Protein AF-A0AAN8YS54-F1 (afdb_monomer_lite)

Organism: Solanum bulbocastanum (NCBI:txid147425)

Foldseek 3Di:
DDDDDPPFKWFWKDADALDTDIDGDDADDAAQQKFKWFWDDFDQDPVNVVCNHPCDDDPFHNPHIAGATALTKGFTQDHHNNHDPDDGGFIWAFDQWDAPCFDPCNQVVNSVPHPPIDGDRGPPHHHDRIRIHMGGPVRIHGDDPPADRNNSSLPVLLVLLLVVCVVLVQAQVAAEEEEDLPSNSLSVLLNSVVRNHPAYEYEDQDPVSQVVSVVSPHQYYDHDDPDLVCLVVSLVVRCVSSVDAHQYYHYPPPDPSSVSNRVSNHDPPHPPDDDVPFDAAWDDWDQDPQGKTFTPHPPDPDTSDIDLQVDEFKDTAQGKAFAPGKYFAAQAPPGRPGHFWIFHCHPLQKTFIFGQQDPDPPDTFDTLDIPPQGDPVDSQSGFGIWHQHLQRWIWTQGNVRDTGTPADPDDPGSVFWGWMWGCYNLRKIFIWIDGPPDPDPDIDTRDIPDLAQLPSGQGQDHLGSQGWQWEWDQDPVSTTFIHHDPQWDFPDNVRRSYYIDGVDDLDPPCVPVDQLVQWKDWDKDWQKDLHNQFPDKDAQADPVRQLVVQSPDSQFQKWKDADNMITGHGPRRHSIYRGPVRRMIIIGMDTPPPDDDPPDDDDDDDDDDDDDPPVVVVVVVVVVVVVVVVVVVVVVVVVVVVVVVVPDPDDDDDDDPDDDDQADEDEPVQQCVQQVNQPAWPDADPQATWGWGFHPPDDRAIKIKGKGDDPPPLNVLLLVQCCVLQSQDDDPQAWHWHYWYDDDRTTMTITHDAPQAFQLCALLPPDHDAPVLLLQQLLSVLVQLCCQQPVGQWRKAQLEQDRNQWGAHPVRRTHGHRSSPMDTHHPPDQFDDDRRGYDPLLAAPVNSVSHTDGSLSVLQSSLSRLLCSQQSDHQADDPPDDDPCGGSLVVLVVCLVVVNLVNRRVPNVNCVVPVVLSNLSSLLSLLSNDNDSVSRDRSVVSSCSNVVVDDRDHDDPDPPPPPPD

InterPro domains:
  IPR000719 Protein kinase domain [PF00069] (678-944)
  IPR000719 Protein kinase domain [PS50011] (676-954)
  IPR000719 Protein kinase domain [SM00220] (676-935)
  IPR000858 S-locus glycoprotein domain [PF00954] (396-489)
  IPR002328 Alcohol dehydrogenase, zinc-type, conserved site [PS00059] (69-83)
  IPR008271 Serine/threonine-protein kinase, active site [PS00108] (796-808)
  IPR011009 Protein kinase-like domain superfamily [SSF56112] (658-947)
  IPR011032 GroES-like superfamily [SSF50129] (9-181)
  IPR013149 Alcohol dehydrogenase-like, C-terminal [PF00107] (183-271)
  IPR013154 Alcohol dehydrogenase-like, N-terminal [PF08240] (31-145)
  IPR017441 Protein kinase, ATP binding site [PS00107] (682-707)
  IPR020843 Enoylreductase domain [SM00829] (16-353)
  IPR036291 NAD(P)-binding domain superfamily [SSF51735] (150-272)
  IPR036426 Bulb-type lectin domain superfamily [SSF51110] (266-328)
  IPR045306 Sorbitol dehydrogenase-like [cd05285] (11-272)
  IPR051343 G-type lectin S-receptor-like kinases and EP1-like glycoproteins [PTHR47976] (268-954)

Secondary structure (DSSP, 8-state):
------PPPEEEEEEETTEEEEEE--PPP--TTEEEEEEEEE---HHHHHHHHHSEETTEE--S-EE---SEEEEEEEE-TT--S--TT-EEEE--EE--S-SHHHHTT-GGG-TT-EETTSTTS--S-BSEEEEEGGGEEEPPTTS-HHHHHTHHHHHHHHHHHHHTT--TT--EEEE--SHHHHHHHHHHHHTT-S-EEEEES-HHHHHHHHHTT-SEEEE--S-GGGHHHHHHHHHHHHTS---EEEE-S--HHHHHHHHHHSPTTS-SS--TT--S-EEEEEE-TTS-EEEEESS-SS-SEEGGGS--SEE-TTEEEETT-EEEEEEETTEEEEEEEEEEE-TTS-EEEEE-SS--TT--SEEEEE-----SS-GGGSEEEEEE-TTS-EEEEETTS-EEE-S-S----TTTEEEEEEE-TTS-EEEEEEESSS---SPEEEEEE-S-HHHH---SSS-TTT-TT-EEEE-TTS-EEEEPPTTEEESSTT-TTS-EEESS---STTTTSS-HHHHEEEEEEESEE-TT-EEEEEET--HHHHHHHHHT-TT-SEEEEETTEEEEE-SSPPS-EE-TTS--EEEEEEES--S---S-PPPPP------TTTHHHHHHHHHHHHHHHHHHHHHHHHHHHHHHHTT--S---------SSSSEEPPHHHHHHHTTTTT-EEEEETTEEEEEEEE-SSS-EEEEEEE--S-TTHHHHHHHHHHHHHTT---TTBPPEEEEEEETTEEEEEEE--TT-BHHHHHSSSSPPPHHHHHHHHHHHHHHHHHHHHTSSSEEE-S--SGGGEEE-TT--EEE--GGG-EEE-TT---B-----S-TTTS-GGGGTTPPB-THHHHHHHHHHHHHHHH---SS--TT--STTSSHHHHHHHHHHTT-GGGGGTT-HHHHHTHHHHHHHHHHHHHHT-SSTTTSPPHHHHHHHHHTSS--PPPPS--------

Structure (mmCIF, N/CA/C/O backbone):
data_AF-A0AAN8YS54-F1
#
_entry.id   AF-A0AAN8YS54-F1
#
loop_
_atom_site.group_PDB
_atom_site.id
_atom_site.type_symbol
_atom_site.label_atom_id
_atom_site.label_alt_id
_atom_site.label_comp_id
_atom_site.label_asym_id
_atom_site.label_entity_id
_atom_site.label_seq_id
_atom_site.pdbx_PDB_ins_code
_atom_site.Cartn_x
_atom_site.Cartn_y
_atom_site.Cartn_z
_atom_site.occupancy
_atom_site.B_iso_or_equiv
_atom_site.auth_seq_id
_atom_site.auth_comp_id
_atom_site.auth_asym_id
_atom_site.auth_atom_id
_atom_site.pdbx_PDB_model_num
ATOM 1 N N . MET A 1 1 ? 1.708 -58.405 5.877 1.00 42.09 1 MET A N 1
ATOM 2 C CA . MET A 1 1 ? 2.830 -58.256 6.828 1.00 42.09 1 MET A CA 1
ATOM 3 C C . MET A 1 1 ? 3.929 -57.475 6.135 1.00 42.09 1 MET A C 1
ATOM 5 O O . MET A 1 1 ? 4.385 -57.906 5.089 1.00 42.09 1 MET A O 1
ATOM 9 N N . GLY A 1 2 ? 4.273 -56.325 6.709 1.00 29.11 2 GLY A N 1
ATOM 10 C CA . GLY A 1 2 ? 5.278 -55.364 6.259 1.00 29.11 2 GLY A CA 1
ATOM 11 C C . GLY A 1 2 ? 5.025 -54.077 7.043 1.00 29.11 2 GLY A C 1
ATOM 12 O O . GLY A 1 2 ? 4.076 -53.364 6.740 1.00 29.11 2 GLY A O 1
ATOM 13 N N . LYS A 1 3 ? 5.754 -53.873 8.145 1.00 41.69 3 LYS A N 1
ATOM 14 C CA . LYS A 1 3 ? 5.662 -52.681 9.002 1.00 41.69 3 LYS A CA 1
ATOM 15 C C . LYS A 1 3 ? 6.261 -51.492 8.234 1.00 41.69 3 LYS A C 1
ATOM 17 O O . LYS A 1 3 ? 7.438 -51.563 7.904 1.00 41.69 3 LYS A O 1
ATOM 22 N N . GLY A 1 4 ? 5.492 -50.437 7.965 1.00 32.38 4 GLY A N 1
ATOM 23 C CA . GLY A 1 4 ? 6.036 -49.134 7.565 1.00 32.38 4 GLY A CA 1
ATOM 24 C C . GLY A 1 4 ? 6.216 -48.288 8.819 1.00 32.38 4 GLY A C 1
ATOM 25 O O . GLY A 1 4 ? 5.224 -47.974 9.473 1.00 32.38 4 GLY A O 1
ATOM 26 N N . GLY A 1 5 ? 7.463 -48.032 9.216 1.00 33.59 5 GLY A N 1
ATOM 27 C CA . GLY A 1 5 ? 7.780 -47.155 10.340 1.00 33.59 5 GLY A CA 1
ATOM 28 C C . GLY A 1 5 ? 7.268 -45.741 10.078 1.00 33.59 5 GLY A C 1
ATOM 29 O O . GLY A 1 5 ? 7.219 -45.298 8.934 1.00 33.59 5 GLY A O 1
ATOM 30 N N . SER A 1 6 ? 6.853 -45.041 11.131 1.00 48.66 6 SER A N 1
ATOM 31 C CA . SER A 1 6 ? 6.715 -43.589 11.081 1.00 48.66 6 SER A CA 1
ATOM 32 C C . SER A 1 6 ? 8.124 -43.012 10.960 1.00 48.66 6 SER A C 1
ATOM 34 O O . SER A 1 6 ? 8.803 -42.853 11.975 1.00 48.66 6 SER A O 1
ATOM 36 N N . ASP A 1 7 ? 8.604 -42.811 9.735 1.00 63.53 7 ASP A N 1
ATOM 37 C CA . ASP A 1 7 ? 9.893 -42.162 9.512 1.00 63.53 7 ASP A CA 1
ATOM 38 C C . ASP A 1 7 ? 9.847 -40.771 10.159 1.00 63.53 7 ASP A C 1
ATOM 40 O O . ASP A 1 7 ? 8.941 -39.974 9.908 1.00 63.53 7 ASP A O 1
ATOM 44 N N . GLU A 1 8 ? 10.790 -40.518 11.063 1.00 87.19 8 GLU A N 1
ATOM 45 C CA . GLU A 1 8 ? 10.964 -39.231 11.728 1.00 87.19 8 GLU A CA 1
ATOM 46 C C . GLU A 1 8 ? 11.217 -38.150 10.660 1.00 87.19 8 GLU A C 1
ATOM 48 O O . GLU A 1 8 ? 12.006 -38.356 9.734 1.00 87.19 8 GLU A O 1
ATOM 53 N N . ASN A 1 9 ? 10.519 -37.011 10.730 1.00 94.50 9 ASN A N 1
ATOM 54 C CA . ASN A 1 9 ? 10.717 -35.931 9.762 1.00 94.50 9 ASN A CA 1
ATOM 55 C C . ASN A 1 9 ? 12.120 -35.339 9.950 1.00 94.50 9 ASN A C 1
ATOM 57 O O . ASN A 1 9 ? 12.436 -34.847 11.029 1.00 94.50 9 ASN A O 1
ATOM 61 N N . MET A 1 10 ? 12.959 -35.380 8.915 1.00 96.88 10 MET A N 1
ATOM 62 C CA . MET A 1 10 ? 14.344 -34.903 8.963 1.00 96.88 10 MET A CA 1
ATOM 63 C C . MET A 1 10 ? 14.496 -33.618 8.151 1.00 96.88 10 MET A C 1
ATOM 65 O O . MET A 1 10 ? 13.849 -33.464 7.115 1.00 96.88 10 MET A O 1
ATOM 69 N N . ALA A 1 11 ? 15.388 -32.728 8.583 1.00 97.00 11 ALA A N 1
ATOM 70 C CA . ALA A 1 11 ? 15.746 -31.511 7.861 1.00 97.00 11 ALA A CA 1
ATOM 71 C C . ALA A 1 11 ? 17.249 -31.237 7.888 1.00 97.00 11 ALA A C 1
ATOM 73 O O . ALA A 1 11 ? 17.978 -31.755 8.735 1.00 97.00 11 ALA A O 1
ATOM 74 N N . ALA A 1 12 ? 17.713 -30.420 6.948 1.00 95.75 12 ALA A N 1
ATOM 75 C CA . ALA A 1 12 ? 19.080 -29.933 6.876 1.00 95.75 12 ALA A CA 1
ATOM 76 C C . ALA A 1 12 ? 19.253 -28.682 7.750 1.00 95.75 12 ALA A C 1
ATOM 78 O O . ALA A 1 12 ? 18.882 -27.575 7.365 1.00 95.75 12 ALA A O 1
ATOM 79 N N . TRP A 1 13 ? 19.845 -28.868 8.926 1.00 96.81 13 TRP A N 1
ATOM 80 C CA . TRP A 1 13 ? 20.103 -27.820 9.904 1.00 96.81 13 TRP A CA 1
ATOM 81 C C . TRP A 1 13 ? 21.465 -27.176 9.687 1.00 96.81 13 TRP A C 1
ATOM 83 O O . TRP A 1 13 ? 22.498 -27.849 9.702 1.00 96.81 13 TRP A O 1
ATOM 93 N N . LEU A 1 14 ? 21.471 -25.856 9.564 1.00 96.38 14 LEU A N 1
ATOM 94 C CA . LEU A 1 14 ? 22.656 -25.026 9.672 1.00 96.38 14 LEU A CA 1
ATOM 95 C C . LEU A 1 14 ? 22.949 -24.772 11.155 1.00 96.38 14 LEU A C 1
ATOM 97 O O . LEU A 1 14 ? 22.177 -24.107 11.841 1.00 96.38 14 LEU A O 1
ATOM 101 N N . LEU A 1 15 ? 24.060 -25.321 11.650 1.00 96.00 15 LEU A N 1
ATOM 102 C CA . LEU A 1 15 ? 24.454 -25.261 13.066 1.00 96.00 15 LEU A CA 1
ATOM 103 C C . LEU A 1 15 ? 25.563 -24.239 13.343 1.00 96.00 15 LEU A C 1
ATOM 105 O O . LEU A 1 15 ? 25.864 -23.940 14.495 1.00 96.00 15 LEU A O 1
ATOM 109 N N . GLY A 1 16 ? 26.212 -23.750 12.292 1.00 93.94 16 GLY A N 1
ATOM 110 C CA . GLY A 1 16 ? 27.372 -22.875 12.362 1.00 93.94 16 GLY A CA 1
ATOM 111 C C . GLY A 1 16 ? 27.997 -22.690 10.984 1.00 93.94 16 GLY A C 1
ATOM 112 O O . GLY A 1 16 ? 27.591 -23.335 10.014 1.00 93.94 16 GLY A O 1
ATOM 113 N N . VAL A 1 17 ? 29.022 -21.840 10.908 1.00 94.94 17 VAL A N 1
ATOM 114 C CA . VAL A 1 17 ? 29.761 -21.586 9.664 1.00 94.94 17 VAL A CA 1
ATOM 115 C C . VAL A 1 17 ? 30.252 -22.906 9.060 1.00 94.94 17 VAL A C 1
ATOM 117 O O . VAL A 1 17 ? 30.889 -23.717 9.735 1.00 94.94 17 VAL A O 1
ATOM 120 N N . ASN A 1 18 ? 29.925 -23.125 7.788 1.00 95.19 18 ASN A N 1
ATOM 121 C CA . ASN A 1 18 ? 30.213 -24.327 7.004 1.00 95.19 18 ASN A CA 1
ATOM 122 C C . ASN A 1 18 ? 29.775 -25.642 7.679 1.00 95.19 18 ASN A C 1
ATOM 124 O O . ASN A 1 18 ? 30.346 -26.698 7.408 1.00 95.19 18 ASN A O 1
ATOM 128 N N . THR A 1 19 ? 28.776 -25.592 8.566 1.00 96.12 19 THR A N 1
ATOM 129 C CA . THR A 1 19 ? 28.345 -26.741 9.370 1.00 96.12 19 THR A CA 1
ATOM 130 C C . THR A 1 19 ? 26.860 -27.017 9.159 1.00 96.12 19 THR A C 1
ATOM 132 O O . THR A 1 19 ? 26.006 -26.461 9.849 1.00 96.12 19 THR A O 1
ATOM 135 N N . LEU A 1 20 ? 26.562 -27.922 8.226 1.00 95.31 20 LEU A N 1
ATOM 136 C CA . LEU A 1 20 ? 25.213 -28.406 7.932 1.00 95.31 20 LEU A CA 1
ATOM 137 C C . LEU A 1 20 ? 25.063 -29.865 8.397 1.00 95.31 20 LEU A C 1
ATOM 139 O O . LEU A 1 20 ? 25.937 -30.690 8.121 1.00 95.31 20 LEU A O 1
ATOM 143 N N . LYS A 1 21 ? 23.976 -30.206 9.098 1.00 96.69 21 LYS A N 1
ATOM 144 C CA . LYS A 1 21 ? 23.676 -31.583 9.530 1.00 96.69 21 LYS A CA 1
ATOM 145 C C . LYS A 1 21 ? 22.219 -31.941 9.286 1.00 96.69 21 LYS A C 1
ATOM 147 O O . LYS A 1 21 ? 21.333 -31.135 9.531 1.00 96.69 21 LYS A O 1
ATOM 152 N N . ILE A 1 22 ? 21.970 -33.181 8.874 1.00 96.31 22 ILE A N 1
ATOM 153 C CA . ILE A 1 22 ? 20.611 -33.721 8.800 1.00 96.31 22 ILE A CA 1
ATOM 154 C C . ILE A 1 22 ? 20.201 -34.165 10.207 1.00 96.31 22 ILE A C 1
ATOM 156 O O . ILE A 1 22 ? 20.857 -35.027 10.793 1.00 96.31 22 ILE A O 1
ATOM 160 N N . GLN A 1 23 ? 19.157 -33.555 10.765 1.00 95.81 23 GLN A N 1
ATOM 161 C CA . GLN A 1 23 ? 18.649 -33.848 12.111 1.00 95.81 23 GLN A CA 1
ATOM 162 C C . GLN A 1 23 ? 17.112 -33.820 12.121 1.00 95.81 23 GLN A C 1
ATOM 164 O O . GLN A 1 23 ? 16.519 -33.259 11.194 1.00 95.81 23 GLN A O 1
ATOM 169 N N . PRO A 1 24 ? 16.460 -34.414 13.139 1.00 96.19 24 PRO A N 1
ATOM 170 C CA . PRO A 1 24 ? 15.007 -34.370 13.265 1.00 96.19 24 PRO A CA 1
ATOM 171 C C . PRO A 1 24 ? 14.460 -32.939 13.242 1.00 96.19 24 PRO A C 1
ATOM 173 O O . PRO A 1 24 ? 15.076 -32.015 13.775 1.00 96.19 24 PRO A O 1
ATOM 176 N N . PHE A 1 25 ? 13.300 -32.756 12.619 1.00 94.88 25 PHE A N 1
ATOM 177 C CA . PHE A 1 25 ? 12.584 -31.491 12.523 1.00 94.88 25 PHE A CA 1
ATOM 178 C C . PHE A 1 25 ? 11.124 -31.684 12.921 1.00 94.88 25 PHE A C 1
ATOM 180 O O . PHE A 1 25 ? 10.340 -32.335 12.225 1.00 94.88 25 PHE A O 1
ATOM 187 N N . ASN A 1 26 ? 10.761 -31.093 14.057 1.00 93.00 26 ASN A N 1
ATOM 188 C CA . ASN A 1 26 ? 9.406 -31.163 14.580 1.00 93.00 26 ASN A CA 1
ATOM 189 C C . ASN A 1 26 ? 8.466 -30.332 13.706 1.00 93.00 26 ASN A C 1
ATOM 191 O O . ASN A 1 26 ? 8.565 -29.106 13.667 1.00 93.00 26 ASN A O 1
ATOM 195 N N . LEU A 1 27 ? 7.541 -31.009 13.027 1.00 91.81 27 LEU A N 1
ATOM 196 C CA . LEU A 1 27 ? 6.512 -30.342 12.242 1.00 91.81 27 LEU A CA 1
ATOM 197 C C . LEU A 1 27 ? 5.527 -29.602 13.156 1.00 91.81 27 LEU A C 1
ATOM 199 O O . LEU A 1 27 ? 5.100 -30.163 14.171 1.00 91.81 27 LEU A O 1
ATOM 203 N N . PRO A 1 28 ? 5.097 -28.390 12.774 1.00 90.62 28 PRO A N 1
ATOM 204 C CA . PRO A 1 28 ? 3.931 -27.757 13.372 1.00 90.62 28 PRO A CA 1
ATOM 205 C C . PRO A 1 28 ? 2.680 -28.640 13.248 1.00 90.62 28 PRO A C 1
ATOM 207 O O . PRO A 1 28 ? 2.575 -29.487 12.355 1.00 90.62 28 PRO A O 1
ATOM 210 N N . ALA A 1 29 ? 1.705 -28.421 14.132 1.00 91.75 29 ALA A N 1
ATOM 211 C CA . ALA A 1 29 ? 0.389 -29.034 13.984 1.00 91.75 29 ALA A CA 1
ATOM 212 C C . ALA A 1 29 ? -0.282 -28.542 12.690 1.00 91.75 29 ALA A C 1
ATOM 214 O O . ALA A 1 29 ? -0.138 -27.380 12.320 1.00 91.75 29 ALA A O 1
ATOM 215 N N . LEU A 1 30 ? -1.023 -29.427 12.019 1.00 95.44 30 LEU A N 1
ATOM 216 C CA . LEU A 1 30 ? -1.762 -29.077 10.809 1.00 95.44 30 LEU A CA 1
ATOM 217 C C . LEU A 1 30 ? -3.017 -28.275 11.190 1.00 95.44 30 LEU A C 1
ATOM 219 O O . LEU A 1 30 ? -3.928 -28.827 11.813 1.00 95.44 30 LEU A O 1
ATOM 223 N N . GLY A 1 31 ? -3.057 -26.984 10.852 1.00 95.00 31 GLY A N 1
ATOM 224 C CA . GLY A 1 31 ? -4.225 -26.131 11.058 1.00 95.00 31 GLY A CA 1
ATOM 225 C C . GLY A 1 31 ? -5.361 -26.402 10.059 1.00 95.00 31 GLY A C 1
ATOM 226 O O . GLY A 1 31 ? -5.180 -27.124 9.077 1.00 95.00 31 GLY A O 1
ATOM 227 N N . PRO A 1 32 ? -6.555 -25.816 10.273 1.00 96.62 32 PRO A N 1
ATOM 228 C CA . PRO A 1 32 ? -7.725 -26.041 9.417 1.00 96.62 32 PRO A CA 1
ATOM 229 C C . PRO A 1 32 ? -7.544 -25.545 7.974 1.00 96.62 32 PRO A C 1
ATOM 231 O O . PRO A 1 32 ? -8.149 -26.119 7.072 1.00 96.62 32 PRO A O 1
ATOM 234 N N . HIS A 1 33 ? -6.698 -24.534 7.750 1.00 96.19 33 HIS A N 1
ATOM 235 C CA . HIS A 1 33 ? -6.403 -23.955 6.431 1.00 96.19 33 HIS A CA 1
ATOM 236 C C . HIS A 1 33 ? -5.002 -24.303 5.905 1.00 96.19 33 HIS A C 1
ATOM 238 O O . HIS A 1 33 ? -4.581 -23.772 4.878 1.00 96.19 33 HIS A O 1
ATOM 244 N N . ASP A 1 34 ? -4.280 -25.186 6.593 1.00 97.44 34 ASP A N 1
ATOM 245 C CA . ASP A 1 34 ? -2.916 -25.556 6.227 1.00 97.44 34 ASP A CA 1
ATOM 246 C C . ASP A 1 34 ? -2.894 -26.844 5.402 1.00 97.44 34 ASP A C 1
ATOM 248 O O . ASP A 1 34 ? -3.836 -27.643 5.398 1.00 97.44 34 ASP A O 1
ATOM 252 N N . VAL A 1 35 ? -1.773 -27.088 4.737 1.00 98.06 35 VAL A N 1
ATOM 253 C CA . VAL A 1 35 ? -1.457 -28.360 4.093 1.00 98.06 35 VAL A CA 1
ATOM 254 C C . VAL A 1 35 ? -0.126 -28.898 4.600 1.00 98.06 35 VAL A C 1
ATOM 256 O O . VAL A 1 35 ? 0.824 -28.148 4.825 1.00 98.06 35 VAL A O 1
ATOM 259 N N . ARG A 1 36 ? -0.037 -30.222 4.757 1.00 98.25 36 ARG A N 1
ATOM 260 C CA . ARG A 1 36 ? 1.244 -30.908 4.932 1.00 98.25 36 ARG A CA 1
ATOM 261 C C . ARG A 1 36 ? 1.762 -31.292 3.560 1.00 98.25 36 ARG A C 1
ATOM 263 O O . ARG A 1 36 ? 1.121 -32.061 2.840 1.00 98.25 36 ARG A O 1
ATOM 270 N N . VAL A 1 37 ? 2.936 -30.783 3.218 1.00 98.25 37 VAL A N 1
ATOM 271 C CA . VAL A 1 37 ? 3.567 -31.012 1.923 1.00 98.25 37 VAL A CA 1
ATOM 272 C C . VAL A 1 37 ? 4.819 -31.848 2.122 1.00 98.25 37 VAL A C 1
ATOM 274 O O . VAL A 1 37 ? 5.708 -31.479 2.887 1.00 98.25 37 VAL A O 1
ATOM 277 N N . ARG A 1 38 ? 4.918 -32.964 1.401 1.00 98.12 38 ARG A N 1
ATOM 278 C CA . ARG A 1 38 ? 6.168 -33.716 1.275 1.00 98.12 38 ARG A CA 1
ATOM 279 C C . ARG A 1 38 ? 7.027 -33.062 0.214 1.00 98.12 38 ARG A C 1
ATOM 281 O O . ARG A 1 38 ? 6.660 -33.060 -0.965 1.00 98.12 38 ARG A O 1
ATOM 288 N N . MET A 1 39 ? 8.163 -32.531 0.637 1.00 97.44 39 MET A N 1
ATOM 289 C CA . MET A 1 39 ? 9.095 -31.850 -0.250 1.00 97.44 39 MET A CA 1
ATOM 290 C C . MET A 1 39 ? 9.721 -32.846 -1.221 1.00 97.44 39 MET A C 1
ATOM 292 O O . MET A 1 39 ? 9.987 -34.006 -0.886 1.00 97.44 39 MET A O 1
ATOM 296 N N . LYS A 1 40 ? 9.899 -32.401 -2.465 1.00 96.94 40 LYS A N 1
ATOM 297 C CA . LYS A 1 40 ? 10.474 -33.212 -3.543 1.00 96.94 40 LYS A CA 1
ATOM 298 C C . LYS A 1 40 ? 11.635 -32.523 -4.231 1.00 96.94 40 LYS A C 1
ATOM 300 O O . LYS A 1 40 ? 12.610 -33.197 -4.544 1.00 96.94 40 LYS A O 1
ATOM 305 N N . ALA A 1 41 ? 11.534 -31.215 -4.421 1.00 96.81 41 ALA A N 1
ATOM 306 C CA . ALA A 1 41 ? 12.600 -30.392 -4.958 1.00 96.81 41 ALA A CA 1
ATOM 307 C C . ALA A 1 41 ? 12.721 -29.126 -4.112 1.00 96.81 41 ALA A C 1
ATOM 309 O O . ALA A 1 41 ? 11.713 -28.488 -3.807 1.00 96.81 41 ALA A O 1
ATOM 310 N N . VAL A 1 42 ? 13.953 -28.793 -3.733 1.00 95.75 42 VAL A N 1
ATOM 311 C CA . VAL A 1 42 ? 14.303 -27.535 -3.074 1.00 95.75 42 VAL A CA 1
ATOM 312 C C . VAL A 1 42 ? 15.567 -27.011 -3.753 1.00 95.75 42 VAL A C 1
ATOM 314 O O . VAL A 1 42 ? 16.560 -27.738 -3.847 1.00 95.75 42 VAL A O 1
ATOM 317 N N . GLY A 1 43 ? 15.498 -25.799 -4.293 1.00 91.69 43 GLY A N 1
ATOM 318 C CA . GLY A 1 43 ? 16.625 -25.083 -4.872 1.00 91.69 43 GLY A CA 1
ATOM 319 C C . GLY A 1 43 ? 17.624 -24.639 -3.805 1.00 91.69 43 GLY A C 1
ATOM 320 O O . GLY A 1 43 ? 17.364 -24.722 -2.607 1.00 91.69 43 GLY A O 1
ATOM 321 N N . ILE A 1 44 ? 18.808 -24.230 -4.259 1.00 89.56 44 ILE A N 1
ATOM 322 C CA . ILE A 1 44 ? 19.814 -23.609 -3.397 1.00 89.56 44 ILE A CA 1
ATOM 323 C C . ILE A 1 44 ? 19.966 -22.166 -3.852 1.00 89.56 44 ILE A C 1
ATOM 325 O O . ILE A 1 44 ? 20.498 -21.912 -4.940 1.00 89.56 44 ILE A O 1
ATOM 329 N N . CYS A 1 45 ? 19.557 -21.242 -2.991 1.00 89.19 45 CYS A N 1
ATOM 330 C CA . CYS A 1 45 ? 19.650 -19.819 -3.254 1.00 89.19 45 CYS A CA 1
ATOM 331 C C . CYS A 1 45 ? 21.052 -19.268 -2.972 1.00 89.19 45 CYS A C 1
ATOM 333 O O . CYS A 1 45 ? 21.855 -19.839 -2.226 1.00 89.19 45 CYS A O 1
ATOM 335 N N . GLY A 1 46 ? 21.331 -18.065 -3.477 1.00 86.44 46 GLY A N 1
ATOM 336 C CA . GLY A 1 46 ? 22.494 -17.287 -3.046 1.00 86.44 46 GLY A CA 1
ATOM 337 C C . GLY A 1 46 ? 22.488 -17.006 -1.537 1.00 86.44 46 GLY A C 1
ATOM 338 O O . GLY A 1 46 ? 23.538 -17.088 -0.897 1.00 86.44 46 GLY A O 1
ATOM 339 N N . SER A 1 47 ? 21.320 -16.735 -0.947 1.00 87.81 47 SER A N 1
ATOM 340 C CA . SER A 1 47 ? 21.182 -16.482 0.494 1.00 87.81 47 SER A CA 1
ATOM 341 C C . SER A 1 47 ? 21.520 -17.713 1.342 1.00 87.81 47 SER A C 1
ATOM 343 O O . SER A 1 47 ? 22.211 -17.566 2.349 1.00 87.81 47 SER A O 1
ATOM 345 N N . ASP A 1 48 ? 21.167 -18.927 0.902 1.00 92.19 48 ASP A N 1
ATOM 346 C CA . ASP A 1 48 ? 21.564 -20.173 1.577 1.00 92.19 48 ASP A CA 1
ATOM 347 C C . ASP A 1 48 ? 23.092 -20.306 1.647 1.00 92.19 48 ASP A C 1
ATOM 349 O O . ASP A 1 48 ? 23.655 -20.672 2.681 1.00 92.19 48 ASP A O 1
ATOM 353 N N . VAL A 1 49 ? 23.787 -19.951 0.559 1.00 91.75 49 VAL A N 1
ATOM 354 C CA . VAL A 1 49 ? 25.257 -19.954 0.509 1.00 91.75 49 VAL A CA 1
ATOM 355 C C . VAL A 1 49 ? 25.847 -18.888 1.436 1.00 91.75 49 VAL A C 1
ATOM 357 O O . VAL A 1 49 ? 26.856 -19.153 2.095 1.00 91.75 49 VAL A O 1
ATOM 360 N N . HIS A 1 50 ? 25.235 -17.703 1.515 1.00 91.44 50 HIS A N 1
ATOM 361 C CA . HIS A 1 50 ? 25.636 -16.670 2.471 1.00 91.44 50 HIS A CA 1
ATOM 362 C C . HIS A 1 50 ? 25.475 -17.161 3.913 1.00 91.44 50 HIS A C 1
ATOM 364 O O . HIS A 1 50 ? 26.451 -17.160 4.661 1.00 91.44 50 HIS A O 1
ATOM 370 N N . TYR A 1 51 ? 24.308 -17.691 4.288 1.00 94.50 51 TYR A N 1
ATOM 371 C CA . TYR A 1 51 ? 24.103 -18.256 5.621 1.00 94.50 51 TYR A CA 1
ATOM 372 C C . TYR A 1 51 ? 25.089 -19.383 5.931 1.00 94.50 51 TYR A C 1
ATOM 374 O O . TYR A 1 51 ? 25.702 -19.371 6.997 1.00 94.50 51 TYR A O 1
ATOM 382 N N . LEU A 1 52 ? 25.334 -20.300 4.992 1.00 94.75 52 LEU A N 1
ATOM 383 C CA . LEU A 1 52 ? 26.311 -21.368 5.184 1.00 94.75 52 LEU A CA 1
ATOM 384 C C . LEU A 1 52 ? 27.721 -20.821 5.451 1.00 94.75 52 LEU A C 1
ATOM 386 O O . LEU A 1 52 ? 28.413 -21.320 6.337 1.00 94.75 52 LEU A O 1
ATOM 390 N N . LYS A 1 53 ? 28.162 -19.800 4.709 1.00 94.88 53 LYS A N 1
ATOM 391 C CA . LYS A 1 53 ? 29.541 -19.290 4.790 1.00 94.88 53 LYS A CA 1
ATOM 392 C C . LYS A 1 53 ? 29.782 -18.301 5.925 1.00 94.88 53 LYS A C 1
ATOM 394 O O . LYS A 1 53 ? 30.904 -18.231 6.420 1.00 94.88 53 LYS A O 1
ATOM 399 N N . THR A 1 54 ? 28.785 -17.511 6.308 1.00 94.38 54 THR A N 1
ATOM 400 C CA . THR A 1 54 ? 28.971 -16.376 7.230 1.00 94.38 54 THR A CA 1
ATOM 401 C C . THR A 1 54 ? 27.947 -16.331 8.358 1.00 94.38 54 THR A C 1
ATOM 403 O O . THR A 1 54 ? 28.035 -15.439 9.199 1.00 94.38 54 THR A O 1
ATOM 406 N N . MET A 1 55 ? 26.976 -17.254 8.395 1.00 93.12 55 MET A N 1
ATOM 407 C CA . MET A 1 55 ? 25.810 -17.204 9.294 1.00 93.12 55 MET A CA 1
ATOM 408 C C . MET A 1 55 ? 25.012 -15.896 9.161 1.00 93.12 55 MET A C 1
ATOM 410 O O . MET A 1 55 ? 24.286 -15.503 10.075 1.00 93.12 55 MET A O 1
ATOM 414 N N . ARG A 1 56 ? 25.150 -15.198 8.026 1.00 91.31 56 ARG A N 1
ATOM 415 C CA . ARG A 1 56 ? 24.570 -13.874 7.806 1.00 91.31 56 ARG A CA 1
ATOM 416 C C . ARG A 1 56 ? 24.266 -13.633 6.329 1.00 91.31 56 ARG A C 1
ATOM 418 O O . ARG A 1 56 ? 25.135 -13.819 5.484 1.00 91.31 56 ARG A O 1
ATOM 425 N N . CYS A 1 57 ? 23.083 -13.106 6.037 1.00 87.12 57 CYS A N 1
ATOM 426 C CA . CYS A 1 57 ? 22.718 -12.577 4.724 1.00 87.12 57 CYS A CA 1
ATOM 427 C C . CYS A 1 57 ? 22.121 -11.180 4.915 1.00 87.12 57 CYS A C 1
ATOM 429 O O . CYS A 1 57 ? 21.120 -11.040 5.611 1.00 87.12 57 CYS A O 1
ATOM 431 N N . ALA A 1 58 ? 22.749 -10.146 4.343 1.00 84.12 58 ALA A N 1
ATOM 432 C CA . ALA A 1 58 ? 22.414 -8.743 4.618 1.00 84.12 58 ALA A CA 1
ATOM 433 C C . ALA A 1 58 ? 22.341 -8.465 6.136 1.00 84.12 58 ALA A C 1
ATOM 435 O O . ALA A 1 58 ? 23.333 -8.702 6.826 1.00 84.12 58 ALA A O 1
ATOM 436 N N . ASP A 1 59 ? 21.209 -7.999 6.662 1.00 83.44 59 ASP A N 1
ATOM 437 C CA . ASP A 1 59 ? 21.013 -7.722 8.095 1.00 83.44 59 ASP A CA 1
ATOM 438 C C . ASP A 1 59 ? 20.486 -8.925 8.893 1.00 83.44 59 ASP A C 1
ATOM 440 O O . ASP A 1 59 ? 20.419 -8.891 10.123 1.00 83.44 59 ASP A O 1
ATOM 444 N N . PHE A 1 60 ? 20.174 -10.031 8.217 1.00 89.31 60 PHE A N 1
ATOM 445 C CA . PHE A 1 60 ? 19.683 -11.246 8.851 1.00 89.31 60 PHE A CA 1
ATOM 446 C C . PHE A 1 60 ? 20.849 -12.095 9.352 1.00 89.31 60 PHE A C 1
ATOM 448 O O . PHE A 1 60 ? 21.653 -12.600 8.565 1.00 89.31 60 PHE A O 1
ATOM 455 N N . VAL A 1 61 ? 20.928 -12.279 10.670 1.00 92.88 61 VAL A N 1
ATOM 456 C CA . VAL A 1 61 ? 21.972 -13.067 11.339 1.00 92.88 61 VAL A CA 1
ATOM 457 C C . VAL A 1 61 ? 21.355 -14.314 11.962 1.00 92.88 61 VAL A C 1
ATOM 459 O O . VAL A 1 61 ? 20.439 -14.221 12.780 1.00 92.88 61 VAL A O 1
ATOM 462 N N . VAL A 1 62 ? 21.886 -15.482 11.609 1.00 92.94 62 VAL A N 1
ATOM 463 C CA . VAL A 1 62 ? 21.493 -16.775 12.176 1.00 92.94 62 VAL A CA 1
ATOM 464 C C . VAL A 1 62 ? 22.133 -16.900 13.561 1.00 92.94 62 VAL A C 1
ATOM 466 O O . VAL A 1 62 ? 23.333 -17.140 13.682 1.00 92.94 62 VAL A O 1
ATOM 469 N N . LYS A 1 63 ? 21.338 -16.686 14.613 1.00 92.88 63 LYS A N 1
ATOM 470 C CA . LYS A 1 63 ? 21.792 -16.764 16.017 1.00 92.88 63 LYS A CA 1
ATOM 471 C C . LYS A 1 63 ? 21.588 -18.143 16.645 1.00 92.88 63 LYS A C 1
ATOM 473 O O . LYS A 1 63 ? 22.264 -18.478 17.611 1.00 92.88 63 LYS A O 1
ATOM 478 N N . GLU A 1 64 ? 20.677 -18.930 16.087 1.00 94.06 64 GLU A N 1
ATOM 479 C CA . GLU A 1 64 ? 20.303 -20.266 16.548 1.00 94.06 64 GLU A CA 1
ATOM 480 C C . GLU A 1 64 ? 20.269 -21.234 15.355 1.00 94.06 64 GLU A C 1
ATOM 482 O O . GLU A 1 64 ? 20.129 -20.771 14.219 1.00 94.06 64 GLU A O 1
ATOM 487 N N . PRO A 1 65 ? 20.401 -22.558 15.578 1.00 94.75 65 PRO A N 1
ATOM 488 C CA . PRO A 1 65 ? 20.252 -23.558 14.526 1.00 94.75 65 PRO A CA 1
ATOM 489 C C . PRO A 1 65 ? 19.009 -23.337 13.659 1.00 94.75 65 PRO A C 1
ATOM 491 O O . PRO A 1 65 ? 17.909 -23.156 14.177 1.00 94.75 65 PRO A O 1
ATOM 494 N N . MET A 1 66 ? 19.169 -23.387 12.337 1.00 95.75 66 MET A N 1
ATOM 495 C CA . MET A 1 66 ? 18.090 -23.064 11.400 1.00 95.75 66 MET A CA 1
ATOM 496 C C . MET A 1 66 ? 18.078 -24.021 10.208 1.00 95.75 66 MET A C 1
ATOM 498 O O . MET A 1 66 ? 19.129 -24.339 9.658 1.00 95.75 66 MET A O 1
ATOM 502 N N . VAL A 1 67 ? 16.895 -24.460 9.776 1.00 96.06 67 VAL A N 1
ATOM 503 C CA . VAL A 1 67 ? 16.725 -25.155 8.488 1.00 96.06 67 VAL A CA 1
ATOM 504 C C . VAL A 1 67 ? 16.795 -24.136 7.346 1.00 96.06 67 VAL A C 1
ATOM 506 O O . VAL A 1 67 ? 16.193 -23.071 7.452 1.00 96.06 67 VAL A O 1
ATOM 509 N N . ILE A 1 68 ? 17.516 -24.445 6.270 1.00 94.19 68 ILE A N 1
ATOM 510 C CA . ILE A 1 68 ? 17.698 -23.553 5.103 1.00 94.19 68 ILE A CA 1
ATOM 511 C C . ILE A 1 68 ? 16.754 -23.910 3.933 1.00 94.19 68 ILE A C 1
ATOM 513 O O . ILE A 1 68 ? 15.970 -24.854 4.048 1.00 94.19 68 ILE A O 1
ATOM 517 N N . GLY A 1 69 ? 16.821 -23.170 2.820 1.00 93.44 69 GLY A N 1
ATOM 518 C CA . GLY A 1 69 ? 16.074 -23.419 1.578 1.00 93.44 69 GLY A CA 1
ATOM 519 C C . GLY A 1 69 ? 14.669 -22.806 1.529 1.00 93.44 69 GLY A C 1
ATOM 520 O O . GLY A 1 69 ? 13.895 -22.907 2.483 1.00 93.44 69 GLY A O 1
ATOM 521 N N . HIS A 1 70 ? 14.303 -22.205 0.398 1.00 94.50 70 HIS A N 1
ATOM 522 C CA . HIS A 1 70 ? 12.982 -21.585 0.193 1.00 94.50 70 HIS A CA 1
ATOM 523 C C . HIS A 1 70 ? 12.433 -21.717 -1.234 1.00 94.50 70 HIS A C 1
ATOM 525 O O . HIS A 1 70 ? 11.225 -21.573 -1.413 1.00 94.50 70 HIS A O 1
ATOM 531 N N . GLU A 1 71 ? 13.247 -22.076 -2.230 1.00 93.88 71 GLU A N 1
ATOM 532 C CA . GLU A 1 71 ? 12.749 -22.367 -3.579 1.00 93.88 71 GLU A CA 1
ATOM 533 C C . GLU A 1 71 ? 12.226 -23.807 -3.648 1.00 93.88 71 GLU A C 1
ATOM 535 O O . GLU A 1 71 ? 12.980 -24.725 -3.956 1.00 93.88 71 GLU A O 1
ATOM 540 N N . CYS A 1 72 ? 10.961 -24.054 -3.302 1.00 96.56 72 CYS A N 1
ATOM 541 C CA . CYS A 1 72 ? 10.496 -25.419 -3.040 1.00 96.56 72 CYS A CA 1
ATOM 542 C C . CYS A 1 72 ? 9.215 -25.831 -3.774 1.00 96.56 72 CYS A C 1
ATOM 544 O O . CYS A 1 72 ? 8.299 -25.047 -4.029 1.00 96.56 72 CYS A O 1
ATOM 546 N N . ALA A 1 73 ? 9.152 -27.128 -4.076 1.00 98.19 73 ALA A N 1
ATOM 547 C CA . ALA A 1 73 ? 7.976 -27.801 -4.598 1.00 98.19 73 ALA A CA 1
ATOM 548 C C . ALA A 1 73 ? 7.847 -29.217 -4.027 1.00 98.19 73 ALA A C 1
ATOM 550 O O . ALA A 1 73 ? 8.824 -29.906 -3.699 1.00 98.19 73 ALA A O 1
ATOM 551 N N . GLY A 1 74 ? 6.607 -29.680 -3.921 1.00 98.06 74 GLY A N 1
ATOM 552 C CA . GLY A 1 74 ? 6.300 -30.950 -3.287 1.00 98.06 74 GLY A CA 1
ATOM 553 C C . GLY A 1 74 ? 4.941 -31.513 -3.656 1.00 98.06 74 GLY A C 1
ATOM 554 O O . GLY A 1 74 ? 4.288 -31.081 -4.604 1.00 98.06 74 GLY A O 1
ATOM 555 N N . ILE A 1 75 ? 4.543 -32.533 -2.904 1.00 98.50 75 ILE A N 1
ATOM 556 C CA . ILE A 1 75 ? 3.267 -33.224 -3.070 1.00 98.50 75 ILE A CA 1
ATOM 557 C C . ILE A 1 75 ? 2.476 -33.082 -1.775 1.00 98.50 75 ILE A C 1
ATOM 559 O O . ILE A 1 75 ? 3.001 -33.399 -0.705 1.00 98.50 75 ILE A O 1
ATOM 563 N N . ILE A 1 76 ? 1.222 -32.646 -1.873 1.00 98.44 76 ILE A N 1
ATOM 564 C CA . ILE A 1 76 ? 0.305 -32.579 -0.733 1.00 98.44 76 ILE A CA 1
ATOM 565 C C . ILE A 1 76 ? 0.093 -33.991 -0.178 1.00 98.44 76 ILE A C 1
ATOM 567 O O . ILE A 1 76 ? -0.278 -34.906 -0.913 1.00 98.44 76 ILE A O 1
ATOM 571 N N . GLU A 1 77 ? 0.321 -34.185 1.116 1.00 97.50 77 GLU A N 1
ATOM 572 C CA . GLU A 1 77 ? 0.045 -35.453 1.803 1.00 97.50 77 GLU A CA 1
ATOM 573 C C . GLU A 1 77 ? -1.223 -35.398 2.641 1.00 97.50 77 GLU A C 1
ATOM 575 O O . GLU A 1 77 ? -1.974 -36.370 2.684 1.00 97.50 77 GLU A O 1
ATOM 580 N N . GLU A 1 78 ? -1.464 -34.264 3.290 1.00 97.81 78 GLU A N 1
ATOM 581 C CA . GLU A 1 78 ? -2.608 -34.049 4.168 1.00 97.81 78 GLU A CA 1
ATOM 582 C C . GLU A 1 78 ? -3.085 -32.600 4.035 1.00 97.81 78 GLU A C 1
ATOM 584 O O . GLU A 1 78 ? -2.278 -31.697 3.803 1.00 97.81 78 GLU A O 1
ATOM 589 N N . VAL A 1 79 ? -4.391 -32.381 4.174 1.00 97.88 79 VAL A N 1
ATOM 590 C CA . VAL A 1 79 ? -5.020 -31.058 4.095 1.00 97.88 79 VAL A CA 1
ATOM 591 C C . VAL A 1 79 ? -5.849 -30.804 5.349 1.00 97.88 79 VAL A C 1
ATOM 593 O O . VAL A 1 79 ? -6.475 -31.725 5.878 1.00 97.88 79 VAL A O 1
ATOM 596 N N . GLY A 1 80 ? -5.849 -29.561 5.822 1.00 96.94 80 GLY A N 1
ATOM 597 C CA . GLY A 1 80 ? -6.710 -29.114 6.907 1.00 96.94 80 GLY A CA 1
ATOM 598 C C . GLY A 1 80 ? -8.195 -29.208 6.541 1.00 96.94 80 GLY A C 1
ATOM 599 O O . GLY A 1 80 ? -8.573 -29.186 5.369 1.00 96.94 80 GLY A O 1
ATOM 600 N N . GLY A 1 81 ? -9.058 -29.308 7.556 1.00 95.25 81 GLY A N 1
ATOM 601 C CA . GLY A 1 81 ? -10.496 -29.551 7.371 1.00 95.25 81 GLY A CA 1
ATOM 602 C C . GLY A 1 81 ? -11.265 -28.458 6.615 1.00 95.25 81 GLY A C 1
ATOM 603 O O . GLY A 1 81 ? -12.373 -28.716 6.148 1.00 95.25 81 GLY A O 1
ATOM 604 N N . GLU A 1 82 ? -10.696 -27.259 6.471 1.00 96.06 82 GLU A N 1
ATOM 605 C CA . GLU A 1 82 ? -11.298 -26.129 5.755 1.00 96.06 82 GLU A CA 1
ATOM 606 C C . GLU A 1 82 ? -10.648 -25.853 4.387 1.00 96.06 82 GLU A C 1
ATOM 608 O O . GLU A 1 82 ? -11.092 -24.963 3.656 1.00 96.06 82 GLU A O 1
ATOM 613 N N . VAL A 1 83 ? -9.642 -26.638 3.989 1.00 96.12 83 VAL A N 1
ATOM 614 C CA . VAL A 1 83 ? -9.010 -26.539 2.667 1.00 96.12 83 VAL A CA 1
ATOM 615 C C . VAL A 1 83 ? -9.927 -27.151 1.603 1.00 96.12 83 VAL A C 1
ATOM 617 O O . VAL A 1 83 ? -10.248 -28.336 1.640 1.00 96.12 83 VAL A O 1
ATOM 620 N N . LYS A 1 84 ? -10.350 -26.338 0.625 1.00 92.88 84 LYS A N 1
ATOM 621 C CA . LYS A 1 84 ? -11.273 -26.755 -0.457 1.00 92.88 84 LYS A CA 1
ATOM 622 C C . LYS A 1 84 ? -10.636 -26.796 -1.847 1.00 92.88 84 LYS A C 1
ATOM 624 O O . LYS A 1 84 ? -11.241 -27.317 -2.778 1.00 92.88 84 LYS A O 1
ATOM 629 N N . THR A 1 85 ? -9.458 -26.198 -2.003 1.00 91.75 85 THR A N 1
ATOM 630 C CA . THR A 1 85 ? -8.811 -25.946 -3.301 1.00 91.75 85 THR A CA 1
ATOM 631 C C . THR A 1 85 ? -7.744 -26.974 -3.668 1.00 91.75 85 THR A C 1
ATOM 633 O O . THR A 1 85 ? -7.432 -27.114 -4.848 1.00 91.75 85 THR A O 1
ATOM 636 N N . LEU A 1 86 ? -7.205 -27.694 -2.683 1.00 97.31 86 LEU A N 1
ATOM 637 C CA . LEU A 1 86 ? -6.127 -28.671 -2.838 1.00 97.31 86 LEU A CA 1
ATOM 638 C C . LEU A 1 86 ? -6.531 -30.005 -2.216 1.00 97.31 86 LEU A C 1
ATOM 640 O O . LEU A 1 86 ? -7.279 -30.039 -1.238 1.00 97.31 86 LEU A O 1
ATOM 644 N N . VAL A 1 87 ? -6.010 -31.101 -2.765 1.00 97.19 87 VAL A N 1
ATOM 645 C CA . VAL A 1 87 ? -6.227 -32.456 -2.239 1.00 97.19 87 VAL A CA 1
ATOM 646 C C . VAL A 1 87 ? -4.909 -33.225 -2.103 1.00 97.19 87 VAL A C 1
ATOM 648 O O . VAL A 1 87 ? -3.952 -32.937 -2.828 1.00 97.19 87 VAL A O 1
ATOM 651 N N . PRO A 1 88 ? -4.833 -34.234 -1.212 1.00 98.25 88 PRO A N 1
ATOM 652 C CA . PRO A 1 88 ? -3.690 -35.139 -1.162 1.00 98.25 88 PRO A CA 1
ATOM 653 C C . PRO A 1 88 ? -3.359 -35.734 -2.536 1.00 98.25 88 PRO A C 1
ATOM 655 O O . PRO A 1 88 ? -4.240 -36.209 -3.251 1.00 98.25 88 PRO A O 1
ATOM 658 N N . GLY A 1 89 ? -2.076 -35.719 -2.894 1.00 97.31 89 GLY A N 1
ATOM 659 C CA . GLY A 1 89 ? -1.560 -36.131 -4.199 1.00 97.31 89 GLY A CA 1
ATOM 660 C C . GLY A 1 89 ? -1.303 -34.979 -5.171 1.00 97.31 89 GLY A C 1
ATOM 661 O O . GLY A 1 89 ? -0.558 -35.178 -6.132 1.00 97.31 89 GLY A O 1
ATOM 662 N N . ASP A 1 90 ? -1.841 -33.782 -4.919 1.00 98.12 90 ASP A N 1
ATOM 663 C CA . ASP A 1 90 ? -1.562 -32.615 -5.756 1.00 98.12 90 ASP A CA 1
ATOM 664 C C . ASP A 1 90 ? -0.079 -32.228 -5.697 1.00 98.12 90 ASP A C 1
ATOM 666 O O . ASP A 1 90 ? 0.526 -32.169 -4.626 1.00 98.12 90 ASP A O 1
ATOM 670 N N . ARG A 1 91 ? 0.506 -31.953 -6.868 1.00 98.38 91 ARG A N 1
ATOM 671 C CA . ARG A 1 91 ? 1.841 -31.356 -6.998 1.00 98.38 91 ARG A CA 1
ATOM 672 C C . ARG A 1 91 ? 1.719 -29.849 -6.832 1.00 98.38 91 ARG A C 1
ATOM 674 O O . ARG A 1 91 ? 0.888 -29.246 -7.506 1.00 98.38 91 ARG A O 1
ATOM 681 N N . VAL A 1 92 ? 2.540 -29.250 -5.978 1.00 98.25 92 VAL A N 1
ATOM 682 C CA . VAL A 1 92 ? 2.481 -27.816 -5.672 1.00 98.25 92 VAL A CA 1
ATOM 683 C C . VAL A 1 92 ? 3.866 -27.175 -5.656 1.00 98.25 92 VAL A C 1
ATOM 685 O O . VAL A 1 92 ? 4.828 -27.801 -5.211 1.00 98.25 92 VAL A O 1
ATOM 688 N N . ALA A 1 93 ? 3.949 -25.927 -6.110 1.00 97.81 93 ALA A N 1
ATOM 689 C CA . ALA A 1 93 ? 5.022 -24.995 -5.765 1.00 97.81 93 ALA A CA 1
ATOM 690 C C . ALA A 1 93 ? 4.550 -24.105 -4.610 1.00 97.81 93 ALA A C 1
ATOM 692 O O . ALA A 1 93 ? 3.362 -23.786 -4.528 1.00 97.81 93 ALA A O 1
ATOM 693 N N . LEU A 1 94 ? 5.450 -23.739 -3.702 1.00 97.12 94 LEU A N 1
ATOM 694 C CA . LEU A 1 94 ? 5.100 -22.967 -2.510 1.00 97.12 94 LEU A CA 1
ATOM 695 C C . LEU A 1 94 ? 5.588 -21.525 -2.661 1.00 97.12 94 LEU A C 1
ATOM 697 O O . LEU A 1 94 ? 6.715 -21.295 -3.088 1.00 97.12 94 LEU A O 1
ATOM 701 N N . GLU A 1 95 ? 4.750 -20.566 -2.273 1.00 95.00 95 GLU A N 1
ATOM 702 C CA . GLU A 1 95 ? 5.174 -19.192 -1.989 1.00 95.00 95 GLU A CA 1
ATOM 703 C C . GLU A 1 95 ? 5.850 -19.176 -0.608 1.00 95.00 95 GLU A C 1
ATOM 705 O O . GLU A 1 95 ? 5.172 -19.434 0.391 1.00 95.00 95 GLU A O 1
ATOM 710 N N . PRO A 1 96 ? 7.170 -18.932 -0.517 1.00 93.88 96 PRO A N 1
ATOM 711 C CA . PRO A 1 96 ? 7.898 -18.991 0.752 1.00 93.88 96 PRO A CA 1
ATOM 712 C C . PRO A 1 96 ? 7.554 -17.854 1.721 1.00 93.88 96 PRO A C 1
ATOM 714 O O . PRO A 1 96 ? 7.848 -17.974 2.915 1.00 93.88 96 PRO A O 1
ATOM 717 N N . GLY A 1 97 ? 6.972 -16.753 1.232 1.00 93.56 97 GLY A N 1
ATOM 718 C CA . GLY A 1 97 ? 6.581 -15.599 2.033 1.00 93.56 97 GLY A CA 1
ATOM 719 C C . GLY A 1 97 ? 5.163 -15.705 2.592 1.00 93.56 97 GLY A C 1
ATOM 720 O O . GLY A 1 97 ? 4.177 -15.546 1.877 1.00 93.56 97 GLY A O 1
ATOM 721 N N . ILE A 1 98 ? 5.046 -15.881 3.906 1.00 94.12 98 ILE A N 1
ATOM 722 C CA . ILE A 1 98 ? 3.779 -15.811 4.635 1.00 94.12 98 ILE A CA 1
ATOM 723 C C . ILE A 1 98 ? 3.585 -14.382 5.148 1.00 94.12 98 ILE A C 1
ATOM 725 O O . ILE A 1 98 ? 4.184 -13.958 6.141 1.00 94.12 98 ILE A O 1
ATOM 729 N N . SER A 1 99 ? 2.727 -13.637 4.457 1.00 90.88 99 SER A N 1
ATOM 730 C CA . SER A 1 99 ? 2.347 -12.279 4.847 1.00 90.88 99 SER A CA 1
ATOM 731 C C . SER A 1 99 ? 1.321 -12.272 5.991 1.00 90.88 99 SER A C 1
ATOM 733 O O . SER A 1 99 ? 0.684 -13.282 6.289 1.00 90.88 99 SER A O 1
ATOM 735 N N . CYS A 1 100 ? 1.130 -11.125 6.652 1.00 85.25 100 CYS A N 1
ATOM 736 C CA . CYS A 1 100 ? 0.149 -11.015 7.736 1.00 85.25 100 CYS A CA 1
ATOM 737 C C . CYS A 1 100 ? -1.296 -10.826 7.254 1.00 85.25 100 CYS A C 1
ATOM 739 O O . CYS A 1 100 ? -2.203 -10.839 8.086 1.00 85.25 100 CYS A O 1
ATOM 741 N N . TRP A 1 101 ? -1.499 -10.569 5.956 1.00 82.50 101 TRP A N 1
ATOM 742 C CA . TRP A 1 101 ? -2.788 -10.278 5.312 1.00 82.50 101 TRP A CA 1
ATOM 743 C C . TRP A 1 101 ? -3.583 -9.081 5.866 1.00 82.50 101 TRP A C 1
ATOM 745 O O . TRP A 1 101 ? -4.652 -8.763 5.356 1.00 82.50 101 TRP A O 1
ATOM 755 N N . ARG A 1 102 ? -3.060 -8.374 6.875 1.00 81.19 102 ARG A N 1
ATOM 756 C CA . ARG A 1 102 ? -3.774 -7.317 7.614 1.00 81.19 102 ARG A CA 1
ATOM 757 C C . ARG A 1 102 ? -3.142 -5.927 7.528 1.00 81.19 102 ARG A C 1
ATOM 759 O O . ARG A 1 102 ? -3.818 -4.960 7.872 1.00 81.19 102 ARG A O 1
ATOM 766 N N . CYS A 1 103 ? -1.874 -5.810 7.127 1.00 69.38 103 CYS A N 1
ATOM 767 C CA . CYS A 1 103 ? -1.225 -4.506 6.951 1.00 69.38 103 CYS A CA 1
ATOM 768 C C . CYS A 1 103 ? -1.648 -3.846 5.633 1.00 69.38 103 CYS A C 1
ATOM 770 O O . CYS A 1 103 ? -2.131 -4.525 4.726 1.00 69.38 103 CYS A O 1
ATOM 772 N N . ASP A 1 104 ? -1.419 -2.541 5.511 1.00 72.94 104 ASP A N 1
ATOM 773 C CA . ASP A 1 104 ? -1.877 -1.755 4.358 1.00 72.94 104 ASP A CA 1
ATOM 774 C C . ASP A 1 104 ? -1.242 -2.246 3.054 1.00 72.94 104 ASP A C 1
ATOM 776 O O . ASP A 1 104 ? -1.948 -2.487 2.081 1.00 72.94 104 ASP A O 1
ATOM 780 N N . LEU A 1 105 ? 0.046 -2.605 3.083 1.00 67.31 105 LEU A N 1
ATOM 781 C CA . LEU A 1 105 ? 0.732 -3.220 1.940 1.00 67.31 105 LEU A CA 1
ATOM 782 C C . LEU A 1 105 ? 0.088 -4.551 1.510 1.00 67.31 105 LEU A C 1
ATOM 784 O O . LEU A 1 105 ? -0.077 -4.791 0.318 1.00 67.31 105 LEU A O 1
ATOM 788 N N . CYS A 1 106 ? -0.339 -5.406 2.449 1.00 70.38 106 CYS A N 1
ATOM 789 C CA . CYS A 1 106 ? -1.080 -6.626 2.103 1.00 70.38 106 CYS A CA 1
ATOM 790 C C . CYS A 1 106 ? -2.453 -6.306 1.503 1.00 70.38 106 CYS A C 1
ATOM 792 O O . CYS A 1 106 ? -2.842 -6.921 0.512 1.00 70.38 106 CYS A O 1
ATOM 794 N N . LYS A 1 107 ? -3.172 -5.338 2.082 1.00 64.56 107 LYS A N 1
ATOM 795 C CA . LYS A 1 107 ? -4.504 -4.917 1.621 1.00 64.56 107 LYS A CA 1
ATOM 796 C C . LYS A 1 107 ? -4.469 -4.272 0.234 1.00 64.56 107 LYS A C 1
ATOM 798 O O . LYS A 1 107 ? -5.399 -4.459 -0.542 1.00 64.56 107 LYS A O 1
ATOM 803 N N . GLU A 1 108 ? -3.383 -3.579 -0.101 1.00 71.50 108 GLU A N 1
ATOM 804 C CA . GLU A 1 108 ? -3.106 -3.014 -1.429 1.00 71.50 108 GLU A CA 1
ATOM 805 C C . GLU A 1 108 ? -2.717 -4.075 -2.477 1.00 71.50 108 GLU A C 1
ATOM 807 O O . GLU A 1 108 ? -2.459 -3.742 -3.635 1.00 71.50 108 GLU A O 1
ATOM 812 N N . GLY A 1 109 ? -2.624 -5.354 -2.093 1.00 71.94 109 GLY A N 1
ATOM 813 C CA . GLY A 1 109 ? -2.151 -6.434 -2.963 1.00 71.94 109 GLY A CA 1
ATOM 814 C C . GLY A 1 109 ? -0.627 -6.496 -3.106 1.00 71.94 109 GLY A C 1
ATOM 815 O O . GLY A 1 109 ? -0.113 -7.310 -3.870 1.00 71.94 109 GLY A O 1
ATOM 816 N N . ARG A 1 110 ? 0.114 -5.683 -2.345 1.00 78.44 110 ARG A N 1
ATOM 817 C CA . ARG A 1 110 ? 1.584 -5.669 -2.260 1.00 78.44 110 ARG A CA 1
ATOM 818 C C . ARG A 1 110 ? 2.066 -6.489 -1.062 1.00 78.44 110 ARG A C 1
ATOM 820 O O . ARG A 1 110 ? 2.914 -6.051 -0.283 1.00 78.44 110 ARG A O 1
ATOM 827 N N . TYR A 1 111 ? 1.501 -7.684 -0.884 1.00 85.94 111 TYR A N 1
ATOM 828 C CA . TYR A 1 111 ? 1.769 -8.543 0.276 1.00 85.94 111 TYR A CA 1
ATOM 829 C C . TYR A 1 111 ? 3.248 -8.926 0.408 1.00 85.94 111 TYR A C 1
ATOM 831 O O . TYR A 1 111 ? 3.730 -9.135 1.518 1.00 85.94 111 TYR A O 1
ATOM 839 N N . ASN A 1 112 ? 3.987 -8.950 -0.704 1.00 82.19 112 ASN A N 1
ATOM 840 C CA . ASN A 1 112 ? 5.429 -9.175 -0.746 1.00 82.19 112 ASN A CA 1
ATOM 841 C C . ASN A 1 112 ? 6.236 -8.103 0.017 1.00 82.19 112 ASN A C 1
ATOM 843 O O . ASN A 1 112 ? 7.394 -8.335 0.343 1.00 82.19 112 ASN A O 1
ATOM 847 N N . LEU A 1 113 ? 5.634 -6.947 0.316 1.00 83.38 113 LEU A N 1
ATOM 848 C CA . LEU A 1 113 ? 6.226 -5.864 1.107 1.00 83.38 113 LEU A CA 1
ATOM 849 C C . LEU A 1 113 ? 5.740 -5.861 2.567 1.00 83.38 113 LEU A C 1
ATOM 851 O O . LEU A 1 113 ? 5.957 -4.897 3.296 1.00 83.38 113 LEU A O 1
ATOM 855 N N . CYS A 1 114 ? 5.047 -6.913 3.005 1.00 86.25 114 CYS A N 1
ATOM 856 C CA . CYS A 1 114 ? 4.518 -7.011 4.359 1.00 86.25 114 CYS A CA 1
ATOM 857 C C . CYS A 1 114 ? 5.624 -6.804 5.418 1.00 86.25 114 CYS A C 1
ATOM 859 O O . CYS A 1 114 ? 6.604 -7.547 5.413 1.00 86.25 114 CYS A O 1
ATOM 861 N N . PRO A 1 115 ? 5.459 -5.876 6.383 1.00 81.44 115 PRO A N 1
ATOM 862 C CA . PRO A 1 115 ? 6.454 -5.656 7.434 1.00 81.44 115 PRO A CA 1
ATOM 863 C C . PRO A 1 115 ? 6.547 -6.844 8.405 1.00 81.44 115 PRO A C 1
ATOM 865 O O . PRO A 1 115 ? 7.581 -7.071 9.015 1.00 81.44 115 PRO A O 1
ATOM 868 N N . GLU A 1 116 ? 5.475 -7.632 8.503 1.00 87.56 116 GLU A N 1
ATOM 869 C CA . GLU A 1 116 ? 5.367 -8.840 9.331 1.00 87.56 116 GLU A CA 1
ATOM 870 C C . GLU A 1 116 ? 5.610 -10.123 8.510 1.00 87.56 116 GLU A C 1
ATOM 872 O O . GLU A 1 116 ? 5.070 -11.185 8.824 1.00 87.56 116 GLU A O 1
ATOM 877 N N . MET A 1 117 ? 6.337 -10.020 7.392 1.00 91.62 117 MET A N 1
ATOM 878 C CA . MET A 1 117 ? 6.609 -11.154 6.508 1.00 91.62 117 MET A CA 1
ATOM 879 C C . MET A 1 117 ? 7.386 -12.247 7.249 1.00 91.62 117 MET A C 1
ATOM 881 O O . MET A 1 117 ? 8.497 -12.022 7.729 1.00 91.62 117 MET A O 1
ATOM 885 N N . LYS A 1 118 ? 6.832 -13.461 7.279 1.00 93.56 118 LYS A N 1
ATOM 886 C CA . LYS A 1 118 ? 7.567 -14.668 7.668 1.00 93.56 118 LYS A CA 1
ATOM 887 C C . LYS A 1 118 ? 8.024 -15.367 6.403 1.00 93.56 118 LYS A C 1
ATOM 889 O O . LYS A 1 118 ? 7.192 -15.823 5.632 1.00 93.56 118 LYS A O 1
ATOM 894 N N . PHE A 1 119 ? 9.327 -15.456 6.194 1.00 93.81 119 PHE A N 1
ATOM 895 C CA . PHE A 1 119 ? 9.884 -15.985 4.954 1.00 93.81 119 PHE A CA 1
ATOM 896 C C . PHE A 1 119 ? 10.728 -17.224 5.245 1.00 93.81 119 PHE A C 1
ATOM 898 O O . PHE A 1 119 ? 11.539 -17.205 6.174 1.00 93.81 119 PHE A O 1
ATOM 905 N N . PHE A 1 120 ? 10.541 -18.301 4.481 1.00 95.12 120 PHE A N 1
ATOM 906 C CA . PHE A 1 120 ? 11.360 -19.506 4.633 1.00 95.12 120 PHE A CA 1
ATOM 907 C C . PHE A 1 120 ? 12.860 -19.194 4.581 1.00 95.12 120 PHE A C 1
ATOM 909 O O . PHE A 1 120 ? 13.324 -18.434 3.739 1.00 95.12 120 PHE A O 1
ATOM 916 N N . ALA A 1 121 ? 13.620 -19.813 5.486 1.00 92.62 121 ALA A N 1
ATOM 917 C CA . ALA A 1 121 ? 15.067 -19.632 5.626 1.00 92.62 121 ALA A CA 1
ATOM 918 C C . ALA A 1 121 ? 15.525 -18.196 5.970 1.00 92.62 121 ALA A C 1
ATOM 920 O O . ALA A 1 121 ? 16.705 -17.886 5.820 1.00 92.62 121 ALA A O 1
ATOM 921 N N . THR A 1 122 ? 14.633 -17.348 6.495 1.00 92.75 122 THR A N 1
ATOM 922 C CA . THR A 1 122 ? 14.980 -16.040 7.072 1.00 92.75 122 THR A CA 1
ATOM 923 C C . THR A 1 122 ? 14.823 -16.092 8.594 1.00 92.75 122 THR A C 1
ATOM 925 O O . THR A 1 122 ? 13.698 -16.247 9.071 1.00 92.75 122 THR A O 1
ATOM 928 N N . PRO A 1 123 ? 15.899 -15.931 9.392 1.00 89.44 123 PRO A N 1
ATOM 929 C CA . PRO A 1 123 ? 15.829 -15.989 10.851 1.00 89.44 123 PRO A CA 1
ATOM 930 C C . PRO A 1 123 ? 14.731 -15.083 11.434 1.00 89.44 123 PRO A C 1
ATOM 932 O O . PRO A 1 123 ? 14.663 -13.911 11.058 1.00 89.44 123 PRO A O 1
ATOM 935 N N . PRO A 1 124 ? 13.902 -15.576 12.376 1.00 90.50 124 PRO A N 1
ATOM 936 C CA . PRO A 1 124 ? 13.981 -16.878 13.057 1.00 90.50 124 PRO A CA 1
ATOM 937 C C . PRO A 1 124 ? 13.219 -18.027 12.359 1.00 90.50 124 PRO A C 1
ATOM 939 O O . PRO A 1 124 ? 13.039 -19.091 12.945 1.00 90.50 124 PRO A O 1
ATOM 942 N N . VAL A 1 125 ? 12.721 -17.827 11.140 1.00 93.56 125 VAL A N 1
ATOM 943 C CA . VAL A 1 125 ? 11.850 -18.774 10.435 1.00 93.56 125 VAL A CA 1
ATOM 944 C C . VAL A 1 125 ? 12.674 -19.862 9.741 1.00 93.56 125 VAL A C 1
ATOM 946 O O . VAL A 1 125 ? 13.613 -19.593 8.994 1.00 93.56 125 VAL A O 1
ATOM 949 N N . HIS A 1 126 ? 12.304 -21.118 9.980 1.00 95.88 126 HIS A N 1
ATOM 950 C CA . HIS A 1 126 ? 12.912 -22.274 9.330 1.00 95.88 126 HIS A CA 1
ATOM 951 C C . HIS A 1 126 ? 12.535 -22.364 7.847 1.00 95.88 126 HIS A C 1
ATOM 953 O O . HIS A 1 126 ? 11.442 -21.979 7.439 1.00 95.88 126 HIS A O 1
ATOM 959 N N . GLY A 1 127 ? 13.466 -22.861 7.042 1.00 95.44 127 GLY A N 1
ATOM 960 C CA . GLY A 1 127 ? 13.283 -23.134 5.626 1.00 95.44 127 GLY A CA 1
ATOM 961 C C . GLY A 1 127 ? 12.614 -24.473 5.330 1.00 95.44 127 GLY A C 1
ATOM 962 O O . GLY A 1 127 ? 12.066 -25.150 6.200 1.00 95.44 127 GLY A O 1
ATOM 963 N N . SER A 1 128 ? 12.693 -24.845 4.061 1.00 96.06 128 SER A N 1
ATOM 964 C CA . SER A 1 128 ? 11.969 -25.950 3.435 1.00 96.06 128 SER A CA 1
ATOM 965 C C . SER A 1 128 ? 12.852 -27.140 3.062 1.00 96.06 128 SER A C 1
ATOM 967 O O . SER A 1 128 ? 12.335 -28.132 2.551 1.00 96.06 128 SER A O 1
ATOM 969 N N . LEU A 1 129 ? 14.163 -27.099 3.339 1.00 96.06 129 LEU A N 1
ATOM 970 C CA . LEU A 1 129 ? 15.084 -28.218 3.104 1.00 96.06 129 LEU A CA 1
ATOM 971 C C . LEU A 1 129 ? 14.885 -29.337 4.153 1.00 96.06 129 LEU A C 1
ATOM 973 O O . LEU A 1 129 ? 15.761 -29.641 4.967 1.00 96.06 129 LEU A O 1
ATOM 977 N N . ALA A 1 130 ? 13.691 -29.929 4.133 1.00 95.88 130 ALA A N 1
ATOM 978 C CA . ALA A 1 130 ? 13.165 -30.950 5.033 1.00 95.88 130 ALA A CA 1
ATOM 979 C C . ALA A 1 130 ? 12.367 -32.008 4.255 1.00 95.88 130 ALA A C 1
ATOM 981 O O . ALA A 1 130 ? 11.956 -31.762 3.127 1.00 95.88 130 ALA A O 1
ATOM 982 N N . ASN A 1 131 ? 12.108 -33.181 4.844 1.00 96.44 131 ASN A N 1
ATOM 983 C CA . ASN A 1 131 ? 11.273 -34.208 4.200 1.00 96.44 131 ASN A CA 1
ATOM 984 C C . ASN A 1 131 ? 9.822 -33.727 4.020 1.00 96.44 131 ASN A C 1
ATOM 986 O O . ASN A 1 131 ? 9.181 -34.009 3.003 1.00 96.44 131 ASN A O 1
ATOM 990 N N . GLN A 1 132 ? 9.302 -33.007 5.014 1.00 97.06 132 GLN A N 1
ATOM 991 C CA . GLN A 1 132 ? 7.956 -32.452 5.044 1.00 97.06 132 GLN A CA 1
ATOM 992 C C . GLN A 1 132 ? 7.969 -31.037 5.631 1.00 97.06 132 GLN A C 1
ATOM 994 O O . GLN A 1 132 ? 8.810 -30.708 6.472 1.00 97.06 132 GLN A O 1
ATOM 999 N N . VAL A 1 133 ? 6.981 -30.236 5.233 1.00 97.31 133 VAL A N 1
ATOM 1000 C CA . VAL A 1 133 ? 6.654 -28.930 5.823 1.00 97.31 133 VAL A CA 1
ATOM 1001 C C . VAL A 1 133 ? 5.140 -28.790 5.988 1.00 97.31 133 VAL A C 1
ATOM 1003 O O . VAL A 1 133 ? 4.367 -29.485 5.324 1.00 97.31 133 VAL A O 1
ATOM 1006 N N . VAL A 1 134 ? 4.714 -27.894 6.877 1.00 97.00 134 VAL A N 1
ATOM 1007 C CA . VAL A 1 134 ? 3.319 -27.444 6.982 1.00 97.00 134 VAL A CA 1
ATOM 1008 C C . VAL A 1 134 ? 3.267 -26.003 6.498 1.00 97.00 134 VAL A C 1
ATOM 1010 O O . VAL A 1 134 ? 4.058 -25.186 6.967 1.00 97.00 134 VAL A O 1
ATOM 1013 N N . HIS A 1 135 ? 2.376 -25.713 5.552 1.00 97.19 135 HIS A N 1
ATOM 1014 C CA . HIS A 1 135 ? 2.276 -24.402 4.907 1.00 97.19 135 HIS A CA 1
ATOM 1015 C C . HIS A 1 135 ? 0.812 -24.018 4.656 1.00 97.19 135 HIS A C 1
ATOM 1017 O O . HIS A 1 135 ? 0.002 -24.923 4.438 1.00 97.19 135 HIS A O 1
ATOM 1023 N N . PRO A 1 136 ? 0.447 -22.723 4.650 1.00 96.75 136 PRO A N 1
ATOM 1024 C CA . PRO A 1 136 ? -0.905 -22.295 4.301 1.00 96.75 136 PRO A CA 1
ATOM 1025 C C . PRO A 1 136 ? -1.313 -22.758 2.896 1.00 96.75 136 PRO A C 1
ATOM 1027 O O . PRO A 1 136 ? -0.535 -22.676 1.940 1.00 96.75 136 PRO A O 1
ATOM 1030 N N . ALA A 1 137 ? -2.539 -23.269 2.762 1.00 97.31 137 ALA A N 1
ATOM 1031 C CA . ALA A 1 137 ? -3.025 -23.845 1.508 1.00 97.31 137 ALA A CA 1
ATOM 1032 C C . ALA A 1 137 ? -3.138 -22.817 0.370 1.00 97.31 137 ALA A C 1
ATOM 1034 O O . ALA A 1 137 ? -2.955 -23.159 -0.795 1.00 97.31 137 ALA A O 1
ATOM 1035 N N . ASP A 1 138 ? -3.449 -21.566 0.701 1.00 93.94 138 ASP A N 1
ATOM 1036 C CA . ASP A 1 138 ? -3.572 -20.439 -0.228 1.00 93.94 138 ASP A CA 1
ATOM 1037 C C . ASP A 1 138 ? -2.224 -19.953 -0.783 1.00 93.94 138 ASP A C 1
ATOM 1039 O O . ASP A 1 138 ? -2.190 -19.308 -1.830 1.00 93.94 138 ASP A O 1
ATOM 1043 N N . LEU A 1 139 ? -1.120 -20.329 -0.134 1.00 95.19 139 LEU A N 1
ATOM 1044 C CA . LEU A 1 139 ? 0.254 -20.091 -0.579 1.00 95.19 139 LEU A CA 1
ATOM 1045 C C . LEU A 1 139 ? 0.871 -21.312 -1.289 1.00 95.19 139 LEU A C 1
ATOM 1047 O O . LEU A 1 139 ? 2.066 -21.325 -1.586 1.00 95.19 139 LEU A O 1
ATOM 1051 N N . CYS A 1 140 ? 0.073 -22.348 -1.568 1.00 97.25 140 CYS A N 1
ATOM 1052 C CA . CYS A 1 140 ? 0.484 -23.536 -2.315 1.00 97.25 140 CYS A CA 1
ATOM 1053 C C . CYS A 1 140 ? -0.185 -23.562 -3.699 1.00 97.25 140 CYS A C 1
ATOM 1055 O O . CYS A 1 140 ? -1.391 -23.768 -3.834 1.00 97.25 140 CYS A O 1
ATOM 1057 N N . PHE A 1 141 ? 0.608 -23.408 -4.755 1.00 97.00 141 PHE A N 1
ATOM 1058 C CA . PHE A 1 141 ? 0.126 -23.306 -6.130 1.00 97.00 141 PHE A CA 1
ATOM 1059 C C . PHE A 1 141 ? 0.216 -24.651 -6.841 1.00 97.00 141 PHE A C 1
ATOM 1061 O O . PHE A 1 141 ? 1.306 -25.178 -7.067 1.00 97.00 141 PHE A O 1
ATOM 1068 N N . LYS A 1 142 ? -0.939 -25.207 -7.223 1.00 97.50 142 LYS A N 1
ATOM 1069 C CA . LYS A 1 142 ? -1.020 -26.478 -7.952 1.00 97.50 142 LYS A CA 1
ATOM 1070 C C . LYS A 1 142 ? -0.321 -26.391 -9.309 1.00 97.50 142 LYS A C 1
ATOM 1072 O O . LYS A 1 142 ? -0.640 -25.535 -10.132 1.00 97.50 142 LYS A O 1
ATOM 1077 N N . LEU A 1 143 ? 0.599 -27.321 -9.547 1.00 96.88 143 LEU A N 1
ATOM 1078 C CA . LEU A 1 143 ? 1.369 -27.418 -10.781 1.00 96.88 143 LEU A CA 1
ATOM 1079 C C . LEU A 1 143 ? 0.571 -28.158 -11.871 1.00 96.88 143 LEU A C 1
ATOM 1081 O O . LEU A 1 143 ? -0.022 -29.205 -11.587 1.00 96.88 143 LEU A O 1
ATOM 1085 N N . PRO A 1 144 ? 0.568 -27.654 -13.120 1.00 94.94 144 PRO A N 1
ATOM 1086 C CA . PRO A 1 144 ? 0.059 -28.374 -14.282 1.00 94.94 144 PRO A CA 1
ATOM 1087 C C . PRO A 1 144 ? 0.785 -29.696 -14.521 1.00 94.94 144 PRO A C 1
ATOM 1089 O O . PRO A 1 144 ? 1.939 -29.876 -14.125 1.00 94.94 144 PRO A O 1
ATOM 1092 N N . ASP A 1 145 ? 0.138 -30.614 -15.243 1.00 90.50 145 ASP A N 1
ATOM 1093 C CA . ASP A 1 145 ? 0.673 -31.967 -15.345 1.00 90.50 145 ASP A CA 1
ATOM 1094 C C . ASP A 1 145 ? 2.022 -32.069 -16.064 1.00 90.50 145 ASP A C 1
ATOM 1096 O O . ASP A 1 145 ? 2.822 -32.961 -15.763 1.00 90.50 145 ASP A O 1
ATOM 1100 N N . ASN A 1 146 ? 2.262 -31.135 -16.980 1.00 94.12 146 ASN A N 1
ATOM 1101 C CA . ASN A 1 146 ? 3.462 -31.019 -17.795 1.00 94.12 146 ASN A CA 1
ATOM 1102 C C . ASN A 1 146 ? 4.613 -30.262 -17.115 1.00 94.12 146 ASN A C 1
ATOM 1104 O O . ASN A 1 146 ? 5.642 -30.108 -17.761 1.00 94.12 146 ASN A O 1
ATOM 1108 N N . ILE A 1 147 ? 4.442 -29.785 -15.876 1.00 95.06 147 ILE A N 1
ATOM 1109 C CA . ILE A 1 147 ? 5.500 -29.112 -15.111 1.00 95.06 147 ILE A CA 1
ATOM 1110 C C . ILE A 1 147 ? 6.079 -30.095 -14.086 1.00 95.06 147 ILE A C 1
ATOM 1112 O O . ILE A 1 147 ? 5.345 -30.717 -13.303 1.00 95.06 147 ILE A O 1
ATOM 1116 N N . SER A 1 148 ? 7.400 -30.285 -14.115 1.00 96.88 148 SER A N 1
ATOM 1117 C CA . SER A 1 148 ? 8.114 -31.127 -13.150 1.00 96.88 148 SER A CA 1
ATOM 1118 C C . SER A 1 148 ? 8.167 -30.464 -11.766 1.00 96.88 148 SER A C 1
ATOM 1120 O O . SER A 1 148 ? 7.881 -29.280 -11.606 1.00 96.88 148 SER A O 1
ATOM 1122 N N . LEU A 1 149 ? 8.515 -31.222 -10.725 1.00 96.88 149 LEU A N 1
ATOM 1123 C CA . LEU A 1 149 ? 8.659 -30.645 -9.382 1.00 96.88 149 LEU A CA 1
ATOM 1124 C C . LEU A 1 149 ? 9.892 -29.735 -9.299 1.00 96.88 149 LEU A C 1
ATOM 1126 O O . LEU A 1 149 ? 9.856 -28.720 -8.618 1.00 96.88 149 LEU A O 1
ATOM 1130 N N . GLU A 1 150 ? 10.952 -30.047 -10.036 1.00 95.56 150 GLU A N 1
ATOM 1131 C CA . GLU A 1 150 ? 12.139 -29.202 -10.173 1.00 95.56 150 GLU A CA 1
ATOM 1132 C C . GLU A 1 150 ? 11.808 -27.887 -10.891 1.00 95.56 150 GLU A C 1
ATOM 1134 O O . GLU A 1 150 ? 12.204 -26.823 -10.424 1.00 95.56 150 GLU A O 1
ATOM 1139 N N . GLU A 1 151 ? 11.026 -27.931 -11.975 1.00 93.81 151 GLU A N 1
ATOM 1140 C CA . GLU A 1 151 ? 10.512 -26.721 -12.631 1.00 93.81 151 GLU A CA 1
ATOM 1141 C C . GLU A 1 151 ? 9.574 -25.933 -11.705 1.00 93.81 151 GLU A C 1
ATOM 1143 O O . GLU A 1 151 ? 9.619 -24.706 -11.679 1.00 93.81 151 GLU A O 1
ATOM 1148 N N . GLY A 1 152 ? 8.773 -26.628 -10.894 1.00 95.50 152 GLY A N 1
ATOM 1149 C CA . GLY A 1 152 ? 7.938 -26.017 -9.863 1.00 95.50 152 GLY A CA 1
ATOM 1150 C C . GLY A 1 152 ? 8.745 -25.276 -8.795 1.00 95.50 152 GLY A C 1
ATOM 1151 O O . GLY A 1 152 ? 8.375 -24.170 -8.413 1.00 95.50 152 GLY A O 1
ATOM 1152 N N . ALA A 1 153 ? 9.870 -25.840 -8.348 1.00 95.25 153 ALA A N 1
ATOM 1153 C CA . ALA A 1 153 ? 10.773 -25.175 -7.408 1.00 95.25 153 ALA A CA 1
ATOM 1154 C C . ALA A 1 153 ? 11.390 -23.898 -8.012 1.00 95.25 153 ALA A C 1
ATOM 1156 O O . ALA A 1 153 ? 11.655 -22.942 -7.292 1.00 95.25 153 ALA A O 1
ATOM 1157 N N . MET A 1 154 ? 11.539 -23.837 -9.341 1.00 93.31 154 MET A N 1
ATOM 1158 C CA . MET A 1 154 ? 12.012 -22.648 -10.059 1.00 93.31 154 MET A CA 1
ATOM 1159 C C . MET A 1 154 ? 10.953 -21.541 -10.211 1.00 93.31 154 MET A C 1
ATOM 1161 O O . MET A 1 154 ? 11.293 -20.455 -10.684 1.00 93.31 154 MET A O 1
ATOM 1165 N N . CYS A 1 155 ? 9.690 -21.764 -9.822 1.00 92.75 155 CYS A N 1
ATOM 1166 C CA . CYS A 1 155 ? 8.637 -20.747 -9.925 1.00 92.75 155 CYS A CA 1
ATOM 1167 C C . CYS A 1 155 ? 8.941 -19.490 -9.099 1.00 92.75 155 CYS A C 1
ATOM 1169 O O . CYS A 1 155 ? 8.690 -18.386 -9.579 1.00 92.75 155 CYS A O 1
ATOM 1171 N N . GLU A 1 156 ? 9.494 -19.646 -7.893 1.00 90.38 156 GLU A N 1
ATOM 1172 C CA . GLU A 1 156 ? 9.870 -18.524 -7.024 1.00 90.38 156 GLU A CA 1
ATOM 1173 C C . GLU A 1 156 ? 10.925 -17.624 -7.692 1.00 90.38 156 GLU A C 1
ATOM 1175 O O . GLU A 1 156 ? 10.599 -16.465 -7.973 1.00 90.38 156 GLU A O 1
ATOM 1180 N N . PRO A 1 157 ? 12.107 -18.119 -8.108 1.00 90.69 157 PRO A N 1
ATOM 1181 C CA . PRO A 1 157 ? 13.107 -17.248 -8.716 1.00 90.69 157 PRO A CA 1
ATOM 1182 C C . PRO A 1 157 ? 12.643 -16.721 -10.080 1.00 90.69 157 PRO A C 1
ATOM 1184 O O . PRO A 1 157 ? 12.944 -15.584 -10.448 1.00 90.69 157 PRO A O 1
ATOM 1187 N N . LEU A 1 158 ? 11.856 -17.499 -10.836 1.00 93.31 158 LEU A N 1
ATOM 1188 C CA . LEU A 1 158 ? 11.258 -17.036 -12.090 1.00 93.31 158 LEU A CA 1
ATOM 1189 C C . LEU A 1 158 ? 10.301 -15.857 -11.872 1.00 93.31 158 LEU A C 1
ATOM 1191 O O . LEU A 1 158 ? 10.266 -14.940 -12.697 1.00 93.31 158 LEU A O 1
ATOM 1195 N N . SER A 1 159 ? 9.548 -15.852 -10.769 1.00 91.81 159 SER A N 1
ATOM 1196 C CA . SER A 1 159 ? 8.624 -14.765 -10.438 1.00 91.81 159 SER A CA 1
ATOM 1197 C C . SER A 1 159 ? 9.346 -13.420 -10.295 1.00 91.81 159 SER A C 1
ATOM 1199 O O . SER A 1 159 ? 8.817 -12.403 -10.751 1.00 91.81 159 SER A O 1
ATOM 1201 N N . VAL A 1 160 ? 10.591 -13.418 -9.796 1.00 89.50 160 VAL A N 1
ATOM 1202 C CA . VAL A 1 160 ? 11.457 -12.230 -9.715 1.00 89.50 160 VAL A CA 1
ATOM 1203 C C . VAL A 1 160 ? 11.763 -11.684 -11.111 1.00 89.50 160 VAL A C 1
ATOM 1205 O O . VAL A 1 160 ? 11.554 -10.497 -11.369 1.00 89.50 160 VAL A O 1
ATOM 1208 N N . GLY A 1 161 ? 12.187 -12.547 -12.043 1.00 90.88 161 GLY A N 1
ATOM 1209 C CA . GLY A 1 161 ? 12.470 -12.155 -13.430 1.00 90.88 161 GLY A CA 1
ATOM 1210 C C . GLY A 1 161 ? 11.228 -11.632 -14.164 1.00 90.88 161 GLY A C 1
ATOM 1211 O O . GLY A 1 161 ? 11.288 -10.615 -14.859 1.00 90.88 161 GLY A O 1
ATOM 1212 N N . VAL A 1 162 ? 10.073 -12.275 -13.959 1.00 91.69 162 VAL A N 1
ATOM 1213 C CA . VAL A 1 162 ? 8.779 -11.827 -14.506 1.00 91.69 162 VAL A CA 1
ATOM 1214 C C . VAL A 1 162 ? 8.375 -10.471 -13.927 1.00 91.69 162 VAL A C 1
ATOM 1216 O O . VAL A 1 162 ? 7.945 -9.586 -14.670 1.00 91.69 162 VAL A O 1
ATOM 1219 N N . HIS A 1 163 ? 8.519 -10.282 -12.615 1.00 87.19 163 HIS A N 1
ATOM 1220 C CA . HIS A 1 163 ? 8.207 -9.022 -11.948 1.00 87.19 163 HIS A CA 1
ATOM 1221 C C . HIS A 1 163 ? 9.106 -7.882 -12.447 1.00 87.19 163 HIS A C 1
ATOM 1223 O O . HIS A 1 163 ? 8.601 -6.803 -12.767 1.00 87.19 163 HIS A O 1
ATOM 1229 N N . ALA A 1 164 ? 10.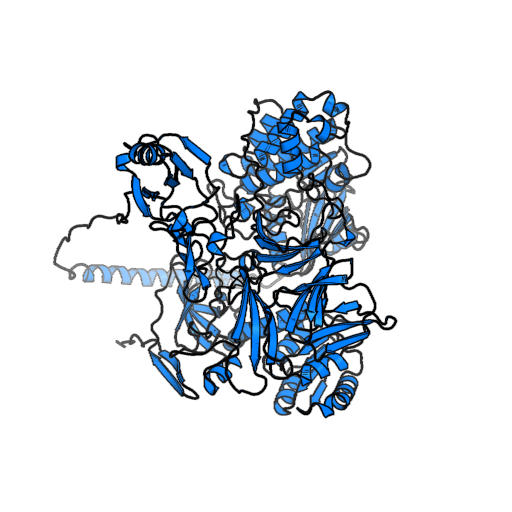411 -8.131 -12.594 1.00 85.19 164 ALA A N 1
ATOM 1230 C CA . ALA A 1 164 ? 11.364 -7.168 -13.139 1.00 85.19 164 ALA A CA 1
ATOM 1231 C C . ALA A 1 164 ? 11.000 -6.750 -14.576 1.00 85.19 164 ALA A C 1
ATOM 1233 O O . ALA A 1 164 ? 10.908 -5.555 -14.862 1.00 85.19 164 ALA A O 1
ATOM 1234 N N . CYS A 1 165 ? 10.693 -7.713 -15.454 1.00 88.56 165 CYS A N 1
ATOM 1235 C CA . CYS A 1 165 ? 10.280 -7.434 -16.834 1.00 88.56 165 CYS A CA 1
ATOM 1236 C C . CYS A 1 165 ? 8.981 -6.618 -16.912 1.00 88.56 165 CYS A C 1
ATOM 1238 O O . CYS A 1 165 ? 8.889 -5.692 -17.717 1.00 88.56 165 CYS A O 1
ATOM 1240 N N . ARG A 1 166 ? 7.994 -6.906 -16.048 1.00 83.12 166 ARG A N 1
ATOM 1241 C CA . ARG A 1 166 ? 6.752 -6.116 -15.961 1.00 83.12 166 ARG A CA 1
ATOM 1242 C C . ARG A 1 166 ? 7.021 -4.678 -15.541 1.00 83.12 166 ARG A C 1
ATOM 1244 O O . ARG A 1 166 ? 6.495 -3.760 -16.159 1.00 83.12 166 ARG A O 1
ATOM 1251 N N . ARG A 1 167 ? 7.844 -4.478 -14.509 1.00 80.00 167 ARG A N 1
ATOM 1252 C CA . ARG A 1 167 ? 8.189 -3.136 -14.017 1.00 80.00 167 ARG A CA 1
ATOM 1253 C C . ARG A 1 167 ? 8.938 -2.306 -15.052 1.00 80.00 167 ARG A C 1
ATOM 1255 O O . ARG A 1 167 ? 8.728 -1.101 -15.112 1.00 80.00 167 ARG A O 1
ATOM 1262 N N . ALA A 1 168 ? 9.775 -2.949 -15.859 1.00 81.25 168 ALA A N 1
ATOM 1263 C CA . ALA A 1 168 ? 10.504 -2.301 -16.942 1.00 81.25 168 ALA A CA 1
ATOM 1264 C C . ALA A 1 168 ? 9.700 -2.187 -18.253 1.00 81.25 168 ALA A C 1
ATOM 1266 O O . ALA A 1 168 ? 10.242 -1.723 -19.250 1.00 81.25 168 ALA A O 1
ATOM 1267 N N . ASN A 1 169 ? 8.427 -2.609 -18.266 1.00 81.44 169 ASN A N 1
ATOM 1268 C CA . ASN A 1 169 ? 7.557 -2.603 -19.445 1.00 81.44 169 ASN A CA 1
ATOM 1269 C C . ASN A 1 169 ? 8.195 -3.276 -20.679 1.00 81.44 169 ASN A C 1
ATOM 1271 O O . ASN A 1 169 ? 8.147 -2.752 -21.792 1.00 81.44 169 ASN A O 1
ATOM 1275 N N . VAL A 1 170 ? 8.832 -4.432 -20.469 1.00 87.50 170 VAL A N 1
ATOM 1276 C CA . VAL A 1 170 ? 9.486 -5.189 -21.542 1.00 87.50 170 VAL A CA 1
ATOM 1277 C C . VAL A 1 170 ? 8.461 -5.669 -22.571 1.00 87.50 170 VAL A C 1
ATOM 1279 O O . VAL A 1 170 ? 7.450 -6.274 -22.210 1.00 87.50 170 VAL A O 1
ATOM 1282 N N . GLY A 1 171 ? 8.762 -5.465 -23.854 1.00 87.94 171 GLY A N 1
ATOM 1283 C CA . GLY A 1 171 ? 7.952 -5.947 -24.969 1.00 87.94 171 GLY A CA 1
ATOM 1284 C C . GLY A 1 171 ? 8.727 -6.086 -26.289 1.00 87.94 171 GLY A C 1
ATOM 1285 O O . GLY A 1 171 ? 9.959 -6.036 -26.296 1.00 87.94 171 GLY A O 1
ATOM 1286 N N . PRO A 1 172 ? 8.014 -6.231 -27.426 1.00 89.06 172 PRO A N 1
ATOM 1287 C CA . PRO A 1 172 ? 8.600 -6.438 -28.760 1.00 89.06 172 PRO A CA 1
ATOM 1288 C C . PRO A 1 172 ? 9.547 -5.349 -29.280 1.00 89.06 172 PRO A C 1
ATOM 1290 O O . PRO A 1 172 ? 10.264 -5.586 -30.245 1.00 89.06 172 PRO A O 1
ATOM 1293 N N . GLU A 1 173 ? 9.571 -4.180 -28.643 1.00 85.88 173 GLU A N 1
ATOM 1294 C CA . GLU A 1 173 ? 10.386 -3.022 -29.041 1.00 85.88 173 GLU A CA 1
ATOM 1295 C C . GLU A 1 173 ? 11.557 -2.755 -28.076 1.00 85.88 173 GLU A C 1
ATOM 1297 O O . GLU A 1 173 ? 12.230 -1.728 -28.189 1.00 85.88 173 GLU A O 1
ATOM 1302 N N . THR A 1 174 ? 11.770 -3.643 -27.096 1.00 90.06 174 THR A N 1
ATOM 1303 C CA . THR A 1 174 ? 12.680 -3.423 -25.964 1.00 90.06 174 THR A CA 1
ATOM 1304 C C . THR A 1 174 ? 13.934 -4.291 -26.076 1.00 90.06 174 THR A C 1
ATOM 1306 O O . THR A 1 174 ? 13.891 -5.489 -25.792 1.00 90.06 174 THR A O 1
ATOM 1309 N N . ASN A 1 175 ? 15.072 -3.700 -26.438 1.00 94.75 175 ASN A N 1
ATOM 1310 C CA . ASN A 1 175 ? 16.367 -4.385 -26.393 1.00 94.75 175 ASN A CA 1
ATOM 1311 C C . ASN A 1 175 ? 16.928 -4.399 -24.967 1.00 94.75 175 ASN A C 1
ATOM 1313 O O . ASN A 1 175 ? 16.930 -3.369 -24.287 1.00 94.75 175 ASN A O 1
ATOM 1317 N N . ILE A 1 176 ? 17.439 -5.547 -24.520 1.00 95.62 176 ILE A N 1
ATOM 1318 C CA . ILE A 1 176 ? 17.733 -5.778 -23.101 1.00 95.62 176 ILE A CA 1
ATOM 1319 C C . ILE A 1 176 ? 19.192 -6.142 -22.873 1.00 95.62 176 ILE A C 1
ATOM 1321 O O . ILE A 1 176 ? 19.728 -7.050 -23.508 1.00 95.62 176 ILE A O 1
ATOM 1325 N N . LEU A 1 177 ? 19.803 -5.478 -21.897 1.00 96.94 177 LEU A N 1
ATOM 1326 C CA . LEU A 1 177 ? 21.066 -5.873 -21.293 1.00 96.94 177 LEU A CA 1
ATOM 1327 C C . LEU A 1 177 ? 20.804 -6.530 -19.932 1.00 96.94 177 LEU A C 1
ATOM 1329 O O . LEU A 1 177 ? 20.125 -5.964 -19.081 1.00 96.94 177 LEU A O 1
ATOM 1333 N N . VAL A 1 178 ? 21.373 -7.708 -19.692 1.00 97.25 178 VAL A N 1
ATOM 1334 C CA . VAL A 1 178 ? 21.362 -8.359 -18.374 1.00 97.25 178 VAL A CA 1
ATOM 1335 C C . VAL A 1 178 ? 22.789 -8.403 -17.835 1.00 97.25 178 VAL A C 1
ATOM 1337 O O . VAL A 1 178 ? 23.682 -8.961 -18.472 1.00 97.25 178 VAL A O 1
ATOM 1340 N N . LEU A 1 179 ? 23.018 -7.819 -16.660 1.00 94.94 179 LEU A N 1
ATOM 1341 C CA . LEU A 1 179 ? 24.312 -7.841 -15.987 1.00 94.94 179 LEU A CA 1
ATOM 1342 C C . LEU A 1 179 ? 24.319 -8.911 -14.899 1.00 94.94 179 LEU A C 1
ATOM 1344 O O . LEU A 1 179 ? 23.619 -8.801 -13.898 1.00 94.94 179 LEU A O 1
ATOM 1348 N N . GLY A 1 180 ? 25.129 -9.945 -15.106 1.00 94.56 180 GLY A N 1
ATOM 1349 C CA . GLY A 1 180 ? 25.200 -11.144 -14.281 1.00 94.56 180 GLY A CA 1
ATOM 1350 C C . GLY A 1 180 ? 24.412 -12.299 -14.897 1.00 94.56 180 GLY A C 1
ATOM 1351 O O . GLY A 1 180 ? 23.193 -12.246 -15.007 1.00 94.56 180 GLY A O 1
ATOM 1352 N N . ALA A 1 181 ? 25.099 -13.389 -15.228 1.00 95.81 181 ALA A N 1
ATOM 1353 C CA . ALA A 1 181 ? 24.541 -14.650 -15.719 1.00 95.81 181 ALA A CA 1
ATOM 1354 C C . ALA A 1 181 ? 24.372 -15.690 -14.590 1.00 95.81 181 ALA A C 1
ATOM 1356 O O . ALA A 1 181 ? 24.512 -16.898 -14.795 1.00 95.81 181 ALA A O 1
ATOM 1357 N N . GLY A 1 182 ? 24.083 -15.222 -13.371 1.00 92.19 182 GLY A N 1
ATOM 1358 C CA . GLY A 1 182 ? 23.639 -16.067 -12.258 1.00 92.19 182 GLY A CA 1
ATOM 1359 C C . GLY A 1 182 ? 22.171 -16.499 -12.402 1.00 92.19 182 GLY A C 1
ATOM 1360 O O . GLY A 1 182 ? 21.508 -16.080 -13.350 1.00 92.19 182 GLY A O 1
ATOM 1361 N N . PRO A 1 183 ? 21.623 -17.288 -11.457 1.00 90.44 183 PRO A N 1
ATOM 1362 C CA . PRO A 1 183 ? 20.250 -17.798 -11.537 1.00 90.44 183 PRO A CA 1
ATOM 1363 C C . PRO A 1 183 ? 19.202 -16.720 -11.852 1.00 90.44 183 PRO A C 1
ATOM 1365 O O . PRO A 1 183 ? 18.442 -16.887 -12.802 1.00 90.44 183 PRO A O 1
ATOM 1368 N N . ILE A 1 184 ? 19.236 -15.581 -11.145 1.00 92.31 184 ILE A N 1
ATOM 1369 C CA . ILE A 1 184 ? 18.321 -14.446 -11.367 1.00 92.31 184 ILE A CA 1
ATOM 1370 C C . ILE A 1 184 ? 18.491 -13.827 -12.760 1.00 92.31 184 ILE A C 1
ATOM 1372 O O . ILE A 1 184 ? 17.506 -13.536 -13.436 1.00 92.31 184 ILE A O 1
ATOM 1376 N N . GLY A 1 185 ? 19.726 -13.674 -13.237 1.00 95.06 185 GLY A N 1
ATOM 1377 C CA . GLY A 1 185 ? 19.985 -13.165 -14.584 1.00 95.06 185 GLY A CA 1
ATOM 1378 C C . GLY A 1 185 ? 19.490 -14.108 -15.679 1.00 95.06 185 GLY A C 1
ATOM 1379 O O . GLY A 1 185 ? 18.898 -13.666 -16.661 1.00 95.06 185 GLY A O 1
ATOM 1380 N N . LEU A 1 186 ? 19.650 -15.420 -15.487 1.00 95.81 186 LEU A N 1
ATOM 1381 C CA . LEU A 1 186 ? 19.174 -16.429 -16.434 1.00 95.81 186 LEU A CA 1
ATOM 1382 C C . LEU A 1 186 ? 17.641 -16.503 -16.483 1.00 95.81 186 LEU A C 1
ATOM 1384 O O . LEU A 1 186 ? 17.076 -16.571 -17.572 1.00 95.81 186 LEU A O 1
ATOM 1388 N N . VAL A 1 187 ? 16.945 -16.446 -15.343 1.00 94.94 187 VAL A N 1
ATOM 1389 C CA . VAL A 1 187 ? 15.469 -16.395 -15.352 1.00 94.94 187 VAL A CA 1
ATOM 1390 C C . VAL A 1 187 ? 14.945 -15.053 -15.867 1.00 94.94 187 VAL A C 1
ATOM 1392 O O . VAL A 1 187 ? 13.905 -15.029 -16.519 1.00 94.94 187 VAL A O 1
ATOM 1395 N N . THR A 1 188 ? 15.682 -13.954 -15.669 1.00 96.50 188 THR A N 1
ATOM 1396 C CA . THR A 1 188 ? 15.364 -12.648 -16.271 1.00 96.50 188 THR A CA 1
ATOM 1397 C C . THR A 1 188 ? 15.509 -12.690 -17.791 1.00 96.50 188 THR A C 1
ATOM 1399 O O . THR A 1 188 ? 14.623 -12.207 -18.486 1.00 96.50 188 THR A O 1
ATOM 1402 N N . LEU A 1 189 ? 16.552 -13.341 -18.325 1.00 97.12 189 LEU A N 1
ATOM 1403 C CA . LEU A 1 189 ? 16.708 -13.620 -19.760 1.00 97.12 189 LEU A CA 1
ATOM 1404 C C . LEU A 1 189 ? 15.508 -14.408 -20.317 1.00 97.12 189 LEU A C 1
ATOM 1406 O O . LEU A 1 189 ? 14.944 -14.030 -21.346 1.00 97.12 189 LEU A O 1
ATOM 1410 N N . LEU A 1 190 ? 15.108 -15.492 -19.643 1.00 96.50 190 LEU A N 1
ATOM 1411 C CA . LEU A 1 190 ? 13.973 -16.322 -20.065 1.00 96.50 190 LEU A CA 1
ATOM 1412 C C . LEU A 1 190 ? 12.651 -15.543 -20.023 1.00 96.50 190 LEU A C 1
ATOM 1414 O O . LEU A 1 190 ? 11.870 -15.610 -20.974 1.00 96.50 190 LEU A O 1
ATOM 1418 N N . ALA A 1 191 ? 12.422 -14.773 -18.956 1.00 96.50 191 ALA A N 1
ATOM 1419 C CA . ALA A 1 191 ? 11.259 -13.905 -18.829 1.00 96.50 191 ALA A CA 1
ATOM 1420 C C . ALA A 1 191 ? 11.249 -12.858 -19.949 1.00 96.50 191 ALA A C 1
ATOM 1422 O O . ALA A 1 191 ? 10.313 -12.830 -20.738 1.00 96.50 191 ALA A O 1
ATOM 1423 N N . ALA A 1 192 ? 12.317 -12.077 -20.105 1.00 95.12 192 ALA A N 1
ATOM 1424 C CA . ALA A 1 192 ? 12.466 -11.082 -21.163 1.00 95.12 192 ALA A CA 1
ATOM 1425 C C . ALA A 1 192 ? 12.128 -11.640 -22.555 1.00 95.12 192 ALA A C 1
ATOM 1427 O O . ALA A 1 192 ? 11.364 -11.029 -23.308 1.00 95.12 192 ALA A O 1
ATOM 1428 N N . ARG A 1 193 ? 12.630 -12.839 -22.876 1.00 95.00 193 ARG A N 1
ATOM 1429 C CA . ARG A 1 193 ? 12.320 -13.506 -24.143 1.00 95.00 193 ARG A CA 1
ATOM 1430 C C . ARG A 1 193 ? 10.835 -13.846 -24.268 1.00 95.00 193 ARG A C 1
ATOM 1432 O O . ARG A 1 193 ? 10.255 -13.622 -25.326 1.00 95.00 193 ARG A O 1
ATOM 1439 N N . ALA A 1 194 ? 10.212 -14.351 -23.204 1.00 93.94 194 ALA A N 1
ATOM 1440 C CA . ALA A 1 194 ? 8.782 -14.657 -23.177 1.00 93.94 194 ALA A CA 1
ATOM 1441 C C . ALA A 1 194 ? 7.892 -13.404 -23.302 1.00 93.94 194 ALA A C 1
ATOM 1443 O O . ALA A 1 194 ? 6.821 -13.480 -23.901 1.00 93.94 194 ALA A O 1
ATOM 1444 N N . PHE A 1 195 ? 8.345 -12.248 -22.802 1.00 91.56 195 PHE A N 1
ATOM 1445 C CA . PHE A 1 195 ? 7.690 -10.946 -23.010 1.00 91.56 195 PHE A CA 1
ATOM 1446 C C . PHE A 1 195 ? 7.867 -10.398 -24.440 1.00 91.56 195 PHE A C 1
ATOM 1448 O O . PHE A 1 195 ? 7.237 -9.408 -24.807 1.00 91.56 195 PHE A O 1
ATOM 1455 N N . GLY A 1 196 ? 8.670 -11.064 -25.274 1.00 91.38 196 GLY A N 1
ATOM 1456 C CA . GLY A 1 196 ? 8.838 -10.738 -26.687 1.00 91.38 196 GLY A CA 1
ATOM 1457 C C . GLY A 1 196 ? 10.042 -9.858 -26.996 1.00 91.38 196 GLY A C 1
ATOM 1458 O O . GLY A 1 196 ? 10.120 -9.370 -28.118 1.00 91.38 196 GLY A O 1
ATOM 1459 N N . ALA A 1 197 ? 10.978 -9.669 -26.057 1.00 94.94 197 ALA A N 1
ATOM 1460 C CA . ALA A 1 197 ? 12.169 -8.860 -26.295 1.00 94.94 197 ALA A CA 1
ATOM 1461 C C . ALA A 1 197 ? 12.923 -9.339 -27.559 1.00 94.94 197 ALA A C 1
ATOM 1463 O O . ALA A 1 197 ? 13.313 -10.517 -27.638 1.00 94.94 197 ALA A O 1
ATOM 1464 N N . PRO A 1 198 ? 13.133 -8.456 -28.555 1.00 93.06 198 PRO A N 1
ATOM 1465 C CA . PRO A 1 198 ? 13.704 -8.833 -29.843 1.00 93.06 198 PRO A CA 1
ATOM 1466 C C . PRO A 1 198 ? 15.189 -9.175 -29.728 1.00 93.06 198 PRO A C 1
ATOM 1468 O O . PRO A 1 198 ? 15.664 -10.065 -30.435 1.00 93.06 198 PRO A O 1
ATOM 1471 N N . ARG A 1 199 ? 15.916 -8.513 -28.817 1.00 96.50 199 ARG A N 1
ATOM 1472 C CA . ARG A 1 199 ? 17.342 -8.748 -28.601 1.00 96.50 199 ARG A CA 1
ATOM 1473 C C . ARG A 1 199 ? 17.734 -8.678 -27.130 1.00 96.50 199 ARG A C 1
ATOM 1475 O O . ARG A 1 199 ? 17.377 -7.730 -26.436 1.00 96.50 199 ARG A O 1
ATOM 1482 N N . ILE A 1 200 ? 18.493 -9.672 -26.672 1.00 97.94 200 ILE A N 1
ATOM 1483 C CA . ILE A 1 200 ? 18.960 -9.796 -25.291 1.00 97.94 200 ILE A CA 1
ATOM 1484 C C . ILE A 1 200 ? 20.455 -10.124 -25.278 1.00 97.94 200 ILE A C 1
ATOM 1486 O O . ILE A 1 200 ? 20.875 -11.178 -25.765 1.00 97.94 200 ILE A O 1
ATOM 1490 N N . VAL A 1 201 ? 21.251 -9.230 -24.692 1.00 98.31 201 VAL A N 1
ATOM 1491 C CA . VAL A 1 201 ? 22.683 -9.425 -24.426 1.00 98.31 201 VAL A CA 1
ATOM 1492 C C . VAL A 1 201 ? 22.879 -9.624 -22.932 1.00 98.31 201 VAL A C 1
ATOM 1494 O O . VAL A 1 201 ? 22.281 -8.918 -22.124 1.00 98.31 201 VAL A O 1
ATOM 1497 N N . ILE A 1 202 ? 23.724 -10.579 -22.554 1.00 98.19 202 ILE A N 1
ATOM 1498 C CA . ILE A 1 202 ? 24.023 -10.870 -21.149 1.00 98.19 202 ILE A CA 1
ATOM 1499 C C . ILE A 1 202 ? 25.523 -10.862 -20.890 1.00 98.19 202 ILE A C 1
ATOM 1501 O O . ILE A 1 202 ? 26.312 -11.321 -21.720 1.00 98.19 202 ILE A O 1
ATOM 1505 N N . VAL A 1 203 ? 25.915 -10.329 -19.735 1.00 97.19 203 VAL A N 1
ATOM 1506 C CA . VAL A 1 203 ? 27.322 -10.179 -19.356 1.00 97.19 203 VAL A CA 1
ATOM 1507 C C . VAL A 1 203 ? 27.631 -10.836 -18.025 1.00 97.19 203 VAL A C 1
ATOM 1509 O O . VAL A 1 203 ? 26.795 -10.865 -17.128 1.00 97.19 203 VAL A O 1
ATOM 1512 N N . ASP A 1 204 ? 28.837 -11.375 -17.892 1.00 97.25 204 ASP A N 1
ATOM 1513 C CA . ASP A 1 204 ? 29.346 -11.994 -16.667 1.00 97.25 204 ASP A CA 1
ATOM 1514 C C . ASP A 1 204 ? 30.880 -12.067 -16.751 1.00 97.25 204 ASP A C 1
ATOM 1516 O O . ASP A 1 204 ? 31.477 -11.878 -17.812 1.00 97.25 204 ASP A O 1
ATOM 1520 N N . VAL A 1 205 ? 31.525 -12.331 -15.622 1.00 95.31 205 VAL A N 1
ATOM 1521 C CA . VAL A 1 205 ? 32.974 -12.555 -15.536 1.00 95.31 205 VAL A CA 1
ATOM 1522 C C . VAL A 1 205 ? 33.339 -14.018 -15.819 1.00 95.31 205 VAL A C 1
ATOM 1524 O O . VAL A 1 205 ? 34.486 -14.322 -16.155 1.00 95.31 205 VAL A O 1
ATOM 1527 N N . ASP A 1 206 ? 32.368 -14.926 -15.679 1.00 96.06 206 ASP A N 1
ATOM 1528 C CA . ASP A 1 206 ? 32.536 -16.372 -15.792 1.00 96.06 206 ASP A CA 1
ATOM 1529 C C . ASP A 1 206 ? 32.066 -16.917 -17.157 1.00 96.06 206 ASP A C 1
ATOM 1531 O O . ASP A 1 206 ? 30.894 -16.823 -17.533 1.00 96.06 206 ASP A O 1
ATOM 1535 N N . ASP A 1 207 ? 32.988 -17.547 -17.893 1.00 96.12 207 ASP A N 1
ATOM 1536 C CA . ASP A 1 207 ? 32.720 -18.091 -19.233 1.00 96.12 207 ASP A CA 1
ATOM 1537 C C . ASP A 1 207 ? 31.698 -19.234 -19.223 1.00 96.12 207 ASP A C 1
ATOM 1539 O O . ASP A 1 207 ? 30.936 -19.408 -20.179 1.00 96.12 207 ASP A O 1
ATOM 1543 N N . TYR A 1 208 ? 31.666 -20.034 -18.154 1.00 96.38 208 TYR A N 1
ATOM 1544 C CA . TYR A 1 208 ? 30.732 -21.147 -18.057 1.00 96.38 208 TYR A CA 1
ATOM 1545 C C . TYR A 1 208 ? 29.300 -20.626 -17.925 1.00 96.38 208 TYR A C 1
ATOM 1547 O O . TYR A 1 208 ? 28.426 -21.071 -18.675 1.00 96.38 208 TYR A O 1
ATOM 1555 N N . ARG A 1 209 ? 29.063 -19.630 -17.064 1.00 96.50 209 ARG A N 1
ATOM 1556 C CA . ARG A 1 209 ? 27.755 -18.967 -16.931 1.00 96.50 209 ARG A CA 1
ATOM 1557 C C . ARG A 1 209 ? 27.296 -18.326 -18.237 1.00 96.50 209 ARG A C 1
ATOM 1559 O O . ARG A 1 209 ? 26.150 -18.527 -18.641 1.00 96.50 209 ARG A O 1
ATOM 1566 N N . LEU A 1 210 ? 28.196 -17.649 -18.949 1.00 97.81 210 LEU A N 1
ATOM 1567 C CA . LEU A 1 210 ? 27.896 -17.094 -20.273 1.00 97.81 210 LEU A CA 1
ATOM 1568 C C . LEU A 1 210 ? 27.519 -18.188 -21.279 1.00 97.81 210 LEU A C 1
ATOM 1570 O O . LEU A 1 210 ? 26.548 -18.045 -22.022 1.00 97.81 210 LEU A O 1
ATOM 1574 N N . SER A 1 211 ? 28.221 -19.324 -21.266 1.00 97.50 211 SER A N 1
ATOM 1575 C CA . SER A 1 211 ? 27.890 -20.456 -22.140 1.00 97.50 211 SER A CA 1
ATOM 1576 C C . SER A 1 211 ? 26.494 -21.030 -21.863 1.00 97.50 211 SER A C 1
ATOM 1578 O O . SER A 1 211 ? 25.798 -21.442 -22.795 1.00 97.50 211 SER A O 1
ATOM 1580 N N . VAL A 1 212 ? 26.056 -21.034 -20.598 1.00 97.38 212 VAL A N 1
ATOM 1581 C CA . VAL A 1 212 ? 24.701 -21.443 -20.205 1.00 97.38 212 VAL A CA 1
ATOM 1582 C C . VAL A 1 212 ? 23.681 -20.429 -20.711 1.00 97.38 212 VAL A C 1
ATOM 1584 O O . VAL A 1 212 ? 22.700 -20.822 -21.338 1.00 97.38 212 VAL A O 1
ATOM 1587 N N . ALA A 1 213 ? 23.938 -19.134 -20.528 1.00 97.69 213 ALA A N 1
ATOM 1588 C CA . ALA A 1 213 ? 23.048 -18.086 -21.009 1.00 97.69 213 ALA A CA 1
ATOM 1589 C C . ALA A 1 213 ? 22.858 -18.134 -22.536 1.00 97.69 213 ALA A C 1
ATOM 1591 O O . ALA A 1 213 ? 21.738 -18.021 -23.034 1.00 97.69 213 ALA A O 1
ATOM 1592 N N . LYS A 1 214 ? 23.932 -18.417 -23.287 1.00 97.38 214 LYS A N 1
ATOM 1593 C CA . LYS A 1 214 ? 23.859 -18.627 -24.739 1.00 97.38 214 LYS A CA 1
ATOM 1594 C C . LYS A 1 214 ? 22.963 -19.813 -25.108 1.00 97.38 214 LYS A C 1
ATOM 1596 O O . LYS A 1 214 ? 22.143 -19.696 -26.014 1.00 97.38 214 LYS A O 1
ATOM 1601 N N . LYS A 1 215 ? 23.075 -20.941 -24.395 1.00 97.19 215 LYS A N 1
ATOM 1602 C CA . LYS A 1 215 ? 22.213 -22.124 -24.603 1.00 97.19 215 LYS A CA 1
ATOM 1603 C C . LYS A 1 215 ? 20.742 -21.849 -24.285 1.00 97.19 215 LYS A C 1
ATOM 1605 O O . LYS A 1 215 ? 19.878 -22.433 -24.927 1.00 97.19 215 LYS A O 1
ATOM 1610 N N . LEU A 1 216 ? 20.470 -20.967 -23.322 1.00 95.50 216 LEU A N 1
ATOM 1611 C CA . LEU A 1 216 ? 19.119 -20.548 -22.932 1.00 95.50 216 LEU A CA 1
ATOM 1612 C C . LEU A 1 216 ? 18.517 -19.471 -23.849 1.00 95.50 216 LEU A C 1
ATOM 1614 O O . LEU A 1 216 ? 17.378 -19.063 -23.643 1.00 95.50 216 LEU A O 1
ATOM 1618 N N . GLY A 1 217 ? 19.247 -19.042 -24.882 1.00 93.88 217 GLY A N 1
ATOM 1619 C CA . GLY A 1 217 ? 18.722 -18.159 -25.918 1.00 93.88 217 GLY A CA 1
ATOM 1620 C C . GLY A 1 217 ? 19.104 -16.689 -25.768 1.00 93.88 217 GLY A C 1
ATOM 1621 O O . GLY A 1 217 ? 18.384 -15.843 -26.291 1.00 93.88 217 GLY A O 1
ATOM 1622 N N . ALA A 1 218 ? 20.208 -16.358 -25.091 1.00 97.62 218 ALA A N 1
ATOM 1623 C CA . ALA A 1 218 ? 20.820 -15.034 -25.230 1.00 97.62 218 ALA A CA 1
ATOM 1624 C C . ALA A 1 218 ? 21.331 -14.824 -26.668 1.00 97.62 218 ALA A C 1
ATOM 1626 O O . ALA A 1 218 ? 21.993 -15.701 -27.236 1.00 97.62 218 ALA A O 1
ATOM 1627 N N . ASP A 1 219 ? 21.053 -13.661 -27.261 1.00 97.94 219 ASP A N 1
ATOM 1628 C CA . ASP A 1 219 ? 21.486 -13.356 -28.630 1.00 97.94 219 ASP A CA 1
ATOM 1629 C C . ASP A 1 219 ? 22.987 -13.130 -28.698 1.00 97.94 219 ASP A C 1
ATOM 1631 O O . ASP A 1 219 ? 23.632 -13.567 -29.653 1.00 97.94 219 ASP A O 1
ATOM 1635 N N . ASP A 1 220 ? 23.555 -12.522 -27.660 1.00 98.12 220 ASP A N 1
ATOM 1636 C CA . ASP A 1 220 ? 24.994 -12.375 -27.499 1.00 98.12 220 ASP A CA 1
ATOM 1637 C C . ASP A 1 220 ? 25.428 -12.424 -26.031 1.00 98.12 220 ASP A C 1
ATOM 1639 O O . ASP A 1 220 ? 24.619 -12.256 -25.115 1.00 98.12 220 ASP A O 1
ATOM 1643 N N . ILE A 1 221 ? 26.715 -12.698 -25.829 1.00 98.12 221 ILE A N 1
ATOM 1644 C CA . ILE A 1 221 ? 27.346 -12.824 -24.517 1.00 98.12 221 ILE A CA 1
ATOM 1645 C C . ILE A 1 221 ? 28.632 -12.003 -24.482 1.00 98.12 221 ILE A C 1
ATOM 1647 O O . ILE A 1 221 ? 29.434 -12.073 -25.411 1.00 98.12 221 ILE A O 1
ATOM 1651 N N . VAL A 1 222 ? 28.856 -11.249 -23.406 1.00 97.69 222 VAL A N 1
ATOM 1652 C CA . VAL A 1 222 ? 30.091 -10.465 -23.243 1.00 97.69 222 VAL A CA 1
ATOM 1653 C C . VAL A 1 222 ? 30.766 -10.821 -21.931 1.00 97.69 222 VAL A C 1
ATOM 1655 O O . VAL A 1 222 ? 30.164 -10.744 -20.860 1.00 97.69 222 VAL A O 1
ATOM 1658 N N . LYS A 1 223 ? 32.041 -11.203 -22.024 1.00 97.12 223 LYS A N 1
ATOM 1659 C CA . LYS A 1 223 ? 32.892 -11.375 -20.853 1.00 97.12 223 LYS A CA 1
ATOM 1660 C C . LYS A 1 223 ? 33.372 -10.012 -20.378 1.00 97.12 223 LYS A C 1
ATOM 1662 O O . LYS A 1 223 ? 34.015 -9.298 -21.142 1.00 97.12 223 LYS A O 1
ATOM 1667 N N . VAL A 1 224 ? 33.086 -9.691 -19.123 1.00 94.50 224 VAL A N 1
ATOM 1668 C CA . VAL A 1 224 ? 33.507 -8.442 -18.470 1.00 94.50 224 VAL A CA 1
ATOM 1669 C C . VAL A 1 224 ? 34.511 -8.728 -17.354 1.00 94.50 224 VAL A C 1
ATOM 1671 O O . VAL A 1 224 ? 34.714 -9.881 -16.964 1.00 94.50 224 VAL A O 1
ATOM 1674 N N . SER A 1 225 ? 35.166 -7.692 -16.831 1.00 88.44 225 SER A N 1
ATOM 1675 C CA . SER A 1 225 ? 36.081 -7.818 -15.686 1.00 88.44 225 SER A CA 1
ATOM 1676 C C . SER A 1 225 ? 35.437 -7.337 -14.377 1.00 88.44 225 SER A C 1
ATOM 1678 O O . SER A 1 225 ? 34.395 -6.685 -14.384 1.00 88.44 225 SER A O 1
ATOM 1680 N N . ILE A 1 226 ? 36.081 -7.584 -13.232 1.00 85.50 226 ILE A N 1
ATOM 1681 C CA . ILE A 1 226 ? 35.695 -6.966 -11.946 1.00 85.50 226 ILE A CA 1
ATOM 1682 C C . ILE A 1 226 ? 36.342 -5.589 -11.714 1.00 85.50 226 ILE A C 1
ATOM 1684 O O . ILE A 1 226 ? 35.992 -4.901 -10.758 1.00 85.50 226 ILE A O 1
ATOM 1688 N N . ASN A 1 227 ? 37.296 -5.175 -12.554 1.00 84.38 227 ASN A N 1
ATOM 1689 C CA . ASN A 1 227 ? 38.058 -3.943 -12.358 1.00 84.38 227 ASN A CA 1
ATOM 1690 C C . ASN A 1 227 ? 37.251 -2.721 -12.822 1.00 84.38 227 ASN A C 1
ATOM 1692 O O . ASN A 1 227 ? 36.812 -2.666 -13.971 1.00 84.38 227 ASN A O 1
ATOM 1696 N N . LEU A 1 228 ? 37.078 -1.733 -11.940 1.00 79.44 228 LEU A N 1
ATOM 1697 C CA . LEU A 1 228 ? 36.341 -0.494 -12.218 1.00 79.44 228 LEU A CA 1
ATOM 1698 C C . LEU A 1 228 ? 36.939 0.325 -13.371 1.00 79.44 228 LEU A C 1
ATOM 1700 O O . LEU A 1 228 ? 36.204 1.035 -14.048 1.00 79.44 228 LEU A O 1
ATOM 1704 N N . GLN A 1 229 ? 38.244 0.210 -13.630 1.00 81.19 229 GLN A N 1
ATOM 1705 C CA . GLN A 1 229 ? 38.891 0.934 -14.732 1.00 81.19 229 GLN A CA 1
ATOM 1706 C C . GLN A 1 229 ? 38.446 0.440 -16.117 1.00 81.19 229 GLN A C 1
ATOM 1708 O O . GLN A 1 229 ? 38.537 1.186 -17.087 1.00 81.19 229 GLN A O 1
ATOM 1713 N N . ASP A 1 230 ? 37.908 -0.780 -16.207 1.00 87.19 230 ASP A N 1
ATOM 1714 C CA . ASP A 1 230 ? 37.522 -1.389 -17.482 1.00 87.19 230 ASP A CA 1
ATOM 1715 C C . ASP A 1 230 ? 36.085 -1.036 -17.904 1.00 87.19 230 ASP A C 1
ATOM 1717 O O . ASP A 1 230 ? 35.641 -1.489 -18.953 1.00 87.19 230 ASP A O 1
ATOM 1721 N N . VAL A 1 231 ? 35.346 -0.232 -17.123 1.00 86.00 231 VAL A N 1
ATOM 1722 C CA . VAL A 1 231 ? 33.934 0.108 -17.406 1.00 86.00 231 VAL A CA 1
ATOM 1723 C C . VAL A 1 231 ? 33.753 0.678 -18.814 1.00 86.00 231 VAL A C 1
ATOM 1725 O O . VAL A 1 231 ? 32.853 0.246 -19.525 1.00 86.00 231 VAL A O 1
ATOM 1728 N N . ALA A 1 232 ? 34.618 1.601 -19.245 1.00 84.75 232 ALA A N 1
ATOM 1729 C CA . ALA A 1 232 ? 34.525 2.198 -20.579 1.00 84.75 232 ALA A CA 1
ATOM 1730 C C . ALA A 1 232 ? 34.686 1.148 -21.694 1.00 84.75 232 ALA A C 1
ATOM 1732 O O . ALA A 1 232 ? 33.887 1.099 -22.627 1.00 84.75 232 ALA A O 1
ATOM 1733 N N . THR A 1 233 ? 35.679 0.268 -21.556 1.00 92.00 233 THR A N 1
ATOM 1734 C CA . THR A 1 233 ? 35.945 -0.824 -22.502 1.00 92.00 233 THR A CA 1
ATOM 1735 C C . THR A 1 233 ? 34.809 -1.850 -22.513 1.00 92.00 233 THR A C 1
ATOM 1737 O O . THR A 1 233 ? 34.400 -2.322 -23.573 1.00 92.00 233 THR A O 1
ATOM 1740 N N . ASP A 1 234 ? 34.273 -2.194 -21.340 1.00 92.38 234 ASP A N 1
ATOM 1741 C CA . ASP A 1 234 ? 33.151 -3.124 -21.210 1.00 92.38 234 ASP A CA 1
ATOM 1742 C C . ASP A 1 234 ? 31.888 -2.558 -21.874 1.00 92.38 234 ASP A C 1
ATOM 1744 O O . ASP A 1 234 ? 31.215 -3.282 -22.606 1.00 92.38 234 ASP A O 1
ATOM 1748 N N . ILE A 1 235 ? 31.601 -1.263 -21.696 1.00 92.12 235 ILE A N 1
ATOM 1749 C CA . ILE A 1 235 ? 30.485 -0.577 -22.365 1.00 92.12 235 ILE A CA 1
ATOM 1750 C C . ILE A 1 235 ? 30.635 -0.648 -23.888 1.00 92.12 235 ILE A C 1
ATOM 1752 O O . ILE A 1 235 ? 29.676 -1.008 -24.570 1.00 92.12 235 ILE A O 1
ATOM 1756 N N . GLU A 1 236 ? 31.824 -0.366 -24.428 1.00 91.94 236 GLU A N 1
ATOM 1757 C CA . GLU A 1 236 ? 32.072 -0.433 -25.874 1.00 91.94 236 GLU A CA 1
ATOM 1758 C C . GLU A 1 236 ? 31.819 -1.849 -26.421 1.00 91.94 236 GLU A C 1
ATOM 1760 O O . GLU A 1 236 ? 31.124 -2.033 -27.426 1.00 91.94 236 GLU A O 1
ATOM 1765 N N . ASN A 1 237 ? 32.313 -2.872 -25.718 1.00 95.00 237 ASN A N 1
ATOM 1766 C CA . ASN A 1 237 ? 32.092 -4.270 -26.084 1.00 95.00 237 ASN A CA 1
ATOM 1767 C C . ASN A 1 237 ? 30.608 -4.660 -26.018 1.00 95.00 237 ASN A C 1
ATOM 1769 O O . ASN A 1 237 ? 30.113 -5.358 -26.906 1.00 95.00 237 ASN A O 1
ATOM 1773 N N . ILE A 1 238 ? 29.889 -4.192 -24.996 1.00 96.25 238 ILE A N 1
ATOM 1774 C CA . ILE A 1 238 ? 28.452 -4.424 -24.818 1.00 96.25 238 ILE A CA 1
ATOM 1775 C C . ILE A 1 238 ? 27.644 -3.771 -25.937 1.00 96.25 238 ILE A C 1
ATOM 1777 O O . ILE A 1 238 ? 26.795 -4.426 -26.539 1.00 96.25 238 ILE A O 1
ATOM 1781 N N . GLN A 1 239 ? 27.922 -2.509 -26.256 1.00 92.94 239 GLN A N 1
ATOM 1782 C CA . GLN A 1 239 ? 27.241 -1.785 -27.330 1.00 92.94 239 GLN A CA 1
ATOM 1783 C C . GLN A 1 239 ? 27.494 -2.446 -28.687 1.00 92.94 239 GLN A C 1
ATOM 1785 O O . GLN A 1 239 ? 26.570 -2.606 -29.489 1.00 92.94 239 GLN A O 1
ATOM 1790 N N . LYS A 1 240 ? 28.723 -2.918 -28.920 1.00 94.31 240 LYS A N 1
ATOM 1791 C CA . LYS A 1 240 ? 29.073 -3.679 -30.120 1.00 94.31 240 LYS A CA 1
ATOM 1792 C C . LYS A 1 240 ? 28.321 -5.008 -30.208 1.00 94.31 240 LYS A C 1
ATOM 1794 O O . LYS A 1 240 ? 27.813 -5.334 -31.277 1.00 94.31 240 LYS A O 1
ATOM 1799 N N . ALA A 1 241 ? 28.226 -5.754 -29.108 1.00 95.81 241 ALA A N 1
ATOM 1800 C CA . ALA A 1 241 ? 27.467 -7.004 -29.046 1.00 95.81 241 ALA A CA 1
ATOM 1801 C C . ALA A 1 241 ? 25.955 -6.767 -29.209 1.00 95.81 241 ALA A C 1
ATOM 1803 O O . ALA A 1 241 ? 25.261 -7.544 -29.867 1.00 95.81 241 ALA A O 1
ATOM 1804 N N . MET A 1 242 ? 25.431 -5.664 -28.669 1.00 95.06 242 MET A N 1
ATOM 1805 C CA . MET A 1 242 ? 24.038 -5.277 -28.870 1.00 95.06 242 MET A CA 1
ATOM 1806 C C . MET A 1 242 ? 23.771 -4.907 -30.330 1.00 95.06 242 MET A C 1
ATOM 1808 O O . MET A 1 242 ? 22.728 -5.276 -30.861 1.00 95.06 242 MET A O 1
ATOM 1812 N N . GLY A 1 243 ? 24.696 -4.223 -31.007 1.00 89.31 243 GLY A N 1
ATOM 1813 C CA . GLY A 1 243 ? 24.522 -3.821 -32.408 1.00 89.31 243 GLY A CA 1
ATOM 1814 C C . GLY A 1 243 ? 23.342 -2.861 -32.629 1.00 89.31 243 GLY A C 1
ATOM 1815 O O . GLY A 1 243 ? 22.848 -2.738 -33.747 1.00 89.31 243 GLY A O 1
ATOM 1816 N N . GLY A 1 244 ? 22.874 -2.209 -31.563 1.00 84.50 244 GLY A N 1
ATOM 1817 C CA . GLY A 1 244 ? 21.700 -1.343 -31.526 1.00 84.50 244 GLY A CA 1
ATOM 1818 C C . GLY A 1 244 ? 21.548 -0.679 -30.155 1.00 84.50 244 GLY A C 1
ATOM 1819 O O . GLY A 1 244 ? 22.404 -0.837 -29.284 1.00 84.50 244 GLY A O 1
ATOM 1820 N N . ARG A 1 245 ? 20.458 0.072 -29.961 1.00 87.00 245 ARG A N 1
ATOM 1821 C CA . ARG A 1 245 ? 20.161 0.717 -28.672 1.00 87.00 245 ARG A CA 1
ATOM 1822 C C . ARG A 1 245 ? 19.885 -0.323 -27.582 1.00 87.00 245 ARG A C 1
ATOM 1824 O O . ARG A 1 245 ? 19.319 -1.372 -27.882 1.00 87.00 245 ARG A O 1
ATOM 1831 N N . ILE A 1 246 ? 20.243 -0.003 -26.341 1.00 92.00 246 ILE A N 1
ATOM 1832 C CA . ILE A 1 246 ? 19.879 -0.764 -25.139 1.00 92.00 246 ILE A CA 1
ATOM 1833 C C . ILE A 1 246 ? 18.768 0.016 -24.441 1.00 92.00 246 ILE A C 1
ATOM 1835 O O . ILE A 1 246 ? 19.006 1.126 -23.966 1.00 92.00 246 ILE A O 1
ATOM 1839 N N . ASP A 1 247 ? 17.559 -0.542 -24.420 1.00 89.75 247 ASP A N 1
ATOM 1840 C CA . ASP A 1 247 ? 16.376 0.129 -23.877 1.00 89.75 247 ASP A CA 1
ATOM 1841 C C . ASP A 1 247 ? 16.240 -0.090 -22.369 1.00 89.75 247 ASP A C 1
ATOM 1843 O O . ASP A 1 247 ? 15.876 0.829 -21.639 1.00 89.75 247 ASP A O 1
ATOM 1847 N N . VAL A 1 248 ? 16.564 -1.299 -21.901 1.00 91.31 248 VAL A N 1
ATOM 1848 C CA . VAL A 1 248 ? 16.474 -1.693 -20.490 1.00 91.31 248 VAL A CA 1
ATOM 1849 C C . VAL A 1 248 ? 17.726 -2.462 -20.081 1.00 91.31 248 VAL A C 1
ATOM 1851 O O . VAL A 1 248 ? 18.150 -3.384 -20.779 1.00 91.31 248 VAL A O 1
ATOM 1854 N N . SER A 1 249 ? 18.273 -2.125 -18.912 1.00 93.25 249 SER A N 1
ATOM 1855 C CA . SER A 1 249 ? 19.361 -2.868 -18.272 1.00 93.25 249 SER A CA 1
ATOM 1856 C C . SER A 1 249 ? 18.908 -3.449 -16.933 1.00 93.25 249 SER A C 1
ATOM 1858 O O . SER A 1 249 ? 18.416 -2.717 -16.076 1.00 93.25 249 SER A O 1
ATOM 1860 N N . PHE A 1 250 ? 19.100 -4.753 -16.729 1.00 93.25 250 PHE A N 1
ATOM 1861 C CA . PHE A 1 250 ? 18.841 -5.433 -15.457 1.00 93.25 250 PHE A CA 1
ATOM 1862 C C . PHE A 1 250 ? 20.155 -5.760 -14.749 1.00 93.25 250 PHE A C 1
ATOM 1864 O O . PHE A 1 250 ? 20.907 -6.615 -15.217 1.00 93.25 250 PHE A O 1
ATOM 1871 N N . ASP A 1 251 ? 20.416 -5.134 -13.600 1.00 92.44 251 ASP A N 1
ATOM 1872 C CA . ASP A 1 251 ? 21.516 -5.546 -12.724 1.00 92.44 251 ASP A CA 1
ATOM 1873 C C . ASP A 1 251 ? 21.074 -6.719 -11.840 1.00 92.44 251 ASP A C 1
ATOM 1875 O O . ASP A 1 251 ? 20.266 -6.568 -10.925 1.00 92.44 251 ASP A O 1
ATOM 1879 N N . CYS A 1 252 ? 21.605 -7.901 -12.145 1.00 91.50 252 CYS A N 1
ATOM 1880 C CA . CYS A 1 252 ? 21.351 -9.154 -11.438 1.00 91.50 252 CYS A CA 1
ATOM 1881 C C . CYS A 1 252 ? 22.579 -9.628 -10.639 1.00 91.50 252 CYS A C 1
ATOM 1883 O O . CYS A 1 252 ? 22.593 -10.762 -10.154 1.00 91.50 252 CYS A O 1
ATOM 1885 N N . ALA A 1 253 ? 23.622 -8.798 -10.536 1.00 86.62 253 ALA A N 1
ATOM 1886 C CA . ALA A 1 253 ? 24.866 -9.114 -9.842 1.00 86.62 253 ALA A CA 1
ATOM 1887 C C . ALA A 1 253 ? 25.038 -8.293 -8.555 1.00 86.62 253 ALA A C 1
ATOM 1889 O O . ALA A 1 253 ? 25.592 -8.808 -7.585 1.00 86.62 253 ALA A O 1
ATOM 1890 N N . GLY A 1 254 ? 24.549 -7.046 -8.537 1.00 75.38 254 GLY A N 1
ATOM 1891 C CA . GLY A 1 254 ? 24.531 -6.195 -7.344 1.00 75.38 254 GLY A CA 1
ATOM 1892 C C . GLY A 1 254 ? 25.904 -5.654 -6.931 1.00 75.38 254 GLY A C 1
ATOM 1893 O O . GLY A 1 254 ? 26.152 -5.466 -5.742 1.00 75.38 254 GLY A O 1
ATOM 1894 N N . PHE A 1 255 ? 26.809 -5.418 -7.889 1.00 77.12 255 PHE A N 1
ATOM 1895 C CA . PHE A 1 255 ? 28.124 -4.817 -7.639 1.00 77.12 255 PHE A CA 1
ATOM 1896 C C . PHE A 1 255 ? 28.165 -3.351 -8.092 1.00 77.12 255 PHE A C 1
ATOM 1898 O O . PHE A 1 255 ? 27.555 -2.971 -9.085 1.00 77.12 255 PHE A O 1
ATOM 1905 N N . ASN A 1 256 ? 28.983 -2.515 -7.443 1.00 73.50 256 ASN A N 1
ATOM 1906 C CA . ASN A 1 256 ? 29.117 -1.101 -7.836 1.00 73.50 256 ASN A CA 1
ATOM 1907 C C . ASN A 1 256 ? 29.480 -0.932 -9.323 1.00 73.50 256 ASN A C 1
ATOM 1909 O O . ASN A 1 256 ? 28.935 -0.069 -10.006 1.00 73.50 256 ASN A O 1
ATOM 1913 N N . LYS A 1 257 ? 30.364 -1.795 -9.846 1.00 83.88 257 LYS A N 1
ATOM 1914 C CA . LYS A 1 257 ? 30.767 -1.760 -11.257 1.00 83.88 257 LYS A CA 1
ATOM 1915 C C . LYS A 1 257 ? 29.604 -2.064 -12.208 1.00 83.88 257 LYS A C 1
ATOM 1917 O O . LYS A 1 257 ? 29.521 -1.440 -13.267 1.00 83.88 257 LYS A O 1
ATOM 1922 N N . THR A 1 258 ? 28.731 -3.017 -11.871 1.00 83.44 258 THR A N 1
ATOM 1923 C CA . THR A 1 258 ? 27.611 -3.389 -12.749 1.00 83.44 258 THR A CA 1
ATOM 1924 C C . THR A 1 258 ? 26.616 -2.246 -12.861 1.00 83.44 258 THR A C 1
ATOM 1926 O O . THR A 1 258 ? 26.186 -1.950 -13.970 1.00 83.44 258 THR A O 1
ATOM 1929 N N . MET A 1 259 ? 26.391 -1.491 -11.783 1.00 80.75 259 MET A N 1
ATOM 1930 C CA . MET A 1 259 ? 25.587 -0.269 -11.839 1.00 80.75 259 MET A CA 1
ATOM 1931 C C . MET A 1 259 ? 26.191 0.787 -12.779 1.00 80.75 259 MET A C 1
ATOM 1933 O O . MET A 1 259 ? 25.503 1.280 -13.670 1.00 80.75 259 MET A O 1
ATOM 1937 N N . SER A 1 260 ? 27.490 1.097 -12.654 1.00 81.56 260 SER A N 1
ATOM 1938 C CA . SER A 1 260 ? 28.166 2.050 -13.556 1.00 81.56 260 SER A CA 1
ATOM 1939 C C . SER A 1 260 ? 28.136 1.599 -15.020 1.00 81.56 260 SER A C 1
ATOM 1941 O O . SER A 1 260 ? 27.942 2.411 -15.921 1.00 81.56 260 SER A O 1
ATOM 1943 N N . THR A 1 261 ? 28.297 0.296 -15.256 1.00 85.31 261 THR A N 1
ATOM 1944 C CA . THR A 1 261 ? 28.251 -0.292 -16.601 1.00 85.31 261 THR A CA 1
ATOM 1945 C C . THR A 1 261 ? 26.838 -0.214 -17.181 1.00 85.31 261 THR A C 1
ATOM 1947 O O . THR A 1 261 ? 26.677 0.175 -18.332 1.00 85.31 261 THR A O 1
ATOM 1950 N N . ALA A 1 262 ? 25.809 -0.523 -16.386 1.00 86.19 262 ALA A N 1
ATOM 1951 C CA . ALA A 1 262 ? 24.409 -0.418 -16.790 1.00 86.19 262 ALA A CA 1
ATOM 1952 C C . ALA A 1 262 ? 24.036 1.028 -17.149 1.00 86.19 262 ALA A C 1
ATOM 1954 O O . ALA A 1 262 ? 23.449 1.262 -18.205 1.00 86.19 262 ALA A O 1
ATOM 1955 N N . LEU A 1 263 ? 24.428 1.991 -16.310 1.00 81.50 263 LEU A N 1
ATOM 1956 C CA . LEU A 1 263 ? 24.227 3.425 -16.538 1.00 81.50 263 LEU A CA 1
ATOM 1957 C C . LEU A 1 263 ? 24.866 3.890 -17.850 1.00 81.50 263 LEU A C 1
ATOM 1959 O O . LEU A 1 263 ? 24.210 4.553 -18.645 1.00 81.50 263 LEU A O 1
ATOM 1963 N N . GLY A 1 264 ? 26.127 3.522 -18.092 1.00 82.56 264 GLY A N 1
ATOM 1964 C CA . GLY A 1 264 ? 26.853 3.959 -19.286 1.00 82.56 264 GLY A CA 1
ATOM 1965 C C . GLY A 1 264 ? 26.479 3.213 -20.573 1.00 82.56 264 GLY A C 1
ATOM 1966 O O . GLY A 1 264 ? 26.646 3.756 -21.662 1.00 82.56 264 GLY A O 1
ATOM 1967 N N . ALA A 1 265 ? 25.974 1.980 -20.475 1.00 84.88 265 ALA A N 1
ATOM 1968 C CA . ALA A 1 265 ? 25.565 1.191 -21.637 1.00 84.88 265 ALA A CA 1
ATOM 1969 C C . ALA A 1 265 ? 24.128 1.491 -22.099 1.00 84.88 265 ALA A C 1
ATOM 1971 O O . ALA A 1 265 ? 23.835 1.354 -23.288 1.00 84.88 265 ALA A O 1
ATOM 1972 N N . THR A 1 266 ? 23.233 1.882 -21.186 1.00 85.31 266 THR A N 1
ATOM 1973 C CA . THR A 1 266 ? 21.820 2.148 -21.505 1.00 85.31 266 THR A CA 1
ATOM 1974 C C . THR A 1 266 ? 21.681 3.414 -22.350 1.00 85.31 266 THR A C 1
ATOM 1976 O O . THR A 1 266 ? 22.362 4.409 -22.116 1.00 85.31 266 THR A O 1
ATOM 1979 N N . HIS A 1 267 ? 20.800 3.388 -23.353 1.00 76.69 267 HIS A N 1
ATOM 1980 C CA . HIS A 1 267 ? 20.629 4.516 -24.266 1.00 76.69 267 HIS A CA 1
ATOM 1981 C C . HIS A 1 267 ? 20.117 5.779 -23.531 1.00 76.69 267 HIS A C 1
ATOM 1983 O O . HIS A 1 267 ? 19.168 5.677 -22.747 1.00 76.69 267 HIS A O 1
ATOM 1989 N N . PRO A 1 268 ? 20.667 6.979 -23.818 1.00 58.78 268 PRO A N 1
ATOM 1990 C CA . PRO A 1 268 ? 20.188 8.244 -23.254 1.00 58.78 268 PRO A CA 1
ATOM 1991 C C . PRO A 1 268 ? 18.697 8.509 -23.530 1.00 58.78 268 PRO A C 1
ATOM 1993 O O . PRO A 1 268 ? 18.194 8.198 -24.610 1.00 58.78 268 PRO A O 1
ATOM 1996 N N . GLY A 1 269 ? 17.982 9.109 -22.575 1.00 48.66 269 GLY A N 1
ATOM 1997 C CA . GLY A 1 269 ? 16.559 9.461 -22.713 1.00 48.66 269 GLY A CA 1
ATOM 1998 C C . GLY A 1 269 ? 15.559 8.391 -22.252 1.00 48.66 269 GLY A C 1
ATOM 1999 O O . GLY A 1 269 ? 14.362 8.667 -22.226 1.00 48.66 269 GLY A O 1
ATOM 2000 N N . ASN A 1 270 ? 16.025 7.208 -21.838 1.00 45.56 270 ASN A N 1
ATOM 2001 C CA . ASN A 1 270 ? 15.191 6.209 -21.166 1.00 45.56 270 ASN A CA 1
ATOM 2002 C C . ASN A 1 270 ? 15.269 6.343 -19.638 1.00 45.56 270 ASN A C 1
ATOM 2004 O O . ASN A 1 270 ? 16.286 6.733 -19.063 1.00 45.56 270 ASN A O 1
ATOM 2008 N N . THR A 1 271 ? 14.162 6.023 -18.970 1.00 43.41 271 THR A N 1
ATOM 2009 C CA . THR A 1 271 ? 13.998 6.185 -17.523 1.00 43.41 271 THR A CA 1
ATOM 2010 C C . THR A 1 271 ? 14.737 5.090 -16.752 1.00 43.41 271 THR A C 1
ATOM 2012 O O . THR A 1 271 ? 14.293 3.947 -16.713 1.00 43.41 271 THR A O 1
ATOM 2015 N N . LEU A 1 272 ? 15.838 5.452 -16.093 1.00 49.16 272 LEU A N 1
ATOM 2016 C CA . LEU A 1 272 ? 16.595 4.556 -15.206 1.00 49.16 272 LEU A CA 1
ATOM 2017 C C . LEU A 1 272 ? 16.068 4.585 -13.757 1.00 49.16 272 LEU A C 1
ATOM 2019 O O . LEU A 1 272 ? 16.123 3.596 -13.031 1.00 49.16 272 LEU A O 1
ATOM 2023 N N . TRP A 1 273 ? 15.505 5.729 -13.370 1.00 42.44 273 TRP A N 1
ATOM 2024 C CA . TRP A 1 273 ? 14.796 6.008 -12.125 1.00 42.44 273 TRP A CA 1
ATOM 2025 C C . TRP A 1 273 ? 13.855 7.197 -12.380 1.00 42.44 273 TRP A C 1
ATOM 2027 O O . TRP A 1 273 ? 14.192 8.080 -13.170 1.00 42.44 273 TRP A O 1
ATOM 2037 N N . ARG A 1 274 ? 12.671 7.222 -11.758 1.00 42.34 274 ARG A N 1
ATOM 2038 C CA . ARG A 1 274 ? 11.704 8.325 -11.872 1.00 42.34 274 ARG A CA 1
ATOM 2039 C C . ARG A 1 274 ? 11.348 8.814 -10.475 1.00 42.34 274 ARG A C 1
ATOM 2041 O O . ARG A 1 274 ? 10.765 8.068 -9.696 1.00 42.34 274 ARG A O 1
ATOM 2048 N N . SER A 1 275 ? 11.690 10.063 -10.189 1.00 42.00 275 SER A N 1
ATOM 2049 C CA . SER A 1 275 ? 10.993 10.871 -9.193 1.00 42.00 275 SER A CA 1
ATOM 2050 C C . SER A 1 275 ? 9.880 11.583 -9.948 1.00 42.00 275 SER A C 1
ATOM 2052 O O . SER A 1 275 ? 10.147 12.245 -10.949 1.00 42.00 275 SER A O 1
ATOM 2054 N N . ASP A 1 276 ? 8.633 11.437 -9.513 1.00 41.25 276 ASP A N 1
ATOM 2055 C CA . ASP A 1 276 ? 7.478 12.073 -10.161 1.00 41.25 276 ASP A CA 1
ATOM 2056 C C . ASP A 1 276 ? 7.481 13.618 -10.063 1.00 41.25 276 ASP A C 1
ATOM 2058 O O . ASP A 1 276 ? 6.508 14.254 -10.455 1.00 41.25 276 ASP A O 1
ATOM 2062 N N . LEU A 1 277 ? 8.566 14.230 -9.563 1.00 43.97 277 LEU A N 1
ATOM 2063 C CA . LEU A 1 277 ? 8.634 15.630 -9.134 1.00 43.97 277 LEU A CA 1
ATOM 2064 C C . LEU A 1 277 ? 9.694 16.497 -9.845 1.00 43.97 277 LEU A C 1
ATOM 2066 O O . LEU A 1 277 ? 9.812 17.672 -9.507 1.00 43.97 277 LEU A O 1
ATOM 2070 N N . VAL A 1 278 ? 10.474 15.983 -10.806 1.00 51.22 278 VAL A N 1
ATOM 2071 C CA . VAL A 1 278 ? 11.532 16.788 -11.462 1.00 51.22 278 VAL A CA 1
ATOM 2072 C C . VAL A 1 278 ? 11.097 17.274 -12.848 1.00 51.22 278 VAL A C 1
ATOM 2074 O O . VAL A 1 278 ? 10.861 16.474 -13.752 1.00 51.22 278 VAL A O 1
ATOM 2077 N N . PHE A 1 279 ? 11.036 18.598 -13.028 1.00 50.66 279 PHE A N 1
ATOM 2078 C CA . PHE A 1 279 ? 10.792 19.265 -14.311 1.00 50.66 279 PHE A CA 1
ATOM 2079 C C . PHE A 1 279 ? 12.129 19.699 -14.941 1.00 50.66 279 PHE A C 1
ATOM 2081 O O . PHE A 1 279 ? 12.822 20.543 -14.380 1.00 50.66 279 PHE A O 1
ATOM 2088 N N . GLY A 1 280 ? 12.496 19.151 -16.106 1.00 60.00 280 GLY A N 1
ATOM 2089 C CA . GLY A 1 280 ? 13.687 19.567 -16.871 1.00 60.00 280 GLY A CA 1
ATOM 2090 C C . GLY A 1 280 ? 14.457 18.410 -17.520 1.00 60.00 280 GLY A C 1
ATOM 2091 O O . GLY A 1 280 ? 14.231 17.245 -17.197 1.00 60.00 280 GLY A O 1
ATOM 2092 N N . ASN A 1 281 ? 15.373 18.728 -18.444 1.00 64.25 281 ASN A N 1
ATOM 2093 C CA . ASN A 1 281 ? 16.283 17.747 -19.047 1.00 64.25 281 ASN A CA 1
ATOM 2094 C C . ASN A 1 281 ? 17.461 17.481 -18.102 1.00 64.25 281 ASN A C 1
ATOM 2096 O O . ASN A 1 281 ? 18.252 18.383 -17.830 1.00 64.25 281 ASN A O 1
ATOM 2100 N N . ILE A 1 282 ? 17.566 16.245 -17.614 1.00 69.56 282 ILE A N 1
ATOM 2101 C CA . ILE A 1 282 ? 18.641 15.789 -16.724 1.00 69.56 282 ILE A CA 1
ATOM 2102 C C . ILE A 1 282 ? 19.893 15.471 -17.552 1.00 69.56 282 ILE A C 1
ATOM 2104 O O . ILE A 1 282 ? 19.788 14.785 -18.567 1.00 69.56 282 ILE A O 1
ATOM 2108 N N . ASP A 1 283 ? 21.058 15.927 -17.091 1.00 76.19 283 ASP A N 1
ATOM 2109 C CA . ASP A 1 283 ? 22.363 15.669 -17.716 1.00 76.19 283 ASP A CA 1
ATOM 2110 C C . ASP A 1 283 ? 23.173 14.629 -16.919 1.00 76.19 283 ASP A C 1
ATOM 2112 O O . ASP A 1 283 ? 23.493 13.551 -17.421 1.00 76.19 283 ASP A O 1
ATOM 2116 N N . TYR A 1 284 ? 23.428 14.890 -15.631 1.00 71.19 284 TYR A N 1
ATOM 2117 C CA . TYR A 1 284 ? 24.150 13.969 -14.746 1.00 71.19 284 TYR A CA 1
ATOM 2118 C C . TYR A 1 284 ? 23.692 14.074 -13.287 1.00 71.19 284 TYR A C 1
ATOM 2120 O O . TYR A 1 284 ? 23.081 15.056 -12.868 1.00 71.19 284 TYR A O 1
ATOM 2128 N N . GLY A 1 285 ? 24.009 13.050 -12.494 1.00 80.00 285 GLY A N 1
ATOM 2129 C CA . GLY A 1 285 ? 23.865 13.063 -11.039 1.00 80.00 285 GLY A CA 1
ATOM 2130 C C . GLY A 1 285 ? 25.196 12.753 -10.360 1.00 80.00 285 GLY A C 1
ATOM 2131 O O . GLY A 1 285 ? 26.001 11.994 -10.902 1.00 80.00 285 GLY A O 1
ATOM 2132 N N . LEU A 1 286 ? 25.444 13.335 -9.189 1.00 81.81 286 LEU A N 1
ATOM 2133 C CA . LEU A 1 286 ? 26.667 13.113 -8.418 1.00 81.81 286 LEU A CA 1
ATOM 2134 C C . LEU A 1 286 ? 26.398 13.098 -6.913 1.00 81.81 286 LEU A C 1
ATOM 2136 O O . LEU A 1 286 ? 25.435 13.688 -6.431 1.00 81.81 286 LEU A O 1
ATOM 2140 N N . MET A 1 287 ? 27.258 12.394 -6.181 1.00 84.31 287 MET A N 1
ATOM 2141 C CA . MET A 1 287 ? 27.265 12.354 -4.722 1.00 84.31 287 MET A CA 1
ATOM 2142 C C . MET A 1 287 ? 28.430 13.212 -4.227 1.00 84.31 287 MET A C 1
ATOM 2144 O O . MET A 1 287 ? 29.581 12.893 -4.526 1.00 84.31 287 MET A O 1
ATOM 2148 N N . ASN A 1 288 ? 28.139 14.289 -3.502 1.00 81.69 288 ASN A N 1
ATOM 2149 C CA . ASN A 1 288 ? 29.155 15.167 -2.924 1.00 81.69 288 ASN A CA 1
ATOM 2150 C C . ASN A 1 288 ? 29.803 14.550 -1.674 1.00 81.69 288 ASN A C 1
ATOM 2152 O O . ASN A 1 288 ? 29.193 13.740 -0.973 1.00 81.69 288 ASN A O 1
ATOM 2156 N N . ASP A 1 289 ? 31.014 15.007 -1.343 1.00 80.00 289 ASP A N 1
ATOM 2157 C CA . ASP A 1 289 ? 31.747 14.593 -0.134 1.00 80.00 289 ASP A CA 1
ATOM 2158 C C . ASP A 1 289 ? 31.047 15.006 1.176 1.00 80.00 289 ASP A C 1
ATOM 2160 O O . ASP A 1 289 ? 31.310 14.425 2.230 1.00 80.00 289 ASP A O 1
ATOM 2164 N N . ASP A 1 290 ? 30.148 15.994 1.126 1.00 80.19 290 ASP A N 1
ATOM 2165 C CA . ASP A 1 290 ? 29.303 16.398 2.257 1.00 80.19 290 ASP A CA 1
ATOM 2166 C C . ASP A 1 290 ? 28.066 15.500 2.441 1.00 80.19 290 ASP A C 1
ATOM 2168 O O . ASP A 1 290 ? 27.351 15.624 3.435 1.00 80.19 290 ASP A O 1
ATOM 2172 N N . GLY A 1 291 ? 27.848 14.544 1.534 1.00 83.38 291 GLY A N 1
ATOM 2173 C CA . GLY A 1 291 ? 26.729 13.611 1.570 1.00 83.38 291 GLY A CA 1
ATOM 2174 C C . GLY A 1 291 ? 25.519 14.047 0.745 1.00 83.38 291 GLY A C 1
ATOM 2175 O O . GLY A 1 291 ? 24.529 13.315 0.720 1.00 83.38 291 GLY A O 1
ATOM 2176 N N . ASN A 1 292 ? 25.572 15.200 0.070 1.00 87.81 292 ASN A N 1
ATOM 2177 C CA . ASN A 1 292 ? 24.474 15.664 -0.769 1.00 87.81 292 ASN A CA 1
ATOM 2178 C C . ASN A 1 292 ? 24.475 14.950 -2.133 1.00 87.81 292 ASN A C 1
ATOM 2180 O O . ASN A 1 292 ? 25.409 15.094 -2.923 1.00 87.81 292 ASN A O 1
ATOM 2184 N N . PHE A 1 293 ? 23.415 14.200 -2.431 1.00 87.25 293 PHE A N 1
ATOM 2185 C CA . PHE A 1 293 ? 23.159 13.680 -3.773 1.00 87.25 293 PHE A CA 1
ATOM 2186 C C . PHE A 1 293 ? 22.454 14.739 -4.623 1.00 87.25 293 PHE A C 1
ATOM 2188 O O . PHE A 1 293 ? 21.379 15.211 -4.253 1.00 87.25 293 PHE A O 1
ATOM 2195 N N . VAL A 1 294 ? 23.047 15.092 -5.761 1.00 86.75 294 VAL A N 1
ATOM 2196 C CA . VAL A 1 294 ? 22.634 16.216 -6.607 1.00 86.75 294 VAL A CA 1
ATOM 2197 C C . VAL A 1 294 ? 22.378 15.746 -8.035 1.00 86.75 294 VAL A C 1
ATOM 2199 O O . VAL A 1 294 ? 23.165 14.983 -8.592 1.00 86.75 294 VAL A O 1
ATOM 2202 N N . VAL A 1 295 ? 21.297 16.233 -8.642 1.00 83.62 295 VAL A N 1
ATOM 2203 C CA . VAL A 1 295 ? 20.919 16.002 -10.042 1.00 83.62 295 VAL A CA 1
ATOM 2204 C C . VAL A 1 295 ? 20.984 17.327 -10.801 1.00 83.62 295 VAL A C 1
ATOM 2206 O O . VAL A 1 295 ? 20.331 18.296 -10.414 1.00 83.62 295 VAL A O 1
ATOM 2209 N N . MET A 1 296 ? 21.753 17.367 -11.889 1.00 81.94 296 MET A N 1
ATOM 2210 C CA . MET A 1 296 ? 22.043 18.567 -12.681 1.00 81.94 296 MET A CA 1
ATOM 2211 C C . MET A 1 296 ? 21.390 18.505 -14.065 1.00 81.94 296 MET A C 1
ATOM 2213 O O . MET A 1 296 ? 21.222 17.427 -14.641 1.00 81.94 296 MET A O 1
ATOM 2217 N N . GLY A 1 297 ? 21.027 19.674 -14.596 1.00 79.62 297 GLY A N 1
ATOM 2218 C CA . GLY A 1 297 ? 20.560 19.846 -15.972 1.00 79.62 297 GLY A CA 1
ATOM 2219 C C . GLY A 1 297 ? 21.660 20.385 -16.882 1.00 79.62 297 GLY A C 1
ATOM 2220 O O . GLY A 1 297 ? 22.669 20.894 -16.402 1.00 79.62 297 GLY A O 1
ATOM 2221 N N . SER A 1 298 ? 21.449 20.306 -18.196 1.00 69.88 298 SER A N 1
ATOM 2222 C CA . SER A 1 298 ? 22.452 20.699 -19.199 1.00 69.88 298 SER A CA 1
ATOM 2223 C C . SER A 1 298 ? 22.746 22.207 -19.234 1.00 69.88 298 SER A C 1
ATOM 2225 O O . SER A 1 298 ? 23.831 22.615 -19.647 1.00 69.88 298 SER A O 1
ATOM 2227 N N . ASP A 1 299 ? 21.789 23.033 -18.792 1.00 66.56 299 ASP A N 1
ATOM 2228 C CA . ASP A 1 299 ? 21.777 24.479 -19.062 1.00 66.56 299 ASP A CA 1
ATOM 2229 C C . ASP A 1 299 ? 21.717 25.349 -17.784 1.00 66.56 299 ASP A C 1
ATOM 2231 O O . ASP A 1 299 ? 21.649 26.576 -17.886 1.00 66.56 299 ASP A O 1
ATOM 2235 N N . SER A 1 300 ? 21.737 24.763 -16.576 1.00 61.03 300 SER A N 1
ATOM 2236 C CA . SER A 1 300 ? 21.636 25.509 -15.308 1.00 61.03 300 SER A CA 1
ATOM 2237 C C . SER A 1 300 ? 22.802 25.247 -14.356 1.00 61.03 300 SER A C 1
ATOM 2239 O O . SER A 1 300 ? 23.240 24.117 -14.164 1.00 61.03 300 SER A O 1
ATOM 2241 N N . SER A 1 301 ? 23.278 26.312 -13.701 1.00 70.31 301 SER A N 1
ATOM 2242 C CA . SER A 1 301 ? 24.205 26.211 -12.565 1.00 70.31 301 SER A CA 1
ATOM 2243 C C . SER A 1 301 ? 23.529 25.688 -11.296 1.00 70.31 301 SER A C 1
ATOM 2245 O O . SER A 1 301 ? 24.214 25.181 -10.412 1.00 70.31 301 SER A O 1
ATOM 2247 N N . ASP A 1 302 ? 22.204 25.825 -11.203 1.00 77.81 302 ASP A N 1
ATOM 2248 C CA . ASP A 1 302 ? 21.417 25.316 -10.086 1.00 77.81 302 ASP A CA 1
ATOM 2249 C C . ASP A 1 302 ? 21.001 23.859 -10.328 1.00 77.81 302 ASP A C 1
ATOM 2251 O O . ASP A 1 302 ? 20.625 23.510 -11.456 1.00 77.81 302 ASP A O 1
ATOM 2255 N N . PRO A 1 303 ? 21.031 23.013 -9.284 1.00 82.50 303 PRO A N 1
ATOM 2256 C CA . PRO A 1 303 ? 20.604 21.629 -9.390 1.00 82.50 303 PRO A CA 1
ATOM 2257 C C . PRO A 1 303 ? 19.100 21.519 -9.643 1.00 82.50 303 PRO A C 1
ATOM 2259 O O . PRO A 1 303 ? 18.298 22.219 -9.024 1.00 82.50 303 PRO A O 1
ATOM 2262 N N . LEU A 1 304 ? 18.717 20.589 -10.521 1.00 81.62 304 LEU A N 1
ATOM 2263 C CA . LEU A 1 304 ? 17.316 20.241 -10.788 1.00 81.62 304 LEU A CA 1
ATOM 2264 C C . LEU A 1 304 ? 16.662 19.587 -9.566 1.00 81.62 304 LEU A C 1
ATOM 2266 O O . LEU A 1 304 ? 15.464 19.742 -9.337 1.00 81.62 304 LEU A O 1
ATOM 2270 N N . TRP A 1 305 ? 17.447 18.838 -8.791 1.00 85.50 305 TRP A N 1
ATOM 2271 C CA . TRP A 1 305 ? 17.034 18.225 -7.533 1.00 85.50 305 TRP A CA 1
ATOM 2272 C C . TRP A 1 305 ? 18.263 17.949 -6.664 1.00 85.50 305 TRP A C 1
ATOM 2274 O O . TRP A 1 305 ? 19.320 17.594 -7.182 1.00 85.50 305 TRP A O 1
ATOM 2284 N N . GLU A 1 306 ? 18.129 18.060 -5.344 1.00 86.31 306 GLU A N 1
ATOM 2285 C CA . GLU A 1 306 ? 19.171 17.633 -4.410 1.00 86.31 306 GLU A CA 1
ATOM 2286 C C . GLU A 1 306 ? 18.588 17.060 -3.116 1.00 86.31 306 GLU A C 1
ATOM 2288 O O . GLU A 1 306 ? 17.530 17.492 -2.642 1.00 86.31 306 GLU A O 1
ATOM 2293 N N . SER A 1 307 ? 19.298 16.096 -2.529 1.00 87.00 307 SER A N 1
ATOM 2294 C CA . SER A 1 307 ? 18.879 15.411 -1.302 1.00 87.00 307 SER A CA 1
ATOM 2295 C C . SER A 1 307 ? 18.796 16.355 -0.104 1.00 87.00 307 SER A C 1
ATOM 2297 O O . SER A 1 307 ? 17.929 16.194 0.749 1.00 87.00 307 SER A O 1
ATOM 2299 N N . PHE A 1 308 ? 19.636 17.392 -0.062 1.00 90.50 308 PHE A N 1
ATOM 2300 C CA . PHE A 1 308 ? 19.646 18.344 1.045 1.00 90.50 308 PHE A CA 1
ATOM 2301 C C . PHE A 1 308 ? 18.398 19.238 1.081 1.00 90.50 308 PHE A C 1
ATOM 2303 O O . PHE A 1 308 ? 17.954 19.588 2.174 1.00 90.50 308 PHE A O 1
ATOM 2310 N N . ARG A 1 309 ? 17.786 19.529 -0.080 1.00 85.56 309 ARG A N 1
ATOM 2311 C CA . ARG A 1 309 ? 16.483 20.220 -0.196 1.00 85.56 309 ARG A CA 1
ATOM 2312 C C . ARG A 1 309 ? 15.283 19.298 0.022 1.00 85.56 309 ARG A C 1
ATOM 2314 O O . ARG A 1 309 ? 14.159 19.779 0.093 1.00 85.56 309 ARG A O 1
ATOM 2321 N N . ASN A 1 310 ? 15.511 17.988 0.120 1.00 84.88 310 ASN A N 1
ATOM 2322 C CA . ASN A 1 310 ? 14.475 16.974 0.313 1.00 84.88 310 ASN A CA 1
ATOM 2323 C C . ASN A 1 310 ? 14.841 16.058 1.495 1.00 84.88 310 ASN A C 1
ATOM 2325 O O . ASN A 1 310 ? 15.030 14.852 1.308 1.00 84.88 310 ASN A O 1
ATOM 2329 N N . PRO A 1 311 ? 15.016 16.622 2.704 1.00 84.19 311 PRO A N 1
ATOM 2330 C CA . PRO A 1 311 ? 15.526 15.869 3.837 1.00 84.19 311 PRO A CA 1
ATOM 2331 C C . PRO A 1 311 ? 14.511 14.850 4.371 1.00 84.19 311 PRO A C 1
ATOM 2333 O O . PRO A 1 311 ? 13.301 15.014 4.237 1.00 84.19 311 PRO A O 1
ATOM 2336 N N . THR A 1 312 ? 15.015 13.801 5.025 1.00 86.62 312 THR A N 1
ATOM 2337 C CA . THR A 1 312 ? 14.196 12.798 5.722 1.00 86.62 312 THR A CA 1
ATOM 2338 C C . THR A 1 312 ? 14.128 13.103 7.223 1.00 86.62 312 THR A C 1
ATOM 2340 O O . THR A 1 312 ? 13.491 14.067 7.636 1.00 86.62 312 THR A O 1
ATOM 2343 N N . ASN A 1 313 ? 14.801 12.310 8.058 1.00 92.38 313 ASN A N 1
ATOM 2344 C CA . ASN A 1 313 ? 14.848 12.455 9.510 1.00 92.38 313 ASN A CA 1
ATOM 2345 C C . ASN A 1 313 ? 16.194 12.997 10.018 1.00 92.38 313 ASN A C 1
ATOM 2347 O O . ASN A 1 313 ? 16.352 13.204 11.222 1.00 92.38 313 ASN A O 1
ATOM 2351 N N . THR A 1 314 ? 17.173 13.204 9.135 1.00 93.62 314 THR A N 1
ATOM 2352 C CA . THR A 1 314 ? 18.550 13.564 9.496 1.00 93.62 314 THR A CA 1
ATOM 2353 C C . THR A 1 314 ? 19.017 14.801 8.733 1.00 93.62 314 THR A C 1
ATOM 2355 O O . THR A 1 314 ? 18.820 14.891 7.525 1.00 93.62 314 THR A O 1
ATOM 2358 N N . LEU A 1 315 ? 19.681 15.715 9.445 1.00 94.56 315 LEU A N 1
ATOM 2359 C CA . LEU A 1 315 ? 20.466 16.811 8.884 1.00 94.56 315 LEU A CA 1
ATOM 2360 C C . LEU A 1 315 ? 21.959 16.491 8.974 1.00 94.56 315 LEU A C 1
ATOM 2362 O O . LEU A 1 315 ? 22.448 16.026 10.015 1.00 94.56 315 LEU A O 1
ATOM 2366 N N . LEU A 1 316 ? 22.679 16.789 7.898 1.00 93.62 316 LEU A N 1
ATOM 2367 C CA . LEU A 1 316 ? 24.135 16.696 7.820 1.00 93.62 316 LEU A CA 1
ATOM 2368 C C . LEU A 1 316 ? 24.784 18.089 7.844 1.00 93.62 316 LEU A C 1
ATOM 2370 O O . LEU A 1 316 ? 24.123 19.081 7.536 1.00 93.62 316 LEU A O 1
ATOM 2374 N N . PRO A 1 317 ? 26.062 18.199 8.250 1.00 91.94 317 PRO A N 1
ATOM 2375 C CA . PRO A 1 317 ? 26.767 19.473 8.215 1.00 91.94 317 PRO A CA 1
ATOM 2376 C C . PRO A 1 317 ? 26.743 20.068 6.801 1.00 91.94 317 PRO A C 1
ATOM 2378 O O . PRO A 1 317 ? 26.836 19.326 5.828 1.00 91.94 317 PRO A O 1
ATOM 2381 N N . ASN A 1 318 ? 26.659 21.396 6.704 1.00 90.62 318 ASN A N 1
ATOM 2382 C CA . ASN A 1 318 ? 26.433 22.176 5.476 1.00 90.62 318 ASN A CA 1
ATOM 2383 C C . ASN A 1 318 ? 24.982 22.183 4.949 1.00 90.62 318 ASN A C 1
ATOM 2385 O O . ASN A 1 318 ? 24.707 22.809 3.928 1.00 90.62 318 ASN A O 1
ATOM 2389 N N . GLN A 1 319 ? 24.041 21.531 5.633 1.00 93.56 319 GLN A N 1
ATOM 2390 C CA . GLN A 1 319 ? 22.634 21.517 5.237 1.00 93.56 319 GLN A CA 1
ATOM 2391 C C . GLN A 1 319 ? 21.832 22.643 5.907 1.00 93.56 319 GLN A C 1
ATOM 2393 O O . GLN A 1 319 ? 22.023 22.954 7.089 1.00 93.56 319 GLN A O 1
ATOM 2398 N N . THR A 1 320 ? 20.889 23.227 5.164 1.00 94.56 320 THR A N 1
ATOM 2399 C CA . THR A 1 320 ? 19.909 24.193 5.679 1.00 94.56 320 THR A CA 1
ATOM 2400 C C . THR A 1 320 ? 18.489 23.650 5.566 1.00 94.56 320 THR A C 1
ATOM 2402 O O . THR A 1 320 ? 18.175 22.872 4.668 1.00 94.56 320 THR A O 1
ATOM 2405 N N . LEU A 1 321 ? 17.623 24.065 6.490 1.00 94.75 321 LEU A N 1
ATOM 2406 C CA . LEU A 1 321 ? 16.183 23.829 6.433 1.00 94.75 321 LEU A CA 1
ATOM 2407 C C . LEU A 1 321 ? 15.490 25.189 6.301 1.00 94.75 321 LEU A C 1
ATOM 2409 O O . LEU A 1 321 ? 15.475 25.989 7.243 1.00 94.75 321 LEU A O 1
ATOM 2413 N N . GLU A 1 322 ? 14.987 25.463 5.101 1.00 93.81 322 GLU A N 1
ATOM 2414 C CA . GLU A 1 322 ? 14.313 26.714 4.745 1.00 93.81 322 GLU A CA 1
ATOM 2415 C C . GLU A 1 322 ? 12.905 26.786 5.358 1.00 93.81 322 GLU A C 1
ATOM 2417 O O . GLU A 1 322 ? 12.343 25.769 5.772 1.00 93.81 322 GLU A O 1
ATOM 2422 N N . ARG A 1 323 ? 12.298 27.981 5.393 1.00 92.62 323 ARG A N 1
ATOM 2423 C CA . ARG A 1 323 ? 10.887 28.116 5.803 1.00 92.62 323 ARG A CA 1
ATOM 2424 C C . ARG A 1 323 ? 9.968 27.217 4.979 1.00 92.62 323 ARG A C 1
ATOM 2426 O O . ARG A 1 323 ? 10.195 27.008 3.788 1.00 92.62 323 ARG A O 1
ATOM 2433 N N . GLY A 1 324 ? 8.955 26.673 5.638 1.00 86.81 324 GLY A N 1
ATOM 2434 C CA . GLY A 1 324 ? 8.024 25.701 5.080 1.00 86.81 324 GLY A CA 1
ATOM 2435 C C . GLY A 1 324 ? 8.590 24.279 5.011 1.00 86.81 324 GLY A C 1
ATOM 2436 O O . GLY A 1 324 ? 7.814 23.336 4.888 1.00 86.81 324 GLY A O 1
ATOM 2437 N N . SER A 1 325 ? 9.906 24.083 5.165 1.00 89.94 325 SER A N 1
ATOM 2438 C CA . SER A 1 325 ? 10.548 22.763 5.079 1.00 89.94 325 SER A CA 1
ATOM 2439 C C . SER A 1 325 ? 10.642 22.077 6.441 1.00 89.94 325 SER A C 1
ATOM 2441 O O . SER A 1 325 ? 10.859 22.726 7.467 1.00 89.94 325 SER A O 1
ATOM 2443 N N . PHE A 1 326 ? 10.535 20.748 6.457 1.00 91.75 326 PHE A N 1
ATOM 2444 C CA . PHE A 1 326 ? 10.527 19.945 7.681 1.00 91.75 326 PHE A CA 1
ATOM 2445 C C . PHE A 1 326 ? 11.394 18.685 7.581 1.00 91.75 326 PHE A C 1
ATOM 2447 O O . PHE A 1 326 ? 11.639 18.167 6.496 1.00 91.75 326 PHE A O 1
ATOM 2454 N N . LEU A 1 327 ? 11.815 18.173 8.739 1.00 93.44 327 LEU A N 1
ATOM 2455 C CA . LEU A 1 327 ? 12.207 16.774 8.911 1.00 93.44 327 LEU A CA 1
ATOM 2456 C C . LEU A 1 327 ? 11.023 15.986 9.450 1.00 93.44 327 LEU A C 1
ATOM 2458 O O . LEU A 1 327 ? 10.269 16.502 10.275 1.00 93.44 327 LEU A O 1
ATOM 2462 N N . VAL A 1 328 ? 10.937 14.714 9.080 1.00 91.88 328 VAL A N 1
ATOM 2463 C CA . VAL A 1 328 ? 9.957 13.769 9.624 1.00 91.88 328 VAL A CA 1
ATOM 2464 C C . VAL A 1 328 ? 10.683 12.593 10.257 1.00 91.88 328 VAL A C 1
ATOM 2466 O O . VAL A 1 328 ? 11.618 12.050 9.675 1.00 91.88 328 VAL A O 1
ATOM 2469 N N . SER A 1 329 ? 10.286 12.196 11.465 1.00 92.00 329 SER A N 1
ATOM 2470 C CA . SER A 1 329 ? 10.854 11.022 12.122 1.00 92.00 329 SER A CA 1
ATOM 2471 C C . SER A 1 329 ? 10.536 9.757 11.330 1.00 92.00 329 SER A C 1
ATOM 2473 O O . SER A 1 329 ? 9.551 9.690 10.604 1.00 92.00 329 SER A O 1
ATOM 2475 N N . GLN A 1 330 ? 11.312 8.697 11.527 1.00 88.56 330 GLN A N 1
ATOM 2476 C CA . GLN A 1 330 ? 10.892 7.357 11.106 1.00 88.56 330 GLN A CA 1
ATOM 2477 C C . GLN A 1 330 ? 9.819 6.791 12.065 1.00 88.56 330 GLN A C 1
ATOM 2479 O O . GLN A 1 330 ? 9.658 7.293 13.182 1.00 88.56 330 GLN A O 1
ATOM 2484 N N . LYS A 1 331 ? 9.079 5.755 11.655 1.00 82.56 331 LYS A N 1
ATOM 2485 C CA . LYS A 1 331 ? 7.973 5.173 12.442 1.00 82.56 331 LYS A CA 1
ATOM 2486 C C . LYS A 1 331 ? 8.442 4.355 13.649 1.00 82.56 331 LYS A C 1
ATOM 2488 O O . LYS A 1 331 ? 7.805 4.388 14.696 1.00 82.56 331 LYS A O 1
ATOM 2493 N N . SER A 1 332 ? 9.541 3.615 13.517 1.00 81.75 332 SER A N 1
ATOM 2494 C CA . SER A 1 332 ? 10.203 2.912 14.629 1.00 81.75 332 SER A CA 1
ATOM 2495 C C . SER A 1 332 ? 11.690 2.718 14.334 1.00 81.75 332 SER A C 1
ATOM 2497 O O . SER A 1 332 ? 12.157 3.077 13.257 1.00 81.75 332 SER A O 1
ATOM 2499 N N . GLN A 1 333 ? 12.466 2.130 15.249 1.00 78.50 333 GLN A N 1
ATOM 2500 C CA . GLN A 1 333 ? 13.892 1.864 15.011 1.00 78.50 333 GLN A CA 1
ATOM 2501 C C . GLN A 1 333 ? 14.166 1.011 13.753 1.00 78.50 333 GLN A C 1
ATOM 2503 O O . GLN A 1 333 ? 15.188 1.213 13.105 1.00 78.50 333 GLN A O 1
ATOM 2508 N N . ALA A 1 334 ? 13.262 0.088 13.410 1.00 71.62 334 ALA A N 1
ATOM 2509 C CA . ALA A 1 334 ? 13.401 -0.836 12.279 1.00 71.62 334 ALA A CA 1
ATOM 2510 C C . ALA A 1 334 ? 12.473 -0.502 11.095 1.00 71.62 334 ALA A C 1
ATOM 2512 O O . ALA A 1 334 ? 12.508 -1.190 10.078 1.00 71.62 334 ALA A O 1
ATOM 2513 N N . ASN A 1 335 ? 11.630 0.527 11.223 1.00 71.44 335 ASN A N 1
ATOM 2514 C CA . ASN A 1 335 ? 10.676 0.922 10.194 1.00 71.44 335 ASN A CA 1
ATOM 2515 C C . ASN A 1 335 ? 10.937 2.363 9.734 1.00 71.44 335 ASN A C 1
ATOM 2517 O O . ASN A 1 335 ? 10.618 3.316 10.448 1.00 71.44 335 ASN A O 1
ATOM 2521 N N . PHE A 1 336 ? 11.485 2.489 8.523 1.00 75.94 336 PHE A N 1
ATOM 2522 C CA . PHE A 1 336 ? 11.885 3.748 7.887 1.00 75.94 336 PHE A CA 1
ATOM 2523 C C . PHE A 1 336 ? 10.743 4.489 7.174 1.00 75.94 336 PHE A C 1
ATOM 2525 O O . PHE A 1 336 ? 10.991 5.509 6.535 1.00 75.94 336 PHE A O 1
ATOM 2532 N N . THR A 1 337 ? 9.495 4.012 7.262 1.00 76.94 337 THR A N 1
ATOM 2533 C CA . THR A 1 337 ? 8.343 4.812 6.819 1.00 76.94 337 THR A CA 1
ATOM 2534 C C . THR A 1 337 ? 8.204 6.067 7.678 1.00 76.94 337 THR A C 1
ATOM 2536 O O . THR A 1 337 ? 8.674 6.094 8.818 1.00 76.94 337 THR A O 1
ATOM 2539 N N . GLN A 1 338 ? 7.497 7.076 7.165 1.00 80.81 338 GLN A N 1
ATOM 2540 C CA . GLN A 1 338 ? 7.200 8.299 7.910 1.00 80.81 338 GLN A CA 1
ATOM 2541 C C . GLN A 1 338 ? 6.541 7.982 9.263 1.00 80.81 338 GLN A C 1
ATOM 2543 O O . GLN A 1 338 ? 5.631 7.154 9.365 1.00 80.81 338 GLN A O 1
ATOM 2548 N N . GLY A 1 339 ? 7.082 8.592 10.311 1.00 85.56 339 GLY A N 1
ATOM 2549 C CA . GLY A 1 339 ? 6.571 8.577 11.673 1.00 85.56 339 GLY A CA 1
ATOM 2550 C C . GLY A 1 339 ? 5.689 9.792 11.953 1.00 85.56 339 GLY A C 1
ATOM 2551 O O . GLY A 1 339 ? 5.188 10.438 11.039 1.00 85.56 339 GLY A O 1
ATOM 2552 N N . ARG A 1 340 ? 5.487 10.086 13.241 1.00 86.19 340 ARG A N 1
ATOM 2553 C CA . ARG A 1 340 ? 4.526 11.101 13.712 1.00 86.19 340 ARG A CA 1
ATOM 2554 C C . ARG A 1 340 ? 5.154 12.381 14.260 1.00 86.19 340 ARG A C 1
ATOM 2556 O O . ARG A 1 340 ? 4.426 13.252 14.719 1.00 86.19 340 ARG A O 1
ATOM 2563 N N . PHE A 1 341 ? 6.480 12.477 14.292 1.00 91.50 341 PHE A N 1
ATOM 2564 C CA . PHE A 1 341 ? 7.173 13.638 14.845 1.00 91.50 341 PHE A CA 1
ATOM 2565 C C . PHE A 1 341 ? 7.830 14.429 13.728 1.00 91.50 341 PHE A C 1
ATOM 2567 O O . PHE A 1 341 ? 8.460 13.841 12.847 1.00 91.50 341 PHE A O 1
ATOM 2574 N N . TYR A 1 342 ? 7.721 15.750 13.799 1.00 92.56 342 TYR A N 1
ATOM 2575 C CA . TYR A 1 342 ? 8.279 16.654 12.804 1.00 92.56 342 TYR A CA 1
ATOM 2576 C C . TYR A 1 342 ? 9.146 17.716 13.468 1.00 92.56 342 TYR A C 1
ATOM 2578 O O . TYR A 1 342 ? 8.808 18.220 14.536 1.00 92.56 342 TYR A O 1
ATOM 2586 N N . LEU A 1 343 ? 10.248 18.070 12.809 1.00 95.38 343 LEU A N 1
ATOM 2587 C CA . LEU A 1 343 ? 10.996 19.298 13.069 1.00 95.38 343 LEU A CA 1
ATOM 2588 C C . LEU A 1 343 ? 10.683 20.241 11.920 1.00 95.38 343 LEU A C 1
ATOM 2590 O O . LEU A 1 343 ? 11.092 19.966 10.796 1.00 95.38 343 LEU A O 1
ATOM 2594 N N . TRP A 1 344 ? 9.981 21.333 12.189 1.00 93.25 344 TRP A N 1
ATOM 2595 C CA . TRP A 1 344 ? 9.468 22.199 11.139 1.00 93.25 344 TRP A CA 1
ATOM 2596 C C . TRP A 1 344 ? 9.951 23.632 11.299 1.00 93.25 344 TRP A C 1
ATOM 2598 O O . TRP A 1 344 ? 9.797 24.234 12.361 1.00 93.25 344 TRP A O 1
ATOM 2608 N N . MET A 1 345 ? 10.526 24.185 10.233 1.00 94.88 345 MET A N 1
ATOM 2609 C CA . MET A 1 345 ? 10.777 25.615 10.122 1.00 94.88 345 MET A CA 1
ATOM 2610 C C . MET A 1 345 ? 9.520 26.302 9.569 1.00 94.88 345 MET A C 1
ATOM 2612 O O . MET A 1 345 ? 9.304 26.329 8.361 1.00 94.88 345 MET A O 1
ATOM 2616 N N . LEU A 1 346 ? 8.671 26.837 10.445 1.00 91.81 346 LEU A N 1
ATOM 2617 C CA . LEU A 1 346 ? 7.407 27.475 10.067 1.00 91.81 346 LEU A CA 1
ATOM 2618 C C . LEU A 1 346 ? 7.627 28.760 9.253 1.00 91.81 346 LEU A C 1
ATOM 2620 O O . LEU A 1 346 ? 8.611 29.482 9.440 1.00 91.81 346 LEU A O 1
ATOM 2624 N N . ASP A 1 347 ? 6.650 29.120 8.418 1.00 90.81 347 ASP A N 1
ATOM 2625 C CA . ASP A 1 347 ? 6.694 30.348 7.605 1.00 90.81 347 ASP A CA 1
ATOM 2626 C C . ASP A 1 347 ? 6.726 31.641 8.432 1.00 90.81 347 ASP A C 1
ATOM 2628 O O . ASP A 1 347 ? 7.284 32.663 8.011 1.00 90.81 347 ASP A O 1
ATOM 2632 N N . ASN A 1 348 ? 6.185 31.597 9.652 1.00 89.94 348 ASN A N 1
ATOM 2633 C CA . ASN A 1 348 ? 6.274 32.705 10.602 1.00 89.94 348 ASN A CA 1
ATOM 2634 C C . ASN A 1 348 ? 7.708 32.918 11.137 1.00 89.94 348 ASN A C 1
ATOM 2636 O O . ASN A 1 348 ? 8.010 33.992 11.647 1.00 89.94 348 ASN A O 1
ATOM 2640 N N . GLY A 1 349 ? 8.614 31.952 10.963 1.00 92.25 349 GLY A N 1
ATOM 2641 C CA . GLY A 1 349 ? 10.004 32.027 11.400 1.00 92.25 349 GLY A CA 1
ATOM 2642 C C . GLY A 1 349 ? 10.305 31.318 12.721 1.00 92.25 349 GLY A C 1
ATOM 2643 O O . GLY A 1 349 ? 11.422 31.454 13.216 1.00 92.25 349 GLY A O 1
ATOM 2644 N N . ASN A 1 350 ? 9.362 30.575 13.306 1.00 94.62 350 ASN A N 1
ATOM 2645 C CA . ASN A 1 350 ? 9.636 29.653 14.413 1.00 94.62 350 ASN A CA 1
ATOM 2646 C C . ASN A 1 350 ? 10.154 28.308 13.897 1.00 94.62 350 ASN A C 1
ATOM 2648 O O . ASN A 1 350 ? 9.609 27.756 12.946 1.00 94.62 350 ASN A O 1
ATOM 2652 N N . LEU A 1 351 ? 11.158 27.749 14.572 1.00 96.00 351 LEU A N 1
ATOM 2653 C CA . LEU A 1 351 ? 11.509 26.339 14.443 1.00 96.00 351 LEU A CA 1
ATOM 2654 C C . LEU A 1 351 ? 10.810 25.573 15.568 1.00 96.00 351 LEU A C 1
ATOM 2656 O O . LEU A 1 351 ? 11.005 25.890 16.746 1.00 96.00 351 LEU A O 1
ATOM 2660 N N . VAL A 1 352 ? 10.008 24.574 15.211 1.00 94.38 352 VAL A N 1
ATOM 2661 C CA . VAL A 1 352 ? 9.173 23.830 16.160 1.00 94.38 352 VAL A CA 1
ATOM 2662 C C . VAL A 1 352 ? 9.392 22.327 16.060 1.00 94.38 352 VAL A C 1
ATOM 2664 O O . VAL A 1 352 ? 9.671 21.808 14.980 1.00 94.38 352 VAL A O 1
ATOM 2667 N N . LEU A 1 353 ? 9.249 21.622 17.185 1.00 94.44 353 LEU A N 1
ATOM 2668 C CA . LEU A 1 353 ? 8.995 20.182 17.170 1.00 94.44 353 LEU A CA 1
ATOM 2669 C C . LEU A 1 353 ? 7.514 19.943 17.447 1.00 94.44 353 LEU A C 1
ATOM 2671 O O . LEU A 1 353 ? 6.983 20.452 18.437 1.00 94.44 353 LEU A O 1
ATOM 2675 N N . VAL A 1 354 ? 6.870 19.172 16.578 1.00 90.00 354 VAL A N 1
ATOM 2676 C CA . VAL A 1 354 ? 5.424 18.931 16.621 1.00 90.00 354 VAL A CA 1
ATOM 2677 C C . VAL A 1 354 ? 5.092 17.456 16.462 1.00 90.00 354 VAL A C 1
ATOM 2679 O O . VAL A 1 354 ? 5.833 16.693 15.834 1.00 90.00 354 VAL A O 1
ATOM 2682 N N . THR A 1 355 ? 3.965 17.049 17.041 1.00 86.94 355 THR A N 1
ATOM 2683 C CA . THR A 1 355 ? 3.342 15.749 16.771 1.00 86.94 355 THR A CA 1
ATOM 2684 C C . THR A 1 355 ? 2.239 15.883 15.731 1.00 86.94 355 THR A C 1
ATOM 2686 O O . THR A 1 355 ? 1.480 16.849 15.763 1.00 86.94 355 THR A O 1
ATOM 2689 N N . GLN A 1 356 ? 2.116 14.889 14.855 1.00 75.81 356 GLN A N 1
ATOM 2690 C CA . GLN A 1 356 ? 1.046 14.810 13.867 1.00 75.81 356 GLN A CA 1
ATOM 2691 C C . GLN A 1 356 ? 0.384 13.423 13.910 1.00 75.81 356 GLN A C 1
ATOM 2693 O O . GLN A 1 356 ? 1.026 12.403 13.650 1.00 75.81 356 GLN A O 1
ATOM 2698 N N . SER A 1 357 ? -0.895 13.382 14.274 1.00 60.44 357 SER A N 1
ATOM 2699 C CA . SER A 1 357 ? -1.712 12.173 14.430 1.00 60.44 357 SER A CA 1
ATOM 2700 C C . SER A 1 357 ? -2.211 11.605 13.099 1.00 60.44 357 SER A C 1
ATOM 2702 O O . SER A 1 357 ? -2.451 10.401 13.010 1.00 60.44 357 SER A O 1
ATOM 2704 N N . VAL A 1 358 ? -2.315 12.447 12.062 1.00 47.84 358 VAL A N 1
ATOM 2705 C CA . VAL A 1 358 ? -2.793 12.100 10.715 1.00 47.84 358 VAL A CA 1
ATOM 2706 C C . VAL A 1 358 ? -1.968 12.866 9.670 1.00 47.84 358 VAL A C 1
ATOM 2708 O O . VAL A 1 358 ? -1.790 14.070 9.834 1.00 47.84 358 VAL A O 1
ATOM 2711 N N . PRO A 1 359 ? -1.493 12.244 8.575 1.00 38.41 359 PRO A N 1
ATOM 2712 C CA . PRO A 1 359 ? -0.796 12.938 7.487 1.00 38.41 359 PRO A CA 1
ATOM 2713 C C . PRO A 1 359 ? -1.753 13.796 6.624 1.00 38.41 359 PRO A C 1
ATOM 2715 O O . PRO A 1 359 ? -1.792 13.676 5.403 1.00 38.41 359 PRO A O 1
ATOM 2718 N N . SER A 1 360 ? -2.563 14.654 7.251 1.00 38.25 360 SER A N 1
ATOM 2719 C CA . SER A 1 360 ? -3.311 15.734 6.603 1.00 38.25 360 SER A CA 1
ATOM 2720 C C . SER A 1 360 ? -2.522 17.036 6.733 1.00 38.25 360 SER A C 1
ATOM 2722 O O . SER A 1 360 ? -2.166 17.441 7.837 1.00 38.25 360 SER A O 1
ATOM 2724 N N . ASN A 1 361 ? -2.265 17.701 5.609 1.00 40.91 361 ASN A N 1
ATOM 2725 C CA . ASN A 1 361 ? -1.281 18.780 5.459 1.00 40.91 361 ASN A CA 1
ATOM 2726 C C . ASN A 1 361 ? -1.531 20.105 6.219 1.00 40.91 361 ASN A C 1
ATOM 2728 O O . ASN A 1 361 ? -0.823 21.059 5.912 1.00 40.91 361 ASN A O 1
ATOM 2732 N N . MET A 1 362 ? -2.480 20.238 7.162 1.00 44.28 362 MET A N 1
ATOM 2733 C CA . MET A 1 362 ? -2.746 21.557 7.782 1.00 44.28 362 MET A CA 1
ATOM 2734 C C . MET A 1 362 ? -3.140 21.627 9.269 1.00 44.28 362 MET A C 1
ATOM 2736 O O . MET A 1 362 ? -3.335 22.738 9.744 1.00 44.28 362 MET A O 1
ATOM 2740 N N . ASP A 1 363 ? -3.161 20.534 10.037 1.00 49.41 363 ASP A N 1
ATOM 2741 C CA . ASP A 1 363 ? -3.314 20.623 11.503 1.00 49.41 363 ASP A CA 1
ATOM 2742 C C . ASP A 1 363 ? -2.296 19.703 12.188 1.00 49.41 363 ASP A C 1
ATOM 2744 O O . ASP A 1 363 ? -2.358 18.478 12.079 1.00 49.41 363 ASP A O 1
ATOM 2748 N N . TYR A 1 364 ? -1.315 20.306 12.857 1.00 62.94 364 TYR A N 1
ATOM 2749 C CA . TYR A 1 364 ? -0.393 19.602 13.747 1.00 62.94 364 TYR A CA 1
ATOM 2750 C C . TYR A 1 364 ? -1.020 19.642 15.121 1.00 62.94 364 TYR A C 1
ATOM 2752 O O . TYR A 1 364 ? -1.482 20.702 15.541 1.00 62.94 364 TYR A O 1
ATOM 2760 N N . ASP A 1 365 ? -1.052 18.498 15.801 1.00 60.53 365 ASP A N 1
ATOM 2761 C CA . ASP A 1 365 ? -1.816 18.402 17.036 1.00 60.53 365 ASP A CA 1
ATOM 2762 C C . ASP A 1 365 ? -1.243 19.372 18.067 1.00 60.53 365 ASP A C 1
ATOM 2764 O O . ASP A 1 365 ? -2.010 20.144 18.635 1.00 60.53 365 ASP A O 1
ATOM 2768 N N . ASP A 1 366 ? 0.090 19.360 18.273 1.00 72.12 366 ASP A N 1
ATOM 2769 C CA . ASP A 1 366 ? 0.742 20.072 19.378 1.00 72.12 366 ASP A CA 1
ATOM 2770 C C . ASP A 1 366 ? 2.238 20.376 19.150 1.00 72.12 366 ASP A C 1
ATOM 2772 O O . ASP A 1 366 ? 3.027 19.491 18.802 1.00 72.12 366 ASP A O 1
ATOM 2776 N N . GLU A 1 367 ? 2.646 21.620 19.434 1.00 87.81 367 GLU A N 1
ATOM 2777 C CA . GLU A 1 367 ? 4.047 22.055 19.544 1.00 87.81 367 GLU A CA 1
ATOM 2778 C C . GLU A 1 367 ? 4.611 21.696 20.929 1.00 87.81 367 GLU A C 1
ATOM 2780 O O . GLU A 1 367 ? 4.157 22.219 21.945 1.00 87.81 367 GLU A O 1
ATOM 2785 N N . TYR A 1 368 ? 5.631 20.833 20.983 1.00 91.00 368 TYR A N 1
ATOM 2786 C CA . TYR A 1 368 ? 6.321 20.458 22.233 1.00 91.00 368 TYR A CA 1
ATOM 2787 C C . TYR A 1 368 ? 7.735 21.048 22.350 1.00 91.00 368 TYR A C 1
ATOM 2789 O O . TYR A 1 368 ? 8.456 20.803 23.317 1.00 91.00 368 TYR A O 1
ATOM 2797 N N . TYR A 1 369 ? 8.150 21.833 21.359 1.00 93.69 369 TYR A N 1
ATOM 2798 C CA . TYR A 1 369 ? 9.328 22.692 21.409 1.00 93.69 369 TYR A CA 1
ATOM 2799 C C . TYR A 1 369 ? 9.159 23.834 20.412 1.00 93.69 369 TYR A C 1
ATOM 2801 O O . TYR A 1 369 ? 8.693 23.601 19.300 1.00 93.69 369 TYR A O 1
ATOM 2809 N N . ASN A 1 370 ? 9.576 25.044 20.784 1.00 93.38 370 ASN A N 1
ATOM 2810 C CA . ASN A 1 370 ? 9.522 26.220 19.921 1.00 93.38 370 ASN A CA 1
ATOM 2811 C C . ASN A 1 370 ? 10.698 27.153 20.247 1.00 93.38 370 ASN A C 1
ATOM 2813 O O . ASN A 1 370 ? 10.933 27.481 21.412 1.00 93.38 370 ASN A O 1
ATOM 2817 N N . THR A 1 371 ? 11.440 27.589 19.228 1.00 94.31 371 THR A N 1
ATOM 2818 C CA . THR A 1 371 ? 12.588 28.499 19.393 1.00 94.31 371 THR A CA 1
ATOM 2819 C C . THR A 1 371 ? 12.207 29.930 19.769 1.00 94.31 371 T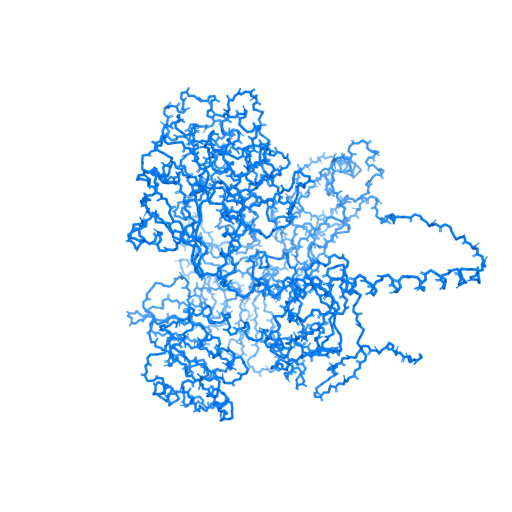HR A C 1
ATOM 2821 O O . THR A 1 371 ? 13.092 30.699 20.144 1.00 94.31 371 THR A O 1
ATOM 2824 N N . GLN A 1 372 ? 10.923 30.292 19.673 1.00 93.81 372 GLN A N 1
ATOM 2825 C CA . GLN A 1 372 ? 10.381 31.638 19.901 1.00 93.81 372 GLN A CA 1
ATOM 2826 C C . GLN A 1 372 ? 11.102 32.698 19.064 1.00 93.81 372 GLN A C 1
ATOM 2828 O O . GLN A 1 372 ? 11.378 33.812 19.505 1.00 93.81 372 GLN A O 1
ATOM 2833 N N . THR A 1 373 ? 11.450 32.320 17.838 1.00 94.56 373 THR A N 1
ATOM 2834 C CA . THR A 1 373 ? 12.156 33.181 16.897 1.00 94.56 373 THR A CA 1
ATOM 2835 C C . THR A 1 373 ? 11.217 34.069 16.103 1.00 94.56 373 THR A C 1
ATOM 2837 O O . THR A 1 373 ? 11.724 34.937 15.419 1.00 94.56 373 THR A O 1
ATOM 2840 N N . PHE A 1 374 ? 9.897 33.893 16.165 1.00 93.12 374 PHE A N 1
ATOM 2841 C CA . PHE A 1 374 ? 8.908 34.768 15.534 1.00 93.12 374 PHE A CA 1
ATOM 2842 C C . PHE A 1 374 ? 8.701 36.057 16.343 1.00 93.12 374 PHE A C 1
ATOM 2844 O O . PHE A 1 374 ? 8.436 36.016 17.543 1.00 93.12 374 PHE A O 1
ATOM 2851 N N . ASP A 1 375 ? 8.767 37.204 15.667 1.00 91.62 375 ASP A N 1
ATOM 2852 C CA . ASP A 1 375 ? 8.526 38.527 16.248 1.00 91.62 375 ASP A CA 1
ATOM 2853 C C . ASP A 1 375 ? 7.309 39.166 15.565 1.00 91.62 375 ASP A C 1
ATOM 2855 O O . ASP A 1 375 ? 7.355 39.550 14.393 1.00 91.62 375 ASP A O 1
ATOM 2859 N N . THR A 1 376 ? 6.210 39.294 16.315 1.00 88.06 376 THR A N 1
ATOM 2860 C CA . THR A 1 376 ? 4.947 39.883 15.841 1.00 88.06 376 THR A CA 1
ATOM 2861 C C . THR A 1 376 ? 5.039 41.387 15.580 1.00 88.06 376 THR A C 1
ATOM 2863 O O . THR A 1 376 ? 4.184 41.941 14.894 1.00 88.06 376 THR A O 1
ATOM 2866 N N . THR A 1 377 ? 6.028 42.069 16.162 1.00 89.62 377 THR A N 1
ATOM 2867 C CA . THR A 1 377 ? 6.200 43.526 16.060 1.00 89.62 377 THR A CA 1
ATOM 2868 C C . THR A 1 377 ? 7.135 43.916 14.926 1.00 89.62 377 THR A C 1
ATOM 2870 O O . THR A 1 377 ? 6.927 44.945 14.284 1.00 89.62 377 THR A O 1
ATOM 2873 N N . ASN A 1 378 ? 8.138 43.082 14.645 1.00 88.25 378 ASN A N 1
ATOM 2874 C CA . ASN A 1 378 ? 9.069 43.300 13.555 1.00 88.25 378 ASN A CA 1
ATOM 2875 C C . ASN A 1 378 ? 9.455 41.986 12.869 1.00 88.25 378 ASN A C 1
ATOM 2877 O O . ASN A 1 378 ? 10.323 41.240 13.323 1.00 88.25 378 ASN A O 1
ATOM 2881 N N . ALA A 1 379 ? 8.886 41.769 11.685 1.00 86.44 379 ALA A N 1
ATOM 2882 C CA . ALA A 1 379 ? 9.140 40.582 10.884 1.00 86.44 379 ALA A CA 1
ATOM 2883 C C . ALA A 1 379 ? 10.629 40.371 10.536 1.00 86.44 379 ALA A C 1
ATOM 2885 O O . ALA A 1 379 ? 11.010 39.232 10.267 1.00 86.44 379 ALA A O 1
ATOM 2886 N N . THR A 1 380 ? 11.489 41.402 10.548 1.00 89.31 380 THR A N 1
ATOM 2887 C CA . THR A 1 380 ? 12.934 41.229 10.284 1.00 89.31 380 THR A CA 1
ATOM 2888 C C . THR A 1 380 ? 13.672 40.539 11.428 1.00 89.31 380 THR A C 1
ATOM 2890 O O . THR A 1 380 ? 14.723 39.952 11.209 1.00 89.31 380 THR A O 1
ATOM 2893 N N . ASN A 1 381 ? 13.132 40.576 12.645 1.00 91.00 381 ASN A N 1
ATOM 2894 C CA . ASN A 1 381 ? 13.694 39.854 13.787 1.00 91.00 381 ASN A CA 1
ATOM 2895 C C . ASN A 1 381 ? 13.256 38.383 13.811 1.00 91.00 381 ASN A C 1
ATOM 2897 O O . ASN A 1 381 ? 13.688 37.632 14.688 1.00 91.00 381 ASN A O 1
ATOM 2901 N N . SER A 1 382 ? 12.393 37.984 12.867 1.00 94.56 382 SER A N 1
ATOM 2902 C CA . SER A 1 382 ? 11.894 36.619 12.779 1.00 94.56 382 SER A CA 1
ATOM 2903 C C . SER A 1 382 ? 12.928 35.660 12.184 1.00 94.56 382 SER A C 1
ATOM 2905 O O . SER A 1 382 ? 13.781 36.078 11.394 1.00 94.56 382 SER A O 1
ATOM 2907 N N . GLY A 1 383 ? 12.844 34.374 12.530 1.00 95.88 383 GLY A N 1
ATOM 2908 C CA . GLY A 1 383 ? 13.674 33.333 11.920 1.00 95.88 383 GLY A CA 1
ATOM 2909 C C . GLY A 1 383 ? 13.477 33.227 10.401 1.00 95.88 383 GLY A C 1
ATOM 2910 O O . GLY A 1 383 ? 12.381 33.415 9.869 1.00 95.88 383 GLY A O 1
ATOM 2911 N N . ASP A 1 384 ? 14.566 32.941 9.699 1.00 95.25 384 ASP A N 1
ATOM 2912 C CA . ASP A 1 384 ? 14.631 32.764 8.249 1.00 95.25 384 ASP A CA 1
ATOM 2913 C C . ASP A 1 384 ? 14.859 31.296 7.892 1.00 95.25 384 ASP A C 1
ATOM 2915 O O . ASP A 1 384 ? 14.078 30.729 7.143 1.00 95.25 384 ASP A O 1
ATOM 2919 N N . LYS A 1 385 ? 15.863 30.651 8.489 1.00 96.19 385 LYS A N 1
ATOM 2920 C CA . LYS A 1 385 ? 16.166 29.233 8.253 1.00 96.19 385 LYS A CA 1
ATOM 2921 C C . LYS A 1 385 ? 16.947 28.611 9.399 1.00 96.19 385 LYS A C 1
ATOM 2923 O O . LYS A 1 385 ? 17.624 29.317 10.150 1.00 96.19 385 LYS A O 1
ATOM 2928 N N . LEU A 1 386 ? 16.886 27.289 9.508 1.00 97.31 386 LEU A N 1
ATOM 2929 C CA . LEU A 1 386 ? 17.785 26.510 10.356 1.00 97.31 386 LEU A CA 1
ATOM 2930 C C . LEU A 1 386 ? 19.047 26.169 9.559 1.00 97.31 386 LEU A C 1
ATOM 2932 O O . LEU A 1 386 ? 18.963 25.673 8.438 1.00 97.31 386 LEU A O 1
ATOM 2936 N N . VAL A 1 387 ? 20.213 26.418 10.146 1.00 96.75 387 VAL A N 1
ATOM 2937 C CA . VAL A 1 387 ? 21.519 26.134 9.545 1.00 96.75 387 VAL A CA 1
ATOM 2938 C C . VAL A 1 387 ? 22.257 25.134 10.421 1.00 96.75 387 VAL A C 1
ATOM 2940 O O . VAL A 1 387 ? 22.382 25.350 11.630 1.00 96.75 387 VAL A O 1
ATOM 2943 N N . PHE A 1 388 ? 22.765 24.058 9.815 1.00 95.44 388 PHE A N 1
ATOM 2944 C CA . PHE A 1 388 ? 23.704 23.146 10.456 1.00 95.44 388 PHE A CA 1
ATOM 2945 C C . PHE A 1 388 ? 25.076 23.274 9.791 1.00 95.44 388 PHE A C 1
ATOM 2947 O O . PHE A 1 388 ? 25.313 22.772 8.697 1.00 95.44 388 PHE A O 1
ATOM 2954 N N . GLU A 1 389 ? 25.985 24.004 10.432 1.00 93.00 389 GLU A N 1
ATOM 2955 C CA . GLU A 1 389 ? 27.287 24.334 9.860 1.00 93.00 389 GLU A CA 1
ATOM 2956 C C . GLU A 1 389 ? 28.271 23.160 9.857 1.00 93.00 389 GLU A C 1
ATOM 2958 O O . GLU A 1 389 ? 28.191 22.226 10.655 1.00 93.00 389 GLU A O 1
ATOM 2963 N N . VAL A 1 390 ? 29.279 23.263 8.985 1.00 90.12 390 VAL A N 1
ATOM 2964 C CA . VAL A 1 390 ? 30.376 22.290 8.833 1.00 90.12 390 VAL A CA 1
ATOM 2965 C C . VAL A 1 390 ? 31.139 22.051 10.142 1.00 90.12 390 VAL A C 1
ATOM 2967 O O . VAL A 1 390 ? 31.630 20.952 10.382 1.00 90.12 390 VAL A O 1
ATOM 2970 N N . ASN A 1 391 ? 31.223 23.061 11.012 1.00 89.88 391 ASN A N 1
ATOM 2971 C CA . ASN A 1 391 ? 31.863 22.968 12.329 1.00 89.88 391 ASN A CA 1
ATOM 2972 C C . ASN A 1 391 ? 31.003 22.238 13.388 1.00 89.88 391 ASN A C 1
ATOM 2974 O O . ASN A 1 391 ? 31.444 22.101 14.527 1.00 89.88 391 ASN A O 1
ATOM 2978 N N . GLY A 1 392 ? 29.794 21.787 13.034 1.00 90.38 392 GLY A N 1
ATOM 2979 C CA . GLY A 1 392 ? 28.849 21.132 13.935 1.00 90.38 392 GLY A CA 1
ATOM 2980 C C . GLY A 1 392 ? 27.955 22.093 14.731 1.00 90.38 392 GLY A C 1
ATOM 2981 O O . GLY A 1 392 ? 27.158 21.639 15.550 1.00 90.38 392 GLY A O 1
ATOM 2982 N N . VAL A 1 393 ? 28.045 23.409 14.533 1.00 94.31 393 VAL A N 1
ATOM 2983 C CA . VAL A 1 393 ? 27.152 24.378 15.185 1.00 94.31 393 VAL A CA 1
ATOM 2984 C C . VAL A 1 393 ? 25.808 24.401 14.457 1.00 94.31 393 VAL A C 1
ATOM 2986 O O . VAL A 1 393 ? 25.752 24.468 13.232 1.00 94.31 393 VAL A O 1
ATOM 2989 N N . MET A 1 394 ? 24.712 24.371 15.215 1.00 95.31 394 MET A N 1
ATOM 2990 C CA . MET A 1 394 ? 23.352 24.482 14.682 1.00 95.31 394 MET A CA 1
ATOM 2991 C C . MET A 1 394 ? 22.672 25.722 15.256 1.00 95.31 394 MET A C 1
ATOM 2993 O O . MET A 1 394 ? 22.698 25.937 16.472 1.00 95.31 394 MET A O 1
ATOM 2997 N N . TYR A 1 395 ? 22.069 26.537 14.393 1.00 96.31 395 TYR A N 1
ATOM 2998 C CA . TYR A 1 395 ? 21.405 27.781 14.781 1.00 96.31 395 TYR A CA 1
ATOM 2999 C C . TYR A 1 395 ? 20.244 28.132 13.852 1.00 96.31 395 TYR A C 1
ATOM 3001 O O . TYR A 1 395 ? 20.220 27.741 12.688 1.00 96.31 395 TYR A O 1
ATOM 3009 N N . VAL A 1 396 ? 19.299 28.923 14.360 1.00 97.62 396 VAL A N 1
ATOM 3010 C CA . VAL A 1 396 ? 18.324 29.622 13.515 1.00 97.62 396 VAL A CA 1
ATOM 3011 C C . VAL A 1 396 ? 18.931 30.958 13.094 1.00 97.62 396 VAL A C 1
ATOM 3013 O O . VAL A 1 396 ? 19.305 31.766 13.947 1.00 97.62 396 VAL A O 1
ATOM 3016 N N . LEU A 1 397 ? 19.049 31.190 11.788 1.00 97.50 397 LEU A N 1
ATOM 3017 C CA . LEU A 1 397 ? 19.416 32.490 11.229 1.00 97.50 397 LEU A CA 1
ATOM 3018 C C . LEU A 1 397 ? 18.158 33.353 11.148 1.00 97.50 397 LEU A C 1
ATOM 3020 O O . LEU A 1 397 ? 17.159 32.915 10.582 1.00 97.50 397 LEU A O 1
ATOM 3024 N N . LYS A 1 398 ? 18.185 34.561 11.709 1.00 95.88 398 LYS A N 1
ATOM 3025 C CA . LYS A 1 398 ? 17.097 35.542 11.609 1.00 95.88 398 LYS A CA 1
ATOM 3026 C C . LYS A 1 398 ? 17.243 36.397 10.352 1.00 95.88 398 LYS A C 1
ATOM 3028 O O . LYS A 1 398 ? 18.343 36.568 9.830 1.00 95.88 398 LYS A O 1
ATOM 3033 N N . ARG A 1 399 ? 16.144 37.003 9.891 1.00 94.12 399 ARG A N 1
ATOM 3034 C CA . ARG A 1 399 ? 16.124 37.855 8.680 1.00 94.12 399 ARG A CA 1
ATOM 3035 C C . ARG A 1 399 ? 16.967 39.136 8.810 1.00 94.12 399 ARG A C 1
ATOM 3037 O O . ARG A 1 399 ? 17.298 39.756 7.805 1.00 94.12 399 ARG A O 1
ATOM 3044 N N . ASN A 1 400 ? 17.325 39.534 10.030 1.00 93.75 400 ASN A N 1
ATOM 3045 C CA . ASN A 1 400 ? 18.245 40.633 10.337 1.00 93.75 400 ASN A CA 1
ATOM 3046 C C . ASN A 1 400 ? 19.726 40.186 10.406 1.00 93.75 400 ASN A C 1
ATOM 3048 O O . ASN A 1 400 ? 20.572 40.978 10.813 1.00 93.75 400 ASN A O 1
ATOM 3052 N N . ASN A 1 401 ? 20.036 38.943 10.011 1.00 93.94 401 ASN A N 1
ATOM 3053 C CA . ASN A 1 401 ? 21.343 38.277 10.099 1.00 93.94 401 ASN A CA 1
ATOM 3054 C C . ASN A 1 401 ? 21.857 37.984 11.521 1.00 93.94 401 ASN A C 1
ATOM 3056 O O . ASN A 1 401 ? 23.000 37.554 11.676 1.00 93.94 401 ASN A O 1
ATOM 3060 N N . GLU A 1 402 ? 21.046 38.167 12.564 1.00 95.25 402 GLU A N 1
ATOM 3061 C CA . GLU A 1 402 ? 21.380 37.656 13.896 1.00 95.25 402 GLU A CA 1
ATOM 3062 C C . GLU A 1 402 ? 21.178 36.136 13.955 1.00 95.25 402 GLU A C 1
ATOM 3064 O O . GLU A 1 402 ? 20.298 35.578 13.299 1.00 95.25 402 GLU A O 1
ATOM 3069 N N . THR A 1 403 ? 21.973 35.447 14.772 1.00 95.44 403 THR A N 1
ATOM 3070 C CA . THR A 1 403 ? 21.888 33.991 14.934 1.00 95.44 403 THR A CA 1
ATOM 3071 C C . THR A 1 403 ? 21.412 33.620 16.333 1.00 95.44 403 THR A C 1
ATOM 3073 O O . THR A 1 403 ? 21.848 34.182 17.338 1.00 95.44 403 THR A O 1
ATOM 3076 N N . GLN A 1 404 ? 20.516 32.637 16.412 1.00 95.69 404 GLN A N 1
ATOM 3077 C CA . GLN A 1 404 ? 20.111 32.003 17.663 1.00 95.69 404 GLN A CA 1
ATOM 3078 C C . GLN A 1 404 ? 20.682 30.589 17.713 1.00 95.69 404 GLN A C 1
ATOM 3080 O O . GLN A 1 404 ? 20.164 29.671 17.077 1.00 95.69 404 GLN A O 1
ATOM 3085 N N . ILE A 1 405 ? 21.777 30.429 18.455 1.00 95.75 405 ILE A N 1
ATOM 3086 C CA . ILE A 1 405 ? 22.494 29.157 18.592 1.00 95.75 405 ILE A CA 1
ATOM 3087 C C . ILE A 1 405 ? 21.646 28.159 19.388 1.00 95.75 405 ILE A C 1
ATOM 3089 O O . ILE A 1 405 ? 21.178 28.475 20.480 1.00 95.75 405 ILE A O 1
ATOM 3093 N N . LEU A 1 406 ? 21.482 26.953 18.840 1.00 94.38 406 LEU A N 1
ATOM 3094 C CA . LEU A 1 406 ? 20.745 25.844 19.458 1.00 94.38 406 LEU A CA 1
ATOM 3095 C C . LEU A 1 406 ? 21.677 24.811 20.106 1.00 94.38 406 LEU A C 1
ATOM 3097 O O . LEU A 1 406 ? 21.273 24.077 21.002 1.00 94.38 406 LEU A O 1
ATOM 3101 N N . THR A 1 407 ? 22.933 24.739 19.665 1.00 93.19 407 THR A N 1
ATOM 3102 C CA . THR A 1 407 ? 23.933 23.814 20.213 1.00 93.19 407 THR A CA 1
ATOM 3103 C C . THR A 1 407 ? 24.571 24.323 21.515 1.00 93.19 407 THR A C 1
ATOM 3105 O O . THR A 1 407 ? 24.679 25.535 21.719 1.00 93.19 407 THR A O 1
ATOM 3108 N N . PRO A 1 408 ? 25.100 23.428 22.374 1.00 90.69 408 PRO A N 1
ATOM 3109 C CA . PRO A 1 408 ? 25.921 23.805 23.523 1.00 90.69 408 PRO A CA 1
ATOM 3110 C C . PRO A 1 408 ? 27.144 24.648 23.133 1.00 90.69 408 PRO A C 1
ATOM 3112 O O . PRO A 1 408 ? 27.644 24.567 22.014 1.00 90.69 408 PRO A O 1
ATOM 3115 N N . ARG A 1 409 ? 27.688 25.411 24.093 1.00 83.75 409 ARG A N 1
ATOM 3116 C CA . ARG A 1 409 ? 28.877 26.266 23.878 1.00 83.75 409 ARG A CA 1
ATOM 3117 C C . ARG A 1 409 ? 30.158 25.497 23.524 1.00 83.75 409 ARG A C 1
ATOM 3119 O O . ARG A 1 409 ? 31.073 26.095 22.975 1.00 83.75 409 ARG A O 1
ATOM 3126 N N . SER A 1 410 ? 30.247 24.217 23.886 1.00 87.69 410 SER A N 1
ATOM 3127 C CA . SER A 1 410 ? 31.404 23.354 23.627 1.00 87.69 410 SER A CA 1
ATOM 3128 C C . SER A 1 410 ? 30.960 22.155 22.795 1.00 87.69 410 SER A C 1
ATOM 3130 O O . SER A 1 410 ? 30.060 21.425 23.214 1.00 87.69 410 SER A O 1
ATOM 3132 N N . ILE A 1 411 ? 31.572 21.971 21.625 1.00 90.88 411 ILE A N 1
ATOM 3133 C CA . ILE A 1 411 ? 31.238 20.933 20.641 1.00 90.88 411 ILE A CA 1
ATOM 3134 C C . ILE A 1 411 ? 32.543 20.221 20.245 1.00 90.88 411 ILE A C 1
ATOM 3136 O O . ILE A 1 411 ? 33.562 20.899 20.081 1.00 90.88 411 ILE A O 1
ATOM 3140 N N . PRO A 1 412 ? 32.554 18.881 20.104 1.00 90.50 412 PRO A N 1
ATOM 3141 C CA . PRO A 1 412 ? 33.692 18.155 19.545 1.00 90.50 412 PRO A CA 1
ATOM 3142 C C . PRO A 1 412 ? 34.112 18.723 18.184 1.00 90.50 412 PRO A C 1
ATOM 3144 O O . PRO A 1 412 ? 33.262 19.108 17.390 1.00 90.50 412 PRO A O 1
ATOM 3147 N N . SER A 1 413 ? 35.419 18.778 17.908 1.00 87.94 413 SER A N 1
ATOM 3148 C CA . SER A 1 413 ? 35.908 19.341 16.645 1.00 87.94 413 SER A CA 1
ATOM 3149 C C . SER A 1 413 ? 35.422 18.519 15.451 1.00 87.94 413 SER A C 1
ATOM 3151 O O . SER A 1 413 ? 35.660 17.307 15.398 1.00 87.94 413 SER A O 1
ATOM 3153 N N . ALA A 1 414 ? 34.841 19.192 14.456 1.00 86.69 414 ALA A N 1
ATOM 3154 C CA . ALA A 1 414 ? 34.440 18.582 13.190 1.00 86.69 414 ALA A CA 1
ATOM 3155 C C . ALA A 1 414 ? 35.629 18.071 12.347 1.00 86.69 414 ALA A C 1
ATOM 3157 O O . ALA A 1 414 ? 35.431 17.263 11.438 1.00 86.69 414 ALA A O 1
ATOM 3158 N N . SER A 1 415 ? 36.866 18.495 12.655 1.00 86.38 415 SER A N 1
ATOM 3159 C CA . SER A 1 415 ? 38.083 17.926 12.049 1.00 86.38 415 SER A CA 1
ATOM 3160 C C . SER A 1 415 ? 38.306 16.472 12.455 1.00 86.38 415 SER A C 1
ATOM 3162 O O . SER A 1 415 ? 38.773 15.671 11.650 1.00 86.38 415 SER A O 1
ATOM 3164 N N . ASP A 1 416 ? 37.939 16.135 13.692 1.00 89.31 416 ASP A N 1
ATOM 3165 C CA . ASP A 1 416 ? 38.256 14.854 14.324 1.00 89.31 416 ASP A CA 1
ATOM 3166 C C . ASP A 1 416 ? 37.011 13.973 14.459 1.00 89.31 416 ASP A C 1
ATOM 3168 O O . ASP A 1 416 ? 37.116 12.801 14.821 1.00 89.31 416 ASP A O 1
ATOM 3172 N N . ASN A 1 417 ? 35.825 14.526 14.180 1.00 90.50 417 ASN A N 1
ATOM 3173 C CA . ASN A 1 417 ? 34.541 13.860 14.353 1.00 90.50 417 ASN A CA 1
ATOM 3174 C C . ASN A 1 417 ? 33.620 14.092 13.145 1.00 90.50 417 ASN A C 1
ATOM 3176 O O . ASN A 1 417 ? 33.650 15.136 12.494 1.00 90.50 417 ASN A O 1
ATOM 3180 N N . TYR A 1 418 ? 32.799 13.099 12.828 1.00 90.69 418 TYR A N 1
ATOM 3181 C CA . TYR A 1 418 ? 31.604 13.255 12.010 1.00 90.69 418 TYR A CA 1
ATOM 3182 C C . TYR A 1 418 ? 30.457 13.730 12.892 1.00 90.69 418 TYR A C 1
ATOM 3184 O O . TYR A 1 418 ? 30.336 13.275 14.027 1.00 90.69 418 TYR A O 1
ATOM 3192 N N . HIS A 1 419 ? 29.607 14.606 12.363 1.00 93.12 419 HIS A N 1
ATOM 3193 C CA . HIS A 1 419 ? 28.449 15.154 13.062 1.00 93.12 419 HIS A CA 1
ATOM 3194 C C . HIS A 1 419 ? 27.175 14.871 12.270 1.00 93.12 419 HIS A C 1
ATOM 3196 O O . HIS A 1 419 ? 27.201 14.860 11.042 1.00 93.12 419 HIS A O 1
ATOM 3202 N N . ARG A 1 420 ? 26.062 14.646 12.969 1.00 94.00 420 ARG A N 1
ATOM 3203 C CA . ARG A 1 420 ? 24.721 14.587 12.371 1.00 94.00 420 ARG A CA 1
ATOM 3204 C C . ARG A 1 420 ? 23.663 14.984 13.388 1.00 94.00 420 ARG A C 1
ATOM 3206 O O . ARG A 1 420 ? 23.800 14.668 14.568 1.00 94.00 420 ARG A O 1
ATOM 3213 N N . VAL A 1 421 ? 22.577 15.596 12.940 1.00 96.38 421 VAL A N 1
ATOM 3214 C CA . VAL A 1 421 ? 21.395 15.852 13.773 1.00 96.38 421 VAL A CA 1
ATOM 3215 C C . VAL A 1 421 ? 20.271 14.960 13.277 1.00 96.38 421 VAL A C 1
ATOM 3217 O O . VAL A 1 421 ? 20.060 14.848 12.079 1.00 96.38 421 VAL A O 1
ATOM 3220 N N . THR A 1 422 ? 19.584 14.244 14.160 1.00 96.12 422 THR A N 1
ATOM 3221 C CA . THR A 1 422 ? 18.533 13.296 13.764 1.00 96.12 422 THR A CA 1
ATOM 3222 C C . THR A 1 422 ? 17.305 13.454 14.639 1.00 96.12 422 THR A C 1
ATOM 3224 O O . THR A 1 422 ? 17.404 13.425 15.867 1.00 96.12 422 THR A O 1
ATOM 3227 N N . LEU A 1 423 ? 16.147 13.599 13.998 1.00 96.81 423 LEU A N 1
ATOM 3228 C CA . LEU A 1 423 ? 14.848 13.464 14.632 1.00 96.81 423 LEU A CA 1
ATOM 3229 C C . LEU A 1 423 ? 14.538 11.972 14.758 1.00 96.81 423 LEU A C 1
ATOM 3231 O O . LEU A 1 423 ? 14.272 11.276 13.776 1.00 96.81 423 LEU A O 1
ATOM 3235 N N . ASN A 1 424 ? 14.657 11.455 15.975 1.00 94.75 424 ASN A N 1
ATOM 3236 C CA . ASN A 1 424 ? 14.490 10.031 16.218 1.00 94.75 424 ASN A CA 1
ATOM 3237 C C . ASN A 1 424 ? 13.014 9.617 16.181 1.00 94.75 424 ASN A C 1
ATOM 3239 O O . ASN A 1 424 ? 12.117 10.441 16.339 1.00 94.75 424 ASN A O 1
ATOM 3243 N N . PHE A 1 425 ? 12.770 8.314 16.018 1.00 91.88 425 PHE A N 1
ATOM 3244 C CA . PHE A 1 425 ? 11.419 7.743 15.935 1.00 91.88 425 PHE A CA 1
ATOM 3245 C C . PHE A 1 425 ? 10.550 7.986 17.174 1.00 91.88 425 PHE A C 1
ATOM 3247 O O . PHE A 1 425 ? 9.333 7.874 17.106 1.00 91.88 425 PHE A O 1
ATOM 3254 N N . ASP A 1 426 ? 11.175 8.287 18.306 1.00 92.56 426 ASP A N 1
ATOM 3255 C CA . ASP A 1 426 ? 10.523 8.569 19.579 1.00 92.56 426 ASP A CA 1
ATOM 3256 C C . ASP A 1 426 ? 10.303 10.071 19.823 1.00 92.56 426 ASP A C 1
ATOM 3258 O O . ASP A 1 426 ? 9.913 10.453 20.921 1.00 92.56 426 ASP A O 1
ATOM 3262 N N . GLY A 1 427 ? 10.556 10.913 18.814 1.00 93.19 427 GLY A N 1
ATOM 3263 C CA . GLY A 1 427 ? 10.281 12.351 18.820 1.00 93.19 427 GLY A CA 1
ATOM 3264 C C . GLY A 1 427 ? 11.382 13.226 19.408 1.00 93.19 427 GLY A C 1
ATOM 3265 O O . GLY A 1 427 ? 11.273 14.453 19.372 1.00 93.19 427 GLY A O 1
ATOM 3266 N N . VAL A 1 428 ? 12.461 12.627 19.914 1.00 95.38 428 VAL A N 1
ATOM 3267 C CA . VAL A 1 428 ? 13.586 13.373 20.481 1.00 95.38 428 VAL A CA 1
ATOM 3268 C C . VAL A 1 428 ? 14.584 13.722 19.375 1.00 95.38 428 VAL A C 1
ATOM 3270 O O . VAL A 1 428 ? 15.201 12.839 18.767 1.00 95.38 428 VAL A O 1
ATOM 3273 N N . LEU A 1 429 ? 14.788 15.017 19.130 1.00 96.81 429 LEU A N 1
ATOM 3274 C CA . LEU A 1 429 ? 15.853 15.517 18.262 1.00 96.81 429 LEU A CA 1
ATOM 3275 C C . LEU A 1 429 ? 17.195 15.311 18.966 1.00 96.81 429 LEU A C 1
ATOM 3277 O O . LEU A 1 429 ? 17.327 15.620 20.146 1.00 96.81 429 LEU A O 1
ATOM 3281 N N . SER A 1 430 ? 18.195 14.753 18.290 1.00 96.12 430 SER A N 1
ATOM 3282 C CA . SER A 1 430 ? 19.504 14.487 18.901 1.00 96.12 430 SER A CA 1
ATOM 3283 C C . SER A 1 430 ? 20.644 14.830 17.955 1.00 96.12 430 SER A C 1
ATOM 3285 O O . SER A 1 430 ? 20.648 14.408 16.799 1.00 96.12 430 SER A O 1
ATOM 3287 N N . HIS A 1 431 ? 21.630 15.569 18.460 1.00 95.81 431 HIS A N 1
ATOM 3288 C CA . HIS A 1 431 ? 22.886 15.811 17.760 1.00 95.81 431 HIS A CA 1
ATOM 3289 C C . HIS A 1 431 ? 23.883 14.722 18.160 1.00 95.81 431 HIS A C 1
ATOM 3291 O O . HIS A 1 431 ? 24.275 14.621 19.322 1.00 95.81 431 HIS A O 1
ATOM 3297 N N . TYR A 1 432 ? 24.293 13.911 17.190 1.00 94.94 432 TYR A N 1
ATOM 3298 C CA . TYR A 1 432 ? 25.291 12.865 17.343 1.00 94.94 432 TYR A CA 1
ATOM 3299 C C . TYR A 1 432 ? 26.656 13.272 16.793 1.00 94.94 432 TYR A C 1
ATOM 3301 O O . TYR A 1 432 ? 26.744 13.949 15.768 1.00 94.94 432 TYR A O 1
ATOM 3309 N N . TYR A 1 433 ? 27.715 12.757 17.414 1.00 93.25 433 TYR A N 1
ATOM 3310 C CA . TYR A 1 433 ? 29.068 12.806 16.875 1.00 93.25 433 TYR A CA 1
ATOM 3311 C C . TYR A 1 433 ? 29.747 11.433 16.919 1.00 93.25 433 TYR A C 1
ATOM 3313 O O . TYR A 1 433 ? 29.448 10.596 17.775 1.00 93.25 433 TYR A O 1
ATOM 3321 N N . HIS A 1 434 ? 30.658 11.187 15.985 1.00 91.19 434 HIS A N 1
ATOM 3322 C CA . HIS A 1 434 ? 31.423 9.947 15.890 1.00 91.19 434 HIS A CA 1
ATOM 3323 C C . HIS A 1 434 ? 32.874 10.249 15.528 1.00 91.19 434 HIS A C 1
ATOM 3325 O O . HIS A 1 434 ? 33.119 11.045 14.627 1.00 91.19 434 HIS A O 1
ATOM 3331 N N . SER A 1 435 ? 33.837 9.639 16.219 1.00 89.19 435 SER A N 1
ATOM 3332 C CA . SER A 1 435 ? 35.253 9.927 15.974 1.00 89.19 435 SER A CA 1
ATOM 3333 C C . SER A 1 435 ? 35.692 9.426 14.601 1.00 89.19 435 SER A C 1
ATOM 3335 O O . SER A 1 435 ? 35.347 8.324 14.192 1.00 89.19 435 SER A O 1
ATOM 3337 N N . ARG A 1 436 ? 36.504 10.224 13.905 1.00 85.88 436 ARG A N 1
ATOM 3338 C CA . ARG A 1 436 ? 37.193 9.829 12.667 1.00 85.88 436 ARG A CA 1
ATOM 3339 C C . ARG A 1 436 ? 38.468 9.028 12.938 1.00 85.88 436 ARG A C 1
ATOM 3341 O O . ARG A 1 436 ? 39.023 8.438 12.018 1.00 85.88 436 ARG A O 1
ATOM 3348 N N . ILE A 1 437 ? 38.974 9.079 14.172 1.00 81.94 437 ILE A N 1
ATOM 3349 C CA . ILE A 1 437 ? 40.318 8.613 14.542 1.00 81.94 437 ILE A CA 1
ATOM 3350 C C . ILE A 1 437 ? 40.248 7.296 15.321 1.00 81.94 437 ILE A C 1
ATOM 3352 O O . ILE A 1 437 ? 41.117 6.439 15.156 1.00 81.94 437 ILE A O 1
ATOM 3356 N N . SER A 1 438 ? 39.240 7.118 16.180 1.00 74.25 438 SER A N 1
ATOM 3357 C CA . SER A 1 438 ? 39.059 5.868 16.917 1.00 74.25 438 SER A CA 1
ATOM 3358 C C . SER A 1 438 ? 38.192 4.878 16.137 1.00 74.25 438 SER A C 1
ATOM 3360 O O . SER A 1 438 ? 37.144 5.231 15.612 1.00 74.25 438 SER A O 1
ATOM 3362 N N . ASN A 1 439 ? 38.587 3.601 16.140 1.00 65.00 439 ASN A N 1
ATOM 3363 C CA . ASN A 1 439 ? 37.765 2.483 15.648 1.00 65.00 439 ASN A CA 1
ATOM 3364 C C . ASN A 1 439 ? 36.631 2.116 16.628 1.00 65.00 439 ASN A C 1
ATOM 3366 O O . ASN A 1 439 ? 36.243 0.949 16.722 1.00 65.00 439 ASN A O 1
ATOM 3370 N N . ASP A 1 440 ? 36.158 3.073 17.425 1.00 66.00 440 ASP A N 1
ATOM 3371 C CA . ASP A 1 440 ? 35.066 2.807 18.352 1.00 66.00 440 ASP A CA 1
ATOM 3372 C C . ASP A 1 440 ? 33.771 2.579 17.563 1.00 66.00 440 ASP A C 1
ATOM 3374 O O . ASP A 1 440 ? 33.577 3.135 16.487 1.00 66.00 440 ASP A O 1
ATOM 3378 N N . SER A 1 441 ? 32.890 1.715 18.052 1.00 61.81 441 SER A N 1
ATOM 3379 C CA . SER A 1 441 ? 31.851 1.102 17.204 1.00 61.81 441 SER A CA 1
ATOM 3380 C C . SER A 1 441 ? 30.528 1.882 17.109 1.00 61.81 441 SER A C 1
ATOM 3382 O O . SER A 1 441 ? 29.584 1.387 16.490 1.00 61.81 441 SER A O 1
ATOM 3384 N N . GLY A 1 442 ? 30.418 3.088 17.692 1.00 80.06 442 GLY A N 1
ATOM 3385 C CA . GLY A 1 442 ? 29.124 3.774 17.833 1.00 80.06 442 GLY A CA 1
ATOM 3386 C C . GLY A 1 442 ? 29.137 5.307 17.829 1.00 80.06 442 GLY A C 1
ATOM 3387 O O . GLY A 1 442 ? 30.160 5.957 18.034 1.00 80.06 442 GLY A O 1
ATOM 3388 N N . TRP A 1 443 ? 27.959 5.891 17.584 1.00 90.31 443 TRP A N 1
ATOM 3389 C CA . TRP A 1 443 ? 27.697 7.333 17.660 1.00 90.31 443 TRP A CA 1
ATOM 3390 C C . TRP A 1 443 ? 27.415 7.765 19.105 1.00 90.31 443 TRP A C 1
ATOM 3392 O O . TRP A 1 443 ? 26.654 7.104 19.808 1.00 90.31 443 TRP A O 1
ATOM 3402 N N . ASN A 1 444 ? 27.957 8.910 19.519 1.00 91.25 444 ASN A N 1
ATOM 3403 C CA . ASN A 1 444 ? 27.723 9.513 20.832 1.00 91.25 444 ASN A CA 1
ATOM 3404 C C . ASN A 1 444 ? 26.723 10.668 20.727 1.00 91.25 444 ASN A C 1
ATOM 3406 O O . ASN A 1 444 ? 26.748 11.407 19.746 1.00 91.25 444 ASN A O 1
ATOM 3410 N N . ILE A 1 445 ? 25.860 10.845 21.730 1.00 91.56 445 ILE A N 1
ATOM 3411 C CA . ILE A 1 445 ? 24.908 11.965 21.795 1.00 91.56 445 ILE A CA 1
ATOM 3412 C C . ILE A 1 445 ? 25.604 13.165 22.442 1.00 91.56 445 ILE A C 1
ATOM 3414 O O . ILE A 1 445 ? 26.098 13.059 23.561 1.00 91.56 445 ILE A O 1
ATOM 3418 N N . LEU A 1 446 ? 25.626 14.305 21.750 1.00 92.56 446 LEU A N 1
ATOM 3419 C CA . LEU A 1 446 ? 26.123 15.574 22.281 1.00 92.56 446 LEU A CA 1
ATOM 3420 C C . LEU A 1 446 ? 25.051 16.304 23.097 1.00 92.56 446 LEU A C 1
ATOM 3422 O O . LEU A 1 446 ? 25.324 16.781 24.194 1.00 92.56 446 LEU A O 1
ATOM 3426 N N . TRP A 1 447 ? 23.845 16.416 22.541 1.00 93.44 447 TRP A N 1
ATOM 3427 C CA . TRP A 1 447 ? 22.673 16.995 23.196 1.00 93.44 447 TRP A CA 1
ATOM 3428 C C . TRP A 1 447 ? 21.392 16.523 22.504 1.00 93.44 447 TRP A C 1
ATOM 3430 O O . TRP A 1 447 ? 21.426 16.022 21.372 1.00 93.44 447 TRP A O 1
ATOM 3440 N N . SER A 1 448 ? 20.265 16.696 23.188 1.00 94.50 448 SER A N 1
ATOM 3441 C CA . SER A 1 448 ? 18.940 16.327 22.700 1.00 94.50 448 SER A CA 1
ATOM 3442 C C . SER A 1 448 ? 17.879 17.346 23.100 1.00 94.50 448 SER A C 1
ATOM 3444 O O . SER A 1 448 ? 18.060 18.059 24.079 1.00 94.50 448 SER A O 1
ATOM 3446 N N . GLN A 1 449 ? 16.773 17.387 22.361 1.00 94.19 449 GLN A N 1
ATOM 3447 C CA . GLN A 1 449 ? 15.598 18.192 22.683 1.00 94.19 449 GLN A CA 1
ATOM 3448 C C . GLN A 1 449 ? 14.315 17.393 22.389 1.00 94.19 449 GLN A C 1
ATOM 3450 O O . GLN A 1 449 ? 14.222 16.793 21.313 1.00 94.19 449 GLN A O 1
ATOM 3455 N N . PRO A 1 450 ? 13.306 17.419 23.279 1.00 93.38 450 PRO A N 1
ATOM 3456 C CA . PRO A 1 450 ? 13.342 17.951 24.648 1.00 93.38 450 PRO A CA 1
ATOM 3457 C C . PRO A 1 450 ? 14.061 17.032 25.646 1.00 93.38 450 PRO A C 1
ATOM 3459 O O . PRO A 1 450 ? 14.331 15.873 25.340 1.00 93.38 450 PRO A O 1
ATOM 3462 N N . ASP A 1 451 ? 14.324 17.544 26.853 1.00 90.38 451 ASP A N 1
ATOM 3463 C CA . ASP A 1 451 ? 14.908 16.766 27.960 1.00 90.38 451 ASP A CA 1
ATOM 3464 C C . ASP A 1 451 ? 13.951 15.681 28.484 1.00 90.38 451 ASP A C 1
ATOM 3466 O O . ASP A 1 451 ? 14.379 14.574 28.811 1.00 90.38 451 ASP A O 1
ATOM 3470 N N . ASN A 1 452 ? 12.647 15.984 28.554 1.00 92.31 452 ASN A N 1
ATOM 3471 C CA . ASN A 1 452 ? 11.609 15.035 28.955 1.00 92.31 452 ASN A CA 1
ATOM 3472 C C . ASN A 1 452 ? 10.383 15.120 28.042 1.00 92.31 452 ASN A C 1
ATOM 3474 O O . ASN A 1 452 ? 9.397 15.800 28.326 1.00 92.31 452 ASN A O 1
ATOM 3478 N N . ILE A 1 453 ? 10.414 14.364 26.949 1.00 92.56 453 ILE A N 1
ATOM 3479 C CA . ILE A 1 453 ? 9.324 14.369 25.970 1.00 92.56 453 ILE A CA 1
ATOM 3480 C C . ILE A 1 453 ? 7.962 13.942 26.548 1.00 92.56 453 ILE A C 1
ATOM 3482 O O . ILE A 1 453 ? 6.928 14.393 26.061 1.00 92.56 453 ILE A O 1
ATOM 3486 N N . CYS A 1 454 ? 7.934 13.124 27.610 1.00 91.75 454 CYS A N 1
ATOM 3487 C CA . CYS A 1 454 ? 6.681 12.678 28.223 1.00 91.75 454 CYS A CA 1
ATOM 3488 C C . CYS A 1 454 ? 5.880 13.834 28.844 1.00 91.75 454 CYS A C 1
ATOM 3490 O O . CYS A 1 454 ? 4.653 13.756 28.910 1.00 91.75 454 CYS A O 1
ATOM 3492 N N . THR A 1 455 ? 6.550 14.889 29.319 1.00 90.50 455 THR A N 1
ATOM 3493 C CA . THR A 1 455 ? 5.901 16.042 29.965 1.00 90.50 455 THR A CA 1
ATOM 3494 C C . THR A 1 455 ? 5.726 17.235 29.031 1.00 90.50 455 THR A C 1
ATOM 3496 O O . THR A 1 455 ? 4.762 17.979 29.210 1.00 90.50 455 THR A O 1
ATOM 3499 N N . GLU A 1 456 ? 6.592 17.388 28.024 1.00 90.81 456 GLU A N 1
ATOM 3500 C CA . GLU A 1 456 ? 6.530 18.511 27.074 1.00 90.81 456 GLU A CA 1
ATOM 3501 C C . GLU A 1 456 ? 5.367 18.406 26.078 1.00 90.81 456 GLU A C 1
ATOM 3503 O O . GLU A 1 456 ? 4.777 19.420 25.708 1.00 90.81 456 GLU A O 1
ATOM 3508 N N . ILE A 1 457 ? 4.974 17.192 25.671 1.00 88.25 457 ILE A N 1
ATOM 3509 C CA . ILE A 1 457 ? 3.790 17.029 24.816 1.00 88.25 457 ILE A CA 1
ATOM 3510 C C . ILE A 1 457 ? 2.540 17.235 25.680 1.00 88.25 457 ILE A C 1
ATOM 3512 O O . ILE A 1 457 ? 2.186 16.397 26.513 1.00 88.25 457 ILE A O 1
ATOM 3516 N N . THR A 1 458 ? 1.886 18.384 25.510 1.00 77.12 458 THR A N 1
ATOM 3517 C CA . THR A 1 458 ? 0.782 18.858 26.367 1.00 77.12 458 THR A CA 1
ATOM 3518 C C . THR A 1 458 ? -0.539 18.953 25.627 1.00 77.12 458 THR A C 1
ATOM 3520 O O . THR A 1 458 ? -1.387 19.781 25.938 1.00 77.12 458 THR A O 1
ATOM 3523 N N . GLY A 1 459 ? -0.719 18.080 24.653 1.00 72.56 459 GLY A N 1
ATOM 3524 C CA . GLY A 1 459 ? -1.787 18.226 23.705 1.00 72.56 459 GLY A CA 1
ATOM 3525 C C . GLY A 1 459 ? -3.194 17.895 24.111 1.00 72.56 459 GLY A C 1
ATOM 3526 O O . GLY A 1 459 ? -3.413 17.161 25.076 1.00 72.56 459 GLY A O 1
ATOM 3527 N N . ARG A 1 460 ? -4.167 18.378 23.330 1.00 68.88 460 ARG A N 1
ATOM 3528 C CA . ARG A 1 460 ? -5.575 18.019 23.562 1.00 68.88 460 ARG A CA 1
ATOM 3529 C C . ARG A 1 460 ? -5.964 16.703 22.884 1.00 68.88 460 ARG A C 1
ATOM 3531 O O . ARG A 1 460 ? -6.593 15.870 23.531 1.00 68.88 460 ARG A O 1
ATOM 3538 N N . ASN A 1 461 ? -5.584 16.504 21.618 1.00 66.38 461 ASN A N 1
ATOM 3539 C CA . ASN A 1 461 ? -6.137 15.426 20.782 1.00 66.38 461 ASN A CA 1
ATOM 3540 C C . ASN A 1 461 ? -5.093 14.451 20.187 1.00 66.38 461 ASN A C 1
ATOM 3542 O O . ASN A 1 461 ? -5.483 13.454 19.578 1.00 66.38 461 ASN A O 1
ATOM 3546 N N . GLY A 1 462 ? -3.794 14.666 20.418 1.00 74.31 462 GLY A N 1
ATOM 3547 C CA . GLY A 1 462 ? -2.731 13.825 19.858 1.00 74.31 462 GLY A CA 1
ATOM 3548 C C . GLY A 1 462 ? -2.438 12.513 20.620 1.00 74.31 462 GLY A C 1
ATOM 3549 O O . GLY A 1 462 ? -2.703 12.402 21.821 1.00 74.31 462 GLY A O 1
ATOM 3550 N N . PRO A 1 463 ? -1.818 11.516 19.956 1.00 79.12 463 PRO A N 1
ATOM 3551 C CA . PRO A 1 463 ? -1.391 10.245 20.561 1.00 79.12 463 PRO A CA 1
ATOM 3552 C C . PRO A 1 463 ? -0.233 10.392 21.566 1.00 79.12 463 PRO A C 1
ATOM 3554 O O . PRO A 1 463 ? 0.152 9.427 22.227 1.00 79.12 463 PRO A O 1
ATOM 3557 N N . GLY A 1 464 ? 0.363 11.579 21.682 1.00 84.81 464 GLY A N 1
ATOM 3558 C CA . GLY A 1 464 ? 1.520 11.825 22.535 1.00 84.81 464 GLY A CA 1
ATOM 3559 C C . GLY A 1 464 ? 2.770 11.046 22.125 1.00 84.81 464 GLY A C 1
ATOM 3560 O O . GLY A 1 464 ? 2.891 10.524 21.015 1.00 84.81 464 GLY A O 1
ATOM 3561 N N . SER A 1 465 ? 3.725 10.938 23.054 1.00 89.00 465 SER A N 1
ATOM 3562 C CA . SER A 1 465 ? 4.979 10.212 22.806 1.00 89.00 465 SER A CA 1
ATOM 3563 C C . SER A 1 465 ? 4.770 8.700 22.629 1.00 89.00 465 SER A C 1
ATOM 3565 O O . SER A 1 465 ? 5.547 8.066 21.917 1.00 89.00 465 SER A O 1
ATOM 3567 N N . CYS A 1 466 ? 3.706 8.129 23.209 1.00 90.88 466 CYS A N 1
ATOM 3568 C CA . CYS A 1 466 ? 3.526 6.680 23.352 1.00 90.88 466 CYS A CA 1
ATOM 3569 C C . CYS A 1 466 ? 2.311 6.067 22.646 1.00 90.88 466 CYS A C 1
ATOM 3571 O O . CYS A 1 466 ? 2.128 4.862 22.767 1.00 90.88 466 CYS A O 1
ATOM 3573 N N . GLY A 1 467 ? 1.501 6.829 21.909 1.00 89.31 467 GLY A N 1
ATOM 3574 C CA . GLY A 1 467 ? 0.249 6.306 21.351 1.00 89.31 467 GLY A CA 1
ATOM 3575 C C . GLY A 1 467 ? -0.944 6.468 22.299 1.00 89.31 467 GLY A C 1
ATOM 3576 O O . GLY A 1 467 ? -0.797 6.721 23.499 1.00 89.31 467 GLY A O 1
ATOM 3577 N N . TYR A 1 468 ? -2.149 6.299 21.760 1.00 90.62 468 TYR A N 1
ATOM 3578 C CA . TYR A 1 468 ? -3.392 6.385 22.519 1.00 90.62 468 TYR A CA 1
ATOM 3579 C C . TYR A 1 468 ? -3.494 5.276 23.569 1.00 90.62 468 TYR A C 1
ATOM 3581 O O . TYR A 1 468 ? -3.076 4.138 23.356 1.00 90.62 468 TYR A O 1
ATOM 3589 N N . ASN A 1 469 ? -4.095 5.595 24.716 1.00 92.44 469 ASN A N 1
ATOM 3590 C CA . ASN A 1 469 ? -4.281 4.693 25.861 1.00 92.44 469 ASN A CA 1
ATOM 3591 C C . ASN A 1 469 ? -2.979 4.127 26.462 1.00 92.44 469 ASN A C 1
ATOM 3593 O O . ASN A 1 469 ? -3.042 3.250 27.322 1.00 92.44 469 ASN A O 1
ATOM 3597 N N . ASN A 1 470 ? -1.815 4.615 26.034 1.00 93.12 470 ASN A N 1
ATOM 3598 C CA . ASN A 1 470 ? -0.500 4.217 26.525 1.00 93.12 470 ASN A CA 1
ATOM 3599 C C . ASN A 1 470 ? 0.024 5.254 27.536 1.00 93.12 470 ASN A C 1
ATOM 3601 O O . ASN A 1 470 ? -0.479 6.379 27.586 1.00 93.12 470 ASN A O 1
ATOM 3605 N N . VAL A 1 471 ? 1.006 4.883 28.362 1.00 93.88 471 VAL A N 1
ATOM 3606 C CA . VAL A 1 471 ? 1.606 5.758 29.380 1.00 93.88 471 VAL A CA 1
ATOM 3607 C C . VAL A 1 471 ? 3.101 5.926 29.128 1.00 93.88 471 VAL A C 1
ATOM 3609 O O . VAL A 1 471 ? 3.857 4.955 29.119 1.00 93.88 471 VAL A O 1
ATOM 3612 N N . CYS A 1 472 ? 3.526 7.179 28.981 1.00 94.69 472 CYS A N 1
ATOM 3613 C CA . CYS A 1 472 ? 4.916 7.587 28.838 1.00 94.69 472 CYS A CA 1
ATOM 3614 C C . CYS A 1 472 ? 5.600 7.760 30.194 1.00 94.69 472 CYS A C 1
ATOM 3616 O O . CYS A 1 472 ? 5.077 8.406 31.105 1.00 94.69 472 CYS A O 1
ATOM 3618 N N . SER A 1 473 ? 6.809 7.225 30.304 1.00 93.75 473 SER A N 1
ATOM 3619 C CA . SER A 1 473 ? 7.726 7.440 31.421 1.00 93.75 473 SER A CA 1
ATOM 3620 C C . SER A 1 473 ? 9.127 7.741 30.896 1.00 93.75 473 SER A C 1
ATOM 3622 O O . SER A 1 473 ? 9.495 7.265 29.825 1.00 93.75 473 SER A O 1
ATOM 3624 N N . LEU A 1 474 ? 9.913 8.539 31.617 1.00 93.56 474 LEU A N 1
ATOM 3625 C CA . LEU A 1 474 ? 11.274 8.860 31.194 1.00 93.56 474 LEU A CA 1
ATOM 3626 C C . LEU A 1 474 ? 12.242 7.749 31.630 1.00 93.56 474 LEU A C 1
ATOM 3628 O O . LEU A 1 474 ? 12.351 7.441 32.817 1.00 93.56 474 LEU A O 1
ATOM 3632 N N . GLY A 1 475 ? 12.934 7.139 30.667 1.00 89.56 475 GLY A N 1
ATOM 3633 C CA . GLY A 1 475 ? 13.969 6.134 30.901 1.00 89.56 475 GLY A CA 1
ATOM 3634 C C . GLY A 1 475 ? 15.289 6.731 31.401 1.00 89.56 475 GLY A C 1
ATOM 3635 O O . GLY A 1 475 ? 15.507 7.940 31.368 1.00 89.56 475 GLY A O 1
ATOM 3636 N N . THR A 1 476 ? 16.222 5.872 31.819 1.00 86.19 476 THR A N 1
ATOM 3637 C CA . THR A 1 476 ? 17.540 6.278 32.358 1.00 86.19 476 THR A CA 1
ATOM 3638 C C . THR A 1 476 ? 18.455 6.963 31.340 1.00 86.19 476 THR A C 1
ATOM 3640 O O . THR A 1 476 ? 19.427 7.608 31.719 1.00 86.19 476 THR A O 1
ATOM 3643 N N . ASN A 1 477 ? 18.157 6.819 30.051 1.00 84.56 477 ASN A N 1
ATOM 3644 C CA . ASN A 1 477 ? 18.847 7.450 28.929 1.00 84.56 477 ASN A CA 1
ATOM 3645 C C . ASN A 1 477 ? 18.146 8.733 28.440 1.00 84.56 477 ASN A C 1
ATOM 3647 O O . ASN A 1 477 ? 18.428 9.180 27.331 1.00 84.56 477 ASN A O 1
ATOM 3651 N N . ASN A 1 478 ? 17.217 9.292 29.228 1.00 87.44 478 ASN A N 1
ATOM 3652 C CA . ASN A 1 478 ? 16.362 10.427 28.860 1.00 87.44 478 ASN A CA 1
ATOM 3653 C C . ASN A 1 478 ? 15.520 10.178 27.594 1.00 87.44 478 ASN A C 1
ATOM 3655 O O . ASN A 1 478 ? 15.194 11.103 26.853 1.00 87.44 478 ASN A O 1
ATOM 3659 N N . ARG A 1 479 ? 15.167 8.916 27.324 1.00 92.44 479 ARG A N 1
ATOM 3660 C CA . ARG A 1 479 ? 14.275 8.529 26.221 1.00 92.44 479 ARG A CA 1
ATOM 3661 C C . ARG A 1 479 ? 12.932 8.060 26.769 1.00 92.44 479 ARG A C 1
ATOM 3663 O O . ARG A 1 479 ? 12.894 7.514 27.874 1.00 92.44 479 ARG A O 1
ATOM 3670 N N . PRO A 1 480 ? 11.829 8.256 26.034 1.00 93.88 480 PRO A N 1
ATOM 3671 C CA . PRO A 1 480 ? 10.524 7.789 26.475 1.00 93.88 480 PRO A CA 1
ATOM 3672 C C . PRO A 1 480 ? 10.471 6.258 26.509 1.00 93.88 480 PRO A C 1
ATOM 3674 O O . PRO A 1 480 ? 10.947 5.572 25.602 1.00 93.88 480 PRO A O 1
ATOM 3677 N N . VAL A 1 481 ? 9.854 5.734 27.560 1.00 94.62 481 VAL A N 1
ATOM 3678 C CA . VAL A 1 481 ? 9.507 4.328 27.752 1.00 94.62 481 VAL A CA 1
ATOM 3679 C C . VAL A 1 481 ? 7.993 4.249 27.887 1.00 94.62 481 VAL A C 1
ATOM 3681 O O . VAL A 1 481 ? 7.409 4.848 28.794 1.00 94.62 481 VAL A O 1
ATOM 3684 N N . CYS A 1 482 ? 7.375 3.503 26.979 1.00 94.62 482 CYS A N 1
ATOM 3685 C CA . CYS A 1 482 ? 5.930 3.402 26.835 1.00 94.62 482 CYS A CA 1
ATOM 3686 C C . CYS A 1 482 ? 5.424 2.077 27.398 1.00 94.62 482 CYS A C 1
ATOM 3688 O O . CYS A 1 482 ? 5.929 1.018 27.025 1.00 94.62 482 CYS A O 1
ATOM 3690 N N . ASN A 1 483 ? 4.440 2.133 28.295 1.00 94.19 483 ASN A N 1
ATOM 3691 C CA . ASN A 1 483 ? 3.821 0.950 28.885 1.00 94.19 483 ASN A CA 1
ATOM 3692 C C . ASN A 1 483 ? 2.299 1.102 28.963 1.00 94.19 483 ASN A C 1
ATOM 3694 O O . ASN A 1 483 ? 1.792 2.076 29.527 1.00 94.19 483 ASN A O 1
ATOM 3698 N N . CYS A 1 484 ? 1.566 0.096 28.476 1.00 93.94 484 CYS A N 1
ATOM 3699 C CA . CYS A 1 484 ? 0.118 0.064 28.639 1.00 93.94 484 CYS A CA 1
ATOM 3700 C C . CYS A 1 484 ? -0.264 0.004 30.128 1.00 93.94 484 CYS A C 1
ATOM 3702 O O . CYS A 1 484 ? 0.362 -0.732 30.902 1.00 93.94 484 CYS A O 1
ATOM 3704 N N . PRO A 1 485 ? -1.305 0.740 30.551 1.00 91.44 485 PRO A N 1
ATOM 3705 C CA . PRO A 1 485 ? -1.822 0.626 31.904 1.00 91.44 485 PRO A CA 1
ATOM 3706 C C . PRO A 1 485 ? -2.414 -0.770 32.140 1.00 91.44 485 PRO A C 1
ATOM 3708 O O . PRO A 1 485 ? -2.800 -1.483 31.216 1.00 91.44 485 PRO A O 1
ATOM 3711 N N . LYS A 1 486 ? -2.516 -1.178 33.406 1.00 87.31 486 LYS A N 1
ATOM 3712 C CA . LYS A 1 486 ? -3.048 -2.500 33.764 1.00 87.31 486 LYS A CA 1
ATOM 3713 C C . LYS A 1 486 ? -4.468 -2.703 33.210 1.00 87.31 486 LYS A C 1
ATOM 3715 O O . LYS A 1 486 ? -5.329 -1.856 33.429 1.00 87.31 486 LYS A O 1
ATOM 3720 N N . GLY A 1 487 ? -4.711 -3.851 32.570 1.00 86.44 487 GLY A N 1
ATOM 3721 C CA . GLY A 1 487 ? -5.981 -4.186 31.905 1.00 86.44 487 GLY A CA 1
ATOM 3722 C C . GLY A 1 487 ? -6.104 -3.645 30.476 1.00 86.44 487 GLY A C 1
ATOM 3723 O O . GLY A 1 487 ? -7.194 -3.685 29.901 1.00 86.44 487 GLY A O 1
ATOM 3724 N N . TYR A 1 488 ? -5.003 -3.116 29.937 1.00 91.88 488 TYR A N 1
ATOM 3725 C CA . TYR A 1 488 ? -4.840 -2.737 28.546 1.00 91.88 488 TYR A CA 1
ATOM 3726 C C . TYR A 1 488 ? -3.637 -3.483 27.963 1.00 91.88 488 TYR A C 1
ATOM 3728 O O . TYR A 1 488 ? -2.606 -3.631 28.623 1.00 91.88 488 TYR A O 1
ATOM 3736 N N . SER A 1 489 ? -3.751 -3.875 26.698 1.00 93.00 489 SER A N 1
ATOM 3737 C CA . SER A 1 489 ? -2.681 -4.495 25.915 1.00 93.00 489 SER A CA 1
ATOM 3738 C C . SER A 1 489 ? -2.375 -3.666 24.677 1.00 93.00 489 SER A C 1
ATOM 3740 O O . SER A 1 489 ? -3.248 -2.967 24.160 1.00 93.00 489 SER A O 1
ATOM 3742 N N . LEU A 1 490 ? -1.147 -3.769 24.166 1.00 89.31 490 LEU A N 1
ATOM 3743 C CA . LEU A 1 490 ? -0.779 -3.149 22.894 1.00 89.31 490 LEU A CA 1
ATOM 3744 C C . LEU A 1 490 ? -1.706 -3.649 21.776 1.00 89.31 490 LEU A C 1
ATOM 3746 O O . LEU A 1 490 ? -2.008 -4.844 21.683 1.00 89.31 490 LEU A O 1
ATOM 3750 N N . VAL A 1 491 ? -2.160 -2.733 20.919 1.00 83.56 491 VAL A N 1
ATOM 3751 C CA . VAL A 1 491 ? -2.897 -3.074 19.693 1.00 83.56 491 VAL A CA 1
ATOM 3752 C C . VAL A 1 491 ? -1.997 -3.890 18.767 1.00 83.56 491 VAL A C 1
ATOM 3754 O O . VAL A 1 491 ? -2.431 -4.910 18.227 1.00 83.56 491 VAL A O 1
ATOM 3757 N N . ASP A 1 492 ? -0.738 -3.468 18.655 1.00 79.25 492 ASP A N 1
ATOM 3758 C CA . ASP A 1 492 ? 0.340 -4.190 17.993 1.00 79.25 492 ASP A CA 1
ATOM 3759 C C . ASP A 1 492 ? 1.421 -4.575 19.022 1.00 79.25 492 ASP A C 1
ATOM 3761 O O . ASP A 1 492 ? 2.156 -3.700 19.488 1.00 79.25 492 ASP A O 1
ATOM 3765 N N . PRO A 1 493 ? 1.553 -5.868 19.377 1.00 82.38 493 PRO A N 1
ATOM 3766 C CA . PRO A 1 493 ? 2.559 -6.342 20.327 1.00 82.38 493 PRO A CA 1
ATOM 3767 C C . PRO A 1 493 ? 4.009 -5.995 19.957 1.00 82.38 493 PRO A C 1
ATOM 3769 O O . PRO A 1 493 ? 4.858 -5.964 20.845 1.00 82.38 493 PRO A O 1
ATOM 3772 N N . ASN A 1 494 ? 4.296 -5.727 18.677 1.00 78.56 494 ASN A N 1
ATOM 3773 C CA . ASN A 1 494 ? 5.637 -5.389 18.194 1.00 78.56 494 ASN A CA 1
ATOM 3774 C C . ASN A 1 494 ? 5.932 -3.880 18.238 1.00 78.56 494 ASN A C 1
ATOM 3776 O O . ASN A 1 494 ? 7.064 -3.466 17.983 1.00 78.56 494 ASN A O 1
ATOM 3780 N N . ASN A 1 495 ? 4.945 -3.044 18.574 1.00 80.88 495 ASN A N 1
ATOM 3781 C CA . ASN A 1 495 ? 5.087 -1.593 18.612 1.00 80.88 495 ASN A CA 1
ATOM 3782 C C . ASN A 1 495 ? 4.849 -1.044 20.023 1.00 80.88 495 ASN A C 1
ATOM 3784 O O . ASN A 1 495 ? 3.764 -0.567 20.346 1.00 80.88 495 ASN A O 1
ATOM 3788 N N . ALA A 1 496 ? 5.892 -1.054 20.856 1.00 86.25 496 ALA A N 1
ATOM 3789 C CA . ALA A 1 496 ? 5.822 -0.538 22.227 1.00 86.25 496 ALA A CA 1
ATOM 3790 C C . ALA A 1 496 ? 5.414 0.950 22.315 1.00 86.25 496 ALA A C 1
ATOM 3792 O O . ALA A 1 496 ? 4.815 1.359 23.306 1.00 86.25 496 ALA A O 1
ATOM 3793 N N . TYR A 1 497 ? 5.703 1.741 21.274 1.00 88.38 497 TYR A N 1
ATOM 3794 C CA . TYR A 1 497 ? 5.360 3.167 21.156 1.00 88.38 497 TYR A CA 1
ATOM 3795 C C . TYR A 1 497 ? 4.000 3.398 20.463 1.00 88.38 497 TYR A C 1
ATOM 3797 O O . TYR A 1 497 ? 3.683 4.524 20.061 1.00 88.38 497 TYR A O 1
ATOM 3805 N N . GLY A 1 498 ? 3.228 2.328 20.253 1.00 86.69 498 GLY A N 1
ATOM 3806 C CA . GLY A 1 498 ? 1.913 2.337 19.624 1.00 86.69 498 GLY A CA 1
ATOM 3807 C C . GLY A 1 498 ? 0.759 2.342 20.622 1.00 86.69 498 GLY A C 1
ATOM 3808 O O . GLY A 1 498 ? 0.942 2.370 21.838 1.00 86.69 498 GLY A O 1
ATOM 3809 N N . ASP A 1 499 ? -0.454 2.299 20.082 1.00 91.31 499 ASP A N 1
ATOM 3810 C CA . ASP A 1 499 ? -1.674 2.406 20.874 1.00 91.31 499 ASP A CA 1
ATOM 3811 C C . ASP A 1 499 ? -1.917 1.164 21.739 1.00 91.31 499 ASP A C 1
ATOM 3813 O O . ASP A 1 499 ? -1.639 0.026 21.346 1.00 91.31 499 ASP A O 1
ATOM 3817 N N . CYS A 1 500 ? -2.524 1.380 22.902 1.00 93.69 500 CYS A N 1
ATOM 3818 C CA . CYS A 1 500 ? -3.078 0.323 23.736 1.00 93.69 500 CYS A CA 1
ATOM 3819 C C . CYS A 1 500 ? -4.596 0.222 23.536 1.00 93.69 500 CYS A C 1
ATOM 3821 O O . CYS A 1 500 ? -5.275 1.191 23.193 1.00 93.69 500 CYS A O 1
ATOM 3823 N N . LYS A 1 501 ? -5.161 -0.952 23.804 1.00 91.94 501 LYS A N 1
ATOM 3824 C CA . LYS A 1 501 ? -6.607 -1.196 23.855 1.00 91.94 501 LYS A CA 1
ATOM 3825 C C . LYS A 1 501 ? -6.975 -1.868 25.176 1.00 91.94 501 LYS A C 1
ATOM 3827 O O . LYS A 1 501 ? -6.157 -2.627 25.693 1.00 91.94 501 LYS A O 1
ATOM 3832 N N . PRO A 1 502 ? -8.175 -1.629 25.724 1.00 89.44 502 PRO A N 1
ATOM 3833 C CA . PRO A 1 502 ? -8.641 -2.385 26.879 1.00 89.44 502 PRO A CA 1
ATOM 3834 C C . PRO A 1 502 ? -8.765 -3.874 26.524 1.00 89.44 502 PRO A C 1
ATOM 3836 O O . PRO A 1 502 ? -9.198 -4.228 25.427 1.00 89.44 502 PRO A O 1
ATOM 3839 N N . ASP A 1 503 ? -8.437 -4.754 27.470 1.00 85.00 503 ASP A N 1
ATOM 3840 C CA . ASP A 1 503 ? -8.541 -6.217 27.308 1.00 85.00 503 ASP A CA 1
ATOM 3841 C C . ASP A 1 503 ? -9.994 -6.732 27.365 1.00 85.00 503 ASP A C 1
ATOM 3843 O O . ASP A 1 503 ? -10.259 -7.934 27.340 1.00 85.00 503 ASP A O 1
ATOM 3847 N N . PHE A 1 504 ? -10.954 -5.817 27.469 1.00 78.00 504 PHE A N 1
ATOM 3848 C CA . PHE A 1 504 ? -12.379 -6.071 27.611 1.00 78.00 504 PHE A CA 1
ATOM 3849 C C . PHE A 1 504 ? -13.173 -5.063 26.775 1.00 78.00 504 PHE A C 1
ATOM 3851 O O . PHE A 1 504 ? -12.731 -3.942 26.526 1.00 78.00 504 PHE A O 1
ATOM 3858 N N . SER A 1 505 ? -14.380 -5.443 26.361 1.00 65.50 505 SER A N 1
ATOM 3859 C CA . SER A 1 505 ? -15.292 -4.534 25.669 1.00 65.50 505 SER A CA 1
ATOM 3860 C C . SER A 1 505 ? -15.946 -3.570 26.661 1.00 65.50 505 SER A C 1
ATOM 3862 O O . SER A 1 505 ? -16.628 -4.002 27.596 1.00 65.50 505 SER A O 1
ATOM 3864 N N . ILE A 1 506 ? -15.791 -2.269 26.427 1.00 64.94 506 ILE A N 1
ATOM 3865 C CA . ILE A 1 506 ? -16.623 -1.238 27.051 1.00 64.94 506 ILE A CA 1
ATOM 3866 C C . ILE A 1 506 ? -17.874 -1.102 26.174 1.00 64.94 506 ILE A C 1
ATOM 3868 O O . ILE A 1 506 ? -17.790 -0.572 25.072 1.00 64.94 506 ILE A O 1
ATOM 3872 N N . SER A 1 507 ? -19.014 -1.636 26.621 1.00 57.25 507 SER A N 1
ATOM 3873 C CA . SER A 1 507 ? -20.309 -1.493 25.937 1.00 57.25 507 SER A CA 1
ATOM 3874 C C . SER A 1 507 ? -21.360 -0.973 26.918 1.00 57.25 507 SER A C 1
ATOM 3876 O O . SER A 1 507 ? -21.434 -1.430 28.060 1.00 57.25 507 SER A O 1
ATOM 3878 N N . CYS A 1 508 ? -22.174 -0.020 26.456 1.00 62.12 508 CYS A N 1
ATOM 3879 C CA . CYS A 1 508 ? -23.346 0.476 27.178 1.00 62.12 508 CYS A CA 1
ATOM 3880 C C . CYS A 1 508 ? -24.610 -0.372 26.885 1.00 62.12 508 CYS A C 1
ATOM 3882 O O . CYS A 1 508 ? -25.689 -0.024 27.353 1.00 62.12 508 CYS A O 1
ATOM 3884 N N . ASP A 1 509 ? -24.499 -1.495 26.161 1.00 54.03 509 ASP A N 1
ATOM 3885 C CA . ASP A 1 509 ? -25.630 -2.383 25.830 1.00 54.03 509 ASP A CA 1
ATOM 3886 C C . ASP A 1 509 ? -26.046 -3.290 27.006 1.00 54.03 509 ASP A C 1
ATOM 3888 O O . ASP A 1 509 ? -27.089 -3.940 26.966 1.00 54.03 509 ASP A O 1
ATOM 3892 N N . GLU A 1 510 ? -25.246 -3.343 28.080 1.00 52.97 510 GLU A N 1
ATOM 3893 C CA . GLU A 1 510 ? -25.515 -4.152 29.282 1.00 52.97 510 GLU A CA 1
ATOM 3894 C C . GLU A 1 510 ? -26.316 -3.401 30.373 1.00 52.97 510 GLU A C 1
ATOM 3896 O O . GLU A 1 510 ? -26.392 -3.857 31.521 1.00 52.97 510 GLU A O 1
ATOM 3901 N N . VAL A 1 511 ? -26.943 -2.261 30.047 1.00 43.38 511 VAL A N 1
ATOM 3902 C CA . VAL A 1 511 ? -27.809 -1.517 30.982 1.00 43.38 511 VAL A CA 1
ATOM 3903 C C . VAL A 1 511 ? -28.999 -2.400 31.387 1.00 43.38 511 VAL A C 1
ATOM 3905 O O . VAL A 1 511 ? -29.946 -2.591 30.630 1.00 43.38 511 VAL A O 1
ATOM 3908 N N . GLY A 1 512 ? -28.925 -2.969 32.597 1.00 50.22 512 GLY A N 1
ATOM 3909 C CA . GLY A 1 512 ? -29.959 -3.830 33.186 1.00 50.22 512 GLY A CA 1
ATOM 3910 C C . GLY A 1 512 ? -29.479 -5.163 33.782 1.00 50.22 512 GLY A C 1
ATOM 3911 O O . GLY A 1 512 ? -30.300 -5.878 34.352 1.00 50.22 512 GLY A O 1
ATOM 3912 N N . ARG A 1 513 ? -28.185 -5.524 33.686 1.00 49.66 513 ARG A N 1
ATOM 3913 C CA . ARG A 1 513 ? -27.654 -6.818 34.185 1.00 49.66 513 ARG A CA 1
ATOM 3914 C C . ARG A 1 513 ? -27.061 -6.835 35.608 1.00 49.66 513 ARG A C 1
ATOM 3916 O O . ARG A 1 513 ? -26.615 -7.895 36.038 1.00 49.66 513 ARG A O 1
ATOM 3923 N N . GLY A 1 514 ? -27.086 -5.733 36.359 1.00 58.22 514 GLY A N 1
ATOM 3924 C CA . GLY A 1 514 ? -26.606 -5.687 37.752 1.00 58.22 514 GLY A CA 1
ATOM 3925 C C . GLY A 1 514 ? -26.233 -4.278 38.219 1.00 58.22 514 GLY A C 1
ATOM 3926 O O . GLY A 1 514 ? -26.372 -3.323 37.453 1.00 58.22 514 GLY A O 1
ATOM 3927 N N . SER A 1 515 ? -25.762 -4.142 39.465 1.00 60.97 515 SER A N 1
ATOM 3928 C CA . SER A 1 515 ? -25.150 -2.893 39.940 1.00 60.97 515 SER A CA 1
ATOM 3929 C C . SER A 1 515 ? -23.815 -2.662 39.212 1.00 60.97 515 SER A C 1
ATOM 3931 O O . SER A 1 515 ? -23.075 -3.627 39.005 1.00 60.97 515 SER A O 1
ATOM 3933 N N . PRO A 1 516 ? -23.440 -1.420 38.849 1.00 65.12 516 PRO A N 1
ATOM 3934 C CA . PRO A 1 516 ? -22.108 -1.110 38.319 1.00 65.12 516 PRO A CA 1
ATOM 3935 C C . PRO A 1 516 ? -20.961 -1.629 39.202 1.00 65.12 516 PRO A C 1
ATOM 3937 O O . PRO A 1 516 ? -19.917 -2.031 38.680 1.00 65.12 516 PRO A O 1
ATOM 3940 N N . ASP A 1 517 ? -21.185 -1.701 40.518 1.00 65.94 517 ASP A N 1
ATOM 3941 C CA . ASP A 1 517 ? -20.239 -2.257 41.489 1.00 65.94 517 ASP A CA 1
ATOM 3942 C C . ASP A 1 517 ? -20.034 -3.768 41.339 1.00 65.94 517 ASP A C 1
ATOM 3944 O O . ASP A 1 517 ? -18.995 -4.282 41.747 1.00 65.94 517 ASP A O 1
ATOM 3948 N N . ASP A 1 518 ? -20.976 -4.503 40.746 1.00 69.50 518 ASP A N 1
ATOM 3949 C CA . ASP A 1 518 ? -20.849 -5.948 40.524 1.00 69.50 518 ASP A CA 1
ATOM 3950 C C . ASP A 1 518 ? -20.006 -6.258 39.278 1.00 69.50 518 ASP A C 1
ATOM 3952 O O . ASP A 1 518 ? -19.323 -7.281 39.225 1.00 69.50 518 ASP A O 1
ATOM 3956 N N . LEU A 1 519 ? -20.011 -5.354 38.293 1.00 71.31 519 LEU A N 1
ATOM 3957 C CA . LEU A 1 519 ? -19.406 -5.563 36.973 1.00 71.31 519 LEU A CA 1
ATOM 3958 C C . LEU A 1 519 ? -17.991 -4.987 36.857 1.00 71.31 519 LEU A C 1
ATOM 3960 O O . LEU A 1 519 ? -17.149 -5.546 36.146 1.00 71.31 519 LEU A O 1
ATOM 3964 N N . TYR A 1 520 ? -17.708 -3.887 37.557 1.00 82.50 520 TYR A N 1
ATOM 3965 C CA . TYR A 1 520 ? -16.460 -3.142 37.408 1.00 82.50 520 TYR A CA 1
ATOM 3966 C C . TYR A 1 520 ? -15.692 -3.010 38.725 1.00 82.50 520 TYR A C 1
ATOM 3968 O O . TYR A 1 520 ? -16.250 -3.023 39.820 1.00 82.50 520 TYR A O 1
ATOM 3976 N N . SER A 1 521 ? -14.372 -2.898 38.620 1.00 86.00 521 SER A N 1
ATOM 3977 C CA . SER A 1 521 ? -13.477 -2.497 39.703 1.00 86.00 521 SER A CA 1
ATOM 3978 C C . SER A 1 521 ? -12.632 -1.304 39.259 1.00 86.00 521 SER A C 1
ATOM 3980 O O . SER A 1 521 ? -12.379 -1.123 38.068 1.00 86.00 521 SER A O 1
ATOM 3982 N N . LEU A 1 522 ? -12.214 -0.472 40.213 1.00 90.00 522 LEU A N 1
ATOM 3983 C CA . LEU A 1 522 ? -11.276 0.619 39.966 1.00 90.00 522 LEU A CA 1
ATOM 3984 C C . LEU A 1 522 ? -9.894 0.219 40.468 1.00 90.00 522 LEU A C 1
ATOM 3986 O O . LEU A 1 522 ? -9.741 -0.203 41.616 1.00 90.00 522 LEU A O 1
ATOM 3990 N N . ILE A 1 523 ? -8.883 0.391 39.621 1.00 91.12 523 ILE A N 1
ATOM 3991 C CA . ILE A 1 523 ? -7.486 0.342 40.041 1.00 91.12 523 ILE A CA 1
ATOM 3992 C C . ILE A 1 523 ? -6.997 1.764 40.255 1.00 91.12 523 ILE A C 1
ATOM 3994 O O . ILE A 1 523 ? -7.100 2.604 39.365 1.00 91.12 523 ILE A O 1
ATOM 3998 N N . THR A 1 524 ? -6.431 2.007 41.432 1.00 92.62 524 THR A N 1
ATOM 3999 C CA . THR A 1 524 ? -5.808 3.285 41.770 1.00 92.62 524 THR A CA 1
ATOM 4000 C C . THR A 1 524 ? -4.327 3.248 41.429 1.00 92.62 524 THR A C 1
ATOM 4002 O O . THR A 1 524 ? -3.591 2.418 41.965 1.00 92.62 524 THR A O 1
ATOM 4005 N N . ILE A 1 525 ? -3.880 4.181 40.594 1.00 90.12 525 ILE A N 1
ATOM 4006 C CA . ILE A 1 525 ? -2.463 4.422 40.310 1.00 90.12 525 ILE A CA 1
ATOM 4007 C C . ILE A 1 525 ? -2.143 5.878 40.654 1.00 90.12 525 ILE A C 1
ATOM 4009 O O . ILE A 1 525 ? -2.961 6.766 40.423 1.00 90.12 525 ILE A O 1
ATOM 4013 N N . ARG A 1 526 ? -0.990 6.126 41.278 1.00 91.50 526 ARG A N 1
ATOM 4014 C CA . ARG A 1 526 ? -0.547 7.484 41.623 1.00 91.50 526 ARG A CA 1
ATOM 4015 C C . ARG A 1 526 ? 0.293 8.071 40.501 1.00 91.50 526 ARG A C 1
ATOM 4017 O O . ARG A 1 526 ? 0.939 7.321 39.777 1.00 91.50 526 ARG A O 1
ATOM 4024 N N . ASP A 1 527 ? 0.279 9.395 40.414 1.00 89.69 527 ASP A N 1
ATOM 4025 C CA . ASP A 1 527 ? 1.174 10.183 39.566 1.00 89.69 527 ASP A CA 1
ATOM 4026 C C . ASP A 1 527 ? 1.045 9.858 38.071 1.00 89.69 527 ASP A C 1
ATOM 4028 O O . ASP A 1 527 ? 1.992 10.025 37.315 1.00 89.69 527 ASP A O 1
ATOM 4032 N N . ILE A 1 528 ? -0.135 9.398 37.640 1.00 91.00 528 ILE A N 1
ATOM 4033 C CA . ILE A 1 528 ? -0.489 9.190 36.231 1.00 91.00 528 ILE A CA 1
ATOM 4034 C C . ILE A 1 528 ? -1.640 10.124 35.858 1.00 91.00 528 ILE A C 1
ATOM 4036 O O . ILE A 1 528 ? -2.615 10.240 36.602 1.00 91.00 528 ILE A O 1
ATOM 4040 N N . ASP A 1 529 ? -1.544 10.750 34.687 1.00 90.88 529 ASP A N 1
ATOM 4041 C CA . ASP A 1 529 ? -2.606 11.561 34.082 1.00 90.88 529 ASP A CA 1
ATOM 4042 C C . ASP A 1 529 ? -2.605 11.374 32.552 1.00 90.88 529 ASP A C 1
ATOM 4044 O O . ASP A 1 529 ? -1.604 10.984 31.952 1.00 90.88 529 ASP A O 1
ATOM 4048 N N . TRP A 1 530 ? -3.744 11.678 31.936 1.00 91.19 530 TRP A N 1
ATOM 4049 C CA . TRP A 1 530 ? -3.941 11.826 30.489 1.00 91.19 530 TRP A CA 1
ATOM 4050 C C . TRP A 1 530 ? -4.456 13.249 30.239 1.00 91.19 530 TRP A C 1
ATOM 4052 O O . TRP A 1 530 ? -5.654 13.442 30.017 1.00 91.19 530 TRP A O 1
ATOM 4062 N N . PRO A 1 531 ? -3.615 14.273 30.428 1.00 85.62 531 PRO A N 1
ATOM 4063 C CA . PRO A 1 531 ? -4.032 15.669 30.532 1.00 85.62 531 PRO A CA 1
ATOM 4064 C C . PRO A 1 531 ? -4.885 16.112 29.337 1.00 85.62 531 PRO A C 1
ATOM 4066 O O . PRO A 1 531 ? -4.726 15.611 28.230 1.00 85.62 531 PRO A O 1
ATOM 4069 N N . LEU A 1 532 ? -5.798 17.058 29.577 1.00 79.62 532 LEU A N 1
ATOM 4070 C CA . LEU A 1 532 ? -6.639 17.718 28.565 1.00 79.62 532 LEU A CA 1
ATOM 4071 C C . LEU A 1 532 ? -7.612 16.816 27.776 1.00 79.62 532 LEU A C 1
ATOM 4073 O O . LEU A 1 532 ? -8.443 17.350 27.047 1.00 79.62 532 LEU A O 1
ATOM 4077 N N . SER A 1 533 ? -7.603 15.495 27.984 1.00 76.06 533 SER A N 1
ATOM 4078 C CA . SER A 1 533 ? -8.596 14.541 27.444 1.00 76.06 533 SER A CA 1
ATOM 4079 C C . SER A 1 533 ? -9.860 14.401 28.319 1.00 76.06 533 SER A C 1
ATOM 4081 O O . SER A 1 533 ? -10.548 13.375 28.332 1.00 76.06 533 SER A O 1
ATOM 4083 N N . ASP A 1 534 ? -10.169 15.441 29.092 1.00 87.56 534 ASP A N 1
ATOM 4084 C CA . ASP A 1 534 ? -11.275 15.461 30.047 1.00 87.56 534 ASP A CA 1
ATOM 4085 C C . ASP A 1 534 ? -12.588 15.813 29.346 1.00 87.56 534 ASP A C 1
ATOM 4087 O O . ASP A 1 534 ? -12.714 16.888 28.763 1.00 87.56 534 ASP A O 1
ATOM 4091 N N . TYR A 1 535 ? -13.602 14.949 29.442 1.00 88.81 535 TYR A N 1
ATOM 4092 C CA . TYR A 1 535 ? -14.939 15.280 28.924 1.00 88.81 535 TYR A CA 1
ATOM 4093 C C . TYR A 1 535 ? -15.859 15.866 30.000 1.00 88.81 535 TYR A C 1
ATOM 4095 O O . TYR A 1 535 ? -16.886 16.462 29.678 1.00 88.81 535 TYR A O 1
ATOM 4103 N N . GLN A 1 536 ? -15.518 15.694 31.282 1.00 90.44 536 GLN A N 1
ATOM 4104 C CA . GLN A 1 536 ? -16.286 16.247 32.392 1.00 90.44 536 GLN A CA 1
ATOM 4105 C C . GLN A 1 536 ? -15.398 16.495 33.616 1.00 90.44 536 GLN A C 1
ATOM 4107 O O . GLN A 1 536 ? -14.652 15.613 34.041 1.00 90.44 536 GLN A O 1
ATOM 4112 N N . GLN A 1 537 ? -15.543 17.672 34.230 1.00 92.00 537 GLN A N 1
ATOM 4113 C CA . GLN A 1 537 ? -14.924 18.021 35.509 1.00 92.00 537 GLN A CA 1
ATOM 4114 C C . GLN A 1 537 ? -15.993 18.174 36.597 1.00 92.00 537 GLN A C 1
ATOM 4116 O O . GLN A 1 537 ? -17.011 18.835 36.394 1.00 92.00 537 GLN A O 1
ATOM 4121 N N . ILE A 1 538 ? -15.739 17.598 37.771 1.00 90.62 538 ILE A N 1
ATOM 4122 C CA . ILE A 1 538 ? -16.567 17.738 38.970 1.00 90.62 538 ILE A CA 1
ATOM 4123 C C . ILE A 1 538 ? -15.744 18.497 40.011 1.00 90.62 538 ILE A C 1
ATOM 4125 O O . ILE A 1 538 ? -14.756 17.989 40.541 1.00 90.62 538 ILE A O 1
ATOM 4129 N N . ASN A 1 539 ? -16.144 19.736 40.282 1.00 88.19 539 ASN A N 1
ATOM 4130 C CA . ASN A 1 539 ? -15.493 20.588 41.273 1.00 88.19 539 ASN A CA 1
ATOM 4131 C C . ASN A 1 539 ? -15.992 20.251 42.683 1.00 88.19 539 ASN A C 1
ATOM 4133 O O . ASN A 1 539 ? -17.182 20.000 42.867 1.00 88.19 539 ASN A O 1
ATOM 4137 N N . ARG A 1 540 ? -15.107 20.344 43.686 1.00 86.69 540 ARG A N 1
ATOM 4138 C CA . ARG A 1 540 ? -15.427 20.099 45.109 1.00 86.69 540 ARG A CA 1
ATOM 4139 C C . ARG A 1 540 ? -15.943 18.679 45.379 1.00 86.69 540 ARG A C 1
ATOM 4141 O O . ARG A 1 540 ? -16.879 18.496 46.151 1.00 86.69 540 ARG A O 1
ATOM 4148 N N . SER A 1 541 ? -15.331 17.685 44.748 1.00 89.12 541 SER A N 1
ATOM 4149 C CA . SER A 1 541 ? -15.619 16.265 44.969 1.00 89.12 541 SER A CA 1
ATOM 4150 C C . SER A 1 541 ? -14.672 15.673 46.010 1.00 89.12 541 SER A C 1
ATOM 4152 O O . SER A 1 541 ? -13.504 16.061 46.065 1.00 89.12 541 SER A O 1
ATOM 4154 N N . THR A 1 542 ? -15.130 14.689 46.781 1.00 93.38 542 THR A N 1
ATOM 4155 C CA . THR A 1 542 ? -14.229 13.797 47.524 1.00 93.38 542 THR A CA 1
ATOM 4156 C C . THR A 1 542 ? -13.639 12.724 46.603 1.00 93.38 542 THR A C 1
ATOM 4158 O O . THR A 1 542 ? -14.083 12.531 45.468 1.00 93.38 542 THR A O 1
ATOM 4161 N N . GLU A 1 543 ? -12.638 11.991 47.094 1.00 93.06 543 GLU A N 1
ATOM 4162 C CA . GLU A 1 543 ? -12.075 10.836 46.385 1.00 93.06 543 GLU A CA 1
ATOM 4163 C C . GLU A 1 543 ? -13.155 9.790 46.055 1.00 93.06 543 GLU A C 1
ATOM 4165 O O . GLU A 1 543 ? -13.201 9.279 44.936 1.00 93.06 543 GLU A O 1
ATOM 4170 N N . GLN A 1 544 ? -14.068 9.535 47.000 1.00 92.50 544 GLN A N 1
ATOM 4171 C CA . GLN A 1 544 ? -15.161 8.579 46.830 1.00 92.50 544 GLN A CA 1
ATOM 4172 C C . GLN A 1 544 ? -16.174 9.047 45.782 1.00 92.50 544 GLN A C 1
ATOM 4174 O O . GLN A 1 544 ? -16.626 8.247 44.963 1.00 92.50 544 GLN A O 1
ATOM 4179 N N . ASP A 1 545 ? -16.497 10.343 45.766 1.00 91.69 545 ASP A N 1
ATOM 4180 C CA . ASP A 1 545 ? -17.403 10.908 44.761 1.00 91.69 545 ASP A CA 1
ATOM 4181 C C . ASP A 1 545 ? -16.826 10.734 43.353 1.00 91.69 545 ASP A C 1
ATOM 4183 O O . ASP A 1 545 ? -17.552 10.386 42.425 1.00 91.69 545 ASP A O 1
ATOM 4187 N N . CYS A 1 546 ? -15.510 10.916 43.199 1.00 94.06 546 CYS A N 1
ATOM 4188 C CA . CYS A 1 546 ? -14.825 10.750 41.919 1.00 94.06 546 CYS A CA 1
ATOM 4189 C C . CYS A 1 546 ? -14.850 9.296 41.424 1.00 94.06 546 CYS A C 1
ATOM 4191 O O . CYS A 1 546 ? -15.164 9.034 40.261 1.00 94.06 546 CYS A O 1
ATOM 4193 N N . GLN A 1 547 ? -14.581 8.344 42.324 1.00 93.69 547 GLN A N 1
ATOM 4194 C CA . GLN A 1 547 ? -14.672 6.913 42.031 1.00 93.69 547 GLN A CA 1
ATOM 4195 C C . GLN A 1 547 ? -16.091 6.523 41.595 1.00 93.69 547 GLN A C 1
ATOM 4197 O O . GLN A 1 547 ? -16.278 5.940 40.523 1.00 93.69 547 GLN A O 1
ATOM 4202 N N . ASN A 1 548 ? -17.098 6.918 42.377 1.00 90.62 548 ASN A N 1
ATOM 4203 C CA . ASN A 1 548 ? -18.500 6.619 42.093 1.00 90.62 548 ASN A CA 1
ATOM 4204 C C . ASN A 1 548 ? -18.966 7.270 40.781 1.00 90.62 548 ASN A C 1
ATOM 4206 O O . ASN A 1 548 ? -19.697 6.648 40.011 1.00 90.62 548 ASN A O 1
ATOM 4210 N N . ALA A 1 549 ? -18.526 8.496 40.486 1.00 90.56 549 ALA A N 1
ATOM 4211 C CA . ALA A 1 549 ? -18.882 9.195 39.254 1.00 90.56 549 ALA A CA 1
ATOM 4212 C C . ALA A 1 549 ? -18.331 8.515 37.989 1.00 90.56 549 ALA A C 1
ATOM 4214 O O . ALA A 1 549 ? -18.941 8.638 36.926 1.00 90.56 549 ALA A O 1
ATOM 4215 N N . CYS A 1 550 ? -17.203 7.803 38.084 1.00 91.50 550 CYS A N 1
ATOM 4216 C CA . CYS A 1 550 ? -16.658 7.020 36.972 1.00 91.50 550 CYS A CA 1
ATOM 4217 C C . CYS A 1 550 ? -17.268 5.615 36.879 1.00 91.50 550 CYS A C 1
ATOM 4219 O O . CYS A 1 550 ? -17.584 5.135 35.789 1.00 91.50 550 CYS A O 1
ATOM 4221 N N . LEU A 1 551 ? -17.485 4.948 38.018 1.00 88.06 551 LEU A N 1
ATOM 4222 C CA . LEU A 1 551 ? -18.119 3.625 38.053 1.00 88.06 551 LEU A CA 1
ATOM 4223 C C . LEU A 1 551 ? -19.523 3.649 37.442 1.00 88.06 551 LEU A C 1
ATOM 4225 O O . LEU A 1 551 ? -19.847 2.778 36.633 1.00 88.06 551 LEU A O 1
ATOM 4229 N N . ASN A 1 552 ? -20.304 4.685 37.749 1.00 84.00 552 ASN A N 1
ATOM 4230 C CA . ASN A 1 552 ? -21.682 4.828 37.278 1.00 84.00 552 ASN A CA 1
ATOM 4231 C C . ASN A 1 552 ? -21.819 5.415 35.862 1.00 84.00 552 ASN A C 1
ATOM 4233 O O . ASN A 1 552 ? -22.928 5.480 35.342 1.00 84.00 552 ASN A O 1
ATOM 4237 N N . ASP A 1 553 ? -20.723 5.832 35.223 1.00 85.00 553 ASP A N 1
ATOM 4238 C CA . ASP A 1 553 ? -20.741 6.349 33.853 1.00 85.00 553 ASP A CA 1
ATOM 4239 C C . ASP A 1 553 ? -20.182 5.304 32.878 1.00 85.00 553 ASP A C 1
ATOM 4241 O O . ASP A 1 553 ? -19.042 4.851 33.025 1.00 85.00 553 ASP A O 1
ATOM 4245 N N . CYS A 1 554 ? -20.979 4.898 31.884 1.00 81.69 554 CYS A N 1
ATOM 4246 C CA . CYS A 1 554 ? -20.572 3.872 30.923 1.00 81.69 554 CYS A CA 1
ATOM 4247 C C . CYS A 1 554 ? -19.460 4.341 29.966 1.00 81.69 554 CYS A C 1
ATOM 4249 O O . CYS A 1 554 ? -18.702 3.509 29.474 1.00 81.69 554 CYS A O 1
ATOM 4251 N N . PHE A 1 555 ? -19.293 5.653 29.772 1.00 84.75 555 PHE A N 1
ATOM 4252 C CA . PHE A 1 555 ? -18.239 6.240 28.942 1.00 84.75 555 PHE A CA 1
ATOM 4253 C C . PHE A 1 555 ? -16.954 6.552 29.720 1.00 84.75 555 PHE A C 1
ATOM 4255 O O . PHE A 1 555 ? -15.923 6.837 29.109 1.00 84.75 555 PHE A O 1
ATOM 4262 N N . CYS A 1 556 ? -16.978 6.525 31.059 1.00 90.38 556 CYS A N 1
ATOM 4263 C CA . CYS A 1 556 ? -15.783 6.787 31.859 1.00 90.38 556 CYS A CA 1
ATOM 4264 C C . CYS A 1 556 ? -14.827 5.588 31.848 1.00 90.38 556 CYS A C 1
ATOM 4266 O O . CYS A 1 556 ? -15.139 4.530 32.394 1.00 90.38 556 CYS A O 1
ATOM 4268 N N . ALA A 1 557 ? -13.642 5.781 31.270 1.00 91.38 557 ALA A N 1
ATOM 4269 C CA . ALA A 1 557 ? -12.553 4.806 31.296 1.00 91.38 557 ALA A CA 1
ATOM 4270 C C . ALA A 1 557 ? -11.576 5.080 32.450 1.00 91.38 557 ALA A C 1
ATOM 4272 O O . ALA A 1 557 ? -11.118 4.152 33.121 1.00 91.38 557 ALA A O 1
ATOM 4273 N N . VAL A 1 558 ? -11.278 6.360 32.696 1.00 93.81 558 VAL A N 1
ATOM 4274 C CA . VAL A 1 558 ? -10.372 6.815 33.757 1.00 93.81 558 VAL A CA 1
ATOM 4275 C C . VAL A 1 558 ? -10.956 8.053 34.426 1.00 93.81 558 VAL A C 1
ATOM 4277 O O . VAL A 1 558 ? -11.486 8.934 33.750 1.00 93.81 558 VAL A O 1
ATOM 4280 N N . ALA A 1 559 ? -10.826 8.150 35.746 1.00 95.00 559 ALA A N 1
ATOM 4281 C CA . ALA A 1 559 ? -11.064 9.387 36.479 1.00 95.00 559 ALA A CA 1
ATOM 4282 C C . ALA A 1 559 ? -9.821 9.804 37.263 1.00 95.00 559 ALA A C 1
ATOM 4284 O O . ALA A 1 559 ? -9.225 8.994 37.966 1.00 95.00 559 ALA A O 1
ATOM 4285 N N . ILE A 1 560 ? -9.431 11.068 37.147 1.00 94.75 560 ILE A N 1
ATOM 4286 C CA . ILE A 1 560 ? -8.285 11.637 37.854 1.00 94.75 560 ILE A CA 1
ATOM 4287 C C . ILE A 1 560 ? -8.791 12.454 39.028 1.00 94.75 560 ILE A C 1
ATOM 4289 O O . ILE A 1 560 ? -9.698 13.267 38.874 1.00 94.75 560 ILE A O 1
ATOM 4293 N N . TYR A 1 561 ? -8.186 12.264 40.194 1.00 94.38 561 TYR A N 1
ATOM 4294 C CA . TYR A 1 561 ? -8.467 13.033 41.395 1.00 94.38 561 TYR A CA 1
ATOM 4295 C C . TYR A 1 561 ? -7.221 13.779 41.864 1.00 94.38 561 TYR A C 1
ATOM 4297 O O . TYR A 1 561 ? -6.193 13.171 42.170 1.00 94.38 561 TYR A O 1
ATOM 4305 N N . ARG A 1 562 ? -7.330 15.107 41.936 1.00 92.19 562 ARG A N 1
ATOM 4306 C CA . ARG A 1 562 ? -6.333 16.027 42.508 1.00 92.19 562 ARG A CA 1
ATOM 4307 C C . ARG A 1 562 ? -7.030 17.301 42.991 1.00 92.19 562 ARG A C 1
ATOM 4309 O O . ARG A 1 562 ? -8.070 17.682 42.463 1.00 92.19 562 ARG A O 1
ATOM 4316 N N . SER A 1 563 ? -6.482 17.967 44.004 1.00 90.06 563 SER A N 1
ATOM 4317 C CA . SER A 1 563 ? -6.962 19.285 44.468 1.00 90.06 563 SER A CA 1
ATOM 4318 C C . SER A 1 563 ? -8.488 19.386 44.689 1.00 90.06 563 SER A C 1
ATOM 4320 O O . SER A 1 563 ? -9.124 20.343 44.247 1.00 90.06 563 SER A O 1
ATOM 4322 N N . ASN A 1 564 ? -9.092 18.391 45.355 1.00 90.69 564 ASN A N 1
ATOM 4323 C CA . ASN A 1 564 ? -10.540 18.306 45.629 1.00 90.69 564 ASN A CA 1
ATOM 4324 C C . ASN A 1 564 ? -11.436 18.404 44.379 1.00 90.69 564 ASN A C 1
ATOM 4326 O O . ASN A 1 564 ? -12.549 18.933 44.439 1.00 90.69 564 ASN A O 1
ATOM 4330 N N . SER A 1 565 ? -10.946 17.939 43.233 1.00 92.81 565 SER A N 1
ATOM 4331 C CA . SER A 1 565 ? -11.698 17.903 41.980 1.00 92.81 565 SER A CA 1
ATOM 4332 C C . SER A 1 565 ? -11.472 16.574 41.264 1.00 92.81 565 SER A C 1
ATOM 4334 O O . SER A 1 565 ? -10.449 15.912 41.458 1.00 92.81 565 SER A O 1
ATOM 4336 N N . CYS A 1 566 ? -12.456 16.181 40.461 1.00 94.69 566 CYS A N 1
ATOM 4337 C CA . CYS A 1 566 ? -12.450 14.958 39.672 1.00 94.69 566 CYS A CA 1
ATOM 4338 C C . CYS A 1 566 ? -12.518 15.297 38.185 1.00 94.69 566 CYS A C 1
ATOM 4340 O O . CYS A 1 566 ? -13.372 16.087 37.780 1.00 94.69 566 CYS A O 1
ATOM 4342 N N . TRP A 1 567 ? -11.679 14.667 37.373 1.00 94.38 567 TRP A N 1
ATOM 4343 C CA . TRP A 1 567 ? -11.698 14.801 35.920 1.00 94.38 567 TRP A CA 1
ATOM 4344 C C . TRP A 1 567 ? -11.940 13.442 35.281 1.00 94.38 567 TRP A C 1
ATOM 4346 O O . TRP A 1 567 ? -11.139 12.522 35.443 1.00 94.38 567 TRP A O 1
ATOM 4356 N N . LYS A 1 568 ? -13.066 13.302 34.585 1.00 93.94 568 LYS A N 1
ATOM 4357 C CA . LYS A 1 568 ? -13.472 12.064 33.919 1.00 93.94 568 LYS A CA 1
ATOM 4358 C C . LYS A 1 568 ? -13.007 12.071 32.469 1.00 93.94 568 LYS A C 1
ATOM 4360 O O . LYS A 1 568 ? -13.193 13.055 31.750 1.00 93.94 568 LYS A O 1
ATOM 4365 N N . LYS A 1 569 ? -12.464 10.934 32.041 1.00 92.69 569 LYS A N 1
ATOM 4366 C CA . LYS A 1 569 ? -11.879 10.715 30.717 1.00 92.69 569 LYS A CA 1
ATOM 4367 C C . LYS A 1 569 ? -12.523 9.510 30.041 1.00 92.69 569 LYS A C 1
ATOM 4369 O O . LYS A 1 569 ? -12.887 8.530 30.703 1.00 92.69 569 LYS A O 1
ATOM 4374 N N . LYS A 1 570 ? -12.686 9.599 28.723 1.00 91.00 570 LYS A N 1
ATOM 4375 C CA . LYS A 1 570 ? -13.262 8.555 27.863 1.00 91.00 570 LYS A CA 1
ATOM 4376 C C . LYS A 1 570 ? -12.223 8.105 26.841 1.00 91.00 570 LYS A C 1
ATOM 4378 O O . LYS A 1 570 ? -11.294 8.854 26.563 1.00 91.00 570 LYS A O 1
ATOM 4383 N N . LEU A 1 571 ? -12.373 6.896 26.303 1.00 88.00 571 LEU A N 1
ATOM 4384 C CA . LEU A 1 571 ? -11.503 6.425 25.222 1.00 88.00 571 LEU A CA 1
ATOM 4385 C C . LEU A 1 571 ? -11.741 7.234 23.926 1.00 88.00 571 LEU A C 1
ATOM 4387 O O . LEU A 1 571 ? -12.887 7.623 23.677 1.00 88.00 571 LEU A O 1
ATOM 4391 N N . PRO A 1 572 ? -10.705 7.416 23.082 1.00 89.75 572 PRO A N 1
ATOM 4392 C CA . PRO A 1 572 ? -9.294 7.123 23.360 1.00 89.75 572 PRO A CA 1
ATOM 4393 C C . PRO A 1 572 ? -8.683 8.133 24.350 1.00 89.75 572 PRO A C 1
ATOM 4395 O O . PRO A 1 572 ? -9.006 9.316 24.327 1.00 89.75 572 PRO A O 1
ATOM 4398 N N . LEU A 1 573 ? -7.797 7.662 25.230 1.00 89.06 573 LEU A N 1
ATOM 4399 C CA . LEU A 1 573 ? -7.068 8.493 26.188 1.00 89.06 573 LEU A CA 1
ATOM 4400 C C . LEU A 1 573 ? -5.793 9.042 25.534 1.00 89.06 573 LEU A C 1
ATOM 4402 O O . LEU A 1 573 ? -4.941 8.270 25.088 1.00 89.06 573 LEU A O 1
ATOM 4406 N N . SER A 1 574 ? -5.635 10.362 25.535 1.00 89.06 574 SER A N 1
ATOM 4407 C CA . SER A 1 574 ? -4.512 11.065 24.898 1.00 89.06 574 SER A CA 1
ATOM 4408 C C . SER A 1 574 ? -3.434 11.477 25.903 1.00 89.06 574 SER A C 1
ATOM 4410 O O . SER A 1 574 ? -3.742 11.803 27.050 1.00 89.06 574 SER A O 1
ATOM 4412 N N . ASN A 1 575 ? -2.169 11.488 25.470 1.00 87.94 575 ASN A N 1
ATOM 4413 C CA . ASN A 1 575 ? -1.028 12.021 26.233 1.00 87.94 575 ASN A CA 1
ATOM 4414 C C . ASN A 1 575 ? -0.783 11.382 27.613 1.00 87.94 575 ASN A C 1
ATOM 4416 O O . ASN A 1 575 ? -0.377 12.059 28.557 1.00 87.94 575 ASN A O 1
ATOM 4420 N N . GLY A 1 576 ? -1.006 10.071 27.742 1.00 91.62 576 GLY A N 1
ATOM 4421 C CA . GLY A 1 576 ? -0.784 9.368 29.006 1.00 91.62 576 GLY A CA 1
ATOM 4422 C C . GLY A 1 576 ? 0.657 9.469 29.473 1.00 91.62 576 GLY A C 1
ATOM 4423 O O . GLY A 1 576 ? 1.583 9.177 28.715 1.00 91.62 576 GLY A O 1
ATOM 4424 N N . ARG A 1 577 ? 0.858 9.866 30.730 1.00 92.50 577 ARG A N 1
ATOM 4425 C CA . ARG A 1 577 ? 2.196 10.079 31.290 1.00 92.50 577 ARG A CA 1
ATOM 4426 C C . ARG A 1 577 ? 2.259 9.859 32.790 1.00 92.50 577 ARG A C 1
ATOM 4428 O O . ARG A 1 577 ? 1.269 10.054 33.495 1.00 92.50 577 ARG A O 1
ATOM 4435 N N . ILE A 1 578 ? 3.451 9.500 33.258 1.00 91.19 578 ILE A N 1
ATOM 4436 C CA . ILE A 1 578 ? 3.820 9.577 34.670 1.00 91.19 578 ILE A CA 1
ATOM 4437 C C . ILE A 1 578 ? 4.351 10.986 34.954 1.00 91.19 578 ILE A C 1
ATOM 4439 O O . ILE A 1 578 ? 5.339 11.407 34.356 1.00 91.19 578 ILE A O 1
ATOM 4443 N N . ASP A 1 579 ? 3.711 11.697 35.879 1.00 87.31 579 ASP A N 1
ATOM 4444 C CA . ASP A 1 579 ? 4.108 13.028 36.331 1.00 87.31 579 ASP A CA 1
ATOM 4445 C C . ASP A 1 579 ? 3.940 13.151 37.853 1.00 87.31 579 ASP A C 1
ATOM 4447 O O . ASP A 1 579 ? 2.848 13.368 38.388 1.00 87.31 579 ASP A O 1
ATOM 4451 N N . THR A 1 580 ? 5.065 13.031 38.560 1.00 84.31 580 THR A N 1
ATOM 4452 C CA . THR A 1 580 ? 5.133 13.098 40.025 1.00 84.31 580 THR A CA 1
ATOM 4453 C C . THR A 1 580 ? 4.884 14.497 40.586 1.00 84.31 580 THR A C 1
ATOM 4455 O O . THR A 1 580 ? 4.700 14.641 41.792 1.00 84.31 580 THR A O 1
ATOM 4458 N N . SER A 1 581 ? 4.884 15.543 39.751 1.00 83.88 581 SER A N 1
ATOM 4459 C CA . SER A 1 581 ? 4.613 16.913 40.204 1.00 83.88 581 SER A CA 1
ATOM 4460 C C . SER A 1 581 ? 3.127 17.154 40.494 1.00 83.88 581 SER A C 1
ATOM 4462 O O . SER A 1 581 ? 2.783 18.033 41.286 1.00 83.88 581 SER A O 1
ATOM 4464 N N . LEU A 1 582 ? 2.238 16.349 39.898 1.00 79.38 582 LEU A N 1
ATOM 4465 C CA . LEU A 1 582 ? 0.789 16.542 39.973 1.00 79.38 582 LEU A CA 1
ATOM 4466 C C . LEU A 1 582 ? 0.165 16.025 41.275 1.00 79.38 582 LEU A C 1
ATOM 4468 O O . LEU A 1 582 ? -0.931 16.471 41.623 1.00 79.38 582 LEU A O 1
ATOM 4472 N N . ASN A 1 583 ? 0.820 15.082 41.970 1.00 85.88 583 ASN A N 1
ATOM 4473 C CA . ASN A 1 583 ? 0.285 14.376 43.144 1.00 85.88 583 ASN A CA 1
ATOM 4474 C C . ASN A 1 583 ? -1.174 13.912 42.926 1.00 85.88 583 ASN A C 1
ATOM 4476 O O . ASN A 1 583 ? -2.066 14.140 43.751 1.00 85.88 583 ASN A O 1
ATOM 4480 N N . ALA A 1 584 ? -1.428 13.329 41.752 1.00 89.38 584 ALA A N 1
ATOM 4481 C CA . ALA A 1 584 ? -2.753 12.929 41.296 1.00 89.38 584 ALA A CA 1
ATOM 4482 C C . ALA A 1 584 ? -2.988 11.428 41.511 1.00 89.38 584 ALA A C 1
ATOM 4484 O O . ALA A 1 584 ? -2.059 10.620 41.492 1.00 89.38 584 ALA A O 1
ATOM 4485 N N . LYS A 1 585 ? -4.251 11.038 41.695 1.00 93.94 585 LYS A N 1
ATOM 4486 C CA . LYS A 1 585 ? -4.677 9.632 41.706 1.00 93.94 585 LYS A CA 1
ATOM 4487 C C . LYS A 1 585 ? -5.519 9.346 40.471 1.00 93.94 585 LYS A C 1
ATOM 4489 O O . LYS A 1 585 ? -6.566 9.963 40.299 1.00 93.94 585 LYS A O 1
ATOM 4494 N N . ALA A 1 586 ? -5.088 8.398 39.651 1.00 94.25 586 ALA A N 1
ATOM 4495 C CA . ALA A 1 586 ? -5.855 7.870 38.536 1.00 94.25 586 ALA A CA 1
ATOM 4496 C C . ALA A 1 586 ? -6.650 6.637 38.972 1.00 94.25 586 ALA A C 1
ATOM 4498 O O . ALA A 1 586 ? -6.078 5.671 39.474 1.00 94.25 586 ALA A O 1
ATOM 4499 N N . PHE A 1 587 ? -7.960 6.662 38.750 1.00 94.81 587 PHE A N 1
ATOM 4500 C CA . PHE A 1 587 ? -8.869 5.537 38.924 1.00 94.81 587 PHE A CA 1
ATOM 4501 C C . PHE A 1 587 ? -9.194 4.945 37.558 1.00 94.81 587 PHE A C 1
ATOM 4503 O O . PHE A 1 587 ? -9.985 5.511 36.805 1.00 94.81 587 PHE A O 1
ATOM 4510 N N . ILE A 1 588 ? -8.570 3.816 37.232 1.00 92.94 588 ILE A N 1
ATOM 4511 C CA . ILE A 1 588 ? -8.766 3.111 35.963 1.00 92.94 588 ILE A CA 1
ATOM 4512 C C . ILE A 1 588 ? -9.878 2.082 36.138 1.00 92.94 588 ILE A C 1
ATOM 4514 O O . ILE A 1 588 ? -9.774 1.193 36.987 1.00 92.94 588 ILE A O 1
ATOM 4518 N N . LYS A 1 589 ? -10.937 2.200 35.336 1.00 90.38 589 LYS A N 1
ATOM 4519 C CA . LYS A 1 589 ? -12.085 1.292 35.354 1.00 90.38 589 LYS A CA 1
ATOM 4520 C C . LYS A 1 589 ? -11.768 0.018 34.586 1.00 90.38 589 LYS A C 1
ATOM 4522 O O . LYS A 1 589 ? -11.462 0.072 33.401 1.00 90.38 589 LYS A O 1
ATOM 4527 N N . LEU A 1 590 ? -11.875 -1.123 35.261 1.00 87.12 590 LEU A N 1
ATOM 4528 C CA . LEU A 1 590 ? -11.669 -2.459 34.702 1.00 87.12 590 LEU A CA 1
ATOM 4529 C C . LEU A 1 590 ? -12.884 -3.343 34.960 1.00 87.12 590 LEU A C 1
ATOM 4531 O O . LEU A 1 590 ? -13.545 -3.212 35.988 1.00 87.12 590 LEU A O 1
ATOM 4535 N N . ARG A 1 591 ? -13.168 -4.288 34.063 1.00 81.19 591 ARG A N 1
ATOM 4536 C CA . ARG A 1 591 ? -14.197 -5.311 34.302 1.00 81.19 591 ARG A CA 1
ATOM 4537 C C . ARG A 1 591 ? -13.686 -6.326 35.335 1.00 81.19 591 ARG A C 1
ATOM 4539 O O . ARG A 1 591 ? -12.531 -6.740 35.271 1.00 81.19 591 ARG A O 1
ATOM 4546 N N . LYS A 1 592 ? -14.528 -6.730 36.293 1.00 75.94 592 LYS A N 1
ATOM 4547 C CA . LYS A 1 592 ? -14.190 -7.772 37.288 1.00 75.94 592 LYS A CA 1
ATOM 4548 C C . LYS A 1 592 ? -14.063 -9.167 36.664 1.00 75.94 592 LYS A C 1
ATOM 4550 O O . LYS A 1 592 ? -13.362 -10.014 37.215 1.00 75.94 592 LYS A O 1
ATOM 4555 N N . ASP A 1 593 ? -14.687 -9.390 35.506 1.00 62.62 593 ASP A N 1
ATOM 4556 C CA . ASP A 1 593 ? -14.583 -10.632 34.735 1.00 62.62 593 ASP A CA 1
ATOM 4557 C C . ASP A 1 593 ? -13.216 -10.747 34.047 1.00 62.62 593 ASP A C 1
ATOM 4559 O O . ASP A 1 593 ? -13.068 -10.531 32.847 1.00 62.62 593 ASP A O 1
ATOM 4563 N N . GLY A 1 594 ? -12.201 -11.083 34.835 1.00 51.94 594 GLY A N 1
ATOM 4564 C CA . GLY A 1 594 ? -10.841 -11.350 34.386 1.00 51.94 594 GLY A CA 1
ATOM 4565 C C . GLY A 1 594 ? -10.408 -12.791 34.641 1.00 51.94 594 GLY A C 1
ATOM 4566 O O . GLY A 1 594 ? -9.351 -12.984 35.223 1.00 51.94 594 GLY A O 1
ATOM 4567 N N . VAL A 1 595 ? -11.204 -13.794 34.242 1.00 37.34 595 VAL A N 1
ATOM 4568 C CA . VAL A 1 595 ? -10.734 -15.160 33.923 1.00 37.34 595 VAL A CA 1
ATOM 4569 C C . VAL A 1 595 ? -11.675 -15.740 32.864 1.00 37.34 595 VAL A C 1
ATOM 4571 O O . VAL A 1 595 ? -12.879 -15.843 33.093 1.00 37.34 595 VAL A O 1
ATOM 4574 N N . LEU A 1 596 ? -11.130 -16.133 31.710 1.00 38.12 596 LEU A N 1
ATOM 4575 C CA . LEU A 1 596 ? -11.785 -17.003 30.729 1.00 38.12 596 LEU A CA 1
ATOM 4576 C C . LEU A 1 596 ? -12.587 -18.106 31.440 1.00 38.12 596 LEU A C 1
ATOM 4578 O O . LEU A 1 596 ? -12.001 -18.988 32.064 1.00 38.12 596 LEU A O 1
ATOM 4582 N N . ARG A 1 597 ? -13.920 -18.103 31.325 1.00 28.52 597 ARG A N 1
ATOM 4583 C CA . ARG A 1 597 ? -14.683 -19.338 31.532 1.00 28.52 597 ARG A CA 1
ATOM 4584 C C . ARG A 1 597 ? -14.378 -20.249 30.339 1.00 28.52 597 ARG A C 1
ATOM 4586 O O . ARG A 1 597 ? -14.685 -19.854 29.214 1.00 28.52 597 ARG A O 1
ATOM 4593 N N . PRO A 1 598 ? -13.828 -21.457 30.542 1.00 33.31 598 PRO A N 1
ATOM 4594 C CA . PRO A 1 598 ? -13.885 -22.488 29.524 1.00 33.31 598 PRO A CA 1
ATOM 4595 C C . PRO A 1 598 ? -15.364 -22.789 29.286 1.00 33.31 598 PRO A C 1
ATOM 4597 O O . PRO A 1 598 ? -16.088 -23.186 30.204 1.00 33.31 598 PRO A O 1
ATOM 4600 N N . LEU A 1 599 ? -15.834 -22.595 28.061 1.00 33.69 599 LEU A N 1
ATOM 4601 C CA . LEU A 1 599 ? -17.072 -23.210 27.603 1.00 33.69 599 LEU A CA 1
ATOM 4602 C C . LEU A 1 599 ? -16.820 -24.718 27.493 1.00 33.69 599 LEU A C 1
ATOM 4604 O O . LEU A 1 599 ? -16.469 -25.196 26.421 1.00 33.69 599 LEU A O 1
ATOM 4608 N N . SER A 1 600 ? -16.915 -25.433 28.622 1.00 30.48 600 SER A N 1
ATOM 4609 C CA . SER A 1 600 ? -17.419 -26.814 28.779 1.00 30.48 600 SER A CA 1
ATOM 4610 C C . SER A 1 600 ? -17.102 -27.360 30.185 1.00 30.48 600 SER A C 1
ATOM 4612 O O . SER A 1 600 ? -15.935 -27.360 30.579 1.00 30.48 600 SER A O 1
ATOM 4614 N N . PRO A 1 601 ? -18.087 -27.872 30.949 1.00 32.59 601 PRO A N 1
ATOM 4615 C CA . PRO A 1 601 ? -17.820 -28.743 32.092 1.00 32.59 601 PRO A CA 1
ATOM 4616 C C . PRO A 1 601 ? -17.439 -30.173 31.638 1.00 32.59 601 PRO A C 1
ATOM 4618 O O . PRO A 1 601 ? -17.746 -30.558 30.507 1.00 32.59 601 PRO A O 1
ATOM 4621 N N . PRO A 1 602 ? -16.782 -30.978 32.498 1.00 31.92 602 PRO A N 1
ATOM 4622 C CA . PRO A 1 602 ? -16.272 -32.302 32.147 1.00 31.92 602 PRO A CA 1
ATOM 4623 C C . PRO A 1 602 ? -17.406 -33.331 32.062 1.00 31.92 602 PRO A C 1
ATOM 4625 O O . PRO A 1 602 ? -18.249 -33.416 32.956 1.00 31.92 602 PRO A O 1
ATOM 4628 N N . ILE A 1 603 ? -17.402 -34.144 31.005 1.00 31.02 603 ILE A N 1
ATOM 4629 C CA . ILE A 1 603 ? -18.296 -35.300 30.858 1.00 31.02 603 ILE A CA 1
ATOM 4630 C C . ILE A 1 603 ? -17.728 -36.468 31.695 1.00 31.02 603 ILE A C 1
ATOM 4632 O O . ILE A 1 603 ? -16.518 -36.692 31.642 1.00 31.02 603 ILE A O 1
ATOM 4636 N N . PRO A 1 604 ? -18.549 -37.217 32.462 1.00 28.75 604 PRO A N 1
ATOM 4637 C CA . PRO A 1 604 ? -18.071 -38.296 33.326 1.00 28.75 604 PRO A CA 1
ATOM 4638 C C . PRO A 1 604 ? -17.567 -39.506 32.530 1.00 28.75 604 PRO A C 1
ATOM 4640 O O . PRO A 1 604 ? -18.178 -39.913 31.541 1.00 28.75 604 PRO A O 1
ATOM 4643 N N . GLU A 1 605 ? -16.496 -40.130 33.022 1.00 30.45 605 GLU A N 1
ATOM 4644 C CA . GLU A 1 605 ? -16.019 -41.435 32.564 1.00 30.45 605 GLU A CA 1
ATOM 4645 C C . GLU A 1 605 ? -17.090 -42.522 32.763 1.00 30.45 605 GLU A C 1
ATOM 4647 O O . GLU A 1 605 ? -17.559 -42.760 33.878 1.00 30.45 605 GLU A O 1
ATOM 4652 N N . TYR A 1 606 ? -17.434 -43.234 31.684 1.00 25.62 606 TYR A N 1
ATOM 4653 C CA . TYR A 1 606 ? -18.187 -44.487 31.740 1.00 25.62 606 TYR A CA 1
ATOM 4654 C C . TYR A 1 606 ? -17.330 -45.629 31.187 1.00 25.62 606 TYR A C 1
ATOM 4656 O O . TYR A 1 606 ? -17.072 -45.733 29.988 1.00 25.62 606 TYR A O 1
ATOM 4664 N N . HIS A 1 607 ? -16.886 -46.506 32.084 1.00 34.50 607 HIS A N 1
ATOM 4665 C CA . HIS A 1 607 ? -16.275 -47.784 31.745 1.00 34.50 607 HIS A CA 1
ATOM 4666 C C . HIS A 1 607 ? -17.338 -48.795 31.298 1.00 34.50 607 HIS A C 1
ATOM 4668 O O . HIS A 1 607 ? -18.237 -49.123 32.072 1.00 34.50 607 HIS A O 1
ATOM 4674 N N . GLN A 1 608 ? -17.154 -49.428 30.133 1.00 29.08 608 GLN A N 1
ATOM 4675 C CA . GLN A 1 608 ? -17.706 -50.766 29.908 1.00 29.08 608 GLN A CA 1
ATOM 4676 C C . GLN A 1 608 ? -16.774 -51.655 29.071 1.00 29.08 608 GLN A C 1
ATOM 4678 O O . GLN A 1 608 ? -16.267 -51.279 28.017 1.00 29.08 608 GLN A O 1
ATOM 4683 N N . LYS A 1 609 ? -16.514 -52.847 29.616 1.00 32.03 609 LYS A N 1
ATOM 4684 C CA . LYS A 1 609 ? -15.649 -53.922 29.110 1.00 32.03 609 LYS A CA 1
ATOM 4685 C C . LYS A 1 609 ? -16.456 -54.891 28.229 1.00 32.03 609 LYS A C 1
ATOM 4687 O O . LYS A 1 609 ? -17.591 -55.190 28.571 1.00 32.03 609 LYS A O 1
ATOM 4692 N N . GLN A 1 610 ? -15.762 -55.511 27.256 1.00 35.25 610 GLN A N 1
ATOM 4693 C CA . GLN A 1 610 ? -16.100 -56.748 26.497 1.00 35.25 610 GLN A CA 1
ATOM 4694 C C . GLN A 1 610 ? -17.267 -56.671 25.479 1.00 35.25 610 GLN A C 1
ATOM 4696 O O . GLN A 1 610 ? -18.225 -55.956 25.692 1.00 35.25 610 GLN A O 1
ATOM 4701 N N . SER A 1 611 ? -17.301 -57.389 24.340 1.00 35.72 611 SER A N 1
ATOM 4702 C CA . SER A 1 611 ? -16.422 -58.415 23.740 1.00 35.72 611 SER A CA 1
ATOM 4703 C C . SER A 1 611 ? -16.496 -58.388 22.186 1.00 35.72 611 SER A C 1
ATOM 4705 O O . SER A 1 611 ? -17.573 -58.370 21.602 1.00 35.72 611 SER A O 1
ATOM 4707 N N . TRP A 1 612 ? -15.344 -58.399 21.499 1.00 43.22 612 TRP A N 1
ATOM 4708 C CA . TRP A 1 612 ? -15.186 -58.163 20.041 1.00 43.22 612 TRP A CA 1
ATOM 4709 C C . TRP A 1 612 ? -15.351 -59.404 19.139 1.00 43.22 612 TRP A C 1
ATOM 4711 O O . TRP A 1 612 ? -15.214 -59.321 17.921 1.00 43.22 612 TRP A O 1
ATOM 4721 N N . ARG A 1 613 ? -15.622 -60.582 19.709 1.00 44.28 613 ARG A N 1
ATOM 4722 C CA . ARG A 1 613 ? -15.501 -61.865 18.987 1.00 44.28 613 ARG A CA 1
ATOM 4723 C C . ARG A 1 613 ? -16.733 -62.278 18.172 1.00 44.28 613 ARG A C 1
ATOM 4725 O O . ARG A 1 613 ? -16.628 -63.205 17.380 1.00 44.28 613 ARG A O 1
ATOM 4732 N N . ILE A 1 614 ? -17.868 -61.589 18.317 1.00 50.00 614 ILE A N 1
ATOM 4733 C CA . ILE A 1 614 ? -19.128 -61.952 17.635 1.00 50.00 614 ILE A CA 1
ATOM 4734 C C . ILE A 1 614 ? -19.311 -61.187 16.306 1.00 50.00 614 ILE A C 1
ATOM 4736 O O . ILE A 1 614 ? -19.831 -61.743 15.342 1.00 50.00 614 ILE A O 1
ATOM 4740 N N . TRP A 1 615 ? -18.781 -59.962 16.190 1.00 51.25 615 TRP A N 1
ATOM 4741 C CA . TRP A 1 615 ? -18.891 -59.141 14.970 1.00 51.25 615 TRP A CA 1
ATOM 4742 C C . TRP A 1 615 ? -17.981 -59.589 13.815 1.00 51.25 615 TRP A C 1
ATOM 4744 O O . TRP A 1 615 ? -18.300 -59.353 12.650 1.00 51.25 615 TRP A O 1
ATOM 4754 N N . ALA A 1 616 ? -16.880 -60.285 14.112 1.00 53.72 616 ALA A N 1
ATOM 4755 C CA . ALA A 1 616 ? -15.914 -60.720 13.100 1.00 53.72 616 ALA A CA 1
ATOM 4756 C C . ALA A 1 616 ? -16.454 -61.823 12.167 1.00 53.72 616 ALA A C 1
ATOM 4758 O O . ALA A 1 616 ? -16.015 -61.933 11.024 1.00 53.72 616 ALA A O 1
ATOM 4759 N N . ILE A 1 617 ? -17.422 -62.625 12.623 1.00 53.88 617 ILE A N 1
ATOM 4760 C CA . ILE A 1 617 ? -17.934 -63.765 11.847 1.00 53.88 617 ILE A CA 1
ATOM 4761 C C . ILE A 1 617 ? -19.006 -63.306 10.844 1.00 53.88 617 ILE A C 1
ATOM 4763 O O . ILE A 1 617 ? -19.005 -63.757 9.699 1.00 53.88 617 ILE A O 1
ATOM 4767 N N . LEU A 1 618 ? -19.844 -62.329 11.209 1.00 46.16 618 LEU A N 1
ATOM 4768 C CA . LEU A 1 618 ? -20.909 -61.816 10.336 1.00 46.16 618 LEU A CA 1
ATOM 4769 C C . LEU A 1 618 ? -20.373 -60.997 9.147 1.00 46.16 618 LEU A C 1
ATOM 4771 O O . LEU A 1 618 ? -20.884 -61.131 8.034 1.00 46.16 618 LEU A O 1
ATOM 4775 N N . ALA A 1 619 ? -19.297 -60.227 9.339 1.00 54.66 619 ALA A N 1
ATOM 4776 C CA . ALA A 1 619 ? -18.721 -59.369 8.296 1.00 54.66 619 ALA A CA 1
ATOM 4777 C C . ALA A 1 619 ? -18.112 -60.150 7.112 1.00 54.66 619 ALA A C 1
ATOM 4779 O O . ALA A 1 619 ? -18.127 -59.675 5.977 1.00 54.66 619 ALA A O 1
ATOM 4780 N N . SER A 1 620 ? -17.622 -61.371 7.350 1.00 57.84 620 SER A N 1
ATOM 4781 C CA . SER A 1 620 ? -16.970 -62.186 6.313 1.00 57.84 620 SER A CA 1
ATOM 4782 C C . SER A 1 620 ? -17.941 -62.728 5.252 1.00 57.84 620 SER A C 1
ATOM 4784 O O . SER A 1 620 ? -17.558 -62.900 4.096 1.00 57.84 620 SER A O 1
ATOM 4786 N N . SER A 1 621 ? -19.216 -62.922 5.609 1.00 52.59 621 SER A N 1
ATOM 4787 C CA . SER A 1 621 ? -20.242 -63.464 4.704 1.00 52.59 621 SER A CA 1
ATOM 4788 C C . SER A 1 621 ? -20.830 -62.428 3.732 1.00 52.59 621 SER A C 1
ATOM 4790 O O . SER A 1 621 ? -21.260 -62.786 2.637 1.00 52.59 621 SER A O 1
ATOM 4792 N N . LEU A 1 622 ? -20.789 -61.138 4.090 1.00 54.22 622 LEU A N 1
ATOM 4793 C CA . LEU A 1 622 ? -21.333 -60.033 3.285 1.00 54.22 622 LEU A CA 1
ATOM 4794 C C . LEU A 1 622 ? -20.366 -59.532 2.199 1.00 54.22 622 LEU A C 1
ATOM 4796 O O . LEU A 1 622 ? -20.799 -58.973 1.195 1.00 54.22 622 LEU A O 1
ATOM 4800 N N . LEU A 1 623 ? -19.058 -59.752 2.363 1.00 57.03 623 LEU A N 1
ATOM 4801 C CA . LEU A 1 623 ? -18.042 -59.278 1.413 1.00 57.03 623 LEU A CA 1
ATOM 4802 C C . LEU A 1 623 ? -17.895 -60.185 0.180 1.00 57.03 623 LEU A C 1
ATOM 4804 O O . LEU A 1 623 ? -17.502 -59.712 -0.885 1.00 57.03 623 LEU A O 1
ATOM 4808 N N . GLY A 1 624 ? -18.260 -61.467 0.291 1.00 55.66 624 GLY A N 1
ATOM 4809 C CA . GLY A 1 624 ? -18.158 -62.430 -0.812 1.00 55.66 624 GLY A CA 1
ATOM 4810 C C . GLY A 1 624 ? -19.191 -62.223 -1.928 1.00 55.66 624 GLY A C 1
ATOM 4811 O O . GLY A 1 624 ? -18.887 -62.459 -3.095 1.00 55.66 624 GLY A O 1
ATOM 4812 N N . SER A 1 625 ? -20.392 -61.735 -1.604 1.00 57.25 625 SER A N 1
ATOM 4813 C CA . SER A 1 625 ? -21.464 -61.513 -2.589 1.00 57.25 625 SER A CA 1
ATOM 4814 C C . SER A 1 625 ? -21.315 -60.200 -3.369 1.00 57.25 625 SER A C 1
ATOM 4816 O O . SER A 1 625 ? -21.779 -60.106 -4.504 1.00 57.25 625 SER A O 1
ATOM 4818 N N . SER A 1 626 ? -20.613 -59.207 -2.813 1.00 61.31 626 SER A N 1
ATOM 4819 C CA . SER A 1 626 ? -20.421 -57.888 -3.437 1.00 61.31 626 SER A CA 1
ATOM 4820 C C . SER A 1 626 ? -19.443 -57.916 -4.621 1.00 61.31 626 SER A C 1
ATOM 4822 O O . SER A 1 626 ? -19.644 -57.230 -5.625 1.00 61.31 626 SER A O 1
ATOM 4824 N N . ILE A 1 627 ? -18.408 -58.759 -4.569 1.00 65.94 627 ILE A N 1
ATOM 4825 C CA . ILE A 1 627 ? -17.381 -58.817 -5.624 1.00 65.94 627 ILE A CA 1
ATOM 4826 C C . ILE A 1 627 ? -17.965 -59.364 -6.936 1.00 65.94 627 ILE A C 1
ATOM 4828 O O . ILE A 1 627 ? -17.660 -58.858 -8.014 1.00 65.94 627 ILE A O 1
ATOM 4832 N N . LEU A 1 628 ? -18.866 -60.344 -6.852 1.00 63.12 628 LEU A N 1
ATOM 4833 C CA . LEU A 1 628 ? -19.433 -61.010 -8.028 1.00 63.12 628 LEU A CA 1
ATOM 4834 C C . LEU A 1 628 ? -20.420 -60.106 -8.791 1.00 63.12 628 LEU A C 1
ATOM 4836 O O . LEU A 1 628 ? -20.467 -60.133 -10.020 1.00 63.12 628 LEU A O 1
ATOM 4840 N N . VAL A 1 629 ? -21.139 -59.236 -8.074 1.00 69.38 629 VAL A N 1
ATOM 4841 C CA . VAL A 1 629 ? -22.050 -58.241 -8.665 1.00 69.38 629 VAL A CA 1
ATOM 4842 C C . VAL A 1 629 ? -21.271 -57.108 -9.340 1.00 69.38 629 VAL A C 1
ATOM 4844 O O . VAL A 1 629 ? -21.606 -56.712 -10.456 1.00 69.38 629 VAL A O 1
ATOM 4847 N N . ASN A 1 630 ? -20.187 -56.630 -8.724 1.00 69.38 630 ASN A N 1
ATOM 4848 C CA . ASN A 1 630 ? -19.376 -55.548 -9.290 1.00 69.38 630 ASN A CA 1
ATOM 4849 C C . ASN A 1 630 ? -18.633 -55.964 -10.573 1.00 69.38 630 ASN A C 1
ATOM 4851 O O . ASN A 1 630 ? -18.545 -55.175 -11.512 1.00 69.38 630 ASN A O 1
ATOM 4855 N N . VAL A 1 631 ? -18.175 -57.218 -10.674 1.00 76.38 631 VAL A N 1
ATOM 4856 C CA . VAL A 1 631 ? -17.539 -57.729 -11.905 1.00 76.38 631 VAL A CA 1
ATOM 4857 C C . VAL A 1 631 ? -18.542 -57.829 -13.062 1.00 76.38 631 VAL A C 1
ATOM 4859 O O . VAL A 1 631 ? -18.204 -57.490 -14.198 1.00 76.38 631 VAL A O 1
ATOM 4862 N N . LEU A 1 632 ? -19.794 -58.212 -12.785 1.00 75.06 632 LEU A N 1
ATOM 4863 C CA . LEU A 1 632 ? -20.861 -58.235 -13.793 1.00 75.06 632 LEU A CA 1
ATOM 4864 C C . LEU A 1 632 ? -21.220 -56.825 -14.291 1.00 75.06 632 LEU A C 1
ATOM 4866 O O . LEU A 1 632 ? -21.383 -56.632 -15.496 1.00 75.06 632 LEU A O 1
ATOM 4870 N N . PHE A 1 633 ? -21.267 -55.829 -13.400 1.00 73.56 633 PHE A N 1
ATOM 4871 C CA . PHE A 1 633 ? -21.511 -54.433 -13.784 1.00 73.56 633 PHE A CA 1
ATOM 4872 C C . PHE A 1 633 ? -20.400 -53.863 -14.672 1.00 73.56 633 PHE A C 1
ATOM 4874 O O . PHE A 1 633 ? -20.697 -53.216 -15.675 1.00 73.56 633 PHE A O 1
ATOM 4881 N N . ILE A 1 634 ? -19.134 -54.157 -14.364 1.00 77.69 634 ILE A N 1
ATOM 4882 C CA . ILE A 1 634 ? -17.991 -53.714 -15.177 1.00 77.69 634 ILE A CA 1
ATOM 4883 C C . ILE A 1 634 ? -18.023 -54.375 -16.563 1.00 77.69 634 ILE A C 1
ATOM 4885 O O . ILE A 1 634 ? -17.782 -53.705 -17.564 1.00 77.69 634 ILE A O 1
ATOM 4889 N N . GLY A 1 635 ? -18.396 -55.657 -16.653 1.00 73.75 635 GLY A N 1
ATOM 4890 C CA . GLY A 1 635 ? -18.542 -56.356 -17.934 1.00 73.75 635 GLY A CA 1
ATOM 4891 C C . GLY A 1 635 ? -19.603 -55.731 -18.848 1.00 73.75 635 GLY A C 1
ATOM 4892 O O . GLY A 1 635 ? -19.347 -55.511 -20.033 1.00 73.75 635 GLY A O 1
ATOM 4893 N N . VAL A 1 636 ? -20.768 -55.375 -18.295 1.00 76.88 636 VAL A N 1
ATOM 4894 C CA . VAL A 1 636 ? -21.854 -54.709 -19.038 1.00 76.88 636 VAL A CA 1
ATOM 4895 C C . VAL A 1 636 ? -21.458 -53.288 -19.447 1.00 76.88 636 VAL A C 1
ATOM 4897 O O . VAL A 1 636 ? -21.733 -52.873 -20.575 1.00 76.88 636 VAL A O 1
ATOM 4900 N N . PHE A 1 637 ? -20.759 -52.561 -18.573 1.00 73.31 637 PHE A N 1
ATOM 4901 C CA . PHE A 1 637 ? -20.293 -51.205 -18.855 1.00 73.31 637 PHE A CA 1
ATOM 4902 C C . PHE A 1 637 ? -19.226 -51.188 -19.958 1.00 73.31 637 PHE A C 1
ATOM 4904 O O . PHE A 1 637 ? -19.317 -50.395 -20.894 1.00 73.31 637 PHE A O 1
ATOM 4911 N N . CYS A 1 638 ? -18.271 -52.121 -19.920 1.00 73.94 638 CYS A N 1
ATOM 4912 C CA . CYS A 1 638 ? -17.256 -52.283 -20.960 1.00 73.94 638 CYS A CA 1
ATOM 4913 C C . CYS A 1 638 ? -17.870 -52.704 -22.303 1.00 73.94 638 CYS A C 1
ATOM 4915 O O . CYS A 1 638 ? -17.471 -52.180 -23.343 1.00 73.94 638 CYS A O 1
ATOM 4917 N N . TRP A 1 639 ? -18.874 -53.588 -22.302 1.00 70.25 639 TRP A N 1
ATOM 4918 C CA . TRP A 1 639 ? -19.576 -53.997 -23.523 1.00 70.25 639 TRP A CA 1
ATOM 4919 C C . TRP A 1 639 ? -20.408 -52.854 -24.133 1.00 70.25 639 TRP A C 1
ATOM 4921 O O . TRP A 1 639 ? -20.361 -52.633 -25.346 1.00 70.25 639 TRP A O 1
ATOM 4931 N N . GLY A 1 640 ? -21.086 -52.058 -23.296 1.00 68.69 640 GLY A N 1
ATOM 4932 C CA . GLY A 1 640 ? -21.803 -50.849 -23.715 1.00 68.69 640 GLY A CA 1
ATOM 4933 C C . GLY A 1 640 ? -20.870 -49.767 -24.270 1.00 68.69 640 GLY A C 1
ATOM 4934 O O . GLY A 1 640 ? -21.133 -49.202 -25.332 1.00 68.69 640 GLY A O 1
ATOM 4935 N N . PHE A 1 641 ? -19.731 -49.535 -23.616 1.00 64.62 641 PHE A N 1
ATOM 4936 C CA . PHE A 1 641 ? -18.730 -48.555 -24.045 1.00 64.62 641 PHE A CA 1
ATOM 4937 C C . PHE A 1 641 ? -18.071 -48.941 -25.381 1.00 64.62 641 PHE A C 1
ATOM 4939 O O . PHE A 1 641 ? -17.853 -48.087 -26.245 1.00 64.62 641 PHE A O 1
ATOM 4946 N N . PHE A 1 642 ? -17.831 -50.238 -25.611 1.00 59.62 642 PHE A N 1
ATOM 4947 C CA . PHE A 1 642 ? -17.244 -50.735 -26.861 1.00 59.62 642 PHE A CA 1
ATOM 4948 C C . PHE A 1 642 ? -18.221 -50.660 -28.051 1.00 59.62 642 PHE A C 1
ATOM 4950 O O . PHE A 1 642 ? -17.803 -50.407 -29.183 1.00 59.62 642 PHE A O 1
ATOM 4957 N N . HIS A 1 643 ? -19.530 -50.805 -27.811 1.00 57.38 643 HIS A N 1
ATOM 4958 C CA . HIS A 1 643 ? -20.556 -50.654 -28.851 1.00 57.38 643 HIS A CA 1
ATOM 4959 C C . HIS A 1 643 ? -20.889 -49.190 -29.183 1.00 57.38 643 HIS A C 1
ATOM 4961 O O . HIS A 1 643 ? -21.189 -48.887 -30.340 1.00 57.38 643 HIS A O 1
ATOM 4967 N N . ILE A 1 644 ? -20.786 -48.275 -28.213 1.00 58.69 644 ILE A N 1
ATOM 4968 C CA . ILE A 1 644 ? -21.010 -46.834 -28.425 1.00 58.69 644 ILE A CA 1
ATOM 4969 C C . ILE A 1 644 ? -19.834 -46.201 -29.193 1.00 58.69 644 ILE A C 1
ATOM 4971 O O . ILE A 1 644 ? -20.054 -45.399 -30.104 1.00 58.69 644 ILE A O 1
ATOM 4975 N N . ASN A 1 645 ? -18.594 -46.625 -28.922 1.00 52.38 645 ASN A N 1
ATOM 4976 C CA . ASN A 1 645 ? -17.405 -46.063 -29.576 1.00 52.38 645 ASN A CA 1
ATOM 4977 C C . ASN A 1 645 ? -17.164 -46.555 -31.010 1.00 52.38 645 ASN A C 1
ATOM 4979 O O . ASN A 1 645 ? -16.456 -45.894 -31.767 1.00 52.38 645 ASN A O 1
ATOM 4983 N N . LYS A 1 646 ? -17.806 -47.645 -31.453 1.00 42.97 646 LYS A N 1
ATOM 4984 C CA . LYS A 1 646 ? -17.679 -48.118 -32.845 1.00 42.97 646 LYS A CA 1
ATOM 4985 C C . LYS A 1 646 ? -18.540 -47.333 -33.851 1.00 42.97 646 LYS A C 1
ATOM 4987 O O . LYS A 1 646 ? -18.421 -47.560 -35.051 1.00 42.97 646 LYS A O 1
ATOM 4992 N N . LYS A 1 647 ? -19.390 -46.401 -33.390 1.00 41.38 647 LYS A N 1
ATOM 4993 C CA . LYS A 1 647 ? -20.289 -45.598 -34.248 1.00 41.38 647 LYS A CA 1
ATOM 4994 C C . LYS A 1 647 ? -19.963 -44.098 -34.314 1.00 41.38 647 LYS A C 1
ATOM 4996 O O . LYS A 1 647 ? -20.716 -43.353 -34.932 1.00 41.38 647 LYS A O 1
ATOM 5001 N N . LYS A 1 648 ? -18.850 -43.645 -33.726 1.00 39.03 648 LYS A N 1
ATOM 5002 C CA . LYS A 1 648 ? -18.457 -42.223 -33.684 1.00 39.03 648 LYS A CA 1
ATOM 5003 C C . LYS A 1 648 ? -17.016 -41.997 -34.166 1.00 39.03 648 LYS A C 1
ATOM 5005 O O . LYS A 1 648 ? -16.179 -41.452 -33.464 1.00 39.03 648 LYS A O 1
ATOM 5010 N N . MET A 1 649 ? -16.745 -42.377 -35.412 1.00 36.78 649 MET A N 1
ATOM 5011 C CA . MET A 1 649 ? -15.696 -41.748 -36.221 1.00 36.78 649 MET A CA 1
ATOM 5012 C C . MET A 1 649 ? -16.383 -41.027 -37.377 1.00 36.78 649 MET A C 1
ATOM 5014 O O . MET A 1 649 ? -16.666 -41.633 -38.403 1.00 36.78 649 MET A O 1
ATOM 5018 N N . ASN A 1 650 ? -16.749 -39.767 -37.146 1.00 30.92 650 ASN A N 1
ATOM 5019 C CA . ASN A 1 650 ? -16.768 -38.691 -38.137 1.00 30.92 650 ASN A CA 1
ATOM 5020 C C . ASN A 1 650 ? -17.249 -37.393 -37.473 1.00 30.92 650 ASN A C 1
ATOM 5022 O O . ASN A 1 650 ? -18.239 -37.382 -36.742 1.00 30.92 650 ASN A O 1
ATOM 5026 N N . THR A 1 651 ? -16.547 -36.300 -37.789 1.00 33.75 651 THR A N 1
ATOM 5027 C CA . THR A 1 651 ? -16.875 -34.884 -37.521 1.00 33.75 651 THR A CA 1
ATOM 5028 C C . THR A 1 651 ? -16.944 -34.429 -36.056 1.00 33.75 651 THR A C 1
ATOM 5030 O O . THR A 1 651 ? -17.991 -34.458 -35.418 1.00 33.75 651 THR A O 1
ATOM 5033 N N . PHE A 1 652 ? -15.824 -33.887 -35.560 1.00 26.52 652 PHE A N 1
ATOM 5034 C CA . PHE A 1 652 ? -15.777 -33.032 -34.371 1.00 26.52 652 PHE A CA 1
ATOM 5035 C C . PHE A 1 652 ? -16.018 -31.571 -34.798 1.00 26.52 652 PHE A C 1
ATOM 5037 O O . PHE A 1 652 ? -15.160 -30.942 -35.412 1.00 26.52 652 PHE A O 1
ATOM 5044 N N . ARG A 1 653 ? -17.207 -31.041 -34.493 1.00 27.88 653 ARG A N 1
ATOM 5045 C CA . ARG A 1 653 ? -17.455 -29.607 -34.264 1.00 27.88 653 ARG A CA 1
ATOM 5046 C C . ARG A 1 653 ? -17.654 -29.444 -32.751 1.00 27.88 653 ARG A C 1
ATOM 5048 O O . ARG A 1 653 ? -18.391 -30.258 -32.191 1.00 27.88 653 ARG A O 1
ATOM 5055 N N . PRO A 1 654 ? -17.062 -28.448 -32.073 1.00 34.62 654 PRO A N 1
ATOM 5056 C CA . PRO A 1 654 ? -17.388 -28.192 -30.679 1.00 34.62 654 PRO A CA 1
ATOM 5057 C C . PRO A 1 654 ? -18.725 -27.442 -30.606 1.00 34.62 654 PRO A C 1
ATOM 5059 O O . PRO A 1 654 ? -18.813 -26.256 -30.904 1.00 34.62 654 PRO A O 1
ATOM 5062 N N . THR A 1 655 ? -19.781 -28.167 -30.248 1.00 31.44 655 THR A N 1
ATOM 5063 C CA . THR A 1 655 ? -21.071 -27.616 -29.815 1.00 31.44 655 THR A CA 1
ATOM 5064 C C . THR A 1 655 ? -20.949 -27.135 -28.371 1.00 31.44 655 THR A C 1
ATOM 5066 O O . THR A 1 655 ? -20.679 -27.931 -27.472 1.00 31.44 655 THR A O 1
ATOM 5069 N N . SER A 1 656 ? -21.171 -25.841 -28.151 1.00 34.72 656 SER A N 1
ATOM 5070 C CA . SER A 1 656 ? -21.401 -25.236 -26.842 1.00 34.72 656 SER A CA 1
ATOM 5071 C C . SER A 1 656 ? -22.734 -25.719 -26.264 1.00 34.72 656 SER A C 1
ATOM 5073 O O . SER A 1 656 ? -23.790 -25.472 -26.848 1.00 34.72 656 SER A O 1
ATOM 5075 N N . HIS A 1 657 ? -22.700 -26.370 -25.103 1.00 40.00 657 HIS A N 1
ATOM 5076 C CA . HIS A 1 657 ? -23.888 -26.554 -24.272 1.00 40.00 657 HIS A CA 1
ATOM 5077 C C . HIS A 1 657 ? -24.160 -25.264 -23.486 1.00 40.00 657 HIS A C 1
ATOM 5079 O O . HIS A 1 657 ? -23.687 -25.100 -22.368 1.00 40.00 657 HIS A O 1
ATOM 5085 N N . VAL A 1 658 ? -24.937 -24.361 -24.084 1.00 36.88 658 VAL A N 1
ATOM 5086 C CA . VAL A 1 658 ? -25.817 -23.431 -23.363 1.00 36.88 658 VAL A CA 1
ATOM 5087 C C . VAL A 1 658 ? -27.173 -23.557 -24.051 1.00 36.88 658 VAL A C 1
ATOM 5089 O O . VAL A 1 658 ? -27.355 -23.071 -25.165 1.00 36.88 658 VAL A O 1
ATOM 5092 N N . THR A 1 659 ? -28.092 -24.314 -23.459 1.00 35.12 659 THR A N 1
ATOM 5093 C CA . THR A 1 659 ? -29.470 -24.423 -23.952 1.00 35.12 659 THR A CA 1
ATOM 5094 C C . THR A 1 659 ? -30.336 -23.311 -23.358 1.00 35.12 659 THR A C 1
ATOM 5096 O O . THR A 1 659 ? -30.277 -23.058 -22.159 1.00 35.12 659 THR A O 1
ATOM 5099 N N . ASP A 1 660 ? -31.147 -22.728 -24.244 1.00 35.53 660 ASP A N 1
ATOM 5100 C CA . ASP A 1 660 ? -32.343 -21.893 -24.050 1.00 35.53 660 ASP A CA 1
ATOM 5101 C C . ASP A 1 660 ? -32.222 -20.360 -23.838 1.00 35.53 660 ASP A C 1
ATOM 5103 O O . ASP A 1 660 ? -32.568 -19.792 -22.812 1.00 35.53 660 ASP A O 1
ATOM 5107 N N . SER A 1 661 ? -31.973 -19.668 -24.964 1.00 50.56 661 SER A N 1
ATOM 5108 C CA . SER A 1 661 ? -32.945 -18.739 -25.605 1.00 50.56 661 SER A CA 1
ATOM 5109 C C . SER A 1 661 ? -32.984 -17.210 -25.352 1.00 50.56 661 SER A C 1
ATOM 5111 O O . SER A 1 661 ? -33.881 -16.568 -25.896 1.00 50.56 661 SER A O 1
ATOM 5113 N N . LEU A 1 662 ? -32.008 -16.558 -24.701 1.00 58.69 662 LEU A N 1
ATOM 5114 C CA . LEU A 1 662 ? -31.976 -15.068 -24.637 1.00 58.69 662 LEU A CA 1
ATOM 5115 C C . LEU A 1 662 ? -30.704 -14.381 -25.166 1.00 58.69 662 LEU A C 1
ATOM 5117 O O . LEU A 1 662 ? -30.774 -13.208 -25.540 1.00 58.69 662 LEU A O 1
ATOM 5121 N N . CYS A 1 663 ? -29.576 -15.090 -25.248 1.00 70.94 663 CYS A N 1
ATOM 5122 C CA . CYS A 1 663 ? -28.263 -14.523 -25.571 1.00 70.94 663 CYS A CA 1
ATOM 5123 C C . CYS A 1 663 ? -27.660 -15.217 -26.808 1.00 70.94 663 CYS A C 1
ATOM 5125 O O . CYS A 1 663 ? -27.499 -16.437 -26.815 1.00 70.94 663 CYS A O 1
ATOM 5127 N N . HIS A 1 664 ? -27.372 -14.466 -27.877 1.00 82.94 664 HIS A N 1
ATOM 5128 C CA . HIS A 1 664 ? -26.893 -15.019 -29.152 1.00 82.94 664 HIS A CA 1
ATOM 5129 C C . HIS A 1 664 ? -25.367 -15.207 -29.165 1.00 82.94 664 HIS A C 1
ATOM 5131 O O . HIS A 1 664 ? -24.626 -14.322 -28.744 1.00 82.94 664 HIS A O 1
ATOM 5137 N N . SER A 1 665 ? -24.877 -16.328 -29.697 1.00 85.12 665 SER A N 1
ATOM 5138 C CA . SER A 1 665 ? -23.439 -16.528 -29.912 1.00 85.12 665 SER A CA 1
ATOM 5139 C C . SER A 1 665 ? -23.043 -16.038 -31.308 1.00 85.12 665 SER A C 1
ATOM 5141 O O . SER A 1 665 ? -23.531 -16.563 -32.306 1.00 85.12 665 SER A O 1
ATOM 5143 N N . PHE A 1 666 ? -22.179 -15.026 -31.372 1.00 88.19 666 PHE A N 1
ATOM 5144 C CA . PHE A 1 666 ? -21.633 -14.463 -32.609 1.00 88.19 666 PHE A CA 1
ATOM 5145 C C . PHE A 1 666 ? -20.257 -15.045 -32.915 1.00 88.19 666 PHE A C 1
ATOM 5147 O O . PHE A 1 666 ? -19.476 -15.307 -31.997 1.00 88.19 666 PHE A O 1
ATOM 5154 N N . THR A 1 667 ? -19.924 -15.168 -34.202 1.00 88.62 667 THR A N 1
ATOM 5155 C CA . THR A 1 667 ? -18.533 -15.413 -34.604 1.00 88.62 667 THR A CA 1
ATOM 5156 C C . THR A 1 667 ? -17.733 -14.114 -34.561 1.00 88.62 667 THR A C 1
ATOM 5158 O O . THR A 1 667 ? -18.284 -13.018 -34.721 1.00 88.62 667 THR A O 1
ATOM 5161 N N . TYR A 1 668 ? -16.414 -14.209 -34.395 1.00 89.88 668 TYR A N 1
ATOM 5162 C CA . TYR A 1 668 ? -15.546 -13.032 -34.413 1.00 89.88 668 TYR A CA 1
ATOM 5163 C C . TYR A 1 668 ? -15.671 -12.268 -35.738 1.00 89.88 668 TYR A C 1
ATOM 5165 O O . TYR A 1 668 ? -15.742 -11.038 -35.757 1.00 89.88 668 TYR A O 1
ATOM 5173 N N . LYS A 1 669 ? -15.791 -13.004 -36.848 1.00 89.19 669 LYS A N 1
ATOM 5174 C CA . LYS A 1 669 ? -15.983 -12.439 -38.186 1.00 89.19 669 LYS A CA 1
ATOM 5175 C C . LYS A 1 669 ? -17.262 -11.603 -38.289 1.00 89.19 669 LYS A C 1
ATOM 5177 O O . LYS A 1 669 ? -17.226 -10.531 -38.890 1.00 89.19 669 LYS A O 1
ATOM 5182 N N . ASP A 1 670 ? -18.365 -12.055 -37.692 1.00 88.88 670 ASP A N 1
ATOM 5183 C CA . ASP A 1 670 ? -19.628 -11.303 -37.699 1.00 88.88 670 ASP A CA 1
ATOM 5184 C C . ASP A 1 670 ? -19.465 -9.941 -37.018 1.00 88.88 670 ASP A C 1
ATOM 5186 O O . ASP A 1 670 ? -19.949 -8.926 -37.522 1.00 88.88 670 ASP A O 1
ATOM 5190 N N . LEU A 1 671 ? -18.730 -9.900 -35.902 1.00 92.12 671 LEU A N 1
ATOM 5191 C CA . LEU A 1 671 ? -18.490 -8.670 -35.145 1.00 92.12 671 LEU A CA 1
ATOM 5192 C C . LEU A 1 671 ? -17.481 -7.743 -35.833 1.00 92.12 671 LEU A C 1
ATOM 5194 O O . LEU A 1 671 ? -17.654 -6.525 -35.791 1.00 92.12 671 LEU A O 1
ATOM 5198 N N . VAL A 1 672 ? -16.480 -8.289 -36.532 1.00 90.25 672 VAL A N 1
ATOM 5199 C CA . VAL A 1 672 ? -15.570 -7.506 -37.389 1.00 90.25 672 VAL A CA 1
ATOM 5200 C C . VAL A 1 672 ? -16.360 -6.797 -38.490 1.00 90.25 672 VAL A C 1
ATOM 5202 O O . VAL A 1 672 ? -16.194 -5.596 -38.698 1.00 90.25 672 VAL A O 1
ATOM 5205 N N . VAL A 1 673 ? -17.270 -7.508 -39.163 1.00 90.38 673 VAL A N 1
ATOM 5206 C CA . VAL A 1 673 ? -18.120 -6.922 -40.211 1.00 90.38 673 VAL A CA 1
ATOM 5207 C C . VAL A 1 673 ? -19.076 -5.883 -39.622 1.00 90.38 673 VAL A C 1
ATOM 5209 O O . VAL A 1 673 ? -19.193 -4.784 -40.163 1.00 90.38 673 VAL A O 1
ATOM 5212 N N . ALA A 1 674 ? -19.726 -6.193 -38.496 1.00 90.38 674 ALA A N 1
ATOM 5213 C CA . ALA A 1 674 ? -20.680 -5.289 -37.855 1.00 90.38 674 ALA A CA 1
ATOM 5214 C C . ALA A 1 674 ? -20.042 -3.961 -37.416 1.00 90.38 674 ALA A C 1
ATOM 5216 O O . ALA A 1 674 ? -20.696 -2.921 -37.484 1.00 90.38 674 ALA A O 1
ATOM 5217 N N . THR A 1 675 ? -18.777 -3.987 -36.992 1.00 92.44 675 THR A N 1
ATOM 5218 C CA . THR A 1 675 ? -18.020 -2.812 -36.518 1.00 92.44 675 THR A CA 1
ATOM 5219 C C . THR A 1 675 ? -17.202 -2.115 -37.606 1.00 92.44 675 THR A C 1
ATOM 5221 O O . THR A 1 675 ? -16.519 -1.135 -37.311 1.00 92.44 675 THR A O 1
ATOM 5224 N N . LYS A 1 676 ? -17.251 -2.607 -38.855 1.00 90.81 676 LYS A N 1
ATOM 5225 C CA . LYS A 1 676 ? -16.376 -2.166 -39.955 1.00 90.81 676 LYS A CA 1
ATOM 5226 C C . LYS A 1 676 ? -14.899 -2.190 -39.539 1.00 90.81 676 LYS A C 1
ATOM 5228 O O . LYS A 1 676 ? -14.224 -1.172 -39.610 1.00 90.81 676 LYS A O 1
ATOM 5233 N N . GLU A 1 677 ? -14.441 -3.348 -39.065 1.00 90.31 677 GLU A N 1
ATOM 5234 C CA . GLU A 1 677 ? -13.081 -3.560 -38.547 1.00 90.31 677 GLU A CA 1
ATOM 5235 C C . GLU A 1 677 ? -12.765 -2.733 -37.289 1.00 90.31 677 GLU A C 1
ATOM 5237 O O . GLU A 1 677 ? -11.655 -2.244 -37.117 1.00 90.31 677 GLU A O 1
ATOM 5242 N N . PHE A 1 678 ? -13.735 -2.620 -36.370 1.00 91.06 678 PHE A N 1
ATOM 5243 C CA . PHE A 1 678 ? -13.582 -1.904 -35.094 1.00 91.06 678 PHE A CA 1
ATOM 5244 C C . PHE A 1 678 ? -13.210 -0.417 -35.256 1.00 91.06 678 PHE A C 1
ATOM 5246 O O . PHE A 1 678 ? -12.409 0.117 -34.494 1.00 91.06 678 PHE A O 1
ATOM 5253 N N . ASN A 1 679 ? -13.801 0.256 -36.247 1.00 89.06 679 ASN A N 1
ATOM 5254 C CA . ASN A 1 679 ? -13.423 1.620 -36.637 1.00 89.06 679 ASN A CA 1
ATOM 5255 C C . ASN A 1 679 ? -13.960 2.728 -35.704 1.00 89.06 679 ASN A C 1
ATOM 5257 O O . ASN A 1 679 ? -13.288 3.729 -35.488 1.00 89.06 679 ASN A O 1
ATOM 5261 N N . GLU A 1 680 ? -15.176 2.584 -35.163 1.00 91.06 680 GLU A N 1
ATOM 5262 C CA . GLU A 1 680 ? -15.814 3.613 -34.317 1.00 91.06 680 GLU A CA 1
ATOM 5263 C C . GLU A 1 680 ? -15.771 3.197 -32.839 1.00 91.06 680 GLU A C 1
ATOM 5265 O O . GLU A 1 680 ? -16.603 2.411 -32.379 1.00 91.06 680 GLU A O 1
ATOM 5270 N N . GLU A 1 681 ? -14.782 3.710 -32.104 1.00 91.12 681 GLU A N 1
ATOM 5271 C CA . GLU A 1 681 ? -14.643 3.540 -30.652 1.00 91.12 681 GLU A CA 1
ATOM 5272 C C . GLU A 1 681 ? -15.631 4.457 -29.911 1.00 91.12 681 GLU A C 1
ATOM 5274 O O . GLU A 1 681 ? -15.654 5.668 -30.115 1.00 91.12 681 GLU A O 1
ATOM 5279 N N . LEU A 1 682 ? -16.460 3.866 -29.051 1.00 83.12 682 LEU A N 1
ATOM 5280 C CA . LEU A 1 682 ? -17.400 4.569 -28.173 1.00 83.12 682 LEU A CA 1
ATOM 5281 C C . LEU A 1 682 ? -16.772 4.912 -26.818 1.00 83.12 682 LEU A C 1
ATOM 5283 O O . LEU A 1 682 ? -17.217 5.841 -26.150 1.00 83.12 682 LEU A O 1
ATOM 5287 N N . GLY A 1 683 ? -15.762 4.147 -26.402 1.00 76.56 683 GLY A N 1
ATOM 5288 C CA . GLY A 1 683 ? -15.033 4.371 -25.162 1.00 76.56 683 GLY A CA 1
ATOM 5289 C C . GLY A 1 683 ? -14.081 3.228 -24.826 1.00 76.56 683 GLY A C 1
ATOM 5290 O O . GLY A 1 683 ? -14.206 2.113 -25.338 1.00 76.56 683 GLY A O 1
ATOM 5291 N N . ARG A 1 684 ? -13.141 3.510 -23.925 1.00 77.06 684 ARG A N 1
ATOM 5292 C CA . ARG A 1 684 ? -12.112 2.579 -23.457 1.00 77.06 684 ARG A CA 1
ATOM 5293 C C . ARG A 1 684 ? -12.013 2.640 -21.944 1.00 77.06 684 ARG A C 1
ATOM 5295 O O . ARG A 1 684 ? -11.908 3.721 -21.374 1.00 77.06 684 ARG A O 1
ATOM 5302 N N . GLY A 1 685 ? -12.046 1.474 -21.310 1.00 61.59 685 GLY A N 1
ATOM 5303 C CA . GLY A 1 685 ? -11.929 1.329 -19.862 1.00 61.59 685 GLY A CA 1
ATOM 5304 C C . GLY A 1 685 ? -10.956 0.219 -19.474 1.00 61.59 685 GLY A C 1
ATOM 5305 O O . GLY A 1 685 ? -10.369 -0.439 -20.332 1.00 61.59 685 GLY A O 1
ATOM 5306 N N . ALA A 1 686 ? -10.823 -0.019 -18.166 1.00 56.50 686 ALA A N 1
ATOM 5307 C CA . ALA A 1 686 ? -9.966 -1.073 -17.610 1.00 56.50 686 ALA A CA 1
ATOM 5308 C C . ALA A 1 686 ? -10.329 -2.482 -18.123 1.00 56.50 686 ALA A C 1
ATOM 5310 O O . ALA A 1 686 ? -9.467 -3.347 -18.229 1.00 56.50 686 ALA A O 1
ATOM 5311 N N . PHE A 1 687 ? -11.596 -2.690 -18.494 1.00 60.66 687 PHE A N 1
ATOM 5312 C CA . PHE A 1 687 ? -12.132 -3.969 -18.962 1.00 60.66 687 PHE A CA 1
ATOM 5313 C C . PHE A 1 687 ? -12.164 -4.100 -20.494 1.00 60.66 687 PHE A C 1
ATOM 5315 O O . PHE A 1 687 ? -12.805 -5.006 -21.013 1.00 60.66 687 PHE A O 1
ATOM 5322 N N . GLY A 1 688 ? -11.511 -3.206 -21.243 1.00 75.38 688 GLY A N 1
ATOM 5323 C CA . GLY A 1 688 ? -11.419 -3.274 -22.705 1.00 75.38 688 GLY A CA 1
ATOM 5324 C C . GLY A 1 688 ? -12.076 -2.104 -23.437 1.00 75.38 688 GLY A C 1
ATOM 5325 O O . GLY A 1 688 ? -12.351 -1.048 -22.865 1.00 75.38 688 GLY A O 1
ATOM 5326 N N . ILE A 1 689 ? -12.290 -2.286 -24.740 1.00 83.25 689 ILE A N 1
ATOM 5327 C CA . ILE A 1 689 ? -12.680 -1.219 -25.673 1.00 83.25 689 ILE A CA 1
ATOM 5328 C C . ILE A 1 689 ? -14.085 -1.490 -26.205 1.00 83.25 689 ILE A C 1
ATOM 5330 O O . ILE A 1 689 ? -14.384 -2.609 -26.623 1.00 83.25 689 ILE A O 1
ATOM 5334 N N . VAL A 1 690 ? -14.948 -0.477 -26.214 1.00 88.81 690 VAL A N 1
ATOM 5335 C CA . VAL A 1 690 ? -16.322 -0.568 -26.717 1.00 88.81 690 VAL A CA 1
ATOM 5336 C C . VAL A 1 690 ? -16.411 0.087 -28.088 1.00 88.81 690 VAL A C 1
ATOM 5338 O O . VAL A 1 690 ? -16.030 1.240 -28.258 1.00 88.81 690 VAL A O 1
ATOM 5341 N N . TYR A 1 691 ? -16.960 -0.636 -29.057 1.00 92.25 691 TYR A N 1
ATOM 5342 C CA . TYR A 1 691 ? -17.130 -0.190 -30.436 1.00 92.25 691 TYR A CA 1
ATOM 5343 C C . TYR A 1 691 ? -18.599 -0.116 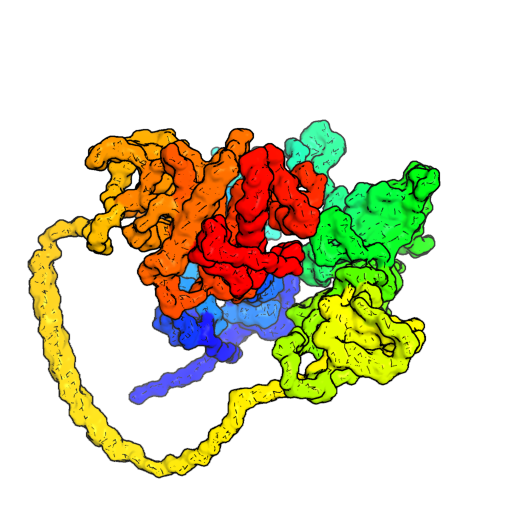-30.817 1.00 92.25 691 TYR A C 1
ATOM 5345 O O . TYR A 1 691 ? -19.412 -0.925 -30.367 1.00 92.25 691 TYR A O 1
ATOM 5353 N N . LYS A 1 692 ? -18.947 0.806 -31.708 1.00 92.56 692 LYS A N 1
ATOM 5354 C CA . LYS A 1 692 ? -20.274 0.825 -32.319 1.00 92.56 692 LYS A CA 1
ATOM 5355 C C . LYS A 1 692 ? -20.342 -0.192 -33.449 1.00 92.56 692 LYS A C 1
ATOM 5357 O O . LYS A 1 692 ? -19.438 -0.285 -34.276 1.00 92.56 692 LYS A O 1
ATOM 5362 N N . GLY A 1 693 ? -21.436 -0.940 -33.506 1.00 91.50 693 GLY A N 1
ATOM 5363 C CA . GLY A 1 693 ? -21.700 -1.893 -34.577 1.00 91.50 693 GLY A CA 1
ATOM 5364 C C . GLY A 1 693 ? -23.106 -1.761 -35.145 1.00 91.50 693 GLY A C 1
ATOM 5365 O O . GLY A 1 693 ? -24.020 -1.272 -34.482 1.00 91.50 693 GLY A O 1
ATOM 5366 N N . VAL A 1 694 ? -23.293 -2.234 -36.376 1.00 90.44 694 VAL A N 1
ATOM 5367 C CA . VAL A 1 694 ? -24.613 -2.375 -37.006 1.00 90.44 694 VAL A CA 1
ATOM 5368 C C . VAL A 1 694 ? -24.819 -3.832 -37.394 1.00 90.44 694 VAL A C 1
ATOM 5370 O O . VAL A 1 694 ? -24.126 -4.368 -38.258 1.00 90.44 694 VAL A O 1
ATOM 5373 N N . MET A 1 695 ? -25.790 -4.480 -36.755 1.00 82.06 695 MET A N 1
ATOM 5374 C CA . MET A 1 695 ? -26.103 -5.879 -37.014 1.00 82.06 695 MET A CA 1
ATOM 5375 C C . MET A 1 695 ? -27.003 -6.051 -38.242 1.00 82.06 695 MET A C 1
ATOM 5377 O O . MET A 1 695 ? -27.945 -5.290 -38.460 1.00 82.06 695 MET A O 1
ATOM 5381 N N . SER A 1 696 ? -26.734 -7.099 -39.025 1.00 69.50 696 SER A N 1
ATOM 5382 C CA . SER A 1 696 ? -27.502 -7.430 -40.239 1.00 69.50 696 SER A CA 1
ATOM 5383 C C . SER A 1 696 ? -28.675 -8.392 -39.987 1.00 69.50 696 SER A C 1
ATOM 5385 O O . SER A 1 696 ? -29.472 -8.640 -40.889 1.00 69.50 696 SER A O 1
ATOM 5387 N N . ILE A 1 697 ? -28.796 -8.942 -38.775 1.00 59.38 697 ILE A N 1
ATOM 5388 C CA . ILE A 1 697 ? -29.819 -9.931 -38.414 1.00 59.38 697 ILE A CA 1
ATOM 5389 C C . ILE A 1 697 ? -31.063 -9.207 -37.874 1.00 59.38 697 ILE A C 1
ATOM 5391 O O . ILE A 1 697 ? -31.013 -8.609 -36.805 1.00 59.38 697 ILE A O 1
ATOM 5395 N N . GLY A 1 698 ? -32.189 -9.304 -38.594 1.00 55.31 698 GLY A N 1
ATOM 5396 C CA . GLY A 1 698 ? -33.530 -9.058 -38.041 1.00 55.31 698 GLY A CA 1
ATOM 5397 C C . GLY A 1 698 ? -33.922 -7.599 -37.773 1.00 55.31 698 GLY A C 1
ATOM 5398 O O . GLY A 1 698 ? -34.547 -7.345 -36.750 1.00 55.31 698 GLY A O 1
ATOM 5399 N N . SER A 1 699 ? -33.639 -6.691 -38.721 1.00 56.50 699 SER A N 1
ATOM 5400 C CA . SER A 1 699 ? -33.660 -5.206 -38.669 1.00 56.50 699 SER A CA 1
ATOM 5401 C C . SER A 1 699 ? -32.286 -4.617 -38.321 1.00 56.50 699 SER A C 1
ATOM 5403 O O . SER A 1 699 ? -31.557 -5.177 -37.512 1.00 56.50 699 SER A O 1
ATOM 5405 N N . ARG A 1 700 ? -31.881 -3.538 -39.013 1.00 68.50 700 ARG A N 1
ATOM 5406 C CA . ARG A 1 700 ? -30.553 -2.885 -38.934 1.00 68.50 700 ARG A CA 1
ATOM 5407 C C . ARG A 1 700 ? -30.320 -2.275 -37.539 1.00 68.50 700 ARG A C 1
ATOM 5409 O O . ARG A 1 700 ? -30.397 -1.064 -37.357 1.00 68.50 700 ARG A O 1
ATOM 5416 N N . LYS A 1 701 ? -30.096 -3.120 -36.534 1.00 80.62 701 LYS A N 1
ATOM 5417 C CA . LYS A 1 701 ? -30.016 -2.713 -35.131 1.00 80.62 701 LYS A CA 1
ATOM 5418 C C . LYS A 1 701 ? -28.604 -2.236 -34.798 1.00 80.62 701 LYS A C 1
ATOM 5420 O O . LYS A 1 701 ? -27.630 -2.944 -35.057 1.00 80.62 701 LYS A O 1
ATOM 5425 N N . VAL A 1 702 ? -28.510 -1.035 -34.230 1.00 90.00 702 VAL A N 1
ATOM 5426 C CA . VAL A 1 702 ? -27.257 -0.478 -33.702 1.00 90.00 702 VAL A CA 1
ATOM 5427 C C . VAL A 1 702 ? -26.951 -1.144 -32.360 1.00 90.00 702 VAL A C 1
ATOM 5429 O O . VAL A 1 702 ? -27.847 -1.315 -31.529 1.00 90.00 702 VAL A O 1
ATOM 5432 N N . VAL A 1 703 ? -25.699 -1.549 -32.165 1.00 92.00 703 VAL A N 1
ATOM 5433 C CA . VAL A 1 703 ? -25.223 -2.275 -30.980 1.00 92.00 703 VAL A CA 1
ATOM 5434 C C . VAL A 1 703 ? -23.908 -1.694 -30.469 1.00 92.00 703 VAL A C 1
ATOM 5436 O O . VAL A 1 703 ? -23.171 -1.055 -31.222 1.00 92.00 703 VAL A O 1
ATOM 5439 N N . ALA A 1 704 ? -23.609 -1.944 -29.196 1.00 92.50 704 ALA A N 1
ATOM 5440 C CA . ALA A 1 704 ? -22.313 -1.666 -28.587 1.00 92.50 704 ALA A CA 1
ATOM 5441 C C . ALA A 1 704 ? -21.554 -2.986 -28.383 1.00 92.50 704 ALA A C 1
ATOM 5443 O O . ALA A 1 704 ? -22.080 -3.923 -27.789 1.00 92.50 704 ALA A O 1
ATOM 5444 N N . ILE A 1 705 ? -20.331 -3.082 -28.899 1.00 92.19 705 ILE A N 1
ATOM 5445 C CA . ILE A 1 705 ? -19.513 -4.297 -28.889 1.00 92.19 705 ILE A CA 1
ATOM 5446 C C . ILE A 1 705 ? -18.283 -4.044 -28.024 1.00 92.19 705 ILE A C 1
ATOM 5448 O O . ILE A 1 705 ? -17.359 -3.349 -28.440 1.00 92.19 705 ILE A O 1
ATOM 5452 N N . LYS A 1 706 ? -18.271 -4.613 -26.819 1.00 89.75 706 LYS A N 1
ATOM 5453 C CA . LYS A 1 706 ? -17.150 -4.547 -25.875 1.00 89.75 706 LYS A CA 1
ATOM 5454 C C . LYS A 1 706 ? -16.169 -5.671 -26.195 1.00 89.75 706 LYS A C 1
ATOM 5456 O O . LYS A 1 706 ? -16.518 -6.844 -26.100 1.00 89.75 706 LYS A O 1
ATOM 5461 N N . LYS A 1 707 ? -14.952 -5.319 -26.596 1.00 88.00 707 LYS A N 1
ATOM 5462 C CA . LYS A 1 707 ? -13.830 -6.227 -26.843 1.00 88.00 707 LYS A CA 1
ATOM 5463 C C . LYS A 1 707 ? -12.901 -6.191 -25.632 1.00 88.00 707 LYS A C 1
ATOM 5465 O O . LYS A 1 707 ? -12.300 -5.152 -25.363 1.00 88.00 707 LYS A O 1
ATOM 5470 N N . LEU A 1 708 ? -12.791 -7.309 -24.918 1.00 80.50 708 LEU A N 1
ATOM 5471 C CA . LEU A 1 708 ? -11.940 -7.410 -23.728 1.00 80.50 708 LEU A CA 1
ATOM 5472 C C . LEU A 1 708 ? -10.461 -7.517 -24.145 1.00 80.50 708 LEU A C 1
ATOM 5474 O O . LEU A 1 708 ? -10.145 -8.199 -25.126 1.00 80.50 708 LEU A O 1
ATOM 5478 N N . ASP A 1 709 ? -9.569 -6.820 -23.434 1.00 65.81 709 ASP A N 1
ATOM 5479 C CA . ASP A 1 709 ? -8.133 -6.770 -23.751 1.00 65.81 709 ASP A CA 1
ATOM 5480 C C . ASP A 1 709 ? -7.344 -7.924 -23.092 1.00 65.81 709 ASP A C 1
ATOM 5482 O O . ASP A 1 709 ? -7.771 -8.522 -22.103 1.00 65.81 709 ASP A O 1
ATOM 5486 N N . ARG A 1 710 ? -6.205 -8.292 -23.688 1.00 52.56 710 ARG A N 1
ATOM 5487 C CA . ARG A 1 710 ? -5.444 -9.524 -23.427 1.00 52.56 710 ARG A CA 1
ATOM 5488 C C . ARG A 1 710 ? -4.684 -9.495 -22.090 1.00 52.56 710 ARG A C 1
ATOM 5490 O O . ARG A 1 710 ? -3.468 -9.338 -22.075 1.00 52.56 710 ARG A O 1
ATOM 5497 N N . VAL A 1 711 ? -5.368 -9.787 -20.983 1.00 47.94 711 VAL A N 1
ATOM 5498 C CA . VAL A 1 711 ? -4.742 -10.318 -19.753 1.00 47.94 711 VAL A CA 1
ATOM 5499 C C . VAL A 1 711 ? -5.479 -11.601 -19.350 1.00 47.94 711 VAL A C 1
ATOM 5501 O O . VAL A 1 711 ? -6.594 -11.578 -18.838 1.00 47.94 711 VAL A O 1
ATOM 5504 N N . ALA A 1 712 ? -4.876 -12.750 -19.666 1.00 49.84 712 ALA A N 1
ATOM 5505 C CA . ALA A 1 712 ? -5.575 -14.011 -19.946 1.00 49.84 712 ALA A CA 1
ATOM 5506 C C . ALA A 1 712 ? -6.292 -14.717 -18.771 1.00 49.84 712 ALA A C 1
ATOM 5508 O O . ALA A 1 712 ? -6.991 -15.693 -19.023 1.00 49.84 712 ALA A O 1
ATOM 5509 N N . HIS A 1 713 ? -6.164 -14.259 -17.519 1.00 49.59 713 HIS A N 1
ATOM 5510 C CA . HIS A 1 713 ? -6.819 -14.919 -16.374 1.00 49.59 713 HIS A CA 1
ATOM 5511 C C . HIS A 1 713 ? -7.961 -14.114 -15.738 1.00 49.59 713 HIS A C 1
ATOM 5513 O O . HIS A 1 713 ? -8.985 -14.699 -15.383 1.00 49.59 713 HIS A O 1
ATOM 5519 N N . GLU A 1 714 ? -7.836 -12.789 -15.622 1.00 49.88 714 GLU A N 1
ATOM 5520 C CA . GLU A 1 714 ? -8.904 -11.941 -15.069 1.00 49.88 714 GLU A CA 1
ATOM 5521 C C . GLU A 1 714 ? -9.984 -11.644 -16.114 1.00 49.88 714 GLU A C 1
ATOM 5523 O O . GLU A 1 714 ? -11.171 -11.781 -15.817 1.00 49.88 714 GLU A O 1
ATOM 5528 N N . ALA A 1 715 ? -9.588 -11.400 -17.370 1.00 57.59 715 ALA A N 1
ATOM 5529 C CA . ALA A 1 715 ? -10.523 -11.149 -18.465 1.00 57.59 715 ALA A CA 1
ATOM 5530 C C . ALA A 1 715 ? -11.463 -12.340 -18.738 1.00 57.59 715 ALA A C 1
ATOM 5532 O O . ALA A 1 715 ? -12.624 -12.133 -19.079 1.00 57.59 715 ALA A O 1
ATOM 5533 N N . GLU A 1 716 ? -11.002 -13.585 -18.552 1.00 67.81 716 GLU A N 1
ATOM 5534 C CA . GLU A 1 716 ? -11.842 -14.784 -18.714 1.00 67.81 716 GLU A CA 1
ATOM 5535 C C . GLU A 1 716 ? -12.893 -14.892 -17.602 1.00 67.81 716 GLU A C 1
ATOM 5537 O O . GLU A 1 716 ? -14.052 -15.224 -17.854 1.00 67.81 716 GLU A O 1
ATOM 5542 N N . LYS A 1 717 ? -12.498 -14.591 -16.359 1.00 66.88 717 LYS A N 1
ATOM 5543 C CA . LYS A 1 717 ? -13.393 -14.633 -15.199 1.00 66.88 717 LYS A CA 1
ATOM 5544 C C . LYS A 1 717 ? -14.460 -13.551 -15.293 1.00 66.88 717 LYS A C 1
ATOM 5546 O O . LYS A 1 717 ? -15.628 -13.849 -15.043 1.00 66.88 717 LYS A O 1
ATOM 5551 N N . ASP A 1 718 ? -14.076 -12.336 -15.664 1.00 67.38 718 ASP A N 1
ATOM 5552 C CA . ASP A 1 718 ? -15.001 -11.214 -15.801 1.00 67.38 718 ASP A CA 1
ATOM 5553 C C . ASP A 1 718 ? -15.930 -11.428 -17.009 1.00 67.38 718 ASP A C 1
ATOM 5555 O O . ASP A 1 718 ? -17.138 -11.245 -16.883 1.00 67.38 718 ASP A O 1
ATOM 5559 N N . PHE A 1 719 ? -15.417 -11.966 -18.126 1.00 77.38 719 PHE A N 1
ATOM 5560 C CA . PHE A 1 719 ? -16.232 -12.392 -19.271 1.00 77.38 719 PHE A CA 1
ATOM 5561 C C . PHE A 1 719 ? -17.286 -13.430 -18.879 1.00 77.38 719 PHE A C 1
ATOM 5563 O O . PHE A 1 719 ? -18.471 -13.251 -19.153 1.00 77.38 719 PHE A O 1
ATOM 5570 N N . MET A 1 720 ? -16.871 -14.520 -18.226 1.00 73.50 720 MET A N 1
ATOM 5571 C CA . MET A 1 720 ? -17.792 -15.583 -17.819 1.00 73.50 720 MET A CA 1
ATOM 5572 C C . MET A 1 720 ? -18.781 -15.103 -16.756 1.00 73.50 720 MET A C 1
ATOM 5574 O O . MET A 1 720 ? -19.938 -15.513 -16.782 1.00 73.50 720 MET A O 1
ATOM 5578 N N . THR A 1 721 ? -18.355 -14.228 -15.841 1.00 70.12 721 THR A N 1
ATOM 5579 C CA . THR A 1 721 ? -19.242 -13.610 -14.844 1.00 70.12 721 THR A CA 1
ATOM 5580 C C . THR A 1 721 ? -20.305 -12.771 -15.537 1.00 70.12 721 THR A C 1
ATOM 5582 O O . THR A 1 721 ? -21.491 -12.989 -15.307 1.00 70.12 721 THR A O 1
ATOM 5585 N N . GLU A 1 722 ? -19.899 -11.881 -16.439 1.00 76.62 722 GLU A N 1
ATOM 5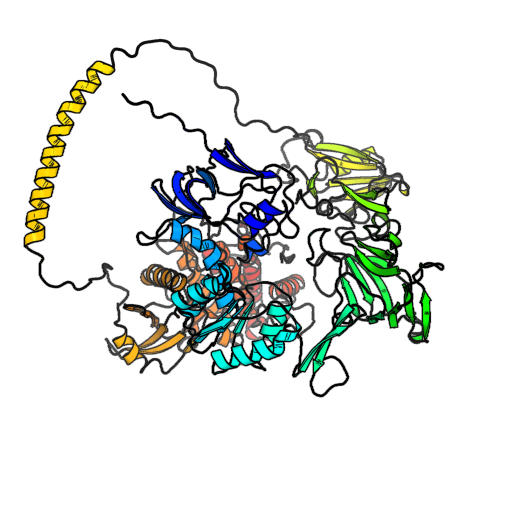586 C CA . GLU A 1 722 ? -20.811 -10.997 -17.153 1.00 76.62 722 GLU A CA 1
ATOM 5587 C C . GLU A 1 722 ? -21.803 -11.798 -18.007 1.00 76.62 722 GLU A C 1
ATOM 5589 O O . GLU A 1 722 ? -23.007 -11.611 -17.852 1.00 76.62 722 GLU A O 1
ATOM 5594 N N . VAL A 1 723 ? -21.343 -12.782 -18.794 1.00 80.25 723 VAL A N 1
ATOM 5595 C CA . VAL A 1 723 ? -22.227 -13.679 -19.568 1.00 80.25 723 VAL A CA 1
ATOM 5596 C C . VAL A 1 723 ? -23.198 -14.439 -18.660 1.00 80.25 723 VAL A C 1
ATOM 5598 O O . VAL A 1 723 ? -24.384 -14.510 -18.978 1.00 80.25 723 VAL A O 1
ATOM 5601 N N . ASN A 1 724 ? -22.743 -14.992 -17.532 1.00 75.69 724 ASN A N 1
ATOM 5602 C CA . ASN A 1 724 ? -23.590 -15.803 -16.650 1.00 75.69 724 ASN A CA 1
ATOM 5603 C C . ASN A 1 724 ? -24.618 -14.974 -15.867 1.00 75.69 724 ASN A C 1
ATOM 5605 O O . ASN A 1 724 ? -25.744 -15.434 -15.695 1.00 75.69 724 ASN A O 1
ATOM 5609 N N . VAL A 1 725 ? -24.243 -13.777 -15.403 1.00 71.44 725 VAL A N 1
ATOM 5610 C CA . VAL A 1 725 ? -25.106 -12.887 -14.611 1.00 71.44 725 VAL A CA 1
ATOM 5611 C C . VAL A 1 725 ? -26.142 -12.215 -15.504 1.00 71.44 725 VAL A C 1
ATOM 5613 O O . VAL A 1 725 ? -27.335 -12.282 -15.224 1.00 71.44 725 VAL A O 1
ATOM 5616 N N . ILE A 1 726 ? -25.711 -11.583 -16.599 1.00 73.25 726 ILE A N 1
ATOM 5617 C CA . ILE A 1 726 ? -26.590 -10.704 -17.377 1.00 73.25 726 ILE A CA 1
ATOM 5618 C C . ILE A 1 726 ? -27.468 -11.463 -18.382 1.00 73.25 726 ILE A C 1
ATOM 5620 O O . ILE A 1 726 ? -28.520 -10.970 -18.777 1.00 73.25 726 ILE A O 1
ATOM 5624 N N . SER A 1 727 ? -27.076 -12.676 -18.802 1.00 72.44 727 SER A N 1
ATOM 5625 C CA . SER A 1 727 ? -27.915 -13.492 -19.700 1.00 72.44 727 SER A CA 1
ATOM 5626 C C . SER A 1 727 ? -29.236 -13.920 -19.057 1.00 72.44 727 SER A C 1
ATOM 5628 O O . SER A 1 727 ? -30.172 -14.278 -19.773 1.00 72.44 727 SER A O 1
ATOM 5630 N N . GLN A 1 728 ? -29.314 -13.864 -17.726 1.00 71.44 728 GLN A N 1
ATOM 5631 C CA . GLN A 1 728 ? -30.468 -14.270 -16.928 1.00 71.44 728 GLN A CA 1
ATOM 5632 C C . GLN A 1 728 ? -31.270 -13.076 -16.385 1.00 71.44 728 GLN A C 1
ATOM 5634 O O . GLN A 1 728 ? -32.277 -13.283 -15.712 1.00 71.44 728 GLN A O 1
ATOM 5639 N N . THR A 1 729 ? -30.865 -11.832 -16.675 1.00 78.44 729 THR A N 1
ATOM 5640 C CA . THR A 1 729 ? -31.545 -10.622 -16.189 1.00 78.44 729 THR A CA 1
ATOM 5641 C C . THR A 1 729 ? -32.293 -9.901 -17.308 1.00 78.44 729 THR A C 1
ATOM 5643 O O . THR A 1 729 ? -31.850 -9.814 -18.455 1.00 78.44 729 THR A O 1
ATOM 5646 N N . HIS A 1 730 ? -33.471 -9.363 -16.986 1.00 84.38 730 HIS A N 1
ATOM 5647 C CA . HIS A 1 730 ? -34.248 -8.553 -17.919 1.00 84.38 730 HIS A CA 1
ATOM 5648 C C . HIS A 1 730 ? -35.056 -7.495 -17.171 1.00 84.38 730 HIS A C 1
ATOM 5650 O O . HIS A 1 730 ? -36.101 -7.786 -16.594 1.00 84.38 730 HIS A O 1
ATOM 5656 N N . HIS A 1 731 ? -34.581 -6.250 -17.198 1.00 91.69 731 HIS A N 1
ATOM 5657 C CA . HIS A 1 731 ? -35.243 -5.135 -16.532 1.00 91.69 731 HIS A CA 1
ATOM 5658 C C . HIS A 1 731 ? -34.992 -3.823 -17.286 1.00 91.69 731 HIS A C 1
ATOM 5660 O O . HIS A 1 731 ? -33.910 -3.607 -17.824 1.00 91.69 731 HIS A O 1
ATOM 5666 N N . LYS A 1 732 ? -35.984 -2.922 -17.306 1.00 92.19 732 LYS A N 1
ATOM 5667 C CA . LYS A 1 732 ? -35.942 -1.657 -18.072 1.00 92.19 732 LYS A CA 1
ATOM 5668 C C . LYS A 1 732 ? -34.814 -0.698 -17.658 1.00 92.19 732 LYS A C 1
ATOM 5670 O O . LYS A 1 732 ? -34.470 0.191 -18.423 1.00 92.19 732 LYS A O 1
ATOM 5675 N N . ASN A 1 733 ? -34.283 -0.863 -16.444 1.00 95.69 733 ASN A N 1
ATOM 5676 C CA . ASN A 1 733 ? -33.184 -0.066 -15.889 1.00 95.69 733 ASN A CA 1
ATOM 5677 C C . ASN A 1 733 ? -31.844 -0.822 -15.851 1.00 95.69 733 ASN A C 1
ATOM 5679 O O . ASN A 1 733 ? -30.943 -0.409 -15.129 1.00 95.69 733 ASN A O 1
ATOM 5683 N N . LEU A 1 734 ? -31.696 -1.913 -16.606 1.00 93.25 734 LEU A N 1
ATOM 5684 C CA . LEU A 1 734 ? -30.420 -2.601 -16.823 1.00 93.25 734 LEU A CA 1
ATOM 5685 C C . LEU A 1 734 ? -30.110 -2.624 -18.325 1.00 93.25 734 LEU A C 1
ATOM 5687 O O . LEU A 1 734 ? -31.022 -2.724 -19.147 1.00 93.25 734 LEU A O 1
ATOM 5691 N N . VAL A 1 735 ? -28.834 -2.533 -18.692 1.00 91.19 735 VAL A N 1
ATOM 5692 C CA . VAL A 1 735 ? -28.409 -2.683 -20.089 1.00 91.19 735 VAL A CA 1
ATOM 5693 C C . VAL A 1 735 ? -28.562 -4.140 -20.509 1.00 91.19 735 VAL A C 1
ATOM 5695 O O . VAL A 1 735 ? -28.057 -5.046 -19.851 1.00 91.19 735 VAL A O 1
ATOM 5698 N N . ARG A 1 736 ? -29.237 -4.387 -21.631 1.00 88.06 736 ARG A N 1
ATOM 5699 C CA . ARG A 1 736 ? -29.451 -5.741 -22.141 1.00 88.06 736 ARG A CA 1
ATOM 5700 C C . ARG A 1 736 ? -28.239 -6.247 -22.924 1.00 88.06 736 ARG A C 1
ATOM 5702 O O . ARG A 1 736 ? -27.876 -5.673 -23.955 1.00 88.06 736 ARG A O 1
ATOM 5709 N N . LEU A 1 737 ? -27.704 -7.398 -22.513 1.00 88.38 737 LEU A N 1
ATOM 5710 C CA . LEU A 1 737 ? -26.801 -8.194 -23.346 1.00 88.38 737 LEU A CA 1
ATOM 5711 C C . LEU A 1 737 ? -27.600 -8.887 -24.456 1.00 88.38 737 LEU A C 1
ATOM 5713 O O . LEU A 1 737 ? -28.574 -9.599 -24.212 1.00 88.38 737 LEU A O 1
ATOM 5717 N N . ILE A 1 738 ? -27.194 -8.646 -25.696 1.00 88.56 738 ILE A N 1
ATOM 5718 C CA . ILE A 1 738 ? -27.758 -9.253 -26.905 1.00 88.56 738 ILE A CA 1
ATOM 5719 C C . ILE A 1 738 ? -27.043 -10.571 -27.212 1.00 88.56 738 ILE A C 1
ATOM 5721 O O . ILE A 1 738 ? -27.672 -11.529 -27.667 1.00 88.56 738 ILE A O 1
ATOM 5725 N N . GLY A 1 739 ? -25.732 -10.628 -26.980 1.00 89.00 739 GLY A N 1
ATOM 5726 C CA . GLY A 1 739 ? -24.938 -11.808 -27.277 1.00 89.00 739 GLY A CA 1
ATOM 5727 C C . GLY A 1 739 ? -23.467 -11.684 -26.915 1.00 89.00 739 GLY A C 1
ATOM 5728 O O . GLY A 1 739 ? -23.034 -10.688 -26.342 1.00 89.00 739 GLY A O 1
ATOM 5729 N N . TYR A 1 740 ? -22.691 -12.698 -27.277 1.00 90.31 740 TYR A N 1
ATOM 5730 C CA . TYR A 1 740 ? -21.260 -12.772 -26.994 1.00 90.31 740 TYR A CA 1
ATOM 5731 C C . TYR A 1 740 ? -20.502 -13.494 -28.112 1.00 90.31 740 TYR A C 1
ATOM 5733 O O . TYR A 1 740 ? -21.072 -14.286 -28.861 1.00 90.31 740 TYR A O 1
ATOM 5741 N N . CYS A 1 741 ? -19.198 -13.250 -28.196 1.00 89.44 741 CYS A N 1
ATOM 5742 C CA . CYS A 1 741 ? -18.249 -14.015 -28.996 1.00 89.44 741 CYS A CA 1
ATOM 5743 C C . CYS A 1 741 ? -17.219 -14.646 -28.059 1.00 89.44 741 CYS A C 1
ATOM 5745 O O . CYS A 1 741 ? -16.542 -13.944 -27.306 1.00 89.44 741 CYS A O 1
ATOM 5747 N N . ASN A 1 742 ? -17.105 -15.970 -28.136 1.00 86.75 742 ASN A N 1
ATOM 5748 C CA . ASN A 1 742 ? -16.113 -16.770 -27.427 1.00 86.75 742 ASN A CA 1
ATOM 5749 C C . ASN A 1 742 ? -15.383 -17.658 -28.450 1.00 86.75 742 ASN A C 1
ATOM 5751 O O . ASN A 1 742 ? -15.729 -18.824 -28.630 1.00 86.75 742 ASN A O 1
ATOM 5755 N N . GLU A 1 743 ? -14.429 -17.076 -29.183 1.00 80.62 743 GLU A N 1
ATOM 5756 C CA . GLU A 1 743 ? -13.726 -17.746 -30.286 1.00 80.62 743 GLU A CA 1
ATOM 5757 C C . GLU A 1 743 ? -12.209 -17.589 -30.125 1.00 80.62 743 GLU A C 1
ATOM 5759 O O . GLU A 1 743 ? -11.671 -16.486 -30.209 1.00 80.62 743 GLU A O 1
ATOM 5764 N N . GLY A 1 744 ? -11.492 -18.689 -29.875 1.00 78.19 744 GLY A N 1
ATOM 5765 C CA . GLY A 1 744 ? -10.041 -18.661 -29.662 1.00 78.19 744 GLY A CA 1
ATOM 5766 C C . GLY A 1 744 ? -9.645 -17.740 -28.501 1.00 78.19 744 GLY A C 1
ATOM 5767 O O . GLY A 1 744 ? -10.068 -17.958 -27.368 1.00 78.19 744 GLY A O 1
ATOM 5768 N N . LEU A 1 745 ? -8.853 -16.701 -28.792 1.00 73.44 745 LEU A N 1
ATOM 5769 C CA . LEU A 1 745 ? -8.451 -15.652 -27.838 1.00 73.44 745 LEU A CA 1
ATOM 5770 C C . LEU A 1 745 ? -9.412 -14.447 -27.809 1.00 73.44 745 LEU A C 1
ATOM 5772 O O . LEU A 1 745 ? -9.149 -13.462 -27.123 1.00 73.44 745 LEU A O 1
ATOM 5776 N N . HIS A 1 746 ? -10.488 -14.472 -28.592 1.00 82.50 746 HIS A N 1
ATOM 5777 C CA . HIS A 1 746 ? -11.408 -13.352 -28.733 1.00 82.50 746 HIS A CA 1
ATOM 5778 C C . HIS A 1 746 ? -12.578 -13.502 -27.758 1.00 82.50 746 HIS A C 1
ATOM 5780 O O . HIS A 1 746 ? -13.387 -14.427 -27.877 1.00 82.50 746 HIS A O 1
ATOM 5786 N N . ARG A 1 747 ? -12.658 -12.572 -26.800 1.00 87.69 747 ARG A N 1
ATOM 5787 C CA . ARG A 1 747 ? -13.771 -12.405 -25.859 1.00 87.69 747 ARG A CA 1
ATOM 5788 C C . ARG A 1 747 ? -14.450 -11.070 -26.131 1.00 87.69 747 ARG A C 1
ATOM 5790 O O . ARG A 1 747 ? -13.848 -10.014 -25.928 1.00 87.69 747 ARG A O 1
ATOM 5797 N N . LEU A 1 748 ? -15.669 -11.116 -26.666 1.00 90.12 748 LEU A N 1
ATOM 5798 C CA . LEU A 1 748 ? -16.453 -9.915 -26.952 1.00 90.12 748 LEU A CA 1
ATOM 5799 C C . LEU A 1 748 ? -17.883 -10.061 -26.448 1.00 90.12 748 LEU A C 1
ATOM 5801 O O . LEU A 1 748 ? -18.462 -11.144 -26.509 1.00 90.12 748 LEU A O 1
ATOM 5805 N N . LEU A 1 749 ? -18.458 -8.954 -26.001 1.00 90.12 749 LEU A N 1
ATOM 5806 C CA . LEU A 1 749 ? -19.819 -8.856 -25.488 1.00 90.12 749 LEU A CA 1
ATOM 5807 C C . LEU A 1 749 ? -20.590 -7.843 -26.334 1.00 90.12 749 LEU A C 1
ATOM 5809 O O . LEU A 1 749 ? -20.055 -6.796 -26.697 1.00 90.12 749 LEU A O 1
ATOM 5813 N N . VAL A 1 750 ? -21.829 -8.172 -26.688 1.00 91.38 750 VAL A N 1
ATOM 5814 C CA . VAL A 1 750 ? -22.680 -7.369 -27.571 1.00 91.38 750 VAL A CA 1
ATOM 5815 C C . VAL A 1 750 ? -23.884 -6.885 -26.782 1.00 91.38 750 VAL A C 1
ATOM 5817 O O . VAL A 1 750 ? -24.721 -7.691 -26.383 1.00 91.38 750 VAL A O 1
ATOM 5820 N N . TYR A 1 751 ? -24.004 -5.576 -26.601 1.00 90.62 751 TYR A N 1
ATOM 5821 C CA . TYR A 1 751 ? -25.090 -4.919 -25.878 1.00 90.62 751 TYR A CA 1
ATOM 5822 C C . TYR A 1 751 ? -25.968 -4.107 -26.819 1.00 90.62 751 TYR A C 1
ATOM 5824 O O . TYR A 1 751 ? -25.580 -3.755 -27.939 1.00 90.62 751 TYR A O 1
ATOM 5832 N N . GLU A 1 752 ? -27.165 -3.770 -26.350 1.00 89.38 752 GLU A N 1
ATOM 5833 C CA . GLU A 1 752 ? -27.935 -2.703 -26.979 1.00 89.38 752 GLU A CA 1
ATOM 5834 C C . GLU A 1 752 ? -27.179 -1.363 -26.886 1.00 89.38 752 GLU A C 1
ATOM 5836 O O . GLU A 1 752 ? -26.460 -1.098 -25.923 1.00 89.38 752 GLU A O 1
ATOM 5841 N N . TYR A 1 753 ? -27.298 -0.538 -27.924 1.00 90.56 753 TYR A N 1
ATOM 5842 C CA . TYR A 1 753 ? -26.629 0.757 -27.974 1.00 90.56 753 TYR A CA 1
ATOM 5843 C C . TYR A 1 753 ? -27.405 1.811 -27.173 1.00 90.56 753 TYR A C 1
ATOM 5845 O O . TYR A 1 753 ? -28.625 1.892 -27.294 1.00 90.56 753 TYR A O 1
ATOM 5853 N N . MET A 1 754 ? -26.684 2.629 -26.403 1.00 92.12 754 MET A N 1
ATOM 5854 C CA . MET A 1 754 ? -27.224 3.724 -25.591 1.00 92.12 754 MET A CA 1
ATOM 5855 C C . MET A 1 754 ? -26.812 5.059 -26.211 1.00 92.12 754 MET A C 1
ATOM 5857 O O . MET A 1 754 ? -25.632 5.411 -26.176 1.00 92.12 754 MET A O 1
ATOM 5861 N N . SER A 1 755 ? -27.754 5.782 -26.824 1.00 88.00 755 SER A N 1
ATOM 5862 C CA . SER A 1 755 ? -27.433 6.947 -27.662 1.00 88.00 755 SER A CA 1
ATOM 5863 C C . SER A 1 755 ? -26.900 8.149 -26.884 1.00 88.00 755 SER A C 1
ATOM 5865 O O . SER A 1 755 ? -26.127 8.925 -27.439 1.00 88.00 755 SER A O 1
ATOM 5867 N N . ASN A 1 756 ? -27.309 8.308 -25.621 1.00 89.69 756 ASN A N 1
ATOM 5868 C CA . ASN A 1 756 ? -26.988 9.475 -24.797 1.00 89.69 756 ASN A CA 1
ATOM 5869 C C . ASN A 1 756 ? -25.762 9.247 -23.893 1.00 89.69 756 ASN A C 1
ATOM 5871 O O . ASN A 1 756 ? -25.449 10.080 -23.045 1.00 89.69 756 ASN A O 1
ATOM 5875 N N . GLY A 1 757 ? -25.035 8.142 -24.095 1.00 89.75 757 GLY A N 1
ATOM 5876 C CA . GLY A 1 757 ? -23.765 7.878 -23.424 1.00 89.75 757 GLY A CA 1
ATOM 5877 C C . GLY A 1 757 ? -23.907 7.632 -21.920 1.00 89.75 757 GLY A C 1
ATOM 5878 O O . GLY A 1 757 ? -24.883 7.035 -21.464 1.00 89.75 757 GLY A O 1
ATOM 5879 N N . THR A 1 758 ? -22.892 8.040 -21.155 1.00 92.44 758 THR A N 1
ATOM 5880 C CA . THR A 1 758 ? -22.817 7.804 -19.703 1.00 92.44 758 THR A CA 1
ATOM 5881 C C . THR A 1 758 ? -23.521 8.899 -18.904 1.00 92.44 758 THR A C 1
ATOM 5883 O O . THR A 1 758 ? -23.568 10.062 -19.312 1.00 92.44 758 THR A O 1
ATOM 5886 N N . LEU A 1 759 ? -23.981 8.564 -17.701 1.00 94.38 759 LEU A N 1
ATOM 5887 C CA . LEU A 1 759 ? -24.487 9.546 -16.753 1.00 94.38 759 LEU A CA 1
ATOM 5888 C C . LEU A 1 759 ? -23.393 10.543 -16.356 1.00 94.38 759 LEU A C 1
ATOM 5890 O O . LEU A 1 759 ? -23.689 11.726 -16.236 1.00 94.38 759 LEU A O 1
ATOM 5894 N N . ALA A 1 760 ? -22.136 10.097 -16.230 1.00 91.25 760 ALA A N 1
ATOM 5895 C CA . ALA A 1 760 ? -20.991 10.959 -15.927 1.00 91.25 760 ALA A CA 1
ATOM 5896 C C . ALA A 1 760 ? -20.886 12.153 -16.892 1.00 91.25 760 ALA A C 1
ATOM 5898 O O . ALA A 1 760 ? -20.785 13.296 -16.452 1.00 91.25 760 ALA A O 1
ATOM 5899 N N . SER A 1 761 ? -20.963 11.899 -18.204 1.00 89.50 761 SER A N 1
ATOM 5900 C CA . SER A 1 761 ? -20.948 12.959 -19.223 1.00 89.50 761 SER A CA 1
ATOM 5901 C C . SER A 1 761 ? -22.169 13.877 -19.150 1.00 89.50 761 SER A C 1
ATOM 5903 O O . SER A 1 761 ? -22.071 15.043 -19.519 1.00 89.50 761 SER A O 1
ATOM 5905 N N . PHE A 1 762 ? -23.301 13.376 -18.652 1.00 91.50 762 PHE A N 1
ATOM 5906 C CA . PHE A 1 762 ? -24.546 14.131 -18.563 1.00 91.50 762 PHE A CA 1
ATOM 5907 C C . PHE A 1 762 ? -24.600 15.052 -17.334 1.00 91.50 762 PHE A C 1
ATOM 5909 O O . PHE A 1 762 ? -24.936 16.222 -17.470 1.00 91.50 762 PHE A O 1
ATOM 5916 N N . ILE A 1 763 ? -24.228 14.572 -16.139 1.00 91.62 763 ILE A N 1
ATOM 5917 C CA . ILE A 1 763 ? -24.292 15.378 -14.899 1.00 91.62 763 ILE A CA 1
ATOM 5918 C C . ILE A 1 763 ? -23.054 16.263 -14.692 1.00 91.62 763 ILE A C 1
ATOM 5920 O O . ILE A 1 763 ? -23.151 17.342 -14.103 1.00 91.62 763 ILE A O 1
ATOM 5924 N N . PHE A 1 764 ? -21.886 15.857 -15.206 1.00 89.06 764 PHE A N 1
ATOM 5925 C CA . PHE A 1 764 ? -20.649 16.640 -15.091 1.00 89.06 764 PHE A CA 1
ATOM 5926 C C . PHE A 1 764 ? -20.341 17.497 -16.321 1.00 89.06 764 PHE A C 1
ATOM 5928 O O . PHE A 1 764 ? -19.398 18.279 -16.265 1.00 89.06 764 PHE A O 1
ATOM 5935 N N . GLY A 1 765 ? -21.142 17.402 -17.385 1.00 83.19 765 GLY A N 1
ATOM 5936 C CA . GLY A 1 765 ? -21.028 18.267 -18.560 1.00 83.19 765 GLY A CA 1
ATOM 5937 C C . GLY A 1 765 ? -21.395 19.730 -18.283 1.00 83.19 765 GLY A C 1
ATOM 5938 O O . GLY A 1 765 ? -21.840 20.081 -17.183 1.00 83.19 765 GLY A O 1
ATOM 5939 N N . ASP A 1 766 ? -21.217 20.574 -19.301 1.00 77.38 766 ASP A N 1
ATOM 5940 C CA . ASP A 1 766 ? -21.462 22.024 -19.225 1.00 77.38 766 ASP A CA 1
ATOM 5941 C C . ASP A 1 766 ? -22.945 22.354 -19.014 1.00 77.38 766 ASP A C 1
ATOM 5943 O O . ASP A 1 766 ? -23.300 23.236 -18.232 1.00 77.38 766 ASP A O 1
ATOM 5947 N N . LEU A 1 767 ? -23.826 21.613 -19.692 1.00 82.31 767 LEU A N 1
ATOM 5948 C CA . LEU A 1 767 ? -25.274 21.734 -19.551 1.00 82.31 767 LEU A CA 1
ATOM 5949 C C . LEU A 1 767 ? -25.761 20.758 -18.484 1.00 82.31 767 LEU A C 1
ATOM 5951 O O . LEU A 1 767 ? -25.747 19.545 -18.690 1.00 82.31 767 LEU A O 1
ATOM 5955 N N . LYS A 1 768 ? -26.199 21.295 -17.344 1.00 84.81 768 LYS A N 1
ATOM 5956 C CA . LYS A 1 768 ? -26.717 20.482 -16.241 1.00 84.81 768 LYS A CA 1
ATOM 5957 C C . LYS A 1 768 ? -28.143 19.998 -16.527 1.00 84.81 768 LYS A C 1
ATOM 5959 O O . LYS A 1 768 ? -28.947 20.768 -17.056 1.00 84.81 768 LYS A O 1
ATOM 5964 N N . PRO A 1 769 ? -28.480 18.748 -16.169 1.00 90.19 769 PRO A N 1
ATOM 5965 C CA . PRO A 1 769 ? -29.833 18.242 -16.326 1.00 90.19 769 PRO A CA 1
ATOM 5966 C C . PRO A 1 769 ? -30.809 18.892 -15.349 1.00 90.19 769 PRO A C 1
ATOM 5968 O O . PRO A 1 769 ? -30.465 19.205 -14.209 1.00 90.19 769 PRO A O 1
ATOM 5971 N N . THR A 1 770 ? -32.056 19.018 -15.799 1.00 92.44 770 THR A N 1
ATOM 5972 C CA . THR A 1 770 ? -33.175 19.522 -14.988 1.00 92.44 770 THR A CA 1
ATOM 5973 C C . THR A 1 770 ? -33.402 18.657 -13.747 1.00 92.44 770 THR A C 1
ATOM 5975 O O . THR A 1 770 ? -33.073 17.465 -13.736 1.00 92.44 770 THR A O 1
ATOM 5978 N N . TRP A 1 771 ? -33.985 19.224 -12.692 1.00 94.25 771 TRP A N 1
ATOM 5979 C CA . TRP A 1 771 ? -34.272 18.486 -11.461 1.00 94.25 771 TRP A CA 1
ATOM 5980 C C . TRP A 1 771 ? -35.200 17.286 -11.715 1.00 94.25 771 TRP A C 1
ATOM 5982 O O . TRP A 1 771 ? -34.954 16.189 -11.205 1.00 94.25 771 TRP A O 1
ATOM 5992 N N . SER A 1 772 ? -36.194 17.428 -12.596 1.00 93.06 772 SER A N 1
ATOM 5993 C CA . SER A 1 772 ? -37.053 16.314 -13.026 1.00 93.06 772 SER A CA 1
ATOM 5994 C C . SER A 1 772 ? -36.275 15.176 -13.707 1.00 93.06 772 SER A C 1
ATOM 5996 O O . SER A 1 772 ? -36.476 13.997 -13.398 1.00 93.06 772 SER A O 1
ATOM 5998 N N . GLN A 1 773 ? -35.315 15.492 -14.585 1.00 94.12 773 GLN A N 1
ATOM 5999 C CA . GLN A 1 773 ? -34.454 14.467 -15.189 1.00 94.12 773 GLN A CA 1
ATOM 6000 C C . GLN A 1 773 ? -33.596 13.765 -14.132 1.00 94.12 773 GLN A C 1
ATOM 6002 O O . GLN A 1 773 ? -33.506 12.537 -14.127 1.00 94.12 773 GLN A O 1
ATOM 6007 N N . ARG A 1 774 ? -33.005 14.529 -13.210 1.00 95.25 774 ARG A N 1
ATOM 6008 C CA . ARG A 1 774 ? -32.150 14.008 -12.134 1.00 95.25 774 ARG A CA 1
ATOM 6009 C C . ARG A 1 774 ? -32.899 13.056 -11.207 1.00 95.25 774 ARG A C 1
ATOM 6011 O O . ARG A 1 774 ? -32.426 11.949 -10.946 1.00 95.25 774 ARG A O 1
ATOM 6018 N N . THR A 1 775 ? -34.094 13.442 -10.770 1.00 95.25 775 THR A N 1
ATOM 6019 C CA . THR A 1 775 ? -34.939 12.607 -9.904 1.00 95.25 775 THR A CA 1
ATOM 6020 C C . THR A 1 775 ? -35.418 11.341 -10.616 1.00 95.25 775 THR A C 1
ATOM 6022 O O . THR A 1 775 ? -35.386 10.257 -10.028 1.00 95.25 775 THR A O 1
ATOM 6025 N N . SER A 1 776 ? -35.780 11.437 -11.901 1.00 95.56 776 SER A N 1
ATOM 6026 C CA . SER A 1 776 ? -36.146 10.285 -12.736 1.00 95.56 776 SER A CA 1
ATOM 6027 C C . SER A 1 776 ? -34.986 9.294 -12.910 1.00 95.56 776 SER A C 1
ATOM 6029 O O . SER A 1 776 ? -35.168 8.083 -12.755 1.00 95.56 776 SER A O 1
ATOM 6031 N N . ILE A 1 777 ? -33.774 9.799 -13.158 1.00 97.12 777 ILE A N 1
ATOM 6032 C CA . ILE A 1 777 ? -32.547 8.998 -13.276 1.00 97.12 777 ILE A CA 1
ATOM 6033 C C . ILE A 1 777 ? -32.245 8.272 -11.964 1.00 97.12 777 ILE A C 1
ATOM 6035 O O . ILE A 1 777 ? -32.094 7.048 -11.970 1.00 97.12 777 ILE A O 1
ATOM 6039 N N . ALA A 1 778 ? -32.215 8.995 -10.840 1.00 97.38 778 ALA A N 1
ATOM 6040 C CA . ALA A 1 778 ? -31.980 8.418 -9.517 1.00 97.38 778 ALA A CA 1
ATOM 6041 C C . ALA A 1 778 ? -32.988 7.302 -9.197 1.00 97.38 778 ALA A C 1
ATOM 6043 O O . ALA A 1 778 ? -32.608 6.220 -8.747 1.00 97.38 778 ALA A O 1
ATOM 6044 N N . MET A 1 779 ? -34.267 7.529 -9.514 1.00 96.25 779 MET A N 1
ATOM 6045 C CA . MET A 1 779 ? -35.326 6.534 -9.357 1.00 96.25 779 MET A CA 1
ATOM 6046 C C . MET A 1 779 ? -35.116 5.304 -10.250 1.00 96.25 779 MET A C 1
ATOM 6048 O O . MET A 1 779 ? -35.340 4.172 -9.822 1.00 96.25 779 MET A O 1
ATOM 6052 N N . GLY A 1 780 ? -34.689 5.505 -11.499 1.00 96.19 780 GLY A N 1
ATOM 6053 C CA . GLY A 1 780 ? -34.374 4.421 -12.428 1.00 96.19 780 GLY A CA 1
ATOM 6054 C C . GLY A 1 780 ? -33.247 3.524 -11.915 1.00 96.19 780 GLY A C 1
ATOM 6055 O O . GLY A 1 780 ? -33.390 2.302 -11.912 1.00 96.19 780 GLY A O 1
ATOM 6056 N N . ILE A 1 781 ? -32.166 4.126 -11.413 1.00 97.69 781 ILE A N 1
ATOM 6057 C CA . ILE A 1 781 ? -31.028 3.400 -10.830 1.00 97.69 781 ILE A CA 1
ATOM 6058 C C . ILE A 1 781 ? -31.474 2.631 -9.581 1.00 97.69 781 ILE A C 1
ATOM 6060 O O . ILE A 1 781 ? -31.194 1.437 -9.467 1.00 97.69 781 ILE A O 1
ATOM 6064 N N . ALA A 1 782 ? -32.229 3.276 -8.683 1.00 97.56 782 ALA A N 1
ATOM 6065 C CA . ALA A 1 782 ? -32.726 2.640 -7.465 1.00 97.56 782 ALA A CA 1
ATOM 6066 C C . ALA A 1 782 ? -33.591 1.404 -7.770 1.00 97.56 782 ALA A C 1
ATOM 6068 O O . ALA A 1 782 ? -33.406 0.352 -7.159 1.00 97.56 782 ALA A O 1
ATOM 6069 N N . ARG A 1 783 ? -34.477 1.500 -8.773 1.00 97.06 783 ARG A N 1
ATOM 6070 C CA . ARG A 1 783 ? -35.309 0.378 -9.242 1.00 97.06 783 ARG A CA 1
ATOM 6071 C C . ARG A 1 783 ? -34.481 -0.739 -9.873 1.00 97.06 783 ARG A C 1
ATOM 6073 O O . ARG A 1 783 ? -34.760 -1.908 -9.630 1.00 97.06 783 ARG A O 1
ATOM 6080 N N . GLY A 1 784 ? -33.460 -0.395 -10.660 1.00 96.06 784 GLY A N 1
ATOM 6081 C CA . GLY A 1 784 ? -32.529 -1.373 -11.229 1.00 96.06 784 GLY A CA 1
ATOM 6082 C C . GLY A 1 784 ? -31.795 -2.173 -10.151 1.00 96.06 784 GLY A C 1
ATOM 6083 O O . GLY A 1 784 ? -31.745 -3.398 -10.228 1.00 96.06 784 GLY A O 1
ATOM 6084 N N . LEU A 1 785 ? -31.296 -1.499 -9.114 1.00 96.31 785 LEU A N 1
ATOM 6085 C CA . LEU A 1 785 ? -30.638 -2.149 -7.980 1.00 96.31 785 LEU A CA 1
ATOM 6086 C C . LEU A 1 785 ? -31.607 -2.973 -7.123 1.00 96.31 785 LEU A C 1
ATOM 6088 O O . LEU A 1 785 ? -31.279 -4.096 -6.755 1.00 96.31 785 LEU A O 1
ATOM 6092 N N . ALA A 1 786 ? -32.817 -2.469 -6.857 1.00 96.19 786 ALA A N 1
ATOM 6093 C CA . ALA A 1 786 ? -33.843 -3.227 -6.137 1.00 96.19 786 ALA A CA 1
ATOM 6094 C C . ALA A 1 786 ? -34.189 -4.542 -6.856 1.00 96.19 786 ALA A C 1
ATOM 6096 O O . ALA A 1 786 ? -34.303 -5.584 -6.211 1.00 96.19 786 ALA A O 1
ATOM 6097 N N . TYR A 1 787 ? -34.268 -4.517 -8.190 1.00 94.69 787 TYR A N 1
ATOM 6098 C CA . TYR A 1 787 ? -34.463 -5.719 -8.995 1.00 94.69 787 TYR A CA 1
ATOM 6099 C C . TYR A 1 787 ? -33.306 -6.726 -8.835 1.00 94.69 787 TYR A C 1
ATOM 6101 O O . TYR A 1 787 ? -33.550 -7.912 -8.598 1.00 94.69 787 TYR A O 1
ATOM 6109 N N . LEU A 1 788 ? -32.048 -6.267 -8.901 1.00 91.88 788 LEU A N 1
ATOM 6110 C CA . LEU A 1 788 ? -30.862 -7.122 -8.723 1.00 91.88 788 LEU A CA 1
ATOM 6111 C C . LEU A 1 788 ? -30.785 -7.741 -7.319 1.00 91.88 788 LEU A C 1
ATOM 6113 O O . LEU A 1 788 ? -30.433 -8.913 -7.169 1.00 91.88 788 LEU A O 1
ATOM 6117 N N . HIS A 1 789 ? -31.122 -6.961 -6.291 1.00 92.31 789 HIS A N 1
ATOM 6118 C CA . HIS A 1 789 ? -30.981 -7.362 -4.891 1.00 92.31 789 HIS A CA 1
ATOM 6119 C C . HIS A 1 789 ? -32.139 -8.224 -4.384 1.00 92.31 789 HIS A C 1
ATOM 6121 O O . HIS A 1 789 ? -31.919 -9.094 -3.539 1.00 92.31 789 HIS A O 1
ATOM 6127 N N . GLU A 1 790 ? -33.367 -7.962 -4.843 1.00 89.94 790 GLU A N 1
ATOM 6128 C CA . GLU A 1 790 ? -34.589 -8.456 -4.191 1.00 89.94 790 GLU A CA 1
ATOM 6129 C C . GLU A 1 790 ? -35.576 -9.181 -5.129 1.00 89.94 790 GLU A C 1
ATOM 6131 O O . GLU A 1 790 ? -36.529 -9.776 -4.622 1.00 89.94 790 GLU A O 1
ATOM 6136 N N . GLU A 1 791 ? -35.400 -9.137 -6.459 1.00 87.62 791 GLU A N 1
ATOM 6137 C CA . GLU A 1 791 ? -36.357 -9.721 -7.428 1.00 87.62 791 GLU A CA 1
ATOM 6138 C C . GLU A 1 791 ? -35.752 -10.797 -8.347 1.00 87.62 791 GLU A C 1
ATOM 6140 O O . GLU A 1 791 ? -36.488 -11.615 -8.903 1.00 87.62 791 GLU A O 1
ATOM 6145 N N . CYS A 1 792 ? -34.426 -10.840 -8.496 1.00 84.75 792 CYS A N 1
ATOM 6146 C CA . CYS A 1 792 ? -33.741 -11.893 -9.247 1.00 84.75 792 CYS A CA 1
ATOM 6147 C C . CYS A 1 792 ? -33.781 -13.247 -8.509 1.00 84.75 792 CYS A C 1
ATOM 6149 O O . CYS A 1 792 ? -33.719 -13.311 -7.282 1.00 84.75 792 CYS A O 1
ATOM 6151 N N . SER A 1 793 ? -33.821 -14.358 -9.260 1.00 77.38 793 SER A N 1
ATOM 6152 C CA . SER A 1 793 ? -33.811 -15.732 -8.712 1.00 77.38 793 SER A CA 1
ATOM 6153 C C . SER A 1 793 ? -32.540 -16.079 -7.931 1.00 77.38 793 SER A C 1
ATOM 6155 O O . SER A 1 793 ? -32.525 -16.993 -7.111 1.00 77.38 793 SER A O 1
ATOM 6157 N N . THR A 1 794 ? -31.465 -15.353 -8.201 1.00 77.56 794 THR A N 1
ATOM 6158 C CA . THR A 1 794 ? -30.236 -15.309 -7.413 1.00 77.56 794 THR A CA 1
ATOM 6159 C C . THR A 1 794 ? -29.965 -13.849 -7.113 1.00 77.56 794 THR A C 1
ATOM 6161 O O . THR A 1 794 ? -30.032 -13.029 -8.029 1.00 77.56 794 THR A O 1
ATOM 6164 N N . GLN A 1 795 ? -29.667 -13.521 -5.859 1.00 83.94 795 GLN A N 1
ATOM 6165 C CA . GLN A 1 795 ? -29.349 -12.152 -5.470 1.00 83.94 795 GLN A CA 1
ATOM 6166 C C . GLN A 1 795 ? -28.037 -11.734 -6.148 1.00 83.94 795 GLN A C 1
ATOM 6168 O O . GLN A 1 795 ? -27.035 -12.443 -6.048 1.00 83.94 795 GLN A O 1
ATOM 6173 N N . ILE A 1 796 ? -28.045 -10.605 -6.859 1.00 87.00 796 ILE A N 1
ATOM 6174 C CA . ILE A 1 796 ? -26.887 -10.099 -7.605 1.00 87.00 796 ILE A CA 1
ATOM 6175 C C . ILE A 1 796 ? -26.357 -8.844 -6.913 1.00 87.00 796 ILE A C 1
ATOM 6177 O O . ILE A 1 796 ? -27.094 -7.874 -6.779 1.00 87.00 796 ILE A O 1
ATOM 6181 N N . ILE A 1 797 ? -25.082 -8.839 -6.516 1.00 88.12 797 ILE A N 1
ATOM 6182 C CA . ILE A 1 797 ? -24.377 -7.624 -6.063 1.00 88.12 797 ILE A CA 1
ATOM 6183 C C . ILE A 1 797 ? -23.574 -7.077 -7.247 1.00 88.12 797 ILE A C 1
ATOM 6185 O O . ILE A 1 797 ? -22.812 -7.828 -7.859 1.00 88.12 797 ILE A O 1
ATOM 6189 N N . HIS A 1 798 ? -23.743 -5.799 -7.581 1.00 89.25 798 HIS A N 1
ATOM 6190 C CA . HIS A 1 798 ? -23.098 -5.165 -8.731 1.00 89.25 798 HIS A CA 1
ATOM 6191 C C . HIS A 1 798 ? -21.606 -4.884 -8.486 1.00 89.25 798 HIS A C 1
ATOM 6193 O O . HIS A 1 798 ? -20.782 -5.177 -9.352 1.00 89.25 798 HIS A O 1
ATOM 6199 N N . CYS A 1 799 ? -21.265 -4.356 -7.305 1.00 85.12 799 CYS A N 1
ATOM 6200 C CA . CYS A 1 799 ? -19.920 -4.017 -6.810 1.00 85.12 799 CYS A CA 1
ATOM 6201 C C . CYS A 1 799 ? -19.196 -2.836 -7.488 1.00 85.12 799 CYS A C 1
ATOM 6203 O O . CYS A 1 799 ? -18.146 -2.427 -7.000 1.00 85.12 799 CYS A O 1
ATOM 6205 N N . ASP A 1 800 ? -19.723 -2.268 -8.575 1.00 84.81 800 ASP A N 1
ATOM 6206 C CA . ASP A 1 800 ? -19.114 -1.098 -9.242 1.00 84.81 800 ASP A CA 1
ATOM 6207 C C . ASP A 1 800 ? -20.157 -0.067 -9.709 1.00 84.81 800 ASP A C 1
ATOM 6209 O O . ASP A 1 800 ? -20.245 0.284 -10.885 1.00 84.81 800 ASP A O 1
ATOM 6213 N N . ILE A 1 801 ? -21.026 0.375 -8.796 1.00 93.44 801 ILE A N 1
ATOM 6214 C CA . ILE A 1 801 ? -22.008 1.432 -9.080 1.00 93.44 801 ILE A CA 1
ATOM 6215 C C . ILE A 1 801 ? -21.320 2.799 -9.040 1.00 93.44 801 ILE A C 1
ATOM 6217 O O . ILE A 1 801 ? -20.801 3.208 -8.006 1.00 93.44 801 ILE A O 1
ATOM 6221 N N . LYS A 1 802 ? -21.329 3.497 -10.180 1.00 90.31 802 LYS A N 1
ATOM 6222 C CA . LYS A 1 802 ? -20.717 4.820 -10.389 1.00 90.31 802 LYS A CA 1
ATOM 6223 C C . LYS A 1 802 ? -21.292 5.498 -11.643 1.00 90.31 802 LYS A C 1
ATOM 6225 O O . LYS A 1 802 ? -21.822 4.787 -12.504 1.00 90.31 802 LYS A O 1
ATOM 6230 N N . PRO A 1 803 ? -21.153 6.826 -11.825 1.00 91.38 803 PRO A N 1
ATOM 6231 C CA . PRO A 1 803 ? -21.721 7.548 -12.969 1.00 91.38 803 PRO A CA 1
ATOM 6232 C C . PRO A 1 803 ? -21.281 7.023 -14.346 1.00 91.38 803 PRO A C 1
ATOM 6234 O O . PRO A 1 803 ? -22.029 7.134 -15.314 1.00 91.38 803 PRO A O 1
ATOM 6237 N N . GLN A 1 804 ? -20.078 6.454 -14.461 1.00 89.31 804 GLN A N 1
ATOM 6238 C CA . GLN A 1 804 ? -19.545 5.918 -15.721 1.00 89.31 804 GLN A CA 1
ATOM 6239 C C . GLN A 1 804 ? -20.231 4.610 -16.141 1.00 89.31 804 GLN A C 1
ATOM 6241 O O . GLN A 1 804 ? -20.306 4.323 -17.332 1.00 89.31 804 GLN A O 1
ATOM 6246 N N . ASN A 1 805 ? -20.765 3.854 -15.177 1.00 91.81 805 ASN A N 1
ATOM 6247 C CA . ASN A 1 805 ? -21.423 2.567 -15.411 1.00 91.81 805 ASN A CA 1
ATOM 6248 C C . ASN A 1 805 ? -22.950 2.698 -15.526 1.00 91.81 805 ASN A C 1
ATOM 6250 O O . ASN A 1 805 ? -23.642 1.699 -15.723 1.00 91.81 805 ASN A O 1
ATOM 6254 N N . ILE A 1 806 ? -23.496 3.913 -15.434 1.00 95.75 806 ILE A N 1
ATOM 6255 C CA . ILE A 1 806 ? -24.900 4.194 -15.738 1.00 95.75 806 ILE A CA 1
ATOM 6256 C C . ILE A 1 806 ? -24.974 4.789 -17.140 1.00 95.75 806 ILE A C 1
ATOM 6258 O O . ILE A 1 806 ? -24.403 5.847 -17.390 1.00 95.75 806 ILE A O 1
ATOM 6262 N N . LEU A 1 807 ? -25.685 4.129 -18.048 1.00 94.19 807 LEU A N 1
ATOM 6263 C CA . LEU A 1 807 ? -25.903 4.607 -19.412 1.00 94.19 807 LEU A CA 1
ATOM 6264 C C . LEU A 1 807 ? -27.309 5.186 -19.580 1.00 94.19 807 LEU A C 1
ATOM 6266 O O . LEU A 1 807 ? -28.235 4.816 -18.855 1.00 94.19 807 LEU A O 1
ATOM 6270 N N . LEU A 1 808 ? -27.462 6.085 -20.548 1.00 94.12 808 LEU A N 1
ATOM 6271 C CA . LEU A 1 808 ? -28.719 6.758 -20.864 1.00 94.12 808 LEU A CA 1
ATOM 6272 C C . LEU A 1 808 ? -29.208 6.353 -22.258 1.00 94.12 808 LEU A C 1
ATOM 6274 O O . LEU A 1 808 ? -28.489 6.502 -23.251 1.00 94.12 808 LEU A O 1
ATOM 6278 N N . ASP A 1 809 ? -30.440 5.849 -22.332 1.00 90.38 809 ASP A N 1
ATOM 6279 C CA . ASP A 1 809 ? -31.097 5.573 -23.615 1.00 90.38 809 ASP A CA 1
ATOM 6280 C C . ASP A 1 809 ? -31.653 6.849 -24.268 1.00 90.38 809 ASP A C 1
ATOM 6282 O O . ASP A 1 809 ? -31.532 7.942 -23.709 1.00 90.38 809 ASP A O 1
ATOM 6286 N N . ASP A 1 810 ? -32.270 6.714 -25.446 1.00 88.44 810 ASP A N 1
ATOM 6287 C CA . ASP A 1 810 ? -32.811 7.812 -26.261 1.00 88.44 810 ASP A CA 1
ATOM 6288 C C . ASP A 1 810 ? -33.764 8.750 -25.486 1.00 88.44 810 ASP A C 1
ATOM 6290 O O . ASP A 1 810 ? -33.905 9.922 -25.838 1.00 88.44 810 ASP A O 1
ATOM 6294 N N . TYR A 1 811 ? -34.388 8.265 -24.406 1.00 90.31 811 TYR A N 1
ATOM 6295 C CA . TYR A 1 811 ? -35.328 9.012 -23.565 1.00 90.31 811 TYR A CA 1
ATOM 6296 C C . TYR A 1 811 ? -34.714 9.478 -22.234 1.00 90.31 811 TYR A C 1
ATOM 6298 O O . TYR A 1 811 ? -35.440 9.924 -21.348 1.00 90.31 811 TYR A O 1
ATOM 6306 N N . HIS A 1 812 ? -33.387 9.395 -22.090 1.00 89.12 812 HIS A N 1
ATOM 6307 C CA . HIS A 1 812 ? -32.641 9.659 -20.853 1.00 89.12 812 HIS A CA 1
ATOM 6308 C C . HIS A 1 812 ? -33.051 8.747 -19.686 1.00 89.12 812 HIS A C 1
ATOM 6310 O O . HIS A 1 812 ? -32.910 9.114 -18.517 1.00 89.12 812 HIS A O 1
ATOM 6316 N N . VAL A 1 813 ? -33.549 7.539 -19.977 1.00 92.25 813 VAL A N 1
ATOM 6317 C CA . VAL A 1 813 ? -33.809 6.544 -18.935 1.00 92.25 813 VAL A CA 1
ATOM 6318 C C . VAL A 1 813 ? -32.489 5.888 -18.542 1.00 92.25 813 VAL A C 1
ATOM 6320 O O . VAL A 1 813 ? -31.748 5.383 -19.385 1.00 92.25 813 VAL A O 1
ATOM 6323 N N . ALA A 1 814 ? -32.210 5.880 -17.238 1.00 95.12 814 ALA A N 1
ATOM 6324 C CA . ALA A 1 814 ? -30.995 5.304 -16.679 1.00 95.12 814 ALA A CA 1
ATOM 6325 C C . ALA A 1 814 ? -30.993 3.773 -16.737 1.00 95.12 814 ALA A C 1
ATOM 6327 O O . ALA A 1 814 ? -31.959 3.122 -16.310 1.00 95.12 814 ALA A O 1
ATOM 6328 N N . ARG A 1 815 ? -29.882 3.206 -17.216 1.00 94.81 815 ARG A N 1
ATOM 6329 C CA . ARG A 1 815 ? -29.637 1.765 -17.295 1.00 94.81 815 ARG A CA 1
ATOM 6330 C C . ARG A 1 815 ? -28.273 1.396 -16.723 1.00 94.81 815 ARG A C 1
ATOM 6332 O O . ARG A 1 815 ? -27.252 1.914 -17.163 1.00 94.81 815 ARG A O 1
ATOM 6339 N N . ILE A 1 816 ? -28.265 0.485 -15.755 1.00 94.94 816 ILE A N 1
ATOM 6340 C CA . ILE A 1 816 ? -27.048 -0.016 -15.105 1.00 94.94 816 ILE A CA 1
ATOM 6341 C C . ILE A 1 816 ? -26.310 -0.959 -16.062 1.00 94.94 816 ILE A C 1
ATOM 6343 O O . ILE A 1 816 ? -26.930 -1.841 -16.664 1.00 94.94 816 ILE A O 1
ATOM 6347 N N . SER A 1 817 ? -25.003 -0.760 -16.204 1.00 89.62 817 SER A N 1
ATOM 6348 C CA . SER A 1 817 ? -24.109 -1.488 -17.108 1.00 89.62 817 SER A CA 1
ATOM 6349 C C . SER A 1 817 ? -22.842 -1.968 -16.389 1.00 89.62 817 SER A C 1
ATOM 6351 O O . SER A 1 817 ? -22.578 -1.543 -15.271 1.00 89.62 817 SER A O 1
ATOM 6353 N N . ASP A 1 818 ? -22.046 -2.790 -17.080 1.00 80.31 818 ASP A N 1
ATOM 6354 C CA . ASP A 1 818 ? -20.737 -3.303 -16.643 1.00 80.31 818 ASP A CA 1
ATOM 6355 C C . ASP A 1 818 ? -20.789 -4.265 -15.441 1.00 80.31 818 ASP A C 1
ATOM 6357 O O . ASP A 1 818 ? -20.401 -3.950 -14.317 1.00 80.31 818 ASP A O 1
ATOM 6361 N N . PHE A 1 819 ? -21.238 -5.496 -15.709 1.00 78.69 819 PHE A N 1
ATOM 6362 C CA . PHE A 1 819 ? -21.405 -6.549 -14.696 1.00 78.69 819 PHE A CA 1
ATOM 6363 C C . PHE A 1 819 ? -20.146 -7.411 -14.508 1.00 78.69 819 PHE A C 1
ATOM 6365 O O . PHE A 1 819 ? -20.199 -8.454 -13.850 1.00 78.69 819 PHE A O 1
ATOM 6372 N N . GLY A 1 820 ? -19.002 -7.006 -15.073 1.00 62.50 820 GLY A N 1
ATOM 6373 C CA . GLY A 1 820 ? -17.749 -7.770 -15.012 1.00 62.50 820 GLY A CA 1
ATOM 6374 C C . GLY A 1 820 ? -17.274 -8.060 -13.581 1.00 62.50 820 GLY A C 1
ATOM 6375 O O . GLY A 1 820 ? -16.671 -9.100 -13.321 1.00 62.50 820 GLY A O 1
ATOM 6376 N N . LEU A 1 821 ? -17.617 -7.190 -12.623 1.00 57.34 821 LEU A N 1
ATOM 6377 C CA . LEU A 1 821 ? -17.271 -7.351 -11.206 1.00 57.34 821 LEU A CA 1
ATOM 6378 C C . LEU A 1 821 ? -18.381 -7.976 -10.342 1.00 57.34 821 LEU A C 1
ATOM 6380 O O . LEU A 1 821 ? -18.124 -8.254 -9.166 1.00 57.34 821 LEU A O 1
ATOM 6384 N N . SER A 1 822 ? -19.566 -8.236 -10.906 1.00 69.50 822 SER A N 1
ATOM 6385 C CA . SER A 1 822 ? -20.755 -8.652 -10.156 1.00 69.50 822 SER A CA 1
ATOM 6386 C C . SER A 1 822 ? -20.630 -10.033 -9.498 1.00 69.50 822 SER A C 1
ATOM 6388 O O . SER A 1 822 ? -19.827 -10.883 -9.893 1.00 69.50 822 SER A O 1
ATOM 6390 N N . LYS A 1 823 ? -21.441 -10.276 -8.463 1.00 68.19 823 LYS A N 1
ATOM 6391 C CA . LYS A 1 823 ? -21.449 -11.522 -7.678 1.00 68.19 823 LYS A CA 1
ATOM 6392 C C . LYS A 1 823 ? -22.847 -12.114 -7.571 1.00 68.19 823 LYS A C 1
ATOM 6394 O O . LYS A 1 823 ? -23.808 -11.386 -7.355 1.00 68.19 823 LYS A O 1
ATOM 6399 N N . LEU A 1 824 ? -22.927 -13.442 -7.672 1.00 57.12 824 LEU A N 1
ATOM 6400 C CA . LEU A 1 824 ? -24.147 -14.221 -7.463 1.00 57.12 824 LEU A CA 1
ATOM 6401 C C . LEU A 1 824 ? -24.158 -14.788 -6.041 1.00 57.12 824 LEU A C 1
ATOM 6403 O O . LEU A 1 824 ? -23.271 -15.556 -5.671 1.00 57.12 824 LEU A O 1
ATOM 6407 N N . LEU A 1 825 ? -25.183 -14.432 -5.276 1.00 50.41 825 LEU A N 1
ATOM 6408 C CA . LEU A 1 825 ? -25.517 -15.000 -3.976 1.00 50.41 825 LEU A CA 1
ATOM 6409 C C . LEU A 1 825 ? -26.751 -15.893 -4.126 1.00 50.41 825 LEU A C 1
ATOM 6411 O O . LEU A 1 825 ? -27.774 -15.481 -4.684 1.00 50.41 825 LEU A O 1
ATOM 6415 N N . MET A 1 826 ? -26.681 -17.130 -3.626 1.00 38.34 826 MET A N 1
ATOM 6416 C CA . MET A 1 826 ? -27.895 -17.940 -3.496 1.00 38.34 826 MET A CA 1
ATOM 6417 C C . MET A 1 826 ? -28.837 -17.283 -2.477 1.00 38.34 826 MET A C 1
ATOM 6419 O O . MET A 1 826 ? -28.373 -16.719 -1.494 1.00 38.34 826 MET A O 1
ATOM 6423 N N . ILE A 1 827 ? -30.159 -17.384 -2.667 1.00 38.69 827 ILE A N 1
ATOM 6424 C CA . ILE A 1 827 ? -31.179 -16.727 -1.813 1.00 38.69 827 ILE A CA 1
ATOM 6425 C C . ILE A 1 827 ? -31.038 -17.084 -0.312 1.00 38.69 827 ILE A C 1
ATOM 6427 O O . ILE A 1 827 ? -31.468 -16.328 0.554 1.00 38.69 827 ILE A O 1
ATOM 6431 N N . ASN A 1 828 ? -30.417 -18.222 0.017 1.00 34.38 828 ASN A N 1
ATOM 6432 C CA . ASN A 1 828 ? -30.149 -18.678 1.387 1.00 34.38 828 ASN A CA 1
ATOM 6433 C C . ASN A 1 828 ? -28.755 -18.293 1.932 1.00 34.38 828 ASN A C 1
ATOM 6435 O O . ASN A 1 828 ? -28.427 -18.653 3.062 1.00 34.38 828 ASN A O 1
ATOM 6439 N N . GLN A 1 829 ? -27.934 -17.587 1.153 1.00 34.09 829 GLN A N 1
ATOM 6440 C CA . GLN A 1 829 ? -26.635 -17.059 1.559 1.00 34.09 829 GLN A CA 1
ATOM 6441 C C . GLN A 1 829 ? -26.743 -15.550 1.781 1.00 34.09 829 GLN A C 1
ATOM 6443 O O . GLN A 1 829 ? -27.111 -14.804 0.883 1.00 34.09 829 GLN A O 1
ATOM 6448 N N . SER A 1 830 ? -26.377 -15.088 2.975 1.00 38.66 830 SER A N 1
ATOM 6449 C CA . SER A 1 830 ? -26.349 -13.660 3.315 1.00 38.66 830 SER A CA 1
ATOM 6450 C C . SER A 1 830 ? -24.968 -13.012 3.142 1.00 38.66 830 SER A C 1
ATOM 6452 O O . SER A 1 830 ? -24.816 -11.838 3.470 1.00 38.66 830 SER A O 1
ATOM 6454 N N . ARG A 1 831 ? -23.940 -13.774 2.725 1.00 45.25 831 ARG A N 1
ATOM 6455 C CA . ARG A 1 831 ? -22.514 -13.401 2.838 1.00 45.25 831 ARG A CA 1
ATOM 6456 C C . ARG A 1 831 ? -21.664 -14.015 1.716 1.00 45.25 831 ARG A C 1
ATOM 6458 O O . ARG A 1 831 ? -21.863 -15.183 1.384 1.00 45.25 831 ARG A O 1
ATOM 6465 N N . THR A 1 832 ? -20.666 -13.277 1.223 1.00 37.47 832 THR A N 1
ATOM 6466 C CA . THR A 1 832 ? -19.552 -13.802 0.402 1.00 37.47 832 THR A CA 1
ATOM 6467 C C . THR A 1 832 ? -18.199 -13.273 0.891 1.00 37.47 832 THR A C 1
ATOM 6469 O O . THR A 1 832 ? -18.087 -12.072 1.128 1.00 37.47 832 THR A O 1
ATOM 6472 N N . ASP A 1 833 ? -17.171 -14.127 0.966 1.00 37.56 833 ASP A N 1
ATOM 6473 C CA . ASP A 1 833 ? -15.771 -13.716 1.178 1.00 37.56 833 ASP A CA 1
ATOM 6474 C C . ASP A 1 833 ? -15.103 -13.433 -0.178 1.00 37.56 833 ASP A C 1
ATOM 6476 O O . ASP A 1 833 ? -14.981 -14.328 -1.019 1.00 37.56 833 ASP A O 1
ATOM 6480 N N . THR A 1 834 ? -14.706 -12.181 -0.432 1.00 39.62 834 THR A N 1
ATOM 6481 C CA . THR A 1 834 ? -14.096 -11.768 -1.709 1.00 39.62 834 THR A CA 1
ATOM 6482 C C . THR A 1 834 ? -13.067 -10.650 -1.534 1.00 39.62 834 THR A C 1
ATOM 6484 O O . THR A 1 834 ? -13.287 -9.749 -0.732 1.00 39.62 834 THR A O 1
ATOM 6487 N N . ASN A 1 835 ? -12.003 -10.657 -2.353 1.00 39.38 835 ASN A N 1
ATOM 6488 C CA . ASN A 1 835 ? -11.039 -9.550 -2.482 1.00 39.38 835 ASN A CA 1
ATOM 6489 C C . ASN A 1 835 ? -11.744 -8.216 -2.795 1.00 39.38 835 ASN A C 1
ATOM 6491 O O . ASN A 1 835 ? -12.749 -8.220 -3.512 1.00 39.38 835 ASN A O 1
ATOM 6495 N N . ILE A 1 836 ? -11.186 -7.097 -2.313 1.00 48.53 836 ILE A N 1
ATOM 6496 C CA . ILE A 1 836 ? -11.715 -5.740 -2.530 1.00 48.53 836 ILE A CA 1
ATOM 6497 C C . ILE A 1 836 ? -11.858 -5.462 -4.034 1.00 48.53 836 ILE A C 1
ATOM 6499 O O . ILE A 1 836 ? -10.901 -5.602 -4.796 1.00 48.53 836 ILE A O 1
ATOM 6503 N N . ARG A 1 837 ? -13.068 -5.094 -4.470 1.00 53.75 837 ARG A N 1
ATOM 6504 C CA . ARG A 1 837 ? -13.409 -4.737 -5.858 1.00 53.75 837 ARG A CA 1
ATOM 6505 C C . ARG A 1 837 ? -14.309 -3.496 -5.844 1.00 53.75 837 ARG A C 1
ATOM 6507 O O . ARG A 1 837 ? -15.248 -3.456 -5.058 1.00 53.75 837 ARG A O 1
ATOM 6514 N N . GLY A 1 838 ? -14.028 -2.509 -6.699 1.00 58.56 838 GLY A N 1
ATOM 6515 C CA . GLY A 1 838 ? -14.815 -1.273 -6.831 1.00 58.56 838 GLY A CA 1
ATOM 6516 C C . GLY A 1 838 ? -13.958 -0.040 -7.147 1.00 58.56 838 GLY A C 1
ATOM 6517 O O . GLY A 1 838 ? -12.729 -0.108 -7.144 1.00 58.56 838 GLY A O 1
ATOM 6518 N N . THR A 1 839 ? -14.599 1.094 -7.438 1.00 63.75 839 THR A N 1
ATOM 6519 C CA . THR A 1 839 ? -13.922 2.350 -7.819 1.00 63.75 839 THR A CA 1
ATOM 6520 C C . THR A 1 839 ? -13.726 3.284 -6.620 1.00 63.75 839 THR A C 1
ATOM 6522 O O . THR A 1 839 ? -14.682 3.563 -5.894 1.00 63.75 839 THR A O 1
ATOM 6525 N N . ARG A 1 840 ? -12.502 3.810 -6.425 1.00 64.12 840 ARG A N 1
ATOM 6526 C CA . ARG A 1 840 ? -12.154 4.769 -5.351 1.00 64.12 840 ARG A CA 1
ATOM 6527 C C . ARG A 1 840 ? -13.180 5.914 -5.286 1.00 64.12 840 ARG A C 1
ATOM 6529 O O . ARG A 1 840 ? -13.498 6.505 -6.312 1.00 64.12 840 ARG A O 1
ATOM 6536 N N . GLY A 1 841 ? -13.696 6.196 -4.086 1.00 70.75 841 GLY A N 1
ATOM 6537 C CA . GLY A 1 841 ? -14.772 7.170 -3.839 1.00 70.75 841 GLY A CA 1
ATOM 6538 C C . GLY A 1 841 ? -16.179 6.565 -3.719 1.00 70.75 841 GLY A C 1
ATOM 6539 O O . GLY A 1 841 ? -17.023 7.147 -3.052 1.00 70.75 841 GLY A O 1
ATOM 6540 N N . TYR A 1 842 ? -16.424 5.371 -4.275 1.00 80.69 842 TYR A N 1
ATOM 6541 C CA . TYR A 1 842 ? -17.732 4.687 -4.217 1.00 80.69 842 TYR A CA 1
ATOM 6542 C C . TYR A 1 842 ? -17.710 3.404 -3.372 1.00 80.69 842 TYR A C 1
ATOM 6544 O O . TYR A 1 842 ? -18.749 2.770 -3.181 1.00 80.69 842 TYR A O 1
ATOM 6552 N N . VAL A 1 843 ? -16.535 2.991 -2.886 1.00 79.56 843 VAL A N 1
ATOM 6553 C CA . VAL A 1 843 ? -16.347 1.760 -2.103 1.00 79.56 843 VAL A CA 1
ATOM 6554 C C . VAL A 1 843 ? -16.797 1.978 -0.658 1.00 79.56 843 VAL A C 1
ATOM 6556 O O . VAL A 1 843 ? -16.300 2.870 0.022 1.00 79.56 843 VAL A O 1
ATOM 6559 N N . ALA A 1 844 ? -17.714 1.131 -0.187 1.00 81.25 844 ALA A N 1
ATOM 6560 C CA . ALA A 1 844 ? -18.242 1.186 1.173 1.00 81.25 844 ALA A CA 1
ATOM 6561 C C . ALA A 1 844 ? -17.169 0.886 2.250 1.00 81.25 844 ALA A C 1
ATOM 6563 O O . ALA A 1 844 ? -16.335 0.005 2.023 1.00 81.25 844 ALA A O 1
ATOM 6564 N N . PRO A 1 845 ? -17.198 1.533 3.435 1.00 76.69 845 PRO A N 1
ATOM 6565 C CA . PRO A 1 845 ? -16.174 1.379 4.476 1.00 76.69 845 PRO A CA 1
ATOM 6566 C C . PRO A 1 845 ? -15.941 -0.064 4.938 1.00 76.69 845 PRO A C 1
ATOM 6568 O O . PRO A 1 845 ? -14.822 -0.447 5.280 1.00 76.69 845 PRO A O 1
ATOM 6571 N N . GLU A 1 846 ? -16.983 -0.898 4.939 1.00 70.88 846 GLU A N 1
ATOM 6572 C CA . GLU A 1 846 ? -16.893 -2.289 5.376 1.00 70.88 846 GLU A CA 1
ATOM 6573 C C . GLU A 1 846 ? -16.022 -3.170 4.467 1.00 70.88 846 GLU A C 1
ATOM 6575 O O . GLU A 1 846 ? -15.492 -4.174 4.952 1.00 70.88 846 GLU A O 1
ATOM 6580 N N . TRP A 1 847 ? -15.783 -2.766 3.208 1.00 63.81 847 TRP A N 1
ATOM 6581 C CA . TRP A 1 847 ? -14.809 -3.425 2.327 1.00 63.81 847 TRP A CA 1
ATOM 6582 C C . TRP A 1 847 ? -13.398 -3.435 2.929 1.00 63.81 847 TRP A C 1
ATOM 6584 O O . TRP A 1 847 ? -12.630 -4.358 2.671 1.00 63.81 847 TRP A O 1
ATOM 6594 N N . PHE A 1 848 ? -13.069 -2.448 3.768 1.00 56.78 848 PHE A N 1
ATOM 6595 C CA . PHE A 1 848 ? -11.749 -2.283 4.382 1.00 56.78 848 PHE A CA 1
ATOM 6596 C C . PHE A 1 848 ? -11.653 -2.894 5.794 1.00 56.78 848 PHE A C 1
ATOM 6598 O O . PHE A 1 848 ? -10.576 -2.918 6.393 1.00 56.78 848 PHE A O 1
ATOM 6605 N N . ARG A 1 849 ? -12.767 -3.413 6.340 1.00 54.41 849 ARG A N 1
ATOM 6606 C CA . ARG A 1 849 ? -12.902 -3.841 7.750 1.00 54.41 849 ARG A CA 1
ATOM 6607 C C . ARG A 1 849 ? -13.043 -5.355 7.954 1.00 54.41 849 ARG A C 1
ATOM 6609 O O . ARG A 1 849 ? -13.455 -5.772 9.032 1.00 54.41 849 ARG A O 1
ATOM 6616 N N . HIS A 1 850 ? -12.728 -6.183 6.951 1.00 45.03 850 HIS A N 1
ATOM 6617 C CA . HIS A 1 850 ? -12.926 -7.649 6.990 1.00 45.03 850 HIS A CA 1
ATOM 6618 C C . HIS A 1 850 ? -14.361 -8.070 7.377 1.00 45.03 850 HIS A C 1
ATOM 6620 O O . HIS A 1 850 ? -14.589 -9.149 7.924 1.00 45.03 850 HIS A O 1
ATOM 6626 N N . SER A 1 851 ? -15.343 -7.203 7.120 1.00 51.28 851 SER A N 1
ATOM 6627 C CA . SER A 1 851 ? -16.755 -7.497 7.345 1.00 51.28 851 SER A CA 1
ATOM 6628 C C . SER A 1 851 ? -17.342 -8.172 6.102 1.00 51.28 851 SER A C 1
ATOM 6630 O O . SER A 1 851 ? -16.924 -7.855 4.988 1.00 51.28 851 SER A O 1
ATOM 6632 N N . PRO A 1 852 ? -18.291 -9.113 6.251 1.00 55.12 852 PRO A N 1
ATOM 6633 C CA . PRO A 1 852 ? -18.860 -9.819 5.109 1.00 55.12 852 PRO A CA 1
ATOM 6634 C C . PRO A 1 852 ? -19.507 -8.853 4.110 1.00 55.12 852 PRO A C 1
ATOM 6636 O O . PRO A 1 852 ? -20.342 -8.028 4.485 1.00 55.12 852 PRO A O 1
ATOM 6639 N N . VAL A 1 853 ? -19.151 -8.998 2.831 1.00 65.00 853 VAL A N 1
ATOM 6640 C CA . VAL A 1 853 ? -19.727 -8.211 1.736 1.00 65.00 853 VAL A CA 1
ATOM 6641 C C . VAL A 1 853 ? -21.168 -8.665 1.512 1.00 65.00 853 VAL A C 1
ATOM 6643 O O . VAL A 1 853 ? -21.447 -9.855 1.343 1.00 65.00 853 VAL A O 1
ATOM 6646 N N . THR A 1 854 ? -22.088 -7.704 1.529 1.00 82.94 854 THR A N 1
ATOM 6647 C CA . THR A 1 854 ? -23.526 -7.905 1.302 1.00 82.94 854 THR A CA 1
ATOM 6648 C C . THR A 1 854 ? -24.025 -6.887 0.280 1.00 82.94 854 THR A C 1
ATOM 6650 O O . THR A 1 854 ? -23.292 -5.972 -0.088 1.00 82.94 854 THR A O 1
ATOM 6653 N N . VAL A 1 855 ? -25.296 -6.966 -0.126 1.00 88.31 855 VAL A N 1
ATOM 6654 C CA . VAL A 1 855 ? -25.933 -5.946 -0.984 1.00 88.31 855 VAL A CA 1
ATOM 6655 C C . VAL A 1 855 ? -25.783 -4.509 -0.457 1.00 88.31 855 VAL A C 1
ATOM 6657 O O . VAL A 1 855 ? -25.869 -3.576 -1.246 1.00 88.31 855 VAL A O 1
ATOM 6660 N N . LYS A 1 856 ? -25.499 -4.310 0.844 1.00 92.56 856 LYS A N 1
ATOM 6661 C CA . LYS A 1 856 ? -25.297 -2.988 1.468 1.00 92.56 856 LYS A CA 1
ATOM 6662 C C . LYS A 1 856 ? -24.134 -2.186 0.876 1.00 92.56 856 LYS A C 1
ATOM 6664 O O . LYS A 1 856 ? -24.141 -0.962 1.015 1.00 92.56 856 LYS A O 1
ATOM 6669 N N . VAL A 1 857 ? -23.188 -2.835 0.193 1.00 89.38 857 VAL A N 1
ATOM 6670 C CA . VAL A 1 857 ? -22.094 -2.130 -0.490 1.00 89.38 857 VAL A CA 1
ATOM 6671 C C . VAL A 1 857 ? -22.588 -1.354 -1.712 1.00 89.38 857 VAL A C 1
ATOM 6673 O O . VAL A 1 857 ? -22.206 -0.205 -1.888 1.00 89.38 857 VAL A O 1
ATOM 6676 N N . ASP A 1 858 ? -23.514 -1.922 -2.492 1.00 93.44 858 ASP A N 1
ATOM 6677 C CA . ASP A 1 858 ? -24.135 -1.230 -3.630 1.00 93.44 858 ASP A CA 1
ATOM 6678 C C . ASP A 1 858 ? -25.023 -0.071 -3.159 1.00 93.44 858 ASP A C 1
ATOM 6680 O O . ASP A 1 858 ? -25.150 0.933 -3.854 1.00 93.44 858 ASP A O 1
ATOM 6684 N N . ILE A 1 859 ? -25.630 -0.199 -1.972 1.00 96.50 859 ILE A N 1
ATOM 6685 C CA . ILE A 1 859 ? -26.462 0.852 -1.363 1.00 96.50 859 ILE A CA 1
ATOM 6686 C C . ILE A 1 859 ? -25.601 2.056 -0.993 1.00 96.50 859 ILE A C 1
ATOM 6688 O O . ILE A 1 859 ? -25.988 3.188 -1.268 1.00 96.50 859 ILE A O 1
ATOM 6692 N N . TYR A 1 860 ? -24.410 1.818 -0.443 1.00 94.25 860 TYR A N 1
ATOM 6693 C CA . TYR A 1 860 ? -23.444 2.881 -0.182 1.00 94.25 860 TYR A CA 1
ATOM 6694 C C . TYR A 1 860 ? -23.005 3.574 -1.474 1.00 94.25 860 TYR A C 1
ATOM 6696 O O . TYR A 1 860 ? -23.102 4.796 -1.578 1.00 94.25 860 TYR A O 1
ATOM 6704 N N . SER A 1 861 ? -22.600 2.803 -2.490 1.00 94.06 861 SER A N 1
ATOM 6705 C CA . SER A 1 861 ? -22.210 3.349 -3.795 1.00 94.06 861 SER A CA 1
ATOM 6706 C C . SER A 1 861 ? -23.348 4.138 -4.457 1.00 94.06 861 SER A C 1
ATOM 6708 O O . SER A 1 861 ? -23.115 5.202 -5.032 1.00 94.06 861 SER A O 1
ATOM 6710 N N . PHE A 1 862 ? -24.593 3.662 -4.334 1.00 97.50 862 PHE A N 1
ATOM 6711 C CA . PHE A 1 862 ? -25.787 4.394 -4.757 1.00 97.50 862 PHE A CA 1
ATOM 6712 C C . PHE A 1 862 ? -25.970 5.696 -3.975 1.00 97.50 862 PHE A C 1
ATOM 6714 O O . PHE A 1 862 ? -26.326 6.702 -4.576 1.00 97.50 862 PHE A O 1
ATOM 6721 N N . GLY A 1 863 ? -25.713 5.699 -2.666 1.00 96.56 863 GLY A N 1
ATOM 6722 C CA . GLY A 1 863 ? -25.762 6.895 -1.829 1.00 96.56 863 GLY A CA 1
ATOM 6723 C C . GLY A 1 863 ? -24.824 7.990 -2.330 1.00 96.56 863 GLY A C 1
ATOM 6724 O O . GLY A 1 863 ? -25.273 9.108 -2.564 1.00 96.56 863 GLY A O 1
ATOM 6725 N N . ILE A 1 864 ? -23.559 7.652 -2.593 1.00 94.00 864 ILE A N 1
ATOM 6726 C CA . ILE A 1 864 ? -22.580 8.584 -3.178 1.00 94.00 864 ILE A CA 1
ATOM 6727 C C . ILE A 1 864 ? -23.063 9.095 -4.542 1.00 94.00 864 ILE A C 1
ATOM 6729 O O . ILE A 1 864 ? -23.136 10.301 -4.766 1.00 94.00 864 ILE A O 1
ATOM 6733 N N . LEU A 1 865 ? -23.472 8.185 -5.432 1.00 95.62 865 LEU A N 1
ATOM 6734 C CA . LEU A 1 865 ? -23.993 8.527 -6.757 1.00 95.62 865 LEU A CA 1
ATOM 6735 C C . LEU A 1 865 ? -25.235 9.433 -6.688 1.00 95.62 865 LEU A C 1
ATOM 6737 O O . LEU A 1 865 ? -25.389 10.342 -7.500 1.00 95.62 865 LEU A O 1
ATOM 6741 N N . LEU A 1 866 ? -26.127 9.210 -5.722 1.00 97.19 866 LEU A N 1
ATOM 6742 C CA . LEU A 1 866 ? -27.311 10.034 -5.501 1.00 97.19 866 LEU A CA 1
ATOM 6743 C C . LEU A 1 866 ? -26.917 11.459 -5.101 1.00 97.19 866 LEU A C 1
ATOM 6745 O O . LEU A 1 866 ? -27.487 12.411 -5.634 1.00 97.19 866 LEU A O 1
ATOM 6749 N N . LEU A 1 867 ? -25.923 11.618 -4.225 1.00 94.75 867 LEU A N 1
ATOM 6750 C CA . LEU A 1 867 ? -25.400 12.933 -3.850 1.00 94.75 867 LEU A CA 1
ATOM 6751 C C . LEU A 1 867 ? -24.737 13.646 -5.037 1.00 94.75 867 LEU A C 1
ATOM 6753 O O . LEU A 1 867 ? -24.943 14.847 -5.220 1.00 94.75 867 LEU A O 1
ATOM 6757 N N . GLU A 1 868 ? -24.026 12.922 -5.906 1.00 93.25 868 GLU A N 1
ATOM 6758 C CA . GLU A 1 868 ? -23.486 13.484 -7.154 1.00 93.25 868 GLU A CA 1
ATOM 6759 C C . GLU A 1 868 ? -24.591 13.906 -8.129 1.00 93.25 868 GLU A C 1
ATOM 6761 O O . GLU A 1 868 ? -24.479 14.943 -8.776 1.00 93.25 868 GLU A O 1
ATOM 6766 N N . ILE A 1 869 ? -25.689 13.149 -8.226 1.00 95.06 869 ILE A N 1
ATOM 6767 C CA . ILE A 1 869 ? -26.848 13.531 -9.046 1.00 95.06 869 ILE A CA 1
ATOM 6768 C C . ILE A 1 869 ? -27.486 14.812 -8.489 1.00 95.06 869 ILE A C 1
ATOM 6770 O O . ILE A 1 869 ? -27.758 15.745 -9.248 1.00 95.06 869 ILE A O 1
ATOM 6774 N N . ILE A 1 870 ? -27.693 14.896 -7.171 1.00 94.31 870 ILE A N 1
ATOM 6775 C CA . ILE A 1 870 ? -28.301 16.067 -6.517 1.00 94.31 870 ILE A CA 1
ATOM 6776 C C . ILE A 1 870 ? -27.439 17.320 -6.701 1.00 94.31 870 ILE A C 1
ATOM 6778 O O . ILE A 1 870 ? -27.971 18.388 -6.998 1.00 94.31 870 ILE A O 1
ATOM 6782 N N . THR A 1 871 ? -26.121 17.196 -6.565 1.00 91.06 871 THR A N 1
ATOM 6783 C CA . THR A 1 871 ? -25.206 18.349 -6.581 1.00 91.06 871 THR A CA 1
ATOM 6784 C C . THR A 1 871 ? -24.624 18.659 -7.958 1.00 91.06 871 THR A C 1
ATOM 6786 O O . THR A 1 871 ? -24.126 19.759 -8.194 1.00 91.06 871 THR A O 1
ATOM 6789 N N . CYS A 1 872 ? -24.664 17.694 -8.884 1.00 89.56 872 CYS A N 1
ATOM 6790 C CA . CYS A 1 872 ? -23.912 17.715 -10.144 1.00 89.56 872 CYS A CA 1
ATOM 6791 C C . CYS A 1 872 ? -22.406 17.993 -9.952 1.00 89.56 872 CYS A C 1
ATOM 6793 O O . CYS A 1 872 ? -21.746 18.509 -10.862 1.00 89.56 872 CYS A O 1
ATOM 6795 N N . ARG A 1 873 ? -21.870 17.651 -8.772 1.00 85.50 873 ARG A N 1
ATOM 6796 C CA . ARG A 1 873 ? -20.463 17.778 -8.376 1.00 85.50 873 ARG A CA 1
ATOM 6797 C C . ARG A 1 873 ? -19.849 16.386 -8.271 1.00 85.50 873 ARG A C 1
ATOM 6799 O O . ARG A 1 873 ? -20.521 15.454 -7.839 1.00 85.50 873 ARG A O 1
ATOM 6806 N N . LYS A 1 874 ? -18.593 16.238 -8.697 1.00 80.44 874 LYS A N 1
ATOM 6807 C CA . LYS A 1 874 ? -17.862 14.971 -8.556 1.00 80.44 874 LYS A CA 1
ATOM 6808 C C . LYS A 1 874 ? -17.535 14.723 -7.085 1.00 80.44 874 LYS A C 1
ATOM 6810 O O . LYS A 1 874 ? -17.208 15.662 -6.368 1.00 80.44 874 LYS A O 1
ATOM 6815 N N . CYS A 1 875 ? -17.553 13.462 -6.662 1.00 69.94 875 CYS A N 1
ATOM 6816 C CA . CYS A 1 875 ? -17.198 13.071 -5.298 1.00 69.94 875 CYS A CA 1
ATOM 6817 C C . CYS A 1 875 ? -15.728 13.378 -4.939 1.00 69.94 875 CYS A C 1
ATOM 6819 O O . CYS A 1 875 ? -15.412 13.520 -3.761 1.00 69.94 875 CYS A O 1
ATOM 6821 N N . LEU A 1 876 ? -14.847 13.480 -5.944 1.00 61.22 876 LEU A N 1
ATOM 6822 C CA . LEU A 1 876 ? -13.441 13.883 -5.833 1.00 61.22 876 LEU A CA 1
ATOM 6823 C C . LEU A 1 876 ? -13.158 14.934 -6.928 1.00 61.22 876 LEU A C 1
ATOM 6825 O O . LEU A 1 876 ? -13.213 14.607 -8.118 1.00 61.22 876 LEU A O 1
ATOM 6829 N N . GLU A 1 877 ? -12.903 16.191 -6.558 1.00 48.69 877 GLU A N 1
ATOM 6830 C CA . GLU A 1 877 ? -12.404 17.238 -7.472 1.00 48.69 877 GLU A CA 1
ATOM 6831 C C . GLU A 1 877 ? -10.875 17.383 -7.349 1.00 48.69 877 GLU A C 1
ATOM 6833 O O . GLU A 1 877 ? -10.297 17.035 -6.323 1.00 48.69 877 GLU A O 1
ATOM 6838 N N . ASN A 1 878 ? -10.221 17.839 -8.425 1.00 38.81 878 ASN A N 1
ATOM 6839 C CA . ASN A 1 878 ? -8.762 17.974 -8.536 1.00 38.81 878 ASN A CA 1
ATOM 6840 C C . ASN A 1 878 ? -8.140 18.758 -7.361 1.00 38.81 878 ASN A C 1
ATOM 6842 O O . ASN A 1 878 ? -8.705 19.750 -6.905 1.00 38.81 878 ASN A O 1
ATOM 6846 N N . GLU A 1 879 ? -6.924 18.356 -6.973 1.00 38.50 879 GLU A N 1
ATOM 6847 C CA . GLU A 1 879 ? -6.089 18.849 -5.856 1.00 38.50 879 GLU A CA 1
ATOM 6848 C C . GLU A 1 879 ? -5.733 20.359 -5.875 1.00 38.50 879 GLU A C 1
ATOM 6850 O O . GLU A 1 879 ? -4.976 20.826 -5.031 1.00 38.50 879 GLU A O 1
ATOM 6855 N N . GLU A 1 880 ? -6.273 21.152 -6.805 1.00 36.16 880 GLU A N 1
ATOM 6856 C CA . GLU A 1 880 ? -5.902 22.563 -7.005 1.00 36.16 880 GLU A CA 1
ATOM 6857 C C . GLU A 1 880 ? -6.829 23.581 -6.310 1.00 36.16 880 GLU A C 1
ATOM 6859 O O . GLU A 1 880 ? -6.500 24.765 -6.258 1.00 36.16 880 GLU A O 1
ATOM 6864 N N . SER A 1 881 ? -7.962 23.164 -5.732 1.00 34.09 881 SER A N 1
ATOM 6865 C CA . SER A 1 881 ? -8.881 24.070 -5.020 1.00 34.09 881 SER A CA 1
ATOM 6866 C C . SER A 1 881 ? -8.862 23.816 -3.511 1.00 34.09 881 SER A C 1
ATOM 6868 O O . SER A 1 881 ? -9.674 23.060 -2.984 1.00 34.09 881 SER A O 1
ATOM 6870 N N . TYR A 1 882 ? -7.940 24.469 -2.803 1.00 35.91 882 TYR A N 1
ATOM 6871 C CA . TYR A 1 882 ? -7.871 24.461 -1.340 1.00 35.91 882 TYR A CA 1
ATOM 6872 C C . TYR A 1 882 ? -9.110 25.132 -0.716 1.00 35.91 882 TYR A C 1
ATOM 6874 O O . TYR A 1 882 ? -9.279 26.348 -0.799 1.00 35.91 882 TYR A O 1
ATOM 6882 N N . GLY A 1 883 ? -9.962 24.339 -0.062 1.00 37.84 883 GLY A N 1
ATOM 6883 C CA . GLY A 1 883 ? -11.086 24.793 0.761 1.00 37.84 883 GLY A CA 1
ATOM 6884 C C . GLY A 1 883 ? -11.805 23.618 1.435 1.00 37.84 883 GLY A C 1
ATOM 6885 O O . GLY A 1 883 ? -11.686 22.487 0.970 1.00 37.84 883 GLY A O 1
ATOM 6886 N N . LEU A 1 884 ? -12.561 23.889 2.508 1.00 35.12 884 LEU A N 1
ATOM 6887 C CA . LEU A 1 884 ? -13.367 22.962 3.340 1.00 35.12 884 LEU A CA 1
ATOM 6888 C C . LEU A 1 884 ? -14.413 22.097 2.584 1.00 35.12 884 LEU A C 1
ATOM 6890 O O . LEU A 1 884 ? -15.247 21.448 3.198 1.00 35.12 884 LEU A O 1
ATOM 6894 N N . GLU A 1 885 ? -14.378 22.057 1.253 1.00 39.34 885 GLU A N 1
ATOM 6895 C CA . GLU A 1 885 ? -15.375 21.421 0.388 1.00 39.34 885 GLU A CA 1
ATOM 6896 C C . GLU A 1 885 ? -14.846 20.180 -0.365 1.00 39.34 885 GLU A C 1
ATOM 6898 O O . GLU A 1 885 ? -15.457 19.732 -1.336 1.00 39.34 885 GLU A O 1
ATOM 6903 N N . ALA A 1 886 ? -13.684 19.643 0.026 1.00 52.59 886 ALA A N 1
ATOM 6904 C CA . ALA A 1 886 ? -12.958 18.630 -0.751 1.00 52.59 886 ALA A CA 1
ATOM 6905 C C . ALA A 1 886 ? -13.640 17.245 -0.815 1.00 52.59 886 ALA A C 1
ATOM 6907 O O . ALA A 1 886 ? -13.364 16.472 -1.734 1.00 52.59 886 ALA A O 1
ATOM 6908 N N . ILE A 1 887 ? -14.534 16.924 0.129 1.00 69.19 887 ILE A N 1
ATOM 6909 C CA . ILE A 1 887 ? -15.267 15.651 0.184 1.00 69.19 887 ILE A CA 1
ATOM 6910 C C . ILE A 1 887 ? -16.765 15.939 0.066 1.00 69.19 887 ILE A C 1
ATOM 6912 O O . ILE A 1 887 ? -17.366 16.585 0.922 1.00 69.19 887 ILE A O 1
ATOM 6916 N N . LEU A 1 888 ? -17.382 15.429 -1.005 1.00 81.62 888 LEU A N 1
ATOM 6917 C CA . LEU A 1 888 ? -18.783 15.704 -1.343 1.00 81.62 888 LEU A CA 1
ATOM 6918 C C . LEU A 1 888 ? -19.763 15.359 -0.213 1.00 81.62 888 LEU A C 1
ATOM 6920 O O . LEU A 1 888 ? -20.739 16.078 -0.018 1.00 81.62 888 LEU A O 1
ATOM 6924 N N . VAL A 1 889 ? -19.533 14.258 0.506 1.00 83.69 889 VAL A N 1
ATOM 6925 C CA . VAL A 1 889 ? -20.459 13.812 1.556 1.00 83.69 889 VAL A CA 1
ATOM 6926 C C . VAL A 1 889 ? -20.418 14.737 2.766 1.00 83.69 889 VAL A C 1
ATOM 6928 O O . VAL A 1 889 ? -21.483 15.124 3.236 1.00 83.69 889 VAL A O 1
ATOM 6931 N N . ASP A 1 890 ? -19.225 15.127 3.220 1.00 81.44 890 ASP A N 1
ATOM 6932 C CA . ASP A 1 890 ? -19.052 16.048 4.351 1.00 81.44 890 ASP A CA 1
ATOM 6933 C C . ASP A 1 890 ? -19.729 17.385 4.052 1.00 81.44 890 ASP A C 1
ATOM 6935 O O . ASP A 1 890 ? -20.605 17.821 4.793 1.00 81.44 890 ASP A O 1
ATOM 6939 N N . TRP A 1 891 ? -19.455 17.946 2.872 1.00 84.44 891 TRP A N 1
ATOM 6940 C CA . TRP A 1 891 ? -20.083 19.188 2.427 1.00 84.44 891 TRP A CA 1
ATOM 6941 C C . TRP A 1 891 ? -21.618 19.099 2.365 1.00 84.44 891 TRP A C 1
ATOM 6943 O O . TRP A 1 891 ? -22.319 20.032 2.765 1.00 84.44 891 TRP A O 1
ATOM 6953 N N . VAL A 1 892 ? -22.169 17.974 1.890 1.00 87.88 892 VAL A N 1
ATOM 6954 C CA . VAL A 1 892 ? -23.623 17.746 1.871 1.00 87.88 892 VAL A CA 1
ATOM 6955 C C . VAL A 1 892 ? -24.201 17.657 3.281 1.00 87.88 892 VAL A C 1
ATOM 6957 O O . VAL A 1 892 ? -25.283 18.195 3.526 1.00 87.88 892 VAL A O 1
ATOM 6960 N N . VAL A 1 893 ? -23.514 16.970 4.194 1.00 85.81 893 VAL A N 1
ATOM 6961 C CA . VAL A 1 893 ? -23.953 16.815 5.584 1.00 85.81 893 VAL A CA 1
ATOM 6962 C C . VAL A 1 893 ? -23.929 18.157 6.307 1.00 85.81 893 VAL A C 1
ATOM 6964 O O . VAL A 1 893 ? -24.918 18.479 6.962 1.00 85.81 893 VAL A O 1
ATOM 6967 N N . ASP A 1 894 ? -22.881 18.958 6.129 1.00 83.94 894 ASP A N 1
ATOM 6968 C CA . ASP A 1 894 ? -22.775 20.300 6.707 1.00 83.94 894 ASP A CA 1
ATOM 6969 C C . ASP A 1 894 ? -23.916 21.194 6.209 1.00 83.94 894 ASP A C 1
ATOM 6971 O O . ASP A 1 894 ? -24.682 21.741 7.004 1.00 83.94 894 ASP A O 1
ATOM 6975 N N . CYS A 1 895 ? -24.143 21.235 4.889 1.00 85.69 895 CYS A N 1
ATOM 6976 C CA . CYS A 1 895 ? -25.259 21.984 4.308 1.00 85.69 895 CYS A CA 1
ATOM 6977 C C . CYS A 1 895 ? -26.623 21.500 4.826 1.00 85.69 895 CYS A C 1
ATOM 6979 O O . CYS A 1 895 ? -27.530 22.308 5.034 1.00 85.69 895 CYS A O 1
ATOM 6981 N N . PHE A 1 896 ? -26.799 20.191 5.030 1.00 88.62 896 PHE A N 1
ATOM 6982 C CA . PHE A 1 896 ? -28.031 19.629 5.587 1.00 88.62 896 PHE A CA 1
ATOM 6983 C C . PHE A 1 896 ? -28.228 20.040 7.055 1.00 88.62 896 PHE A C 1
ATOM 6985 O O . PHE A 1 896 ? -29.327 20.452 7.426 1.00 88.62 896 PHE A O 1
ATOM 6992 N N . GLN A 1 897 ? -27.177 19.983 7.878 1.00 83.81 897 GLN A N 1
ATOM 6993 C CA . GLN A 1 897 ? -27.221 20.355 9.297 1.00 83.81 897 GLN A CA 1
ATOM 6994 C C . GLN A 1 897 ? -27.455 21.855 9.509 1.00 83.81 897 GLN A C 1
ATOM 6996 O O . GLN A 1 897 ? -28.198 22.245 10.409 1.00 83.81 897 GLN A O 1
ATOM 7001 N N . GLU A 1 898 ? -26.867 22.692 8.658 1.00 84.62 898 GLU A N 1
ATOM 7002 C CA . GLU A 1 898 ? -27.059 24.145 8.668 1.00 84.62 898 GLU A CA 1
ATOM 7003 C C . GLU A 1 898 ? -28.419 24.576 8.088 1.00 84.62 898 GLU A C 1
ATOM 7005 O O . GLU A 1 898 ? -28.774 25.756 8.132 1.00 84.62 898 GLU A O 1
ATOM 7010 N N . GLY A 1 899 ? -29.197 23.640 7.527 1.00 84.19 899 GLY A N 1
ATOM 7011 C CA . GLY A 1 899 ? -30.448 23.931 6.822 1.00 84.19 899 GLY A CA 1
ATOM 7012 C C . GLY A 1 899 ? -30.245 24.657 5.484 1.00 84.19 899 GLY A C 1
ATOM 7013 O O . GLY A 1 899 ? -31.198 25.194 4.916 1.00 84.19 899 GLY A O 1
ATOM 7014 N N . ASN A 1 900 ? -29.019 24.667 4.960 1.00 88.12 900 ASN A N 1
ATOM 7015 C CA . ASN A 1 900 ? -28.601 25.360 3.746 1.00 88.12 900 ASN A CA 1
ATOM 7016 C C . ASN A 1 900 ? -28.623 24.439 2.510 1.00 88.12 900 ASN A C 1
ATOM 7018 O O . ASN A 1 900 ? -27.637 24.279 1.791 1.00 88.12 900 ASN A O 1
ATOM 7022 N N . LEU A 1 901 ? -29.776 23.828 2.221 1.00 87.94 901 LEU A N 1
ATOM 7023 C CA . LEU A 1 901 ? -29.929 22.944 1.052 1.00 87.94 901 LEU A CA 1
ATOM 7024 C C . LEU A 1 901 ? -29.799 23.678 -0.290 1.00 87.94 901 LEU A C 1
ATOM 7026 O O . LEU A 1 901 ? -29.551 23.052 -1.319 1.00 87.94 901 LEU A O 1
ATOM 7030 N N . GLU A 1 902 ? -29.966 25.002 -0.294 1.00 87.19 902 GLU A N 1
ATOM 7031 C CA . GLU A 1 902 ? -29.878 25.820 -1.505 1.00 87.19 902 GLU A CA 1
ATOM 7032 C C . GLU A 1 902 ? -28.458 25.827 -2.089 1.00 87.19 902 GLU A C 1
ATOM 7034 O O . GLU A 1 902 ? -28.295 25.825 -3.313 1.00 87.19 902 GLU A O 1
ATOM 7039 N N . ALA A 1 903 ? -27.437 25.741 -1.226 1.00 86.62 903 ALA A N 1
ATOM 7040 C CA . ALA A 1 903 ? -26.035 25.646 -1.627 1.00 86.62 903 ALA A CA 1
ATOM 7041 C C . ALA A 1 903 ? -25.742 24.392 -2.472 1.00 86.62 903 ALA A C 1
ATOM 7043 O O . ALA A 1 903 ? -24.915 24.437 -3.385 1.00 86.62 903 ALA A O 1
ATOM 7044 N N . LEU A 1 904 ? -26.472 23.294 -2.234 1.00 87.81 904 LEU A N 1
ATOM 7045 C CA . LEU A 1 904 ? -26.246 22.011 -2.905 1.00 87.81 904 LEU A CA 1
ATOM 7046 C C . LEU A 1 904 ? -26.634 22.021 -4.383 1.00 87.81 904 LEU A C 1
ATOM 7048 O O . LEU A 1 904 ? -26.068 21.265 -5.166 1.00 87.81 904 LEU A O 1
ATOM 7052 N N . VAL A 1 905 ? -27.583 22.869 -4.783 1.00 87.50 905 VAL A N 1
ATOM 7053 C CA . VAL A 1 905 ? -28.180 22.839 -6.129 1.00 87.50 905 VAL A CA 1
ATOM 7054 C C . VAL A 1 905 ? -27.823 24.052 -6.995 1.00 87.50 905 VAL A C 1
ATOM 7056 O O . VAL A 1 905 ? -28.434 24.241 -8.042 1.00 87.50 905 VAL A O 1
ATOM 7059 N N . ARG A 1 906 ? -26.828 24.864 -6.593 1.00 70.81 906 ARG A N 1
ATOM 7060 C CA . ARG A 1 906 ? -26.244 25.987 -7.368 1.00 70.81 906 ARG A CA 1
ATOM 7061 C C . ARG A 1 906 ? -27.279 26.857 -8.113 1.00 70.81 906 ARG A C 1
ATOM 7063 O O . ARG A 1 906 ? -27.072 27.223 -9.267 1.00 70.81 906 ARG A O 1
ATOM 7070 N N . SER A 1 907 ? -28.368 27.237 -7.443 1.00 68.56 907 SER A N 1
ATOM 7071 C CA . SER A 1 907 ? -29.471 28.052 -8.001 1.00 68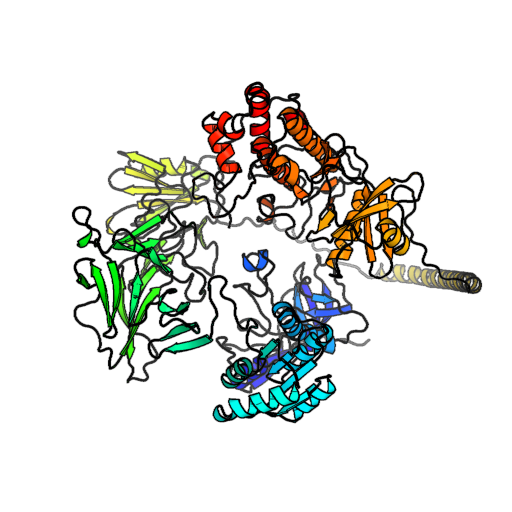.56 907 SER A CA 1
ATOM 7072 C C . SER A 1 907 ? -30.400 27.355 -9.016 1.00 68.56 907 SER A C 1
ATOM 7074 O O . SER A 1 907 ? -31.058 28.036 -9.803 1.00 68.56 907 SER A O 1
ATOM 7076 N N . ASP A 1 908 ? -30.509 26.021 -9.007 1.00 84.06 908 ASP A N 1
ATOM 7077 C CA . ASP A 1 908 ? -31.547 25.307 -9.768 1.00 84.06 908 ASP A CA 1
ATOM 7078 C C . ASP A 1 908 ? -32.951 25.643 -9.226 1.00 84.06 908 ASP A C 1
ATOM 7080 O O . ASP A 1 908 ? -33.373 25.168 -8.171 1.00 84.06 908 ASP A O 1
ATOM 7084 N N . ILE A 1 909 ? -33.684 26.473 -9.973 1.00 85.00 909 ILE A N 1
ATOM 7085 C CA . ILE A 1 909 ? -35.013 26.977 -9.599 1.00 85.00 909 ILE A CA 1
ATOM 7086 C C . ILE A 1 909 ? -36.039 25.841 -9.467 1.00 85.00 909 ILE A C 1
ATOM 7088 O O . ILE A 1 909 ? -36.941 25.930 -8.637 1.00 85.00 909 ILE A O 1
ATOM 7092 N N . GLU A 1 910 ? -35.930 24.772 -10.260 1.00 89.50 910 GLU A N 1
ATOM 7093 C CA . GLU A 1 910 ? -36.866 23.645 -10.200 1.00 89.50 910 GLU A CA 1
ATOM 7094 C C . GLU A 1 910 ? -36.683 22.866 -8.891 1.00 89.50 910 GLU A C 1
ATOM 7096 O O . GLU A 1 910 ? -37.661 22.623 -8.182 1.00 89.50 910 GLU A O 1
ATOM 7101 N N . ALA A 1 911 ? -35.433 22.570 -8.519 1.00 89.56 911 ALA A N 1
ATOM 7102 C CA . ALA A 1 911 ? -35.114 21.918 -7.248 1.00 89.56 911 ALA A CA 1
ATOM 7103 C C . ALA A 1 911 ? -35.480 22.796 -6.037 1.00 89.56 911 ALA A C 1
ATOM 7105 O O . ALA A 1 911 ? -36.013 22.304 -5.043 1.00 89.56 911 ALA A O 1
ATOM 7106 N N . LEU A 1 912 ? -35.240 24.109 -6.129 1.00 88.06 912 LEU A N 1
ATOM 7107 C CA . LEU A 1 912 ? -35.582 25.072 -5.076 1.00 88.06 912 LEU A CA 1
ATOM 7108 C C . LEU A 1 912 ? -37.093 25.274 -4.907 1.00 88.06 912 LEU A C 1
ATOM 7110 O O . LEU A 1 912 ? -37.536 25.608 -3.810 1.00 88.06 912 LEU A O 1
ATOM 7114 N N . ASN A 1 913 ? -37.889 25.064 -5.957 1.00 90.25 913 ASN A N 1
ATOM 7115 C CA . ASN A 1 913 ? -39.350 25.082 -5.864 1.00 90.25 913 ASN A CA 1
ATOM 7116 C C . ASN A 1 913 ? -39.909 23.785 -5.253 1.00 90.25 913 ASN A C 1
ATOM 7118 O O . ASN A 1 913 ? -40.977 23.821 -4.642 1.00 90.25 913 ASN A O 1
ATOM 7122 N N . ASP A 1 914 ? -39.184 22.665 -5.351 1.00 90.88 914 ASP A N 1
ATOM 7123 C CA . ASP A 1 914 ? -39.527 21.385 -4.715 1.00 90.88 914 ASP A CA 1
ATOM 7124 C C . ASP A 1 914 ? -38.598 21.052 -3.531 1.00 90.88 914 ASP A C 1
ATOM 7126 O O . ASP A 1 914 ? -38.017 19.966 -3.431 1.00 90.88 914 ASP A O 1
ATOM 7130 N N . LYS A 1 915 ? -38.470 21.998 -2.584 1.00 88.62 915 LYS A N 1
ATOM 7131 C CA . LYS A 1 915 ? -37.609 21.838 -1.392 1.00 88.62 915 LYS A CA 1
ATOM 7132 C C . LYS A 1 915 ? -37.892 20.550 -0.623 1.00 88.62 915 LYS A C 1
ATOM 7134 O O . LYS A 1 915 ? -36.969 19.921 -0.121 1.00 88.62 915 LYS A O 1
ATOM 7139 N N . LYS A 1 916 ? -39.162 20.135 -0.557 1.00 91.00 916 LYS A N 1
ATOM 7140 C CA . LYS A 1 916 ? -39.577 18.923 0.160 1.00 91.00 916 LYS A CA 1
ATOM 7141 C C . LYS A 1 916 ? -39.057 17.652 -0.515 1.00 91.00 916 LYS A C 1
ATOM 7143 O O . LYS A 1 916 ? -38.728 16.683 0.169 1.00 91.00 916 LYS A O 1
ATOM 7148 N N . GLN A 1 917 ? -39.022 17.604 -1.847 1.00 93.88 917 GLN A N 1
ATOM 7149 C CA . GLN A 1 917 ? -38.396 16.494 -2.560 1.00 93.88 917 GLN A CA 1
ATOM 7150 C C . GLN A 1 917 ? -36.873 16.559 -2.471 1.00 93.88 917 GLN A C 1
ATOM 7152 O O . GLN A 1 917 ? -36.263 15.519 -2.233 1.00 93.88 917 GLN A O 1
ATOM 7157 N N . LEU A 1 918 ? -36.275 17.748 -2.593 1.00 94.56 918 LEU A N 1
ATOM 7158 C CA . LEU A 1 918 ? -34.831 17.944 -2.457 1.00 94.56 918 LEU A CA 1
ATOM 7159 C C . LEU A 1 918 ? -34.316 17.463 -1.093 1.00 94.56 918 LEU A C 1
ATOM 7161 O O . LEU A 1 918 ? -33.434 16.610 -1.039 1.00 94.56 918 LEU A O 1
ATOM 7165 N N . GLU A 1 919 ? -34.917 17.937 -0.001 1.00 93.94 919 GLU A N 1
ATOM 7166 C CA . GLU A 1 919 ? -34.584 17.532 1.369 1.00 93.94 919 GLU A CA 1
ATOM 7167 C C . GLU A 1 919 ? -34.701 16.015 1.543 1.00 93.94 919 GLU A C 1
ATOM 7169 O O . GLU A 1 919 ? -33.774 15.361 2.018 1.00 93.94 919 GLU A O 1
ATOM 7174 N N . ARG A 1 920 ? -35.797 15.422 1.055 1.00 95.19 920 ARG A N 1
ATOM 7175 C CA . ARG A 1 920 ? -36.005 13.972 1.114 1.00 95.19 920 ARG A CA 1
ATOM 7176 C C . ARG A 1 920 ? -34.918 13.197 0.368 1.00 95.19 920 ARG A C 1
ATOM 7178 O O . ARG A 1 920 ? -34.451 12.178 0.868 1.00 95.19 920 ARG A O 1
ATOM 7185 N N . PHE A 1 921 ? -34.517 13.655 -0.816 1.00 96.38 921 PHE A N 1
ATOM 7186 C CA . PHE A 1 921 ? -33.465 13.022 -1.613 1.00 96.38 921 PHE A CA 1
ATOM 7187 C C . PHE A 1 921 ? -32.097 13.116 -0.922 1.00 96.38 921 PHE A C 1
ATOM 7189 O O . PHE A 1 921 ? -31.376 12.119 -0.879 1.00 96.38 921 PHE A O 1
ATOM 7196 N N . VAL A 1 922 ? -31.776 14.265 -0.318 1.00 95.12 922 VAL A N 1
ATOM 7197 C CA . VAL A 1 922 ? -30.551 14.456 0.479 1.00 95.12 922 VAL A CA 1
ATOM 7198 C C . VAL A 1 922 ? -30.538 13.517 1.685 1.00 95.12 922 VAL A C 1
ATOM 7200 O O . VAL A 1 922 ? -29.573 12.777 1.871 1.00 95.12 922 VAL A O 1
ATOM 7203 N N . MET A 1 923 ? -31.632 13.449 2.450 1.00 94.62 923 MET A N 1
ATOM 7204 C CA . MET A 1 923 ? -31.749 12.535 3.594 1.00 94.62 923 MET A CA 1
ATOM 7205 C C . MET A 1 923 ? -31.580 11.070 3.183 1.00 94.62 923 MET A C 1
ATOM 7207 O O . MET A 1 923 ? -30.925 10.307 3.889 1.00 94.62 923 MET A O 1
ATOM 7211 N N . VAL A 1 924 ? -32.152 10.660 2.044 1.00 96.50 924 VAL A N 1
ATOM 7212 C CA . VAL A 1 924 ? -31.964 9.304 1.505 1.00 96.50 924 VAL A CA 1
ATOM 7213 C C . VAL A 1 924 ? -30.497 9.050 1.160 1.00 96.50 924 VAL A C 1
ATOM 7215 O O . VAL A 1 924 ? -29.986 7.985 1.502 1.00 96.50 924 VAL A O 1
ATOM 7218 N N . GLY A 1 925 ? -29.813 10.016 0.539 1.00 95.56 925 GLY A N 1
ATOM 7219 C CA . GLY A 1 925 ? -28.374 9.941 0.278 1.00 95.56 925 GLY A CA 1
ATOM 7220 C C . GLY A 1 925 ? -27.575 9.714 1.561 1.00 95.56 925 GLY A C 1
ATOM 7221 O O . GLY A 1 925 ? -26.823 8.745 1.641 1.00 95.56 925 GLY A O 1
ATOM 7222 N N . ILE A 1 926 ? -27.834 10.520 2.597 1.00 93.75 926 ILE A N 1
ATOM 7223 C CA . ILE A 1 926 ? -27.180 10.420 3.913 1.00 93.75 926 ILE A CA 1
ATOM 7224 C C . ILE A 1 926 ? -27.463 9.063 4.582 1.00 93.75 926 ILE A C 1
ATOM 7226 O O . ILE A 1 926 ? -26.555 8.442 5.133 1.00 93.75 926 ILE A O 1
ATOM 7230 N N . TRP A 1 927 ? -28.694 8.547 4.501 1.00 94.25 927 TRP A N 1
ATOM 7231 C CA . TRP A 1 927 ? -29.037 7.205 4.996 1.00 94.25 927 TRP A CA 1
ATOM 7232 C C . TRP A 1 927 ? -28.295 6.083 4.260 1.00 94.25 927 TRP A C 1
ATOM 7234 O O . TRP A 1 927 ? -27.950 5.067 4.863 1.00 94.25 927 TRP A O 1
ATOM 7244 N N . CYS A 1 928 ? -28.062 6.239 2.958 1.00 95.62 928 CYS A N 1
ATOM 7245 C CA . CYS A 1 928 ? -27.378 5.233 2.151 1.00 95.62 928 CYS A CA 1
ATOM 7246 C C . CYS A 1 928 ? -25.869 5.185 2.434 1.00 95.62 928 CYS A C 1
ATOM 7248 O O . CYS A 1 928 ? -25.286 4.106 2.370 1.00 95.62 928 CYS A O 1
ATOM 7250 N N . VAL A 1 929 ? -25.248 6.314 2.790 1.00 92.94 929 VAL A N 1
ATOM 7251 C CA . VAL A 1 929 ? -23.795 6.425 3.040 1.00 92.94 929 VAL A CA 1
ATOM 7252 C C . VAL A 1 929 ? -23.395 6.241 4.508 1.00 92.94 929 VAL A C 1
ATOM 7254 O O . VAL A 1 929 ? -22.256 6.517 4.873 1.00 92.94 929 VAL A O 1
ATOM 7257 N N . GLN A 1 930 ? -24.305 5.759 5.361 1.00 88.69 930 GLN A N 1
ATOM 7258 C CA . GLN A 1 930 ? -24.003 5.496 6.771 1.00 88.69 930 GLN A CA 1
ATOM 7259 C C . GLN A 1 930 ? -22.832 4.522 6.932 1.00 88.69 930 GLN A C 1
ATOM 7261 O O . GLN A 1 930 ? -22.686 3.567 6.169 1.00 88.69 930 GLN A O 1
ATOM 7266 N N . GLU A 1 931 ? -22.010 4.734 7.953 1.00 82.69 931 GLU A N 1
ATOM 7267 C CA . GLU A 1 931 ? -20.818 3.920 8.183 1.00 82.69 931 GLU A CA 1
ATOM 7268 C C . GLU A 1 931 ? -21.169 2.461 8.514 1.00 82.69 931 GLU A C 1
ATOM 7270 O O . GLU A 1 931 ? -20.616 1.544 7.907 1.00 82.69 931 GLU A O 1
ATOM 7275 N N . ASP A 1 932 ? -22.134 2.247 9.414 1.00 83.88 932 ASP A N 1
ATOM 7276 C CA . ASP A 1 932 ? -22.648 0.918 9.747 1.00 83.88 932 ASP A CA 1
ATOM 7277 C C . ASP A 1 932 ? -23.545 0.375 8.613 1.00 83.88 932 ASP A C 1
ATOM 7279 O O . ASP A 1 932 ? -24.606 0.940 8.330 1.00 83.88 932 ASP A O 1
ATOM 7283 N N . PRO A 1 933 ? -23.198 -0.757 7.971 1.00 87.06 933 PRO A N 1
ATOM 7284 C CA . PRO A 1 933 ? -24.027 -1.351 6.927 1.00 87.06 933 PRO A CA 1
ATOM 7285 C C . PRO A 1 933 ? -25.424 -1.750 7.412 1.00 87.06 933 PRO A C 1
ATOM 7287 O O . PRO A 1 933 ? -26.346 -1.830 6.596 1.00 87.06 933 PRO A O 1
ATOM 7290 N N . LEU A 1 934 ? -25.614 -2.034 8.707 1.00 85.31 934 LEU A N 1
ATOM 7291 C CA . LEU A 1 934 ? -26.905 -2.452 9.260 1.00 85.31 934 LEU A CA 1
ATOM 7292 C C . LEU A 1 934 ? -27.930 -1.316 9.278 1.00 85.31 934 LEU A C 1
ATOM 7294 O O . LEU A 1 934 ? -29.116 -1.589 9.087 1.00 85.31 934 LEU A O 1
ATOM 7298 N N . THR A 1 935 ? -27.487 -0.067 9.421 1.00 87.44 935 THR A N 1
ATOM 7299 C CA . THR A 1 935 ? -28.372 1.108 9.451 1.00 87.44 935 THR A CA 1
ATOM 7300 C C . THR A 1 935 ? -28.817 1.549 8.056 1.00 87.44 935 THR A C 1
ATOM 7302 O O . THR A 1 935 ? -29.868 2.176 7.919 1.00 87.44 935 THR A O 1
ATOM 7305 N N . ARG A 1 936 ? -28.078 1.171 7.002 1.00 93.50 936 ARG A N 1
ATOM 7306 C CA . ARG A 1 936 ? -28.440 1.493 5.613 1.00 93.50 936 ARG A CA 1
ATOM 7307 C C . ARG A 1 936 ? -29.761 0.815 5.212 1.00 93.50 936 ARG A C 1
ATOM 7309 O O . ARG A 1 936 ? -29.897 -0.402 5.411 1.00 93.50 936 ARG A O 1
ATOM 7316 N N . PRO A 1 937 ? -30.719 1.538 4.604 1.00 94.94 937 PRO A N 1
ATOM 7317 C CA . PRO A 1 937 ? -31.984 0.965 4.133 1.00 94.94 937 PRO A CA 1
ATOM 7318 C C . PRO A 1 937 ? -31.762 -0.054 3.003 1.00 94.94 937 PRO A C 1
ATOM 7320 O O . PRO A 1 937 ? -30.721 -0.038 2.362 1.00 94.94 937 PRO A O 1
ATOM 7323 N N . THR A 1 938 ? -32.726 -0.941 2.727 1.00 95.62 938 THR A N 1
ATOM 7324 C CA . THR A 1 938 ? -32.685 -1.796 1.518 1.00 95.62 938 THR A CA 1
ATOM 7325 C C . THR A 1 938 ? -33.034 -0.989 0.267 1.00 95.62 938 THR A C 1
ATOM 7327 O O . THR A 1 938 ? -33.721 0.027 0.370 1.00 95.62 938 THR A O 1
ATOM 7330 N N . MET A 1 939 ? -32.650 -1.441 -0.932 1.00 96.38 939 MET A N 1
ATOM 7331 C CA . MET A 1 939 ? -32.948 -0.690 -2.161 1.00 96.38 939 MET A CA 1
ATOM 7332 C C . MET A 1 939 ? -34.448 -0.555 -2.446 1.00 96.38 939 MET A C 1
ATOM 7334 O O . MET A 1 939 ? -34.884 0.496 -2.922 1.00 96.38 939 MET A O 1
ATOM 7338 N N . ARG A 1 940 ? -35.278 -1.540 -2.077 1.00 94.69 940 ARG A N 1
ATOM 7339 C CA . ARG A 1 940 ? -36.742 -1.385 -2.110 1.00 94.69 940 ARG A CA 1
ATOM 7340 C C . ARG A 1 940 ? -37.227 -0.288 -1.163 1.00 94.69 940 ARG A C 1
ATOM 7342 O O . ARG A 1 940 ? -38.100 0.496 -1.535 1.00 94.69 940 ARG A O 1
ATOM 7349 N N . LYS A 1 941 ? -36.656 -0.198 0.043 1.00 95.31 941 LYS A N 1
ATOM 7350 C CA . LYS A 1 941 ? -36.983 0.869 0.997 1.00 95.31 941 LYS A CA 1
ATOM 7351 C C . LYS A 1 941 ? -36.523 2.233 0.480 1.00 95.31 941 LYS A C 1
ATOM 7353 O O . LYS A 1 941 ? -37.297 3.180 0.550 1.00 95.31 941 LYS A O 1
ATOM 7358 N N . VAL A 1 942 ? -35.331 2.311 -0.111 1.00 97.38 942 VAL A N 1
ATOM 7359 C CA . VAL A 1 942 ? -34.817 3.509 -0.794 1.00 97.38 942 VAL A CA 1
ATOM 7360 C C . VAL A 1 942 ? -35.779 3.969 -1.890 1.00 97.38 942 VAL A C 1
ATOM 7362 O O . VAL A 1 942 ? -36.134 5.144 -1.915 1.00 97.38 942 VAL A O 1
ATOM 7365 N N . CYS A 1 943 ? -36.284 3.063 -2.738 1.00 95.88 943 CYS A N 1
ATOM 7366 C CA . CYS A 1 943 ? -37.290 3.407 -3.752 1.00 95.88 943 CYS A CA 1
ATOM 7367 C C . CYS A 1 943 ? -38.540 4.037 -3.117 1.00 95.88 943 CYS A C 1
ATOM 7369 O O . CYS A 1 943 ? -38.958 5.116 -3.524 1.00 95.88 943 CYS A O 1
ATOM 7371 N N . GLN A 1 944 ? -39.091 3.415 -2.069 1.00 94.69 944 GLN A N 1
ATOM 7372 C CA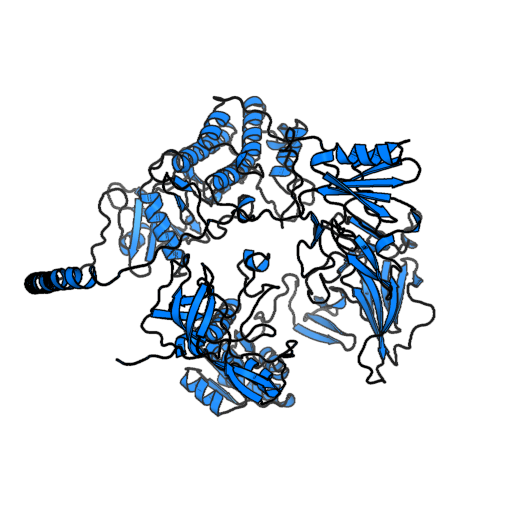 . GLN A 1 944 ? -40.266 3.934 -1.358 1.00 94.69 944 GLN A CA 1
ATOM 7373 C C . GLN A 1 944 ? -40.019 5.311 -0.720 1.00 94.69 944 GLN A C 1
ATOM 7375 O O . GLN A 1 944 ? -40.911 6.161 -0.726 1.00 94.69 944 GLN A O 1
ATOM 7380 N N . MET A 1 945 ? -38.822 5.532 -0.170 1.00 96.25 945 MET A N 1
ATOM 7381 C CA . MET A 1 945 ? -38.414 6.811 0.418 1.00 96.25 945 MET A CA 1
ATOM 7382 C C . MET A 1 945 ? -38.296 7.899 -0.657 1.00 96.25 945 MET A C 1
ATOM 7384 O O . MET A 1 945 ? -38.846 8.986 -0.494 1.00 96.25 945 MET A O 1
ATOM 7388 N N . LEU A 1 946 ? -37.654 7.611 -1.794 1.00 95.44 946 LEU A N 1
ATOM 7389 C CA . LEU A 1 946 ? -37.540 8.558 -2.909 1.00 95.44 946 LEU A CA 1
ATOM 7390 C C . LEU A 1 946 ? -38.918 8.899 -3.508 1.00 95.44 946 LEU A C 1
ATOM 7392 O O . LEU A 1 946 ? -39.215 10.073 -3.750 1.00 95.44 946 LEU A O 1
ATOM 7396 N N . GLU A 1 947 ? -39.797 7.902 -3.662 1.00 92.94 947 GLU A N 1
ATOM 7397 C CA . GLU A 1 947 ? -41.179 8.072 -4.145 1.00 92.94 947 GLU A CA 1
ATOM 7398 C C . GLU A 1 947 ? -42.052 8.892 -3.180 1.00 92.94 947 GLU A C 1
ATOM 7400 O O . GLU A 1 947 ? -43.071 9.441 -3.592 1.00 92.94 947 GLU A O 1
ATOM 7405 N N . GLY A 1 948 ? -41.644 9.025 -1.913 1.00 90.44 948 GLY A N 1
ATOM 7406 C CA . GLY A 1 948 ? -42.430 9.687 -0.868 1.00 90.44 948 GLY A CA 1
ATOM 7407 C C . GLY A 1 948 ? -43.554 8.812 -0.303 1.00 90.44 948 GLY A C 1
ATOM 7408 O O . GLY A 1 948 ? -44.419 9.312 0.413 1.00 90.44 948 GLY A O 1
ATOM 7409 N N . SER A 1 949 ? -43.533 7.512 -0.604 1.00 89.88 949 SER A N 1
ATOM 7410 C CA . SER A 1 949 ? -44.491 6.508 -0.121 1.00 89.88 949 SER A CA 1
ATOM 7411 C C . SER A 1 949 ? -44.278 6.151 1.355 1.00 89.88 949 SER A C 1
ATOM 7413 O O . SER A 1 949 ? -45.166 5.592 1.996 1.00 89.88 949 SER A O 1
ATOM 7415 N N . VAL A 1 950 ? -43.094 6.448 1.899 1.00 90.12 950 VAL A N 1
ATOM 7416 C CA . VAL A 1 950 ? -42.741 6.280 3.314 1.00 90.12 950 VAL A CA 1
ATOM 7417 C C . VAL A 1 950 ? -42.070 7.563 3.795 1.00 90.12 950 VAL A C 1
ATOM 7419 O O . VAL A 1 950 ? -41.227 8.126 3.098 1.00 90.12 950 VAL A O 1
ATOM 7422 N N . GLU A 1 951 ? -42.425 7.997 5.001 1.00 87.69 951 GLU A N 1
ATOM 7423 C CA . GLU A 1 951 ? -41.731 9.068 5.708 1.00 87.69 951 GLU A CA 1
ATOM 7424 C C . GLU A 1 951 ? -40.248 8.729 5.942 1.00 87.69 951 GLU A C 1
ATOM 7426 O O . GLU A 1 951 ? -39.896 7.614 6.340 1.00 87.69 951 GLU A O 1
ATOM 7431 N N . VAL A 1 952 ? -39.378 9.703 5.672 1.00 90.94 952 VAL A N 1
ATOM 7432 C CA . VAL A 1 952 ? -37.932 9.595 5.879 1.00 90.94 952 VAL A CA 1
ATOM 7433 C C . VAL A 1 952 ? -37.603 10.260 7.205 1.00 90.94 952 VAL A C 1
ATOM 7435 O O . VAL A 1 952 ? -37.732 11.471 7.340 1.00 90.94 952 VAL A O 1
ATOM 7438 N N . THR A 1 953 ? -37.199 9.467 8.193 1.00 88.81 953 THR A N 1
ATOM 7439 C CA . THR A 1 953 ? -36.763 9.988 9.492 1.00 88.81 953 THR A CA 1
ATOM 7440 C C . THR A 1 953 ? -35.414 10.685 9.368 1.00 88.81 953 THR A C 1
ATOM 7442 O O . THR A 1 953 ? -34.609 10.334 8.502 1.00 88.81 953 THR A O 1
ATOM 7445 N N . MET A 1 954 ? -35.142 11.631 10.267 1.00 84.25 954 MET A N 1
ATOM 7446 C CA . MET A 1 954 ? -33.851 12.315 10.338 1.00 84.25 954 MET A CA 1
ATOM 7447 C C . MET A 1 954 ? -32.701 11.295 10.463 1.00 84.25 954 MET A C 1
ATOM 7449 O O . MET A 1 954 ? -32.760 10.448 11.361 1.00 84.25 954 MET A O 1
ATOM 7453 N N . PRO A 1 955 ? -31.695 11.322 9.566 1.00 83.25 955 PRO A N 1
ATOM 7454 C CA . PRO A 1 955 ? -30.533 10.447 9.676 1.00 83.25 955 PRO A CA 1
ATOM 7455 C C . PRO A 1 955 ? -29.737 10.754 10.957 1.00 83.25 955 PRO A C 1
ATOM 7457 O O . PRO A 1 955 ? -29.672 11.919 11.356 1.00 83.25 955 PRO A O 1
ATOM 7460 N N . PRO A 1 956 ? -29.128 9.754 11.620 1.00 73.81 956 PRO A N 1
ATOM 7461 C CA . PRO A 1 956 ? -28.266 9.999 12.772 1.00 73.81 956 PRO A CA 1
ATOM 7462 C C . PRO A 1 956 ? -27.036 10.829 12.365 1.00 73.81 956 PRO A C 1
ATOM 7464 O O . PRO A 1 956 ? -26.415 10.568 11.333 1.00 73.81 956 PRO A O 1
ATOM 7467 N N . CYS A 1 957 ? -26.665 11.820 13.187 1.00 58.34 957 CYS A N 1
ATOM 7468 C CA . CYS A 1 957 ? -25.423 12.578 13.014 1.00 58.34 957 CYS A CA 1
ATOM 7469 C C . CYS A 1 957 ? -24.222 11.712 13.407 1.00 58.34 957 CYS A C 1
ATOM 7471 O O . CYS A 1 957 ? -23.695 11.797 14.513 1.00 58.34 957 CYS A O 1
ATOM 7473 N N . SER A 1 958 ? -23.802 10.864 12.482 1.00 45.69 958 SER A N 1
ATOM 7474 C CA . SER A 1 958 ? -22.527 10.157 12.517 1.00 45.69 958 SER A CA 1
ATOM 7475 C C . SER A 1 958 ? -21.944 10.172 11.111 1.00 45.69 958 SER A C 1
ATOM 7477 O O . SER A 1 958 ? -21.934 9.167 10.411 1.00 45.69 958 SER A O 1
ATOM 7479 N N . CYS A 1 959 ? -21.534 11.354 10.665 1.00 38.09 959 CYS A N 1
ATOM 7480 C CA . CYS A 1 959 ? -20.630 11.510 9.531 1.00 38.09 959 CYS A CA 1
ATOM 7481 C C . CYS A 1 959 ? -19.405 12.267 10.045 1.00 38.09 959 CYS A C 1
ATOM 7483 O O . CYS A 1 959 ? -19.145 13.385 9.639 1.00 38.09 959 CYS A O 1
ATOM 7485 N N . ASN A 1 960 ? -18.675 11.678 10.995 1.00 33.81 960 ASN A N 1
ATOM 7486 C CA . ASN A 1 960 ? -17.241 11.909 10.976 1.00 33.81 960 ASN A CA 1
ATOM 7487 C C . ASN A 1 960 ? -16.740 10.934 9.918 1.00 33.81 960 ASN A C 1
ATOM 7489 O O . ASN A 1 960 ? -16.616 9.743 10.206 1.00 33.81 960 ASN A O 1
ATOM 7493 N N . PHE A 1 961 ? -16.463 11.403 8.702 1.00 40.16 961 PHE A N 1
ATOM 7494 C CA . PHE A 1 961 ? -15.513 10.705 7.844 1.00 40.16 961 PHE A CA 1
ATOM 7495 C C . PHE A 1 961 ? -14.143 10.818 8.524 1.00 40.16 961 PHE A C 1
ATOM 7497 O O . PHE A 1 961 ? -13.271 11.581 8.130 1.00 40.16 961 PHE A O 1
ATOM 7504 N N . SER A 1 962 ? -13.959 10.072 9.616 1.00 27.52 962 SER A N 1
ATOM 7505 C CA . SER A 1 962 ? -12.648 9.748 10.147 1.00 27.52 962 SER A CA 1
ATOM 7506 C C . SER A 1 962 ? -12.008 8.869 9.091 1.00 27.52 962 SER A C 1
ATOM 7508 O O . SER A 1 962 ? -12.248 7.662 9.025 1.00 27.52 962 SER A O 1
ATOM 7510 N N . ILE A 1 963 ? -11.295 9.544 8.194 1.00 29.11 963 ILE A N 1
ATOM 7511 C CA . ILE A 1 963 ? -10.520 8.993 7.100 1.00 29.11 963 ILE A CA 1
ATOM 7512 C C . ILE A 1 963 ? -9.761 7.781 7.639 1.00 29.11 963 ILE A C 1
ATOM 7514 O O . ILE A 1 963 ? -8.793 7.893 8.384 1.00 29.11 963 ILE A O 1
ATOM 7518 N N . THR A 1 964 ? -10.270 6.602 7.291 1.00 26.53 964 THR A N 1
ATOM 7519 C CA . THR A 1 964 ? -9.503 5.368 7.326 1.00 26.53 964 THR A CA 1
ATOM 7520 C C . THR A 1 964 ? -8.674 5.419 6.045 1.00 26.53 964 THR A C 1
ATOM 7522 O O . THR A 1 964 ? -9.161 5.027 4.987 1.00 26.53 964 THR A O 1
ATOM 7525 N N . ILE A 1 965 ? -7.486 6.021 6.118 1.00 27.72 965 ILE A N 1
ATOM 7526 C CA . ILE A 1 965 ? -6.410 5.836 5.135 1.00 27.72 965 ILE A CA 1
ATOM 7527 C C . ILE A 1 965 ? -5.256 5.187 5.876 1.00 27.72 965 ILE A C 1
ATOM 7529 O O . ILE A 1 965 ? -4.855 5.744 6.924 1.00 27.72 965 ILE A O 1
#

Radius of gyration: 35.09 Å; chains: 1; bounding box: 85×107×88 Å

Sequence (965 aa):
MGKGGSDENMAAWLLGVNTLKIQPFNLPALGPHDVRVRMKAVGICGSDVHYLKTMRCADFVVKEPMVIGHECAGIIEEVGGEVKTLVPGDRVALEPGISCWRCDLCKEGRYNLCPEMKFFATPPVHGSLANQVVHPADLCFKLPDNISLEEGAMCEPLSVGVHACRRANVGPETNILVLGAGPIGLVTLLAARAFGAPRIVIVDVDDYRLSVAKKLGADDIVKVSINLQDVATDIENIQKAMGGRIDVSFDCAGFNKTMSTALGATHPGNTLWRSDLVFGNIDYGLMNDDGNFVVMGSDSSDPLWESFRNPTNTLLPNQTLERGSFLVSQKSQANFTQGRFYLWMLDNGNLVLVTQSVPSNMDYDDEYYNTQTFDTTNATNSGDKLVFEVNGVMYVLKRNNETQILTPRSIPSASDNYHRVTLNFDGVLSHYYHSRISNDSGWNILWSQPDNICTEITGRNGPGSCGYNNVCSLGTNNRPVCNCPKGYSLVDPNNAYGDCKPDFSISCDEVGRGSPDDLYSLITIRDIDWPLSDYQQINRSTEQDCQNACLNDCFCAVAIYRSNSCWKKKLPLSNGRIDTSLNAKAFIKLRKDGVLRPLSPPIPEYHQKQSWRIWAILASSLLGSSILVNVLFIGVFCWGFFHINKKKMNTFRPTSHVTDSLCHSFTYKDLVVATKEFNEELGRGAFGIVYKGVMSIGSRKVVAIKKLDRVAHEAEKDFMTEVNVISQTHHKNLVRLIGYCNEGLHRLLVYEYMSNGTLASFIFGDLKPTWSQRTSIAMGIARGLAYLHEECSTQIIHCDIKPQNILLDDYHVARISDFGLSKLLMINQSRTDTNIRGTRGYVAPEWFRHSPVTVKVDIYSFGILLLEIITCRKCLENEESYGLEAILVDWVVDCFQEGNLEALVRSDIEALNDKKQLERFVMVGIWCVQEDPLTRPTMRKVCQMLEGSVEVTMPPCSCNFSITI

pLDDT: mean 82.11, std 17.79, range [25.62, 98.5]